Protein AF-A0A6C0DI01-F1 (afdb_monomer)

Radius of gyration: 43.82 Å; Cα contacts (8 Å, |Δi|>4): 2057; chains: 1; bounding box: 132×76×92 Å

Structure (mmCIF, N/CA/C/O backbone):
data_AF-A0A6C0DI01-F1
#
_entry.id   AF-A0A6C0DI01-F1
#
loop_
_atom_site.group_PDB
_atom_site.id
_atom_site.type_symbol
_atom_site.label_atom_id
_atom_site.label_alt_id
_atom_site.label_comp_id
_atom_site.label_asym_id
_atom_site.label_entity_id
_atom_site.label_seq_id
_atom_site.pdbx_PDB_ins_code
_atom_site.Cartn_x
_atom_site.Cartn_y
_atom_site.Cartn_z
_atom_site.occupancy
_atom_site.B_iso_or_equiv
_atom_site.auth_seq_id
_atom_site.auth_comp_id
_atom_site.auth_asym_id
_atom_site.auth_atom_id
_atom_site.pdbx_PDB_model_num
ATOM 1 N N . MET A 1 1 ? -44.958 -33.782 6.506 1.00 50.75 1 MET A N 1
ATOM 2 C CA . MET A 1 1 ? -45.217 -33.184 7.833 1.00 50.75 1 MET A CA 1
ATOM 3 C C . MET A 1 1 ? -46.017 -31.919 7.593 1.00 50.75 1 MET A C 1
ATOM 5 O O . MET A 1 1 ? -45.576 -31.114 6.779 1.00 50.75 1 MET A O 1
ATOM 9 N N . ASN A 1 2 ? -47.200 -31.789 8.193 1.00 65.06 2 ASN A N 1
ATOM 10 C CA . ASN A 1 2 ? -47.987 -30.558 8.078 1.00 65.06 2 ASN A CA 1
ATOM 11 C C . ASN A 1 2 ? -47.283 -29.458 8.879 1.00 65.06 2 ASN A C 1
ATOM 13 O O . ASN A 1 2 ? -46.803 -29.718 9.981 1.00 65.06 2 ASN A O 1
ATOM 17 N N . THR A 1 3 ? -47.166 -28.271 8.292 1.00 88.12 3 THR A N 1
ATOM 18 C CA . THR A 1 3 ? -46.540 -27.106 8.935 1.00 88.12 3 THR A CA 1
ATOM 19 C C . THR A 1 3 ? -47.612 -26.243 9.615 1.00 88.12 3 THR A C 1
ATOM 21 O O . THR A 1 3 ? -48.812 -26.469 9.436 1.00 88.12 3 THR A O 1
ATOM 24 N N . ASN A 1 4 ? -47.208 -25.270 10.425 1.00 94.94 4 ASN A N 1
ATOM 25 C CA . ASN A 1 4 ? -48.117 -24.331 11.081 1.00 94.94 4 ASN A CA 1
ATOM 26 C C . ASN A 1 4 ? -48.231 -23.031 10.272 1.00 94.94 4 ASN A C 1
ATOM 28 O O . ASN A 1 4 ? -47.304 -22.673 9.544 1.00 94.94 4 ASN A O 1
ATOM 32 N N . LEU A 1 5 ? -49.361 -22.331 10.387 1.00 96.69 5 LEU A N 1
ATOM 33 C CA . LEU A 1 5 ? -49.601 -21.067 9.685 1.00 96.69 5 LEU A CA 1
ATOM 34 C C . LEU A 1 5 ? -49.936 -19.949 10.664 1.00 96.69 5 LEU A C 1
ATOM 36 O O . LEU A 1 5 ? -50.875 -20.079 11.447 1.00 96.69 5 LEU A O 1
ATOM 40 N N . ILE A 1 6 ? -49.235 -18.826 10.548 1.00 97.50 6 ILE A N 1
ATOM 41 C CA . ILE A 1 6 ? -49.708 -17.533 11.038 1.00 97.50 6 ILE A CA 1
ATOM 42 C C . ILE A 1 6 ? -50.258 -16.764 9.843 1.00 97.50 6 ILE A C 1
ATOM 44 O O . ILE A 1 6 ? -49.614 -16.708 8.796 1.00 97.50 6 ILE A O 1
ATOM 48 N N . TYR A 1 7 ? -51.428 -16.151 9.979 1.00 97.69 7 TYR A N 1
ATOM 49 C CA . TYR A 1 7 ? -51.929 -15.257 8.943 1.00 97.69 7 TYR A CA 1
ATOM 50 C C . TYR A 1 7 ? -52.550 -13.986 9.510 1.00 97.69 7 TYR A C 1
ATOM 52 O O . TYR A 1 7 ? -53.067 -13.964 10.625 1.00 97.69 7 TYR A O 1
ATOM 60 N N . CYS A 1 8 ? -52.481 -12.917 8.726 1.00 96.12 8 CYS A N 1
ATOM 61 C CA . CYS A 1 8 ? -53.034 -11.615 9.071 1.00 96.12 8 CYS A CA 1
ATOM 62 C C . CYS A 1 8 ? -53.632 -10.941 7.832 1.00 96.12 8 CYS A C 1
ATOM 64 O O . CYS A 1 8 ? -53.434 -11.384 6.699 1.00 96.12 8 CYS A O 1
ATOM 66 N N . SER A 1 9 ? -54.401 -9.877 8.048 1.00 92.44 9 SER A N 1
ATOM 67 C CA . SER A 1 9 ? -55.052 -9.101 6.989 1.00 92.44 9 SER A CA 1
ATOM 68 C C . SER A 1 9 ? -54.533 -7.666 6.995 1.00 92.44 9 SER A C 1
ATOM 70 O O . SER A 1 9 ? -54.616 -6.989 8.015 1.00 92.44 9 SER A O 1
ATOM 72 N N . ALA A 1 10 ? -54.011 -7.193 5.862 1.00 89.94 10 ALA A N 1
ATOM 73 C CA . ALA A 1 10 ? -53.468 -5.841 5.720 1.00 89.94 10 ALA A CA 1
ATOM 74 C C . ALA A 1 10 ? -54.016 -5.173 4.450 1.00 89.94 10 ALA A C 1
ATOM 76 O O . ALA A 1 10 ? -53.634 -5.515 3.328 1.00 89.94 10 ALA A O 1
ATOM 77 N N . PHE A 1 11 ? -54.921 -4.210 4.640 1.00 78.69 11 PHE A N 1
ATOM 78 C CA . PHE A 1 11 ? -55.674 -3.540 3.577 1.00 78.69 11 PHE A CA 1
ATOM 79 C C . PHE A 1 11 ? -55.778 -2.019 3.832 1.00 78.69 11 PHE A C 1
ATOM 81 O O . PHE A 1 11 ? -55.543 -1.543 4.942 1.00 78.69 11 PHE A O 1
ATOM 88 N N . ILE A 1 12 ? -56.240 -1.270 2.823 1.00 66.69 12 ILE A N 1
ATOM 89 C CA . ILE A 1 12 ? -56.775 0.106 2.908 1.00 66.69 12 ILE A CA 1
ATOM 90 C C . ILE A 1 12 ? -55.742 1.243 2.993 1.00 66.69 12 ILE A C 1
ATOM 92 O O . ILE A 1 12 ? -55.749 2.105 2.117 1.00 66.69 12 ILE A O 1
ATOM 96 N N . ASN A 1 13 ? -54.908 1.332 4.037 1.00 69.69 13 ASN A N 1
ATOM 97 C CA . ASN A 1 13 ? -54.120 2.550 4.300 1.00 69.69 13 ASN A CA 1
ATOM 98 C C . ASN A 1 13 ? -52.675 2.287 4.762 1.00 69.69 13 ASN A C 1
ATOM 100 O O . ASN A 1 13 ? -52.287 1.166 5.084 1.00 69.69 13 ASN A O 1
ATOM 104 N N . ASN A 1 14 ? -51.858 3.346 4.772 1.00 70.44 14 ASN A N 1
ATOM 105 C CA . ASN A 1 14 ? -50.452 3.253 5.177 1.00 70.44 14 ASN A CA 1
ATOM 106 C C . ASN A 1 14 ? -50.282 2.930 6.676 1.00 70.44 14 ASN A C 1
ATOM 108 O O . ASN A 1 14 ? -49.277 2.329 7.037 1.00 70.44 14 ASN A O 1
ATOM 112 N N . ASP A 1 15 ? -51.259 3.244 7.535 1.00 76.81 15 ASP A N 1
ATOM 113 C CA . ASP A 1 15 ? -51.191 2.887 8.960 1.00 76.81 15 ASP A CA 1
ATOM 114 C C . ASP A 1 15 ? -51.272 1.367 9.173 1.00 76.81 15 ASP A C 1
ATOM 116 O O . ASP A 1 15 ? -50.547 0.827 10.006 1.00 76.81 15 ASP A O 1
ATOM 120 N N . ALA A 1 16 ? -52.081 0.655 8.381 1.00 78.56 16 ALA A N 1
ATOM 121 C CA . ALA A 1 16 ? -52.132 -0.808 8.408 1.00 78.56 16 ALA A CA 1
ATOM 122 C C . ALA A 1 16 ? -50.781 -1.443 8.031 1.00 78.56 16 ALA A C 1
ATOM 124 O O . ALA A 1 16 ? -50.403 -2.475 8.584 1.00 78.56 16 ALA A O 1
ATOM 125 N N . LEU A 1 17 ? -50.022 -0.809 7.130 1.00 84.81 17 LEU A N 1
ATOM 126 C CA . LEU A 1 17 ? -48.669 -1.249 6.780 1.00 84.81 17 LEU A CA 1
ATOM 127 C C . LEU A 1 17 ? -47.665 -0.983 7.900 1.00 84.81 17 LEU A C 1
ATOM 129 O O . LEU A 1 17 ? -46.795 -1.818 8.134 1.00 84.81 17 LEU A O 1
ATOM 133 N N . ASP A 1 18 ? -47.784 0.143 8.604 1.00 84.50 18 ASP A N 1
ATOM 134 C CA . ASP A 1 18 ? -46.939 0.433 9.766 1.00 84.50 18 ASP A CA 1
ATOM 135 C C . ASP A 1 18 ? -47.191 -0.580 10.893 1.00 84.50 18 ASP A C 1
ATOM 137 O O . ASP A 1 18 ? -46.244 -1.097 11.485 1.00 84.50 18 ASP A O 1
ATOM 141 N N . PHE A 1 19 ? -48.456 -0.937 11.139 1.00 88.31 19 PHE A N 1
ATOM 142 C CA . PHE A 1 19 ? -48.819 -1.968 12.116 1.00 88.31 19 PHE A CA 1
ATOM 143 C C . PHE A 1 19 ? -48.284 -3.336 11.705 1.00 88.31 19 PHE A C 1
ATOM 145 O O . PHE A 1 19 ? -47.629 -4.000 12.506 1.00 88.31 19 PHE A O 1
ATOM 152 N N . LEU A 1 20 ? -48.459 -3.713 10.434 1.00 90.94 20 LEU A N 1
ATOM 153 C CA . LEU A 1 20 ? -47.905 -4.949 9.894 1.00 90.94 20 LEU A CA 1
ATOM 154 C C . LEU A 1 20 ? -46.385 -5.013 10.092 1.00 90.94 20 LEU A C 1
ATOM 156 O O . LEU A 1 20 ? -45.880 -6.027 10.561 1.00 90.94 20 LEU A O 1
ATOM 160 N N . LYS A 1 21 ? -45.652 -3.937 9.787 1.00 90.00 21 LYS A N 1
ATOM 161 C CA . LYS A 1 21 ? -44.198 -3.878 9.993 1.00 90.00 21 LYS A CA 1
ATOM 162 C C . LYS A 1 21 ? -43.816 -4.103 11.454 1.00 90.00 21 LYS A C 1
ATOM 164 O O . LYS A 1 21 ? -42.922 -4.902 11.722 1.00 90.00 21 LYS A O 1
ATOM 169 N N . SER A 1 22 ? -44.489 -3.437 12.392 1.00 89.00 22 SER A N 1
ATOM 170 C CA . SER A 1 22 ? -44.243 -3.611 13.828 1.00 89.00 22 SER A CA 1
ATOM 171 C C . SER A 1 22 ? -44.544 -5.033 14.304 1.00 89.00 22 SER A C 1
ATOM 173 O O . SER A 1 22 ? -43.710 -5.642 14.972 1.00 89.00 22 SER A O 1
ATOM 175 N N . PHE A 1 23 ? -45.692 -5.586 13.912 1.00 92.44 23 PHE A N 1
ATOM 176 C CA . PHE A 1 23 ? -46.088 -6.963 14.204 1.00 92.44 23 PHE A CA 1
ATOM 177 C C . PHE A 1 23 ? -45.040 -7.967 13.707 1.00 92.44 23 PHE A C 1
ATOM 179 O O . PHE A 1 23 ? -44.483 -8.739 14.490 1.00 92.44 23 PHE A O 1
ATOM 186 N N . LEU A 1 24 ? -44.695 -7.894 12.422 1.00 93.62 24 LEU A N 1
ATOM 187 C CA . LEU A 1 24 ? -43.724 -8.772 11.776 1.00 93.62 24 LEU A CA 1
ATOM 188 C C . LEU A 1 24 ? -42.316 -8.639 12.377 1.00 93.62 24 LEU A C 1
ATOM 190 O O . LEU A 1 24 ? -41.651 -9.650 12.608 1.00 93.62 24 LEU A O 1
ATOM 194 N N . PHE A 1 25 ? -41.876 -7.416 12.691 1.00 92.00 25 PHE A N 1
ATOM 195 C CA . PHE A 1 25 ? -40.603 -7.186 13.371 1.00 92.00 25 PHE A CA 1
ATOM 196 C C . PHE A 1 25 ? -40.575 -7.864 14.747 1.00 92.00 25 PHE A C 1
ATOM 198 O O . PHE A 1 25 ? -39.604 -8.540 15.081 1.00 92.00 25 PHE A O 1
ATOM 205 N N . THR A 1 26 ? -41.651 -7.746 15.534 1.00 91.81 26 THR A N 1
ATOM 206 C CA . THR A 1 26 ? -41.719 -8.411 16.843 1.00 91.81 26 THR A CA 1
ATOM 207 C C . THR A 1 26 ? -41.767 -9.937 16.752 1.00 91.81 26 THR A C 1
ATOM 209 O O . THR A 1 26 ? -41.157 -10.603 17.586 1.00 91.81 26 THR A O 1
ATOM 212 N N . ILE A 1 27 ? -42.397 -10.512 15.718 1.00 92.62 27 ILE A N 1
ATOM 213 C CA . ILE A 1 27 ? -42.302 -11.958 15.455 1.00 92.62 27 ILE A CA 1
ATOM 214 C C . ILE A 1 27 ? -40.843 -12.348 15.213 1.00 92.62 27 ILE A C 1
ATOM 216 O O . ILE A 1 27 ? -40.342 -13.242 15.895 1.00 92.62 27 ILE A O 1
ATOM 220 N N . LYS A 1 28 ? -40.154 -11.653 14.296 1.00 91.00 28 LYS A N 1
ATOM 221 C CA . LYS A 1 28 ? -38.746 -11.919 13.962 1.00 91.00 28 LYS A CA 1
ATOM 222 C C . LYS A 1 28 ? -37.821 -11.775 15.175 1.00 91.00 28 LYS A C 1
ATOM 224 O O . LYS A 1 28 ? -36.856 -12.520 15.300 1.00 91.00 28 LYS A O 1
ATOM 229 N N . LEU A 1 29 ? -38.113 -10.832 16.070 1.00 88.50 29 LEU A N 1
ATOM 230 C CA . LEU A 1 29 ? -37.312 -10.582 17.268 1.00 88.50 29 LEU A CA 1
ATOM 231 C C . LEU A 1 29 ? -37.424 -11.703 18.318 1.00 88.50 29 LEU A C 1
ATOM 233 O O . LEU A 1 29 ? -36.444 -11.986 19.006 1.00 88.50 29 LEU A O 1
ATOM 237 N N . TYR A 1 30 ? -38.599 -12.325 18.468 1.00 88.19 30 TYR A N 1
ATOM 238 C CA . TYR A 1 30 ? -38.877 -13.247 19.579 1.00 88.19 30 TYR A CA 1
ATOM 239 C C . TYR A 1 30 ? -39.077 -14.716 19.185 1.00 88.19 30 TYR A C 1
ATOM 241 O O . TYR A 1 30 ? -39.048 -15.575 20.068 1.00 88.19 30 TYR A O 1
ATOM 249 N N . SER A 1 31 ? -39.303 -15.028 17.907 1.00 88.38 31 SER A N 1
ATOM 250 C CA . SER A 1 31 ? -39.657 -16.378 17.446 1.00 88.38 31 SER A CA 1
ATOM 251 C C . SER A 1 31 ? -38.721 -16.879 16.347 1.00 88.38 31 SER A C 1
ATOM 253 O O . SER A 1 31 ? -38.217 -16.101 15.542 1.00 88.38 31 SER A O 1
ATOM 255 N N . SER A 1 32 ? -38.523 -18.199 16.292 1.00 86.00 32 SER A N 1
ATOM 256 C CA . SER A 1 32 ? -37.851 -18.839 15.157 1.00 86.00 32 SER A CA 1
ATOM 257 C C . SER A 1 32 ? -38.807 -18.914 13.970 1.00 86.00 32 SER A C 1
ATOM 259 O O . SER A 1 32 ? -39.926 -19.399 14.118 1.00 86.00 32 SER A O 1
ATOM 261 N N . LEU A 1 33 ? -38.368 -18.445 12.803 1.00 86.00 33 LEU A N 1
ATOM 262 C CA . LEU A 1 33 ? -39.191 -18.403 11.590 1.00 86.00 33 LEU A CA 1
ATOM 263 C C . LEU A 1 33 ? -39.252 -19.751 10.854 1.00 86.00 33 LEU A C 1
ATOM 265 O O . LEU A 1 33 ? -40.058 -19.911 9.947 1.00 86.00 33 LEU A O 1
ATOM 269 N N . ASP A 1 34 ? -38.444 -20.734 11.259 1.00 85.31 34 ASP A N 1
ATOM 270 C CA . ASP A 1 34 ? -38.384 -22.046 10.600 1.00 85.31 34 ASP A CA 1
ATOM 271 C C . ASP A 1 34 ? -39.531 -22.989 11.020 1.00 85.31 34 ASP A C 1
ATOM 273 O O . ASP A 1 34 ? -39.661 -24.093 10.491 1.00 85.31 34 ASP A O 1
ATOM 277 N N . THR A 1 35 ? -40.360 -22.593 11.994 1.00 84.75 35 THR A N 1
ATOM 278 C CA . THR A 1 35 ? -41.376 -23.471 12.604 1.00 84.75 35 THR A CA 1
ATOM 279 C C . THR A 1 35 ? -42.810 -23.223 12.121 1.00 84.75 35 THR A C 1
ATOM 281 O O . THR A 1 35 ? -43.711 -24.008 12.442 1.00 84.75 35 THR A O 1
ATOM 284 N N . PHE A 1 36 ? -43.041 -22.161 11.346 1.00 92.75 36 PHE A N 1
ATOM 285 C CA . PHE A 1 36 ? -44.338 -21.806 10.763 1.00 92.75 36 PHE A CA 1
ATOM 286 C C . PHE A 1 36 ? -44.158 -20.939 9.513 1.00 92.75 36 PHE A C 1
ATOM 288 O O . PHE A 1 36 ? -43.163 -20.240 9.362 1.00 92.75 36 PHE A O 1
ATOM 295 N N . ASP A 1 37 ? -45.155 -20.936 8.631 1.00 95.50 37 ASP A N 1
ATOM 296 C CA . ASP A 1 37 ? -45.237 -19.946 7.555 1.00 95.50 37 ASP A CA 1
ATOM 297 C C . ASP A 1 37 ? -46.042 -18.717 7.994 1.00 95.50 37 ASP A C 1
ATOM 299 O O . ASP A 1 37 ? -46.915 -18.811 8.861 1.00 95.50 37 ASP A O 1
ATOM 303 N N . ILE A 1 38 ? -45.807 -17.581 7.331 1.00 97.06 38 ILE A N 1
ATOM 304 C CA . ILE A 1 38 ? -46.599 -16.358 7.498 1.00 97.06 38 ILE A CA 1
ATOM 305 C C . ILE A 1 38 ? -47.309 -16.023 6.184 1.00 97.06 38 ILE A C 1
ATOM 307 O O . ILE A 1 38 ? -46.664 -15.900 5.141 1.00 97.06 38 ILE A O 1
ATOM 311 N N . LEU A 1 39 ? -48.629 -15.848 6.238 1.00 97.50 39 LEU A N 1
ATOM 312 C CA . LEU A 1 39 ? -49.468 -15.426 5.116 1.00 97.50 39 LEU A CA 1
ATOM 313 C C . LEU A 1 39 ? -50.082 -14.047 5.376 1.00 97.50 39 LEU A C 1
ATOM 315 O O . LEU A 1 39 ? -50.755 -13.835 6.382 1.00 97.50 39 LEU A O 1
ATOM 319 N N . VAL A 1 40 ? -49.918 -13.128 4.429 1.00 97.00 40 VAL A N 1
ATOM 320 C CA . VAL A 1 40 ? -50.587 -11.825 4.445 1.00 97.00 40 VAL A CA 1
ATOM 321 C C . VAL A 1 40 ? -51.713 -11.828 3.419 1.00 97.00 40 VAL A C 1
ATOM 323 O O . VAL A 1 40 ? -51.475 -11.921 2.212 1.00 97.00 40 VAL A O 1
ATOM 326 N N . ILE A 1 41 ? -52.947 -11.705 3.898 1.00 95.38 41 ILE A N 1
ATOM 327 C CA . ILE A 1 41 ? -54.108 -11.468 3.044 1.00 95.38 41 ILE A CA 1
ATOM 328 C C . ILE A 1 41 ? -54.166 -9.967 2.739 1.00 95.38 41 ILE A C 1
ATOM 330 O O . ILE A 1 41 ? -54.146 -9.136 3.651 1.00 95.38 41 ILE A O 1
ATOM 334 N N . THR A 1 42 ? -54.189 -9.609 1.458 1.00 93.94 42 THR A N 1
ATOM 335 C CA . THR A 1 42 ? -54.125 -8.212 1.010 1.00 93.94 42 THR A CA 1
ATOM 336 C C . THR A 1 42 ? -54.864 -8.000 -0.317 1.00 93.94 42 THR A C 1
ATOM 338 O O . THR A 1 42 ? -55.515 -8.907 -0.824 1.00 93.94 42 THR A O 1
ATOM 341 N N . SER A 1 43 ? -54.790 -6.793 -0.878 1.00 90.38 43 SER A N 1
ATOM 342 C CA . SER A 1 43 ? -55.325 -6.449 -2.206 1.00 90.38 43 SER A CA 1
ATOM 343 C C . SER A 1 43 ? -54.195 -6.289 -3.226 1.00 90.38 43 SER A C 1
ATOM 345 O O . SER A 1 43 ? -53.032 -6.110 -2.850 1.00 90.38 43 SER A O 1
ATOM 347 N N . SER A 1 44 ? -54.525 -6.318 -4.520 1.00 89.62 44 SER A N 1
ATOM 348 C CA . SER A 1 44 ? -53.556 -6.142 -5.615 1.00 89.62 44 SER A CA 1
ATOM 349 C C . SER A 1 44 ? -52.712 -4.876 -5.450 1.00 89.62 44 SER A C 1
ATOM 351 O O . SER A 1 44 ? -51.498 -4.905 -5.642 1.00 89.62 44 SER A O 1
ATOM 353 N N . ASP A 1 45 ? -53.334 -3.787 -5.000 1.00 87.50 45 ASP A N 1
ATOM 354 C CA . ASP A 1 45 ? -52.705 -2.468 -4.871 1.00 87.50 45 ASP A CA 1
ATOM 355 C C . ASP A 1 45 ? -51.632 -2.424 -3.778 1.00 87.50 45 ASP A C 1
ATOM 357 O O . ASP A 1 45 ? -50.740 -1.575 -3.792 1.00 87.50 45 ASP A O 1
ATOM 361 N N . PHE A 1 46 ? -51.699 -3.347 -2.821 1.00 88.69 46 PHE A N 1
ATOM 362 C CA . PHE A 1 46 ? -50.778 -3.424 -1.692 1.00 88.69 46 PHE A CA 1
ATOM 363 C C . PHE A 1 46 ? -49.751 -4.545 -1.839 1.00 88.69 46 PHE A C 1
ATOM 365 O O . PHE A 1 46 ? -48.762 -4.530 -1.109 1.00 88.69 46 PHE A O 1
ATOM 372 N N . LEU A 1 47 ? -49.916 -5.454 -2.807 1.00 90.94 47 LEU A N 1
ATOM 373 C CA . LEU A 1 47 ? -49.031 -6.603 -3.014 1.00 90.94 47 LEU A CA 1
ATOM 374 C C . LEU A 1 47 ? -47.549 -6.194 -3.080 1.00 90.94 47 LEU A C 1
ATOM 376 O O . LEU A 1 47 ? -46.742 -6.685 -2.294 1.00 90.94 47 LEU A O 1
ATOM 380 N N . HIS A 1 48 ? -47.209 -5.209 -3.917 1.00 91.88 48 HIS A N 1
ATOM 381 C CA . HIS A 1 48 ? -45.835 -4.703 -4.045 1.00 91.88 48 HIS A CA 1
ATOM 382 C C . HIS A 1 48 ? -45.281 -4.110 -2.734 1.00 91.88 48 HIS A C 1
ATOM 384 O O . HIS A 1 48 ? -44.079 -4.169 -2.468 1.00 91.88 48 HIS A O 1
ATOM 390 N N . LYS A 1 49 ? -46.146 -3.538 -1.883 1.00 91.19 49 LYS A N 1
ATOM 391 C CA . LYS A 1 49 ? -45.752 -3.004 -0.571 1.00 91.19 49 LYS A CA 1
ATOM 392 C C . LYS A 1 49 ? -45.478 -4.133 0.417 1.00 91.19 49 LY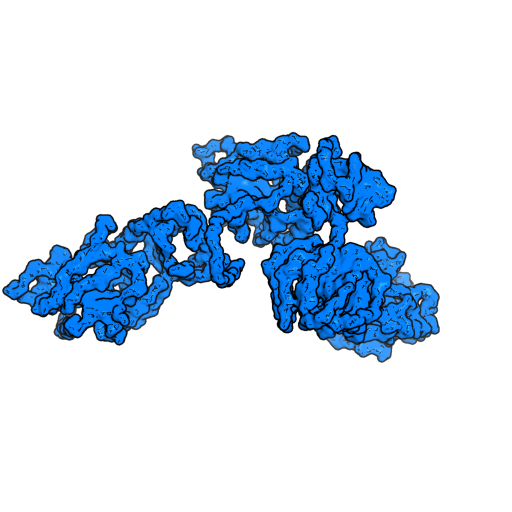S A C 1
ATOM 394 O O . LYS A 1 49 ? -44.526 -4.031 1.184 1.00 91.19 49 LYS A O 1
ATOM 399 N N . ILE A 1 50 ? -46.263 -5.212 0.375 1.00 92.19 50 ILE A N 1
ATOM 400 C CA . ILE A 1 50 ? -46.017 -6.415 1.181 1.00 92.19 50 ILE A CA 1
ATOM 401 C C . ILE A 1 50 ? -44.705 -7.086 0.761 1.00 92.19 50 ILE A C 1
ATOM 403 O O . ILE A 1 50 ? -43.894 -7.426 1.618 1.00 92.19 50 ILE A O 1
ATOM 407 N N . GLU A 1 51 ? -44.443 -7.201 -0.542 1.00 91.94 51 GLU A N 1
ATOM 408 C CA . GLU A 1 51 ? -43.166 -7.710 -1.063 1.00 91.94 51 GLU A CA 1
ATOM 409 C C . GLU A 1 51 ? -41.979 -6.838 -0.634 1.00 91.94 51 GLU A C 1
ATOM 411 O O . GLU A 1 51 ? -40.919 -7.351 -0.276 1.00 91.94 51 GLU A O 1
ATOM 416 N N . SER A 1 52 ? -42.159 -5.514 -0.622 1.00 89.62 52 SER A N 1
ATOM 417 C CA . SER A 1 52 ? -41.157 -4.578 -0.107 1.00 89.62 52 SER A CA 1
ATOM 418 C C . SER A 1 52 ? -40.884 -4.803 1.385 1.00 89.62 52 SER A C 1
ATOM 420 O O . SER A 1 52 ? -39.727 -4.910 1.785 1.00 89.62 52 SER A O 1
ATOM 422 N N . ILE A 1 53 ? -41.930 -4.977 2.202 1.00 89.75 53 ILE A N 1
ATOM 423 C CA . ILE A 1 53 ? -41.796 -5.293 3.635 1.00 89.75 53 ILE A CA 1
ATOM 424 C C . ILE A 1 53 ? -41.086 -6.637 3.841 1.00 89.75 53 ILE A C 1
ATOM 426 O O . ILE A 1 53 ? -40.200 -6.728 4.688 1.00 89.75 53 ILE A O 1
ATOM 430 N N . SER A 1 54 ? -41.423 -7.661 3.051 1.00 90.81 54 SER A N 1
ATOM 431 C CA . SER A 1 54 ? -40.763 -8.973 3.087 1.00 90.81 54 SER A CA 1
ATOM 432 C C . SER A 1 54 ? -39.256 -8.856 2.838 1.00 90.81 54 SER A C 1
ATOM 434 O O . SER A 1 54 ? -38.465 -9.431 3.586 1.00 90.81 54 SER A O 1
ATOM 436 N N . LYS A 1 55 ? -38.852 -8.051 1.845 1.00 88.00 55 LYS A N 1
ATOM 437 C CA . LYS A 1 55 ? -37.439 -7.777 1.538 1.00 88.00 55 LYS A CA 1
ATOM 438 C C . LYS A 1 55 ? -36.746 -6.991 2.653 1.00 88.00 55 LYS A C 1
ATOM 440 O O . LYS A 1 55 ? -35.663 -7.383 3.071 1.00 88.00 55 LYS A O 1
ATOM 445 N N . GLN A 1 56 ? -37.369 -5.923 3.158 1.00 85.81 56 GLN A N 1
ATOM 446 C CA . GLN A 1 56 ? -36.820 -5.092 4.244 1.00 85.81 56 GLN A CA 1
ATOM 447 C C . GLN A 1 56 ? -36.593 -5.893 5.531 1.00 85.81 56 GLN A C 1
ATOM 449 O O . GLN A 1 56 ? -35.585 -5.729 6.212 1.00 85.81 56 GLN A O 1
ATOM 454 N N . LEU A 1 57 ? -37.529 -6.778 5.868 1.00 87.94 57 LEU A N 1
ATOM 455 C CA . LEU A 1 57 ? -37.441 -7.611 7.061 1.00 87.94 57 LEU A CA 1
ATOM 456 C C . LEU A 1 57 ? -36.651 -8.901 6.840 1.00 87.94 57 LEU A C 1
ATOM 458 O O . LEU A 1 57 ? -36.554 -9.669 7.790 1.00 87.94 57 LEU A O 1
ATOM 462 N N . ASP A 1 58 ? -36.120 -9.166 5.640 1.00 87.62 58 ASP A N 1
ATOM 463 C CA . ASP A 1 58 ? -35.528 -10.459 5.253 1.00 87.62 58 ASP A CA 1
ATOM 464 C C . ASP A 1 58 ? -36.349 -11.635 5.807 1.00 87.62 58 ASP A C 1
ATOM 466 O O . ASP A 1 58 ? -35.857 -12.475 6.560 1.00 87.62 58 ASP A O 1
ATOM 470 N N . MET A 1 59 ? -37.655 -11.602 5.540 1.00 89.44 59 MET A N 1
ATOM 471 C CA . MET A 1 59 ? -38.613 -12.558 6.080 1.00 89.44 59 MET A CA 1
ATOM 472 C C . MET A 1 59 ? -39.519 -13.062 4.959 1.00 89.44 59 MET A C 1
ATOM 474 O O . MET A 1 59 ? -40.186 -12.244 4.316 1.00 89.44 59 MET A O 1
ATOM 478 N N . PRO A 1 60 ? -39.572 -14.382 4.710 1.00 89.81 60 PRO A N 1
ATOM 479 C CA . PRO A 1 60 ? -40.405 -14.933 3.654 1.00 89.81 60 PRO A CA 1
ATOM 480 C C . PRO A 1 60 ? -41.884 -14.764 4.015 1.00 89.81 60 PRO A C 1
ATOM 482 O O . PRO A 1 60 ? -42.367 -15.332 4.993 1.00 89.81 60 PRO A O 1
ATOM 485 N N . LEU A 1 61 ? -42.605 -13.977 3.215 1.00 94.81 61 LEU A N 1
ATOM 486 C CA . LEU A 1 61 ? -44.047 -13.787 3.353 1.00 94.81 61 LEU A CA 1
ATOM 487 C C . LEU A 1 61 ? -44.769 -14.452 2.187 1.00 94.81 61 LEU A C 1
ATOM 489 O O . LEU A 1 61 ? -44.430 -14.231 1.025 1.00 94.81 61 LEU A O 1
ATOM 493 N N . LYS A 1 62 ? -45.800 -15.232 2.499 1.00 96.12 62 LYS A N 1
ATOM 494 C CA . LYS A 1 62 ? -46.787 -15.685 1.518 1.00 96.12 62 LYS A CA 1
ATOM 495 C C . LYS A 1 62 ? -47.862 -14.616 1.393 1.00 96.12 62 LYS A C 1
ATOM 497 O O . LYS A 1 62 ? -48.148 -13.907 2.359 1.00 96.12 62 LYS A O 1
ATOM 502 N N . THR A 1 63 ? -48.478 -14.501 0.224 1.00 96.12 63 THR A N 1
ATOM 503 C CA . THR A 1 63 ? -49.546 -13.528 -0.016 1.00 96.12 63 THR A CA 1
ATOM 504 C C . THR A 1 63 ? -50.778 -14.204 -0.595 1.00 96.12 63 THR A C 1
ATOM 506 O O . THR A 1 63 ? -50.690 -15.157 -1.367 1.00 96.12 63 THR A O 1
ATOM 509 N N . MET A 1 64 ? -51.944 -13.709 -0.193 1.00 96.06 64 MET A N 1
ATOM 510 C CA . MET A 1 64 ? -53.233 -14.076 -0.764 1.00 96.06 64 MET A CA 1
ATOM 511 C C . MET A 1 64 ? -53.958 -12.787 -1.126 1.00 96.06 64 MET A C 1
ATOM 513 O O . MET A 1 64 ? -54.170 -11.930 -0.269 1.00 96.06 64 MET A O 1
ATOM 517 N N . VAL A 1 65 ? -54.305 -12.637 -2.401 1.00 94.00 65 VAL A N 1
ATOM 518 C CA . VAL A 1 65 ? -54.933 -11.417 -2.910 1.00 94.00 65 VAL A CA 1
ATOM 519 C C . VAL A 1 65 ? -56.446 -11.597 -2.951 1.00 94.00 65 VAL A C 1
ATOM 521 O O . VAL A 1 65 ? -56.943 -12.532 -3.574 1.00 94.00 65 VAL A O 1
ATOM 524 N N . LEU A 1 66 ? -57.171 -10.691 -2.297 1.00 91.62 66 LEU A N 1
ATOM 525 C CA . LEU A 1 66 ? -58.629 -10.625 -2.291 1.00 91.62 66 LEU A CA 1
ATOM 526 C C . LEU A 1 66 ? -59.110 -9.256 -2.779 1.00 91.62 66 LEU A C 1
ATOM 528 O O . LEU A 1 66 ? -58.541 -8.218 -2.427 1.00 91.62 66 LEU A O 1
ATOM 532 N N . ASP A 1 67 ? -60.200 -9.255 -3.545 1.00 85.06 67 ASP A N 1
ATOM 533 C CA . ASP A 1 67 ? -60.878 -8.032 -3.979 1.00 85.06 67 ASP A CA 1
ATOM 534 C C . ASP A 1 67 ? -61.824 -7.510 -2.881 1.00 85.06 67 ASP A C 1
ATOM 536 O O . ASP A 1 67 ? -63.016 -7.839 -2.800 1.00 85.06 67 ASP A O 1
ATOM 540 N N . CYS A 1 68 ? -61.254 -6.709 -1.981 1.00 82.31 68 CYS A N 1
ATOM 541 C CA . CYS A 1 68 ? -61.949 -6.107 -0.850 1.00 82.31 68 CYS A CA 1
ATOM 542 C C . CYS A 1 68 ? -62.174 -4.606 -1.084 1.00 82.31 68 CYS A C 1
ATOM 544 O O . CYS A 1 68 ? -61.405 -3.769 -0.619 1.00 82.31 68 CYS A O 1
ATOM 546 N N . ASN A 1 69 ? -63.263 -4.261 -1.769 1.00 77.06 69 ASN A N 1
ATOM 547 C CA . ASN A 1 69 ? -63.624 -2.876 -2.099 1.00 77.06 69 ASN A CA 1
ATOM 548 C C . ASN A 1 69 ? -64.471 -2.139 -1.037 1.00 77.06 69 ASN A C 1
ATOM 550 O O . ASN A 1 69 ? -64.922 -1.020 -1.273 1.00 77.06 69 ASN A O 1
ATOM 554 N N . SER A 1 70 ? -64.701 -2.742 0.133 1.00 81.19 70 SER A N 1
ATOM 555 C CA . SER A 1 70 ? -65.414 -2.117 1.255 1.00 81.19 70 SER A CA 1
ATOM 556 C C . SER A 1 70 ? -64.802 -2.508 2.600 1.00 81.19 70 SER A C 1
ATOM 558 O O . SER A 1 70 ? -64.160 -3.554 2.719 1.00 81.19 70 SER A O 1
ATOM 560 N N . LEU A 1 71 ? -65.026 -1.685 3.632 1.00 78.56 71 LEU A N 1
ATOM 561 C CA . LEU A 1 71 ? -64.535 -1.955 4.987 1.00 78.56 71 LEU A CA 1
ATOM 562 C C . LEU A 1 71 ? -65.070 -3.288 5.534 1.00 78.56 71 LEU A C 1
ATOM 564 O O . LEU A 1 71 ? -64.309 -4.058 6.111 1.00 78.56 71 LEU A O 1
ATOM 568 N N . ASP A 1 72 ? -66.340 -3.603 5.275 1.00 79.69 72 ASP A N 1
ATOM 569 C CA . ASP A 1 72 ? -66.962 -4.859 5.708 1.00 79.69 72 ASP A CA 1
ATOM 570 C C . ASP A 1 72 ? -66.282 -6.080 5.067 1.00 79.69 72 ASP A C 1
ATOM 572 O O . ASP A 1 72 ? -65.988 -7.063 5.749 1.00 79.69 72 ASP A O 1
ATOM 576 N N . LYS A 1 73 ? -65.938 -6.006 3.772 1.00 84.75 73 LYS A N 1
ATOM 577 C CA . LYS A 1 73 ? -65.175 -7.067 3.093 1.00 84.75 73 LYS A CA 1
ATOM 578 C C . LYS A 1 73 ? -63.758 -7.208 3.645 1.00 84.75 73 LYS A C 1
ATOM 580 O O . LYS A 1 73 ? -63.276 -8.329 3.787 1.00 84.75 73 LYS A O 1
ATOM 585 N N . VAL A 1 74 ? -63.104 -6.094 3.980 1.00 85.19 74 VAL A N 1
ATOM 586 C CA . VAL A 1 74 ? -61.777 -6.106 4.615 1.00 85.19 74 VAL A CA 1
ATOM 587 C C . VAL A 1 74 ? -61.835 -6.792 5.975 1.00 85.19 74 VAL A C 1
ATOM 589 O O . VAL A 1 74 ? -61.018 -7.665 6.251 1.00 85.19 74 VAL A O 1
ATOM 592 N N . VAL A 1 75 ? -62.819 -6.460 6.805 1.00 85.00 75 VAL A N 1
ATOM 593 C CA . VAL A 1 75 ? -62.998 -7.060 8.132 1.00 85.00 75 VAL A CA 1
ATOM 594 C C . VAL A 1 75 ? -63.263 -8.571 8.032 1.00 85.00 75 VAL A C 1
ATOM 596 O O . VAL A 1 75 ? -62.644 -9.355 8.752 1.00 85.00 75 VAL A O 1
ATOM 599 N N . LEU A 1 76 ? -64.095 -8.993 7.074 1.00 90.19 76 LEU A N 1
ATOM 600 C CA . LEU A 1 76 ? -64.437 -10.401 6.830 1.00 90.19 76 LEU A CA 1
ATOM 601 C C . LEU A 1 76 ? -63.338 -11.212 6.123 1.00 90.19 76 LEU A C 1
ATOM 603 O O . LEU A 1 76 ? -63.407 -12.442 6.110 1.00 90.19 76 LEU A O 1
ATOM 607 N N . SER A 1 77 ? -62.322 -10.565 5.546 1.00 91.69 77 SER A N 1
ATOM 608 C CA . SER A 1 77 ? -61.239 -11.243 4.815 1.00 91.69 77 SER A CA 1
ATOM 609 C C . SER A 1 77 ? -60.499 -12.285 5.664 1.00 91.69 77 SER A C 1
ATOM 611 O O . SER A 1 77 ? -60.127 -13.340 5.150 1.00 91.69 77 SER A O 1
ATOM 613 N N . ARG A 1 78 ? -60.398 -12.069 6.985 1.00 92.19 78 ARG A N 1
ATOM 614 C CA . ARG A 1 78 ? -59.802 -13.019 7.941 1.00 92.19 78 ARG A CA 1
ATOM 615 C C . ARG A 1 78 ? -60.479 -14.392 7.950 1.00 92.19 78 ARG A C 1
ATOM 617 O O . ARG A 1 78 ? -59.844 -15.387 8.284 1.00 92.19 78 ARG A O 1
ATOM 624 N N . LEU A 1 79 ? -61.754 -14.470 7.573 1.00 94.81 79 LEU A N 1
ATOM 625 C CA . LEU A 1 79 ? -62.520 -15.720 7.545 1.00 94.81 79 LEU A CA 1
ATOM 626 C C . LEU A 1 79 ? -62.405 -16.449 6.195 1.00 94.81 79 LEU A C 1
ATOM 628 O O . LEU A 1 79 ? -62.865 -17.580 6.061 1.00 94.81 79 LEU A O 1
ATOM 632 N N . GLN A 1 80 ? -61.767 -15.836 5.193 1.00 94.94 80 GLN A N 1
ATOM 633 C CA . GLN A 1 80 ? -61.606 -16.412 3.853 1.00 94.94 80 GLN A CA 1
ATOM 634 C C . GLN A 1 80 ? -60.371 -17.313 3.719 1.00 94.94 80 GLN A C 1
ATOM 636 O O . GLN A 1 80 ? -60.073 -17.788 2.634 1.00 94.94 80 GLN A O 1
ATOM 641 N N . ILE A 1 81 ? -59.664 -17.612 4.809 1.00 96.19 81 ILE A N 1
ATOM 642 C CA . ILE A 1 81 ? -58.418 -18.395 4.789 1.00 96.19 81 ILE A CA 1
ATOM 643 C C . ILE A 1 81 ? -58.528 -19.752 4.066 1.00 96.19 81 ILE A C 1
ATOM 645 O O . ILE A 1 81 ? -57.561 -20.225 3.475 1.00 96.19 81 ILE A O 1
ATOM 649 N N . PHE A 1 82 ? -59.711 -20.371 4.047 1.00 96.25 82 PHE A N 1
ATOM 650 C CA . PHE A 1 82 ? -59.942 -21.652 3.371 1.00 96.25 82 PHE A CA 1
ATOM 651 C C . PHE A 1 82 ? -60.024 -21.571 1.839 1.00 96.25 82 PHE A C 1
ATOM 653 O O . PHE A 1 82 ? -60.088 -22.623 1.203 1.00 96.25 82 PHE A O 1
ATOM 660 N N . SER A 1 83 ? -60.022 -20.375 1.240 1.00 93.69 83 SER A N 1
ATOM 661 C CA . SER A 1 83 ? -59.828 -20.207 -0.207 1.00 93.69 83 SER A CA 1
ATOM 662 C C . SER A 1 83 ? -58.360 -20.021 -0.598 1.00 93.69 83 SER A C 1
ATOM 664 O O . SER A 1 83 ? -58.066 -19.853 -1.775 1.00 93.69 83 SER A O 1
ATOM 666 N N . TYR A 1 84 ? -57.426 -20.078 0.355 1.00 96.44 84 TYR A N 1
ATOM 667 C CA . TYR A 1 84 ? -56.004 -20.099 0.045 1.00 96.44 84 TYR A CA 1
ATOM 668 C C . TYR A 1 84 ? -55.605 -21.449 -0.568 1.00 96.44 84 TYR A C 1
ATOM 670 O O . TYR A 1 84 ? -55.737 -22.489 0.078 1.00 96.44 84 TYR A O 1
ATOM 678 N N . ASP A 1 85 ? -55.057 -21.439 -1.785 1.00 93.19 85 ASP A N 1
ATOM 679 C CA . ASP A 1 85 ? -54.757 -22.654 -2.564 1.00 93.19 85 ASP A CA 1
ATOM 680 C C . ASP A 1 85 ? -53.884 -23.675 -1.818 1.00 93.19 85 ASP A C 1
ATOM 682 O O . ASP A 1 85 ? -54.007 -24.884 -2.001 1.00 93.19 85 ASP A O 1
ATOM 686 N N . SER A 1 86 ? -52.998 -23.193 -0.943 1.00 94.50 86 SER A N 1
ATOM 687 C CA . SER A 1 86 ? -52.076 -24.031 -0.170 1.00 94.50 86 SER A CA 1
ATOM 688 C C . SER A 1 86 ? -52.577 -24.388 1.234 1.00 94.50 86 SER A C 1
ATOM 690 O O . SER A 1 86 ? -51.798 -24.921 2.026 1.00 94.50 86 SER A O 1
ATOM 692 N N . ILE A 1 87 ? -53.845 -24.120 1.574 1.00 95.06 87 ILE A N 1
ATOM 693 C CA . ILE A 1 87 ? -54.365 -24.303 2.939 1.00 95.06 87 ILE A CA 1
ATOM 694 C C . ILE A 1 87 ? -54.222 -25.743 3.451 1.00 95.06 87 ILE A C 1
ATOM 696 O O . ILE A 1 87 ? -53.946 -25.958 4.627 1.00 95.06 87 ILE A O 1
ATOM 700 N N . SER A 1 88 ? -54.314 -26.738 2.564 1.00 92.81 88 SER A N 1
ATOM 701 C CA . SER A 1 88 ? -54.186 -28.166 2.892 1.00 92.81 88 SER A CA 1
ATOM 702 C C . SER A 1 88 ? -52.816 -28.568 3.458 1.00 92.81 88 SER A C 1
ATOM 704 O O . SER A 1 88 ? -52.694 -29.634 4.056 1.00 92.81 88 SER A O 1
ATOM 706 N N . ARG A 1 89 ? -51.783 -27.723 3.313 1.00 94.44 89 ARG A N 1
ATOM 707 C CA . ARG A 1 89 ? -50.429 -27.964 3.848 1.00 94.44 89 ARG A CA 1
ATOM 708 C C . ARG A 1 89 ? -50.313 -27.716 5.354 1.00 94.44 89 ARG A C 1
ATOM 710 O O . ARG A 1 89 ? -49.296 -28.082 5.952 1.00 94.44 89 ARG A O 1
ATOM 717 N N . TYR A 1 90 ? -51.315 -27.072 5.947 1.00 95.50 90 TYR A N 1
ATOM 718 C CA . TYR A 1 90 ? -51.257 -26.552 7.307 1.00 95.50 90 TYR A CA 1
ATOM 719 C C . TYR A 1 90 ? -52.148 -27.342 8.256 1.00 95.50 90 TYR A C 1
ATOM 721 O O . TYR A 1 90 ? -53.285 -27.648 7.914 1.00 95.50 90 TYR A O 1
ATOM 729 N N . SER A 1 91 ? -51.650 -27.660 9.453 1.00 91.69 91 SER A N 1
ATOM 730 C CA . SER A 1 91 ? -52.421 -28.389 10.476 1.00 91.69 91 SER A CA 1
ATOM 731 C C . SER A 1 91 ? -53.029 -27.486 11.541 1.00 91.69 91 SER A C 1
ATOM 733 O O . SER A 1 91 ? -54.192 -27.666 11.889 1.00 91.69 91 SER A O 1
ATOM 735 N N . LYS A 1 92 ? -52.265 -26.518 12.057 1.00 95.62 92 LYS A N 1
ATOM 736 C CA . LYS A 1 92 ? -52.749 -25.506 13.005 1.00 95.62 92 LYS A CA 1
ATOM 737 C C . LYS A 1 92 ? -52.572 -24.128 12.400 1.00 95.62 92 LYS A C 1
ATOM 739 O O . LYS A 1 92 ? -51.529 -23.831 11.813 1.00 95.62 92 LYS A O 1
ATOM 744 N N . ILE A 1 93 ? -53.602 -23.307 12.544 1.00 97.62 93 ILE A N 1
ATOM 745 C CA . ILE A 1 93 ? -53.686 -21.990 11.929 1.00 97.62 93 ILE A CA 1
ATOM 746 C C . ILE A 1 93 ? -53.982 -20.969 13.026 1.00 97.62 93 ILE A C 1
ATOM 748 O O . ILE A 1 93 ? -54.883 -21.163 13.844 1.00 97.62 93 ILE A O 1
ATOM 752 N N . LEU A 1 94 ? -53.203 -19.890 13.035 1.00 97.62 94 LEU A N 1
ATOM 753 C CA . LEU A 1 94 ? -53.309 -18.780 13.969 1.00 97.62 94 LEU A CA 1
ATOM 754 C C . LEU A 1 94 ? -53.528 -17.477 13.191 1.00 97.62 94 LEU A C 1
ATOM 756 O O . LEU A 1 94 ? -52.628 -16.991 12.508 1.00 97.62 94 LEU A O 1
ATOM 760 N N . TYR A 1 95 ? -54.722 -16.906 13.305 1.00 97.44 95 TYR A N 1
ATOM 761 C CA . TYR A 1 95 ? -54.993 -15.540 12.870 1.00 97.44 95 TYR A CA 1
ATOM 762 C C . TYR A 1 95 ? -54.510 -14.545 13.919 1.00 97.44 95 TYR A C 1
ATOM 764 O O . TYR A 1 95 ? -54.792 -14.746 15.104 1.00 97.44 95 TYR A O 1
ATOM 772 N N . LEU A 1 96 ? -53.870 -13.459 13.486 1.00 95.94 96 LEU A N 1
ATOM 773 C CA . LEU A 1 96 ? -53.517 -12.315 14.328 1.00 95.94 96 LEU A CA 1
ATOM 774 C C . LEU A 1 96 ? -53.789 -11.001 13.583 1.00 95.94 96 LEU A C 1
ATOM 776 O O . LEU A 1 96 ? -53.378 -10.837 12.434 1.00 95.94 96 LEU A O 1
ATOM 780 N N . ASP A 1 97 ? -54.452 -10.050 14.242 1.00 92.38 97 ASP A N 1
ATOM 781 C CA . ASP A 1 97 ? -54.559 -8.675 13.751 1.00 92.38 97 ASP A CA 1
ATOM 782 C C . ASP A 1 97 ? -53.179 -7.989 13.742 1.00 92.38 97 ASP A C 1
ATOM 784 O O . ASP A 1 97 ? -52.291 -8.284 14.545 1.00 92.38 97 ASP A O 1
ATOM 788 N N . THR A 1 98 ? -52.981 -7.043 12.820 1.00 91.12 98 THR A N 1
ATOM 789 C CA . THR A 1 98 ? -51.687 -6.358 12.648 1.00 91.12 98 THR A CA 1
ATOM 790 C C . THR A 1 98 ? -51.336 -5.413 13.799 1.00 91.12 98 THR A C 1
ATOM 792 O O . THR A 1 98 ? -50.199 -4.971 13.895 1.00 91.12 98 THR A O 1
ATOM 795 N N . ASP A 1 99 ? -52.291 -5.064 14.663 1.00 89.38 99 ASP A N 1
ATOM 796 C CA . ASP A 1 99 ? -52.081 -4.254 15.872 1.00 89.38 99 ASP A CA 1
ATOM 797 C C . ASP A 1 99 ? -51.733 -5.093 17.119 1.00 89.38 99 ASP A C 1
ATOM 799 O O . ASP A 1 99 ? -51.766 -4.597 18.254 1.00 89.38 99 ASP A O 1
ATOM 803 N N . ILE A 1 100 ? -51.359 -6.356 16.906 1.00 91.25 100 ILE A N 1
ATOM 804 C CA . ILE A 1 100 ? -50.760 -7.233 17.906 1.00 91.25 100 ILE A CA 1
ATOM 805 C C . ILE A 1 100 ? -49.237 -7.068 17.887 1.00 91.25 100 ILE A C 1
ATOM 807 O O . ILE A 1 100 ? -48.614 -7.019 16.831 1.00 91.25 100 ILE A O 1
ATOM 811 N N . LEU A 1 101 ? -48.619 -7.014 19.068 1.00 90.94 101 LEU A N 1
ATOM 812 C CA . LEU A 1 101 ? -47.166 -7.080 19.232 1.00 90.94 101 LEU A CA 1
ATOM 813 C C . LEU A 1 101 ? -46.778 -8.347 19.994 1.00 90.94 101 LEU A C 1
ATOM 815 O O . LEU A 1 101 ? -47.398 -8.700 21.001 1.00 90.94 101 LEU A O 1
ATOM 819 N N . VAL A 1 102 ? -45.742 -9.025 19.508 1.00 90.88 102 VAL A N 1
ATOM 820 C CA . VAL A 1 102 ? -45.190 -10.239 20.116 1.00 90.88 102 VAL A CA 1
ATOM 821 C C . VAL A 1 102 ? -44.075 -9.853 21.084 1.00 90.88 102 VAL A C 1
ATOM 823 O O . VAL A 1 102 ? -43.220 -9.036 20.763 1.00 90.88 102 VAL A O 1
ATOM 826 N N . HIS A 1 103 ? -44.063 -10.428 22.285 1.00 86.75 103 HIS A N 1
ATOM 827 C CA . HIS A 1 103 ? -43.009 -10.151 23.277 1.00 86.75 103 HIS A CA 1
ATOM 828 C C . HIS A 1 103 ? -42.359 -11.405 23.868 1.00 86.75 103 HIS A C 1
ATOM 830 O O . HIS A 1 103 ? -41.591 -11.319 24.825 1.00 86.75 103 HIS A O 1
ATOM 836 N N . ASN A 1 104 ? -42.684 -12.581 23.323 1.00 86.56 104 ASN A N 1
ATOM 837 C CA . ASN A 1 104 ? -42.066 -13.858 23.670 1.00 86.56 104 ASN A CA 1
ATOM 838 C C . ASN A 1 104 ? -42.206 -14.867 22.513 1.00 86.56 104 ASN A C 1
ATOM 840 O O . ASN A 1 104 ? -42.950 -14.617 21.567 1.00 86.56 104 ASN A O 1
ATOM 844 N N . ASN A 1 105 ? -41.511 -16.004 22.592 1.00 88.31 105 ASN A N 1
ATOM 845 C CA . ASN A 1 105 ? -41.569 -17.056 21.576 1.00 88.31 105 ASN A CA 1
ATOM 846 C C . ASN A 1 105 ? -43.012 -17.548 21.372 1.00 88.31 105 ASN A C 1
ATOM 848 O O . ASN A 1 105 ? -43.670 -17.944 22.335 1.00 88.31 105 ASN A O 1
ATOM 852 N N . ILE A 1 106 ? -43.487 -17.532 20.122 1.00 91.81 106 ILE A N 1
ATOM 853 C CA . ILE A 1 106 ? -44.851 -17.926 19.755 1.00 91.81 106 ILE A CA 1
ATOM 854 C C . ILE A 1 106 ? -45.040 -19.443 19.643 1.00 91.81 106 ILE A C 1
ATOM 856 O O . ILE A 1 106 ? -46.168 -19.929 19.723 1.00 91.81 106 ILE A O 1
ATOM 860 N N . GLN A 1 107 ? -43.947 -20.201 19.514 1.00 90.31 107 GLN A N 1
ATOM 861 C CA . GLN A 1 107 ? -43.967 -21.653 19.328 1.00 90.31 107 GLN A CA 1
ATOM 862 C C . GLN A 1 107 ? -44.866 -22.417 20.324 1.00 90.31 107 GLN A C 1
ATOM 864 O O . GLN A 1 107 ? -45.621 -23.280 19.869 1.00 90.31 107 GLN A O 1
ATOM 869 N N . PRO A 1 108 ? -44.899 -22.085 21.634 1.00 91.44 108 PRO A N 1
ATOM 870 C CA . PRO A 1 108 ? -45.760 -22.774 22.596 1.00 91.44 108 PRO A CA 1
ATOM 871 C C . PRO A 1 108 ? -47.258 -22.729 22.254 1.00 91.44 108 PRO A C 1
ATOM 873 O O . PRO A 1 108 ? -48.010 -23.601 22.677 1.00 91.44 108 PRO A O 1
ATOM 876 N N . ILE A 1 109 ? -47.719 -21.746 21.470 1.00 93.00 109 ILE A N 1
ATOM 877 C CA . ILE A 1 109 ? -49.123 -21.663 21.031 1.00 93.00 109 ILE A CA 1
ATOM 878 C C . ILE A 1 109 ? -49.465 -22.817 20.082 1.00 93.00 109 ILE A C 1
ATOM 880 O O . ILE A 1 109 ? -50.549 -23.394 20.168 1.00 93.00 109 ILE A O 1
ATOM 884 N N . PHE A 1 110 ? -48.531 -23.204 19.212 1.00 92.88 110 PHE A N 1
ATOM 885 C CA . PHE A 1 110 ? -48.715 -24.328 18.293 1.00 92.88 110 PHE A CA 1
ATOM 886 C C . PHE A 1 110 ? -48.565 -25.693 18.975 1.00 92.88 110 PHE A C 1
ATOM 888 O O . PHE A 1 110 ? -48.961 -26.711 18.405 1.00 92.88 110 PHE A O 1
ATOM 895 N N . GLU A 1 111 ? -48.071 -25.736 20.210 1.00 91.50 111 GLU A N 1
ATOM 896 C CA . GLU A 1 111 ? -47.958 -26.955 21.020 1.00 91.50 111 GLU A CA 1
ATOM 897 C C . GLU A 1 111 ? -49.238 -27.253 21.818 1.00 91.50 111 GLU A C 1
ATOM 899 O O . GLU A 1 111 ? -49.426 -28.376 22.286 1.00 91.50 111 GLU A O 1
ATOM 904 N N . LEU A 1 112 ? -50.168 -26.294 21.914 1.00 92.00 112 LEU A N 1
ATOM 905 C CA . LEU A 1 112 ? -51.442 -26.470 22.614 1.00 92.00 112 LEU A CA 1
ATOM 906 C C . LEU A 1 112 ? -52.263 -27.620 22.018 1.00 92.00 112 LEU A C 1
ATOM 908 O O . LEU A 1 112 ? -52.413 -27.731 20.799 1.00 92.00 112 LEU A O 1
ATOM 912 N N . HIS A 1 113 ? -52.837 -28.462 22.877 1.00 91.50 113 HIS A N 1
ATOM 913 C CA . HIS A 1 113 ? -53.775 -29.496 22.452 1.00 91.50 113 HIS A CA 1
ATOM 914 C C . HIS A 1 113 ? -55.133 -28.860 22.132 1.00 91.50 113 HIS A C 1
ATOM 916 O O . HIS A 1 113 ? -55.767 -28.274 23.011 1.00 91.50 113 HIS A O 1
ATOM 922 N N . LEU A 1 114 ? -55.576 -28.980 20.879 1.00 93.25 114 LEU A N 1
ATOM 923 C CA . LEU A 1 114 ? -56.808 -28.366 20.388 1.00 93.25 114 LEU A CA 1
ATOM 924 C C . LEU A 1 114 ? -57.821 -29.445 20.013 1.00 93.25 114 LEU A C 1
ATOM 926 O O . LEU A 1 114 ? -57.500 -30.367 19.263 1.00 93.25 114 LEU A O 1
ATOM 930 N N . GLU A 1 115 ? -59.048 -29.293 20.500 1.00 93.94 115 GLU A N 1
ATOM 931 C CA . GLU A 1 115 ? -60.220 -29.957 19.930 1.00 93.94 115 GLU A CA 1
ATOM 932 C C . GLU A 1 115 ? -60.577 -29.312 18.582 1.00 93.94 115 GLU A C 1
ATOM 934 O O . GLU A 1 115 ? -60.013 -28.285 18.194 1.00 93.94 115 GLU A O 1
ATOM 939 N N . ASP A 1 116 ? -61.538 -29.892 17.866 1.00 94.62 116 ASP A N 1
ATOM 940 C CA . ASP A 1 116 ? -62.056 -29.330 16.617 1.00 94.62 116 ASP A CA 1
ATOM 941 C C . ASP A 1 116 ? -62.999 -28.134 16.866 1.00 94.62 116 ASP A C 1
ATOM 943 O O . ASP A 1 116 ? -64.206 -28.176 16.626 1.00 94.62 116 ASP A O 1
ATOM 947 N N . LYS A 1 117 ? -62.434 -27.085 17.467 1.00 96.06 117 LYS A N 1
ATOM 948 C CA . LYS A 1 117 ? -63.105 -25.879 17.952 1.00 96.06 117 LYS A CA 1
ATOM 949 C C . LYS A 1 117 ? -62.271 -24.642 17.648 1.00 96.06 117 LYS A C 1
ATOM 951 O O . LYS A 1 117 ? -61.062 -24.715 17.426 1.00 96.06 117 LYS A O 1
ATOM 956 N N . LEU A 1 118 ? -62.934 -23.492 17.673 1.00 96.25 118 LEU A N 1
ATOM 957 C CA . LEU A 1 118 ? -62.302 -22.192 17.536 1.00 96.25 118 LEU A CA 1
ATOM 958 C C . LEU A 1 118 ? -61.869 -21.674 18.908 1.00 96.25 118 LEU A C 1
ATOM 960 O O . LEU A 1 118 ? -62.666 -21.634 19.846 1.00 96.25 118 LEU A O 1
ATOM 964 N N . TYR A 1 119 ? -60.622 -21.234 19.024 1.00 96.31 119 TYR A N 1
ATOM 965 C CA . TYR A 1 119 ? -60.079 -20.657 20.247 1.00 96.31 119 TYR A CA 1
ATOM 966 C C . TYR A 1 119 ? -59.812 -19.169 20.034 1.00 96.31 119 TYR A C 1
ATOM 968 O O . TYR A 1 119 ? -59.081 -18.787 19.124 1.00 96.31 119 TYR A O 1
ATOM 976 N N . ALA A 1 120 ? -60.405 -18.335 20.883 1.00 93.81 120 ALA A N 1
ATOM 977 C CA . ALA A 1 120 ? -60.289 -16.880 20.841 1.00 93.81 120 ALA A CA 1
ATOM 978 C C . ALA A 1 120 ? -60.090 -16.328 22.261 1.00 93.81 120 ALA A C 1
ATOM 980 O O . ALA A 1 120 ? -60.125 -17.081 23.238 1.00 93.81 120 ALA A O 1
ATOM 981 N N . VAL A 1 121 ? -59.852 -15.022 22.376 1.00 92.38 121 VAL A N 1
ATOM 982 C CA . VAL A 1 121 ? -59.591 -14.364 23.664 1.00 92.38 121 VAL A CA 1
ATOM 983 C C . VAL A 1 121 ? -60.864 -13.706 24.183 1.00 92.38 121 VAL A C 1
ATOM 985 O O . VAL A 1 121 ? -61.464 -12.899 23.477 1.00 92.38 121 VAL A O 1
ATOM 988 N N . ASN A 1 122 ? -61.255 -14.001 25.424 1.00 90.88 122 ASN A N 1
ATOM 989 C CA . ASN A 1 122 ? -62.368 -13.295 26.070 1.00 90.88 122 ASN A CA 1
ATOM 990 C C . ASN A 1 122 ? -62.016 -11.816 26.287 1.00 90.88 122 ASN A C 1
ATOM 992 O O . ASN A 1 122 ? -60.977 -11.505 26.874 1.00 90.88 122 ASN A O 1
ATOM 996 N N . GLU A 1 123 ? -62.900 -10.914 25.868 1.00 86.94 123 GLU A N 1
ATOM 997 C CA . GLU A 1 123 ? -62.728 -9.478 26.061 1.00 86.94 123 GLU A CA 1
ATOM 998 C C . GLU A 1 123 ? -63.052 -9.096 27.520 1.00 86.94 123 GLU A C 1
ATOM 1000 O O . GLU A 1 123 ? -64.102 -9.469 28.054 1.00 86.94 123 GLU A O 1
ATOM 1005 N N . PRO A 1 124 ? -62.132 -8.423 28.237 1.00 77.38 124 PRO A N 1
ATOM 1006 C CA . PRO A 1 124 ? -62.333 -8.117 29.643 1.00 77.38 124 PRO A CA 1
ATOM 1007 C C . PRO A 1 124 ? -63.371 -7.004 29.819 1.00 77.38 124 PRO A C 1
ATOM 1009 O O . PRO A 1 124 ? -63.338 -5.989 29.130 1.00 77.38 124 PRO A O 1
ATOM 1012 N N . HIS A 1 125 ? -64.233 -7.157 30.827 1.00 75.94 125 HIS A N 1
ATOM 1013 C CA . HIS A 1 125 ? -65.255 -6.173 31.219 1.00 75.94 125 HIS A CA 1
ATOM 1014 C C . HIS A 1 125 ? -66.393 -5.949 30.206 1.00 75.94 125 HIS A C 1
ATOM 1016 O O . HIS A 1 125 ? -67.156 -4.996 30.357 1.00 75.94 125 HIS A O 1
ATOM 1022 N N . THR A 1 126 ? -66.557 -6.839 29.226 1.00 80.81 126 THR A N 1
ATOM 1023 C CA . THR A 1 126 ? -67.698 -6.862 28.303 1.00 80.81 126 THR A CA 1
ATOM 1024 C C . THR A 1 126 ? -68.353 -8.246 28.293 1.00 80.81 126 THR A C 1
ATOM 1026 O O . THR A 1 126 ? -67.760 -9.254 28.680 1.00 80.81 126 THR A O 1
ATOM 1029 N N . THR A 1 127 ? -69.620 -8.304 27.888 1.00 89.69 127 THR A N 1
ATOM 1030 C CA . THR A 1 127 ? -70.392 -9.549 27.780 1.00 89.69 127 THR A CA 1
ATOM 1031 C C . THR A 1 127 ? -71.144 -9.578 26.454 1.00 89.69 127 THR A C 1
ATOM 1033 O O . THR A 1 127 ? -71.131 -8.596 25.704 1.00 89.69 127 THR A O 1
ATOM 1036 N N . LEU A 1 128 ? -71.835 -10.683 26.167 1.00 89.94 128 LEU A N 1
ATOM 1037 C CA . LEU A 1 128 ? -72.681 -10.808 24.974 1.00 89.94 128 LEU A CA 1
ATOM 1038 C C . LEU A 1 128 ? -73.771 -9.736 24.865 1.00 89.94 128 LEU A C 1
ATOM 1040 O O . LEU A 1 128 ? -74.238 -9.488 23.764 1.00 89.94 128 LEU A O 1
ATOM 1044 N N . GLU A 1 129 ? -74.162 -9.081 25.963 1.00 89.75 129 GLU A N 1
ATOM 1045 C CA . GLU A 1 129 ? -75.131 -7.970 25.948 1.00 89.75 129 GLU A CA 1
ATOM 1046 C C . GLU A 1 129 ? -74.617 -6.749 25.157 1.00 89.75 129 GLU A C 1
ATOM 1048 O O . GLU A 1 129 ? -75.404 -5.935 24.678 1.00 89.75 129 GLU A O 1
ATOM 1053 N N . SER A 1 130 ? -73.300 -6.637 24.956 1.00 88.25 130 SER A N 1
ATOM 1054 C CA . SER A 1 130 ? -72.692 -5.578 24.150 1.00 88.25 130 SER A CA 1
ATOM 1055 C C . SER A 1 130 ? -73.060 -5.689 22.668 1.00 88.25 130 SER A C 1
ATOM 1057 O O . SER A 1 130 ? -72.982 -6.760 22.058 1.00 88.25 130 SER A O 1
ATOM 1059 N N . ILE A 1 131 ? -73.332 -4.543 22.035 1.00 85.56 131 ILE A N 1
ATOM 1060 C CA . ILE A 1 131 ? -73.518 -4.454 20.578 1.00 85.56 131 ILE A CA 1
ATOM 1061 C C . ILE A 1 131 ? -72.287 -4.948 19.796 1.00 85.56 131 ILE A C 1
ATOM 1063 O O . ILE A 1 131 ? -72.441 -5.472 18.698 1.00 85.56 131 ILE A O 1
ATOM 1067 N N . HIS A 1 132 ? -71.084 -4.859 20.377 1.00 84.94 132 HIS A N 1
ATOM 1068 C CA . HIS A 1 132 ? -69.825 -5.310 19.765 1.00 84.94 132 HIS A CA 1
ATOM 1069 C C . HIS A 1 132 ? -69.596 -6.830 19.865 1.00 84.94 132 HIS A C 1
ATOM 1071 O O . HIS A 1 132 ? -68.650 -7.353 19.275 1.00 84.94 132 HIS A O 1
ATOM 1077 N N . HIS A 1 133 ? -70.450 -7.542 20.608 1.00 89.12 133 HIS A N 1
ATOM 1078 C CA . HIS A 1 133 ? -70.413 -9.001 20.762 1.00 89.12 133 HIS A CA 1
ATOM 1079 C C . HIS A 1 133 ? -71.714 -9.677 20.313 1.00 89.12 133 HIS A C 1
ATOM 1081 O O . HIS A 1 133 ? -71.887 -10.874 20.525 1.00 89.12 133 HIS A O 1
ATOM 1087 N N . GLY A 1 134 ? -72.609 -8.932 19.658 1.00 86.81 134 GLY A N 1
ATOM 1088 C CA . GLY A 1 134 ? -73.811 -9.482 19.039 1.00 86.81 134 GLY A CA 1
ATOM 1089 C C . GLY A 1 134 ? -75.043 -9.514 19.926 1.00 86.81 134 GLY A C 1
ATOM 1090 O O . GLY A 1 134 ? -75.922 -10.332 19.677 1.00 86.81 134 GLY A O 1
ATOM 1091 N N . GLY A 1 135 ? -75.157 -8.628 20.919 1.00 88.50 135 GLY A N 1
ATOM 1092 C CA . GLY A 1 135 ? -76.296 -8.630 21.843 1.00 88.50 135 GLY A CA 1
ATOM 1093 C C . GLY A 1 135 ? -77.677 -8.539 21.190 1.00 88.50 135 GLY A C 1
ATOM 1094 O O . GLY A 1 135 ? -78.639 -9.065 21.735 1.00 88.50 135 GLY A O 1
ATOM 1095 N N . SER A 1 136 ? -77.781 -7.961 19.991 1.00 87.19 136 SER A N 1
ATOM 1096 C CA . SER A 1 136 ? -79.024 -7.933 19.209 1.00 87.19 136 SER A CA 1
ATOM 1097 C C . SER A 1 136 ? -79.366 -9.250 18.495 1.00 87.19 136 SER A C 1
ATOM 1099 O O . SER A 1 136 ? -80.476 -9.380 17.987 1.00 87.19 136 SER A O 1
ATOM 1101 N N . LEU A 1 137 ? -78.437 -10.209 18.423 1.00 89.25 137 LEU A N 1
ATOM 1102 C CA . LEU A 1 137 ? -78.627 -11.510 17.770 1.00 89.25 137 LEU A CA 1
ATOM 1103 C C . LEU A 1 137 ? -79.032 -12.614 18.754 1.00 89.25 137 LEU A C 1
ATOM 1105 O O . LEU A 1 137 ? -79.580 -13.635 18.339 1.00 89.25 137 LEU A O 1
ATOM 1109 N N . PHE A 1 138 ? -78.752 -12.438 20.047 1.00 89.75 138 PHE A N 1
ATOM 1110 C CA . PHE A 1 138 ? -79.002 -13.460 21.057 1.00 89.75 138 PHE A CA 1
ATOM 1111 C C . PHE A 1 138 ? -80.395 -13.350 21.674 1.00 89.75 138 PHE A C 1
ATOM 1113 O O . PHE A 1 138 ? -80.845 -12.289 22.095 1.00 89.75 138 PHE A O 1
ATOM 1120 N N . ASP A 1 139 ? -81.040 -14.504 21.821 1.00 90.00 139 ASP A N 1
ATOM 1121 C CA . ASP A 1 139 ? -82.187 -14.670 22.705 1.00 90.00 139 ASP A CA 1
ATOM 1122 C C . ASP A 1 139 ? -81.680 -14.943 24.131 1.00 90.00 139 ASP A C 1
ATOM 1124 O O . ASP A 1 139 ? -81.331 -16.075 24.485 1.00 90.00 139 ASP A O 1
ATOM 1128 N N . PHE A 1 140 ? -81.612 -13.897 24.959 1.00 92.19 140 PHE A N 1
ATOM 1129 C CA . PHE A 1 140 ? -81.097 -13.995 26.330 1.00 92.19 140 PHE A CA 1
ATOM 1130 C C . PHE A 1 140 ? -81.999 -14.778 27.296 1.00 92.19 140 PHE A C 1
ATOM 1132 O O . PHE A 1 140 ? -81.598 -15.028 28.431 1.00 92.19 140 PHE A O 1
ATOM 1139 N N . SER A 1 141 ? -83.184 -15.225 26.859 1.00 87.44 141 SER A N 1
ATOM 1140 C CA . SER A 1 141 ? -83.946 -16.237 27.604 1.00 87.44 141 SER A CA 1
ATOM 1141 C C . SER A 1 141 ? -83.307 -17.632 27.512 1.00 87.44 141 SER A C 1
ATOM 1143 O O . SER A 1 141 ? -83.547 -18.480 28.370 1.00 87.44 141 SER A O 1
ATOM 1145 N N . LYS A 1 142 ? -82.462 -17.866 26.495 1.00 86.81 142 LYS A N 1
ATOM 1146 C CA . LYS A 1 142 ? -81.790 -19.147 26.212 1.00 86.81 142 LYS A CA 1
ATOM 1147 C C . LYS A 1 142 ? -80.279 -19.101 26.420 1.00 86.81 142 LYS A C 1
ATOM 1149 O O . LYS A 1 142 ? -79.659 -20.142 26.621 1.00 86.81 142 LYS A O 1
ATOM 1154 N N . VAL A 1 143 ? -79.680 -17.914 26.349 1.00 87.69 143 VAL A N 1
ATOM 1155 C CA . VAL A 1 143 ? -78.233 -17.701 26.481 1.00 87.69 143 VAL A CA 1
ATOM 1156 C C . VAL A 1 143 ? -77.967 -16.748 27.637 1.00 87.69 143 VAL A C 1
ATOM 1158 O O . VAL A 1 143 ? -78.579 -15.689 27.730 1.00 87.69 143 VAL A O 1
ATOM 1161 N N . ASN A 1 144 ? -77.024 -17.092 28.514 1.00 89.56 144 ASN A N 1
ATOM 1162 C CA . ASN A 1 144 ? -76.661 -16.207 29.613 1.00 89.56 144 ASN A CA 1
ATOM 1163 C C . ASN A 1 144 ? -76.020 -14.913 29.078 1.00 89.56 144 ASN A C 1
ATOM 1165 O O . ASN A 1 144 ? -74.923 -14.944 28.514 1.00 89.56 144 ASN A O 1
ATOM 1169 N N . LYS A 1 145 ? -76.669 -13.770 29.320 1.00 90.31 145 LYS A N 1
ATOM 1170 C CA . LYS A 1 145 ? -76.197 -12.446 28.889 1.00 90.31 145 LYS A CA 1
ATOM 1171 C C . LYS A 1 145 ? -74.879 -12.000 29.527 1.00 90.31 145 LYS A C 1
ATOM 1173 O O . LYS A 1 145 ? -74.221 -11.109 28.996 1.00 90.31 145 LYS A O 1
ATOM 1178 N N . THR A 1 146 ? -74.481 -12.611 30.649 1.00 89.25 146 THR A N 1
ATOM 1179 C CA . THR A 1 146 ? -73.197 -12.342 31.317 1.00 89.25 146 THR A CA 1
ATOM 1180 C C . THR A 1 146 ? -72.047 -13.196 30.789 1.00 89.25 146 THR A C 1
ATOM 1182 O O . THR A 1 146 ? -70.912 -13.024 31.231 1.00 89.25 146 THR A O 1
ATOM 1185 N N . THR A 1 147 ? -72.310 -14.088 29.826 1.00 89.88 147 THR A N 1
ATOM 1186 C CA . THR A 1 147 ? -71.257 -14.819 29.110 1.00 89.88 147 THR A CA 1
ATOM 1187 C C . THR A 1 147 ? -70.255 -13.815 28.520 1.00 89.88 147 THR A C 1
ATOM 1189 O O . THR A 1 147 ? -70.686 -12.846 27.885 1.00 89.88 147 THR A O 1
ATOM 1192 N N . PRO A 1 148 ? -68.939 -14.003 28.724 1.00 88.38 148 PRO A N 1
ATOM 1193 C CA . PRO A 1 148 ? -67.932 -13.137 28.122 1.00 88.38 148 PRO A CA 1
ATOM 1194 C C . PRO A 1 148 ? -68.011 -13.180 26.594 1.00 88.38 148 PRO A C 1
ATOM 1196 O O . PRO A 1 148 ? -68.120 -14.260 26.014 1.00 88.38 148 PRO A O 1
ATOM 1199 N N . GLY A 1 149 ? -67.940 -12.018 25.947 1.00 86.62 149 GLY A N 1
ATOM 1200 C CA . GLY A 1 149 ? -67.745 -11.956 24.499 1.00 86.62 149 GLY A CA 1
ATOM 1201 C C . GLY A 1 149 ? -66.289 -12.249 24.146 1.00 86.62 149 GLY A C 1
ATOM 1202 O O . GLY A 1 149 ? -65.388 -11.909 24.915 1.00 86.62 149 GLY A O 1
ATOM 1203 N N . VAL A 1 150 ? -66.037 -12.871 22.994 1.00 89.56 150 VAL A N 1
ATOM 1204 C CA . VAL A 1 150 ? -64.671 -13.028 22.481 1.00 89.56 150 VAL A CA 1
ATOM 1205 C C . VAL A 1 150 ? -64.307 -11.906 21.518 1.00 89.56 150 VAL A C 1
ATOM 1207 O O . VAL A 1 150 ? -65.156 -11.386 20.784 1.00 89.56 150 VAL A O 1
ATOM 1210 N N . ASN A 1 151 ? -63.022 -11.579 21.505 1.00 90.94 151 ASN A N 1
ATOM 1211 C CA . ASN A 1 151 ? -62.398 -10.674 20.563 1.00 90.94 151 ASN A CA 1
ATOM 1212 C C . ASN A 1 151 ? -61.917 -11.440 19.314 1.00 90.94 151 ASN A C 1
ATOM 1214 O O . ASN A 1 151 ? -61.293 -12.496 19.435 1.00 90.94 151 ASN A O 1
ATOM 1218 N N . ALA A 1 152 ? -62.190 -10.912 18.117 1.00 91.00 152 ALA A N 1
ATOM 1219 C CA . ALA A 1 152 ? -61.878 -11.581 16.846 1.00 91.00 152 ALA A CA 1
ATOM 1220 C C . ALA A 1 152 ? -60.456 -11.320 16.313 1.00 91.00 152 ALA A C 1
ATOM 1222 O O . ALA A 1 152 ? -60.120 -11.778 15.219 1.00 91.00 152 ALA A O 1
ATOM 1223 N N . GLY A 1 153 ? -59.621 -10.583 17.051 1.00 90.94 153 GLY A N 1
ATOM 1224 C CA . GLY A 1 153 ? -58.274 -10.220 16.609 1.00 90.94 153 GLY A CA 1
ATOM 1225 C C . GLY A 1 153 ? -57.226 -11.314 16.772 1.00 90.94 153 GLY A C 1
ATOM 1226 O O . GLY A 1 153 ? -56.144 -11.202 16.207 1.00 90.94 153 GLY A O 1
ATOM 1227 N N . ALA A 1 154 ? -57.538 -12.392 17.492 1.00 94.69 154 ALA A N 1
ATOM 1228 C CA . ALA A 1 154 ? -56.686 -13.572 17.562 1.00 94.69 154 ALA A CA 1
ATOM 1229 C C . ALA A 1 154 ? -57.529 -14.848 17.564 1.00 94.69 154 ALA A C 1
ATOM 1231 O O . ALA A 1 154 ? -58.337 -15.049 18.472 1.00 94.69 154 ALA A O 1
ATOM 1232 N N . LEU A 1 155 ? -57.327 -15.706 16.560 1.00 96.44 155 LEU A N 1
ATOM 1233 C CA . LEU A 1 155 ? -58.088 -16.944 16.378 1.00 96.44 155 LEU A CA 1
ATOM 1234 C C . LEU A 1 155 ? -57.132 -18.117 16.166 1.00 96.44 155 LEU A C 1
ATOM 1236 O O . LEU A 1 155 ? -56.359 -18.109 15.216 1.00 96.44 155 LEU A O 1
ATOM 1240 N N . LEU A 1 156 ? -57.206 -19.136 17.016 1.00 97.50 156 LEU A N 1
ATOM 1241 C CA . LEU A 1 156 ? -56.424 -20.367 16.906 1.00 97.50 156 LEU A CA 1
ATOM 1242 C C . LEU A 1 156 ? -57.355 -21.551 16.633 1.00 97.50 156 LEU A C 1
ATOM 1244 O O . LEU A 1 156 ? -58.362 -21.720 17.321 1.00 97.50 156 LEU A O 1
ATOM 1248 N N . PHE A 1 157 ? -57.021 -22.378 15.646 1.00 97.31 157 PHE A N 1
ATOM 1249 C CA . PHE A 1 157 ? -57.817 -23.553 15.296 1.00 97.31 157 PHE A CA 1
ATOM 1250 C C . PHE A 1 157 ? -57.002 -24.612 14.545 1.00 97.31 157 PHE A C 1
ATOM 1252 O O . PHE A 1 157 ? -55.969 -24.324 13.933 1.00 97.31 157 PHE A O 1
ATOM 1259 N N . ASN A 1 158 ? -57.490 -25.855 14.580 1.00 96.25 158 ASN A N 1
ATOM 1260 C CA . ASN A 1 158 ? -57.030 -26.903 13.672 1.00 96.25 158 ASN A CA 1
ATOM 1261 C C . ASN A 1 158 ? -57.640 -26.679 12.282 1.00 96.25 158 ASN A C 1
ATOM 1263 O O . ASN A 1 158 ? -58.798 -26.281 12.162 1.00 96.25 158 ASN A O 1
ATOM 1267 N N . ASN A 1 159 ? -56.880 -26.966 11.230 1.00 96.06 159 ASN A N 1
ATOM 1268 C CA . ASN A 1 159 ? -57.395 -26.971 9.867 1.00 96.06 159 ASN A CA 1
ATOM 1269 C C . ASN A 1 159 ? -58.386 -28.132 9.687 1.00 96.06 159 ASN A C 1
ATOM 1271 O O . ASN A 1 159 ? -57.974 -29.284 9.549 1.00 96.06 159 ASN A O 1
ATOM 1275 N N . SER A 1 160 ? -59.683 -27.831 9.733 1.00 95.88 160 SER A N 1
ATOM 1276 C CA . SER A 1 160 ? -60.751 -28.828 9.721 1.00 95.88 160 SER A CA 1
ATOM 1277 C C . SER A 1 160 ? -61.979 -28.368 8.939 1.00 95.88 160 SER A C 1
ATOM 1279 O O . SER A 1 160 ? -62.233 -27.170 8.764 1.00 95.88 160 SER A O 1
ATOM 1281 N N . ASP A 1 161 ? -62.793 -29.338 8.520 1.00 95.44 161 ASP A N 1
ATOM 1282 C CA . ASP A 1 161 ? -64.069 -29.061 7.863 1.00 95.44 161 ASP A CA 1
ATOM 1283 C C . ASP A 1 161 ? -65.066 -28.364 8.797 1.00 95.44 161 ASP A C 1
ATOM 1285 O O . ASP A 1 161 ? -65.859 -27.544 8.336 1.00 95.44 161 ASP A O 1
ATOM 1289 N N . THR A 1 162 ? -65.014 -28.621 10.107 1.00 96.50 162 THR A N 1
ATOM 1290 C CA . THR A 1 162 ? -65.872 -27.948 11.096 1.00 96.50 162 THR A CA 1
ATOM 1291 C C . THR A 1 162 ? -65.637 -26.441 11.086 1.00 96.50 162 THR A C 1
ATOM 1293 O O . THR A 1 162 ? -66.587 -25.666 10.941 1.00 96.50 162 THR A O 1
ATOM 1296 N N . ILE A 1 163 ? -64.374 -26.010 11.159 1.00 97.44 163 ILE A N 1
ATOM 1297 C CA . ILE A 1 163 ? -64.024 -24.585 11.164 1.00 97.44 163 ILE A CA 1
ATOM 1298 C C . ILE A 1 163 ? -64.247 -23.957 9.786 1.00 97.44 163 ILE A C 1
ATOM 1300 O O . ILE A 1 163 ? -64.764 -22.841 9.693 1.00 97.44 163 ILE A O 1
ATOM 1304 N N . LYS A 1 164 ? -63.968 -24.694 8.705 1.00 96.88 164 LYS A N 1
ATOM 1305 C CA . LYS A 1 164 ? -64.289 -24.270 7.334 1.00 96.88 164 LYS A CA 1
ATOM 1306 C C . LYS A 1 164 ? -65.781 -23.997 7.149 1.00 96.88 164 LYS A C 1
ATOM 1308 O O . LYS A 1 164 ? -66.160 -22.964 6.596 1.00 96.88 164 LYS A O 1
ATOM 1313 N N . ASN A 1 165 ? -66.634 -24.897 7.632 1.00 96.75 165 ASN A N 1
ATOM 1314 C CA . ASN A 1 165 ? -68.086 -24.758 7.552 1.00 96.75 165 ASN A CA 1
ATOM 1315 C C . ASN A 1 165 ? -68.599 -23.613 8.432 1.00 96.75 165 ASN A C 1
ATOM 1317 O O . ASN A 1 165 ? -69.483 -22.874 8.000 1.00 96.75 165 ASN A O 1
ATOM 1321 N N . LEU A 1 166 ? -68.027 -23.425 9.624 1.00 97.00 166 LEU A N 1
ATOM 1322 C CA . LEU A 1 166 ? -68.322 -22.282 10.489 1.00 97.00 166 LEU A CA 1
ATOM 1323 C C . LEU A 1 166 ? -68.020 -20.951 9.783 1.00 97.00 166 LEU A C 1
ATOM 1325 O O . LEU A 1 166 ? -68.891 -20.085 9.708 1.00 97.00 166 LEU A O 1
ATOM 1329 N N . PHE A 1 167 ? -66.818 -20.791 9.222 1.00 97.12 167 PHE A N 1
ATOM 1330 C CA . PHE A 1 167 ? -66.438 -19.559 8.523 1.00 97.12 167 PHE A CA 1
ATOM 1331 C C . PHE A 1 167 ? -67.315 -19.321 7.292 1.00 97.12 167 PHE A C 1
ATOM 1333 O O . PHE A 1 167 ? -67.776 -18.200 7.082 1.00 97.12 167 PHE A O 1
ATOM 1340 N N . LYS A 1 168 ? -67.642 -20.377 6.534 1.00 95.94 168 LYS A N 1
ATOM 1341 C CA . LYS A 1 168 ? -68.588 -20.294 5.414 1.00 95.94 168 LYS A CA 1
ATOM 1342 C C . LYS A 1 168 ? -69.969 -19.803 5.861 1.00 95.94 168 LYS A C 1
ATOM 1344 O O . LYS A 1 168 ? -70.494 -18.876 5.256 1.00 95.94 168 LYS A O 1
ATOM 1349 N N . LYS A 1 169 ? -70.535 -20.359 6.939 1.00 95.31 169 LYS A N 1
ATOM 1350 C CA . LYS A 1 169 ? -71.829 -19.913 7.491 1.00 95.31 169 LYS A CA 1
ATOM 1351 C C . LYS A 1 169 ? -71.806 -18.437 7.887 1.00 95.31 169 LYS A C 1
ATOM 1353 O O . LYS A 1 169 ? -72.759 -17.718 7.598 1.00 95.31 169 LYS A O 1
ATOM 1358 N N . ILE A 1 170 ? -70.728 -17.989 8.533 1.00 94.75 170 ILE A N 1
ATOM 1359 C CA . ILE A 1 170 ? -70.566 -16.586 8.933 1.00 94.75 170 ILE A CA 1
ATOM 1360 C C . ILE A 1 170 ? -70.519 -15.678 7.699 1.00 94.75 170 ILE A C 1
ATOM 1362 O O . ILE A 1 170 ? -71.246 -14.687 7.652 1.00 94.75 170 ILE A O 1
ATOM 1366 N N . LEU A 1 171 ? -69.716 -16.029 6.691 1.00 93.38 171 LEU A N 1
ATOM 1367 C CA . LEU A 1 171 ? -69.619 -15.281 5.433 1.00 93.38 171 LEU A CA 1
ATOM 1368 C C . LEU A 1 171 ? -70.968 -15.235 4.693 1.00 93.38 171 LEU A C 1
ATOM 1370 O O . LEU A 1 171 ? -71.391 -14.167 4.247 1.00 93.38 171 LEU A O 1
ATOM 1374 N N . ASP A 1 172 ? -71.682 -16.362 4.631 1.00 92.88 172 ASP A N 1
ATOM 1375 C CA . ASP A 1 172 ? -73.009 -16.458 4.016 1.00 92.88 172 ASP A CA 1
ATOM 1376 C C . ASP A 1 172 ? -74.038 -15.587 4.755 1.00 92.88 172 ASP A C 1
ATOM 1378 O O . ASP A 1 172 ? -74.845 -14.915 4.110 1.00 92.88 172 ASP A O 1
ATOM 1382 N N . HIS A 1 173 ? -74.017 -15.558 6.094 1.00 92.38 173 HIS A N 1
ATOM 1383 C CA . HIS A 1 173 ? -74.878 -14.674 6.886 1.00 92.38 173 HIS A CA 1
ATOM 1384 C C . HIS A 1 173 ? -74.523 -13.209 6.623 1.00 92.38 173 HIS A C 1
ATOM 1386 O O . HIS A 1 173 ? -75.406 -12.424 6.279 1.00 92.38 173 HIS A O 1
ATOM 1392 N N . ALA A 1 174 ? -73.241 -12.849 6.695 1.00 89.75 174 ALA A N 1
ATOM 1393 C CA . ALA A 1 174 ? -72.789 -11.483 6.469 1.00 89.75 174 ALA A CA 1
ATOM 1394 C C . ALA A 1 174 ? -73.221 -10.944 5.093 1.00 89.75 174 ALA A C 1
ATOM 1396 O O . ALA A 1 174 ? -73.684 -9.811 5.000 1.00 89.75 174 ALA A O 1
ATOM 1397 N N . SER A 1 175 ? -73.165 -11.774 4.042 1.00 86.88 175 SER A N 1
ATOM 1398 C CA . SER A 1 175 ? -73.593 -11.397 2.684 1.00 86.88 175 SER A CA 1
ATOM 1399 C C . SER A 1 175 ? -75.086 -11.056 2.554 1.00 86.88 175 SER A C 1
ATOM 1401 O O . SER A 1 175 ? -75.482 -10.360 1.621 1.00 86.88 175 SER A O 1
ATOM 1403 N N . LYS A 1 176 ? -75.920 -11.534 3.489 1.00 87.88 176 LYS A N 1
ATOM 1404 C CA . LYS A 1 176 ? -77.380 -11.344 3.501 1.00 87.88 176 LYS A CA 1
ATOM 1405 C C . LYS A 1 176 ? -77.824 -10.188 4.400 1.00 87.88 176 LYS A C 1
ATOM 1407 O O . LYS A 1 176 ? -79.012 -9.866 4.430 1.00 87.88 176 LYS A O 1
ATOM 1412 N N . LEU A 1 177 ? -76.904 -9.563 5.139 1.00 83.44 177 LEU A N 1
ATOM 1413 C CA . LEU A 1 177 ? -77.213 -8.407 5.976 1.00 83.44 177 LEU A CA 1
ATOM 1414 C C . LEU A 1 177 ? -77.447 -7.174 5.091 1.00 83.44 177 LEU A C 1
ATOM 1416 O O . LEU A 1 177 ? -76.539 -6.675 4.437 1.00 83.44 177 LEU A O 1
ATOM 1420 N N . GLY A 1 178 ? -78.676 -6.650 5.089 1.00 65.75 178 GLY A N 1
ATOM 1421 C CA . GLY A 1 178 ? -79.035 -5.447 4.323 1.00 65.75 178 GLY A CA 1
ATOM 1422 C C . GLY A 1 178 ? -78.531 -4.120 4.918 1.00 65.75 178 GLY A C 1
ATOM 1423 O O . GLY A 1 178 ? -78.695 -3.075 4.293 1.00 65.75 178 GLY A O 1
ATOM 1424 N N . LYS A 1 179 ? -77.947 -4.132 6.127 1.00 69.00 179 LYS A N 1
ATOM 1425 C CA . LYS A 1 179 ? -77.332 -2.972 6.800 1.00 69.00 179 LYS A CA 1
ATOM 1426 C C . LYS A 1 179 ? -75.988 -3.372 7.411 1.00 69.00 179 LYS A C 1
ATOM 1428 O O . LYS A 1 179 ? -75.890 -4.441 8.010 1.00 69.00 179 LYS A O 1
ATOM 1433 N N . SER A 1 180 ? -74.992 -2.492 7.294 1.00 68.69 180 SER A N 1
ATOM 1434 C CA . SER A 1 180 ? -73.659 -2.680 7.884 1.00 68.69 180 SER A CA 1
ATOM 1435 C C . SER A 1 180 ? -73.748 -2.734 9.416 1.00 68.69 180 SER A C 1
ATOM 1437 O O . SER A 1 180 ? -74.431 -1.915 10.039 1.00 68.69 180 SER A O 1
ATOM 1439 N N . MET A 1 181 ? -73.090 -3.728 10.015 1.00 77.62 181 MET A N 1
ATOM 1440 C CA . MET A 1 181 ? -72.986 -3.919 11.463 1.00 77.62 181 MET A CA 1
ATOM 1441 C C . MET A 1 181 ? -71.570 -3.576 11.923 1.00 77.62 181 MET A C 1
ATOM 1443 O O . MET A 1 181 ? -70.593 -3.932 11.267 1.00 77.62 181 MET A O 1
ATOM 1447 N N . VAL A 1 182 ? -71.445 -2.930 13.084 1.00 75.12 182 VAL A N 1
ATOM 1448 C CA . VAL A 1 182 ? -70.133 -2.644 13.682 1.00 75.12 182 VAL A CA 1
ATOM 1449 C C . VAL A 1 182 ? -69.443 -3.963 14.032 1.00 75.12 182 VAL A C 1
ATOM 1451 O O . VAL A 1 182 ? -70.012 -4.766 14.769 1.00 75.12 182 VAL A O 1
ATOM 1454 N N . SER A 1 183 ? -68.223 -4.168 13.526 1.00 79.00 183 SER A N 1
ATOM 1455 C CA . SER A 1 183 ? -67.434 -5.391 13.749 1.00 79.00 183 SER A CA 1
ATOM 1456 C C . SER A 1 183 ? -68.214 -6.668 13.399 1.00 79.00 183 SER A C 1
ATOM 1458 O O . SER A 1 183 ? -68.349 -7.583 14.215 1.00 79.00 183 SER A O 1
ATOM 1460 N N . VAL A 1 184 ? -68.789 -6.693 12.189 1.00 87.38 184 VAL A N 1
ATOM 1461 C CA . VAL A 1 184 ? -69.658 -7.775 11.691 1.00 87.38 184 VAL A CA 1
ATOM 1462 C C . VAL A 1 184 ? -69.032 -9.169 11.817 1.00 87.38 184 VAL A C 1
ATOM 1464 O O . VAL A 1 184 ? -69.735 -10.128 12.130 1.00 87.38 184 VAL A O 1
ATOM 1467 N N . ASP A 1 185 ? -67.716 -9.282 11.642 1.00 88.81 185 ASP A N 1
ATOM 1468 C CA . ASP A 1 185 ? -66.960 -10.513 11.856 1.00 88.81 185 ASP A CA 1
ATOM 1469 C C . ASP A 1 185 ? -67.073 -10.993 13.307 1.00 88.81 185 ASP A C 1
ATOM 1471 O O . ASP A 1 185 ? -67.517 -12.111 13.547 1.00 88.81 185 ASP A O 1
ATOM 1475 N N . GLN A 1 186 ? -66.746 -10.142 14.280 1.00 91.50 186 GLN A N 1
ATOM 1476 C CA . GLN A 1 186 ? -66.737 -10.474 15.700 1.00 91.50 186 GLN A CA 1
ATOM 1477 C C . GLN A 1 186 ? -68.137 -10.799 16.219 1.00 91.50 186 GLN A C 1
ATOM 1479 O O . GLN A 1 186 ? -68.309 -11.739 16.998 1.00 91.50 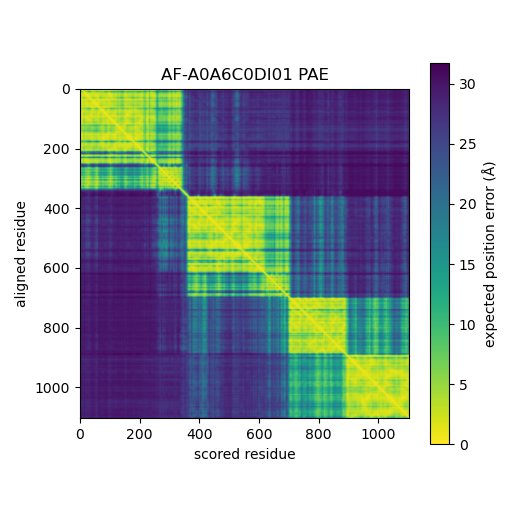186 GLN A O 1
ATOM 1484 N N . VAL A 1 187 ? -69.141 -10.038 15.786 1.00 91.88 187 VAL A N 1
ATOM 1485 C CA . VAL A 1 187 ? -70.537 -10.236 16.187 1.00 91.88 187 VAL A CA 1
ATOM 1486 C C . VAL A 1 187 ? -71.056 -11.595 15.713 1.00 91.88 187 VAL A C 1
ATOM 1488 O O . VAL A 1 187 ? -71.579 -12.371 16.516 1.00 91.88 187 VAL A O 1
ATOM 1491 N N . LEU A 1 188 ? -70.873 -11.919 14.430 1.00 93.19 188 LEU A N 1
ATOM 1492 C CA . LEU A 1 188 ? -71.337 -13.189 13.872 1.00 93.19 188 LEU A CA 1
ATOM 1493 C C . LEU A 1 188 ? -70.509 -14.379 14.371 1.00 93.19 188 LEU A C 1
ATOM 1495 O O . LEU A 1 188 ? -71.073 -15.445 14.618 1.00 93.19 188 LEU A O 1
ATOM 1499 N N . LEU A 1 189 ? -69.201 -14.196 14.578 1.00 94.31 189 LEU A N 1
ATOM 1500 C CA . LEU A 1 189 ? -68.329 -15.203 15.183 1.00 94.31 189 LEU A CA 1
ATOM 1501 C C . LEU A 1 189 ? -68.824 -15.585 16.583 1.00 94.31 189 LEU A C 1
ATOM 1503 O O . LEU A 1 189 ? -68.995 -16.768 16.866 1.00 94.31 189 LEU A O 1
ATOM 1507 N N . ASN A 1 190 ? -69.109 -14.594 17.438 1.00 93.94 190 ASN A N 1
ATOM 1508 C CA . ASN A 1 190 ? -69.677 -14.832 18.767 1.00 93.94 190 ASN A CA 1
ATOM 1509 C C . ASN A 1 190 ? -71.017 -15.575 18.672 1.00 93.94 190 ASN A C 1
ATOM 1511 O O . ASN A 1 190 ? -71.213 -16.576 19.360 1.00 93.94 190 ASN A O 1
ATOM 1515 N N . TYR A 1 191 ? -71.919 -15.127 17.795 1.00 94.06 191 TYR A N 1
ATOM 1516 C CA . TYR A 1 191 ? -73.238 -15.734 17.621 1.00 94.06 191 TYR A CA 1
ATOM 1517 C C . TYR A 1 191 ? -73.178 -17.221 17.250 1.00 94.06 191 TYR A C 1
ATOM 1519 O O . TYR A 1 191 ? -73.721 -18.062 17.974 1.00 94.06 191 TYR A O 1
ATOM 1527 N N . TYR A 1 192 ? -72.494 -17.568 16.157 1.00 94.88 192 TYR A N 1
ATOM 1528 C CA . TYR A 1 192 ? -72.454 -18.949 15.672 1.00 94.88 192 TYR A CA 1
ATOM 1529 C C . TYR A 1 192 ? -71.650 -19.870 16.588 1.00 94.88 192 TYR A C 1
ATOM 1531 O O . TYR A 1 192 ? -72.093 -20.977 16.885 1.00 94.88 192 TYR A O 1
ATOM 1539 N N . CYS A 1 193 ? -70.507 -19.421 17.107 1.00 94.00 193 CYS A N 1
ATOM 1540 C CA . CYS A 1 193 ? -69.701 -20.272 17.977 1.00 94.00 193 CYS A CA 1
ATOM 1541 C C . CYS A 1 193 ? -70.381 -20.574 19.319 1.00 94.00 193 CYS A C 1
ATOM 1543 O O . CYS A 1 193 ? -70.162 -21.647 19.878 1.00 94.00 193 CYS A O 1
ATOM 1545 N N . ILE A 1 194 ? -71.210 -19.666 19.842 1.00 91.06 194 ILE A N 1
ATOM 1546 C CA . ILE A 1 194 ? -71.928 -19.880 21.108 1.00 91.06 194 ILE A CA 1
ATOM 1547 C C . ILE A 1 194 ? -73.170 -20.737 20.895 1.00 91.06 194 ILE A C 1
ATOM 1549 O O . ILE A 1 194 ? -73.393 -21.684 21.650 1.00 91.06 194 ILE A O 1
ATOM 1553 N N . THR A 1 195 ? -73.953 -20.452 19.854 1.00 90.81 195 THR A N 1
ATOM 1554 C CA . THR A 1 195 ? -75.162 -21.230 19.538 1.00 90.81 195 THR A CA 1
ATOM 1555 C C . THR A 1 195 ? -74.834 -22.667 19.127 1.00 90.81 195 THR A C 1
ATOM 1557 O O . THR A 1 195 ? -75.549 -23.587 19.521 1.00 90.81 195 THR A O 1
ATOM 1560 N N . GLU A 1 196 ? -73.719 -22.884 18.423 1.00 93.44 196 GLU A N 1
ATOM 1561 C CA . GLU A 1 196 ? -73.270 -24.210 17.972 1.00 93.44 196 GLU A CA 1
ATOM 1562 C C . GLU A 1 196 ? -72.228 -24.861 18.907 1.00 93.44 196 GLU A C 1
ATOM 1564 O O . GLU A 1 196 ? -71.768 -25.968 18.637 1.00 93.44 196 GLU A O 1
ATOM 1569 N N . LYS A 1 197 ? -71.871 -24.219 20.032 1.00 93.00 197 LYS A N 1
ATOM 1570 C CA . LYS A 1 197 ? -70.870 -24.701 21.014 1.00 93.00 197 LYS A CA 1
ATOM 1571 C C . LYS A 1 197 ? -69.486 -25.003 20.407 1.00 93.00 197 LYS A C 1
ATOM 1573 O O . LYS A 1 197 ? -68.799 -25.938 20.825 1.00 93.00 197 LYS A O 1
ATOM 1578 N N . LEU A 1 198 ? -69.068 -24.186 19.445 1.00 95.12 198 LEU A N 1
ATOM 1579 C CA . LEU A 1 198 ? -67.802 -24.317 18.718 1.00 95.12 198 LEU A CA 1
ATOM 1580 C C . LEU A 1 198 ? -66.647 -23.513 19.330 1.00 95.12 198 LEU A C 1
ATOM 1582 O O . LEU A 1 198 ? -65.531 -23.604 18.826 1.00 95.12 198 LEU A O 1
ATOM 1586 N N . PHE A 1 199 ? -66.865 -22.762 20.415 1.00 94.44 199 PHE A N 1
ATOM 1587 C CA . PHE A 1 199 ? -65.752 -22.180 21.171 1.00 94.44 199 PHE A CA 1
ATOM 1588 C C . PHE A 1 199 ? -65.067 -23.213 22.066 1.00 94.44 199 PHE A C 1
ATOM 1590 O O . PHE A 1 199 ? -65.707 -23.917 22.850 1.00 94.44 199 PHE A O 1
ATOM 1597 N N . GLY A 1 200 ? -63.740 -23.264 21.975 1.00 91.31 200 GLY A N 1
ATOM 1598 C CA . GLY A 1 200 ? -62.899 -23.912 22.971 1.00 91.31 200 GLY A CA 1
ATOM 1599 C C . GLY A 1 200 ? -62.801 -23.086 24.263 1.00 91.31 200 GLY A C 1
ATOM 1600 O O . GLY A 1 200 ? -63.218 -21.926 24.300 1.00 91.31 200 GLY A O 1
ATOM 1601 N N . PRO A 1 201 ? -62.240 -23.655 25.346 1.00 90.38 201 PRO A N 1
ATOM 1602 C CA . PRO A 1 201 ? -61.912 -22.882 26.544 1.00 90.38 201 PRO A CA 1
ATOM 1603 C C . PRO A 1 201 ? -60.979 -21.703 26.214 1.00 90.38 201 PRO A C 1
ATOM 1605 O O . PRO A 1 201 ? -60.189 -21.781 25.274 1.00 90.38 201 PRO A O 1
ATOM 1608 N N . ASN A 1 202 ? -61.015 -20.635 27.022 1.00 90.12 202 ASN A N 1
ATOM 1609 C CA . ASN A 1 202 ? -60.205 -19.413 26.856 1.00 90.12 202 ASN A CA 1
ATOM 1610 C C . ASN A 1 202 ? -58.703 -19.630 27.173 1.00 90.12 202 ASN A C 1
ATOM 1612 O O . ASN A 1 202 ? -58.103 -18.917 27.976 1.00 90.12 202 ASN A O 1
ATOM 1616 N N . ILE A 1 203 ? -58.080 -20.643 26.566 1.00 90.94 203 ILE A N 1
ATOM 1617 C CA . ILE A 1 203 ? -56.655 -20.960 26.727 1.00 90.94 203 ILE A CA 1
ATOM 1618 C C . ILE A 1 203 ? -55.781 -19.889 26.077 1.00 90.94 203 ILE A C 1
ATOM 1620 O O . ILE A 1 203 ? -54.735 -19.547 26.619 1.00 90.94 203 ILE A O 1
ATOM 1624 N N . LEU A 1 204 ? -56.235 -19.298 24.965 1.00 90.19 204 LEU A N 1
ATOM 1625 C CA . LEU A 1 204 ? -55.500 -18.249 24.258 1.00 90.19 204 LEU A CA 1
ATOM 1626 C C . LEU A 1 204 ? -55.395 -16.974 25.109 1.00 90.19 204 LEU A C 1
ATOM 1628 O O . LEU A 1 204 ? -54.368 -16.299 25.083 1.00 90.19 204 LEU A O 1
ATOM 1632 N N . GLY A 1 205 ? -56.390 -16.711 25.962 1.00 88.06 205 GLY A N 1
ATOM 1633 C CA . GLY A 1 205 ? -56.352 -15.640 26.958 1.00 88.06 205 GLY A CA 1
ATOM 1634 C C . GLY A 1 205 ? -55.292 -15.807 28.051 1.00 88.06 205 GLY A C 1
ATOM 1635 O O . GLY A 1 205 ? -55.032 -14.850 28.770 1.00 88.06 205 GLY A O 1
ATOM 1636 N N . ASN A 1 206 ? -54.632 -16.967 28.172 1.00 88.19 206 ASN A N 1
ATOM 1637 C CA . ASN A 1 206 ? -53.433 -17.108 29.011 1.00 88.19 206 ASN A CA 1
ATOM 1638 C C . ASN A 1 206 ? -52.158 -16.625 28.308 1.00 88.19 206 ASN A C 1
ATOM 1640 O O . ASN A 1 206 ? -51.164 -16.363 28.980 1.00 88.19 206 ASN A O 1
ATOM 1644 N N . HIS A 1 207 ? -52.192 -16.492 26.981 1.00 89.75 207 HIS A N 1
ATOM 1645 C CA . HIS A 1 207 ? -51.051 -16.124 26.145 1.00 89.75 207 HIS A CA 1
ATOM 1646 C C . HIS A 1 207 ? -51.189 -14.730 25.529 1.00 89.75 207 HIS A C 1
ATOM 1648 O O . HIS A 1 207 ? -50.178 -14.132 25.176 1.00 89.75 207 HIS A O 1
ATOM 1654 N N . ILE A 1 208 ? -52.398 -14.183 25.422 1.00 89.12 208 ILE A N 1
ATOM 1655 C CA . ILE A 1 208 ? -52.637 -12.874 24.810 1.00 89.12 208 ILE A CA 1
ATOM 1656 C C . ILE A 1 208 ? -53.232 -11.931 25.843 1.00 89.12 208 ILE A C 1
ATOM 1658 O O . ILE A 1 208 ? -54.292 -12.195 26.409 1.00 89.12 208 ILE A O 1
ATOM 1662 N N . PHE A 1 209 ? -52.553 -10.812 26.063 1.00 87.06 209 PHE A N 1
ATOM 1663 C CA . PHE A 1 209 ? -53.074 -9.720 26.865 1.00 87.06 209 PHE A CA 1
ATOM 1664 C C . PHE A 1 209 ? -53.844 -8.739 25.976 1.00 87.06 209 PHE A C 1
ATOM 1666 O O . PHE A 1 209 ? -53.322 -8.277 24.965 1.00 87.06 209 PHE A O 1
ATOM 1673 N N . LEU A 1 210 ? -55.077 -8.406 26.356 1.00 85.25 210 LEU A N 1
ATOM 1674 C CA . LEU A 1 210 ? -55.887 -7.405 25.665 1.00 85.25 210 LEU A CA 1
ATOM 1675 C C . LEU A 1 210 ? -55.710 -6.042 26.351 1.00 85.25 210 LEU A C 1
ATOM 1677 O O . LEU A 1 210 ? -56.111 -5.872 27.505 1.00 85.25 210 LEU A O 1
ATOM 1681 N N . SER A 1 211 ? -55.156 -5.055 25.641 1.00 76.69 211 SER A N 1
ATOM 1682 C CA . SER A 1 211 ? -54.894 -3.710 26.169 1.00 76.69 211 SER A CA 1
ATOM 1683 C C . SER A 1 211 ? -55.743 -2.629 25.494 1.00 76.69 211 SER A C 1
ATOM 1685 O O . SER A 1 211 ? -55.630 -2.405 24.291 1.00 76.69 211 SER A O 1
ATOM 1687 N N . ASN A 1 212 ? -56.537 -1.902 26.293 1.00 71.00 212 ASN A N 1
ATOM 1688 C CA . ASN A 1 212 ? -57.337 -0.745 25.861 1.00 71.00 212 ASN A CA 1
ATOM 1689 C C . ASN A 1 212 ? -56.977 0.582 26.579 1.00 71.00 212 ASN A C 1
ATOM 1691 O O . ASN A 1 212 ? -57.651 1.592 26.366 1.00 71.00 212 ASN A O 1
ATOM 1695 N N . LYS A 1 213 ? -55.936 0.599 27.433 1.00 57.44 213 LYS A N 1
ATOM 1696 C CA . LYS A 1 213 ? -55.521 1.757 28.264 1.00 57.44 213 LYS A CA 1
ATOM 1697 C C . LYS A 1 213 ? -54.256 2.461 27.736 1.00 57.44 213 LYS A C 1
ATOM 1699 O O . LYS A 1 213 ? -53.538 1.923 26.902 1.00 57.44 213 LYS A O 1
ATOM 1704 N N . GLU A 1 214 ? -54.008 3.682 28.231 1.00 50.31 214 GLU A N 1
ATOM 1705 C CA . GLU A 1 214 ? -52.925 4.600 27.807 1.00 50.31 214 GLU A CA 1
ATOM 1706 C C . GLU A 1 214 ? -51.504 4.175 28.220 1.00 50.31 214 GLU A C 1
ATOM 1708 O O . GLU A 1 214 ? -50.552 4.508 27.520 1.00 50.31 214 GLU A O 1
ATOM 1713 N N . LEU A 1 215 ? -51.339 3.474 29.346 1.00 51.25 215 LEU A N 1
ATOM 1714 C CA . LEU A 1 215 ? -50.021 3.156 29.909 1.00 51.25 215 LEU A CA 1
ATOM 1715 C C . LEU A 1 215 ? -49.515 1.792 29.422 1.00 51.25 215 LEU A C 1
ATOM 1717 O O . LEU A 1 215 ? -50.311 0.857 29.289 1.00 51.25 215 LEU A O 1
ATOM 1721 N N . PRO A 1 216 ? -48.200 1.650 29.180 1.00 50.25 216 PRO A N 1
ATOM 1722 C CA . PRO A 1 216 ? -47.643 0.415 28.666 1.00 50.25 216 PRO A CA 1
ATOM 1723 C C . PRO A 1 216 ? -47.749 -0.619 29.784 1.00 50.25 216 PRO A C 1
ATOM 1725 O O . PRO A 1 216 ? -47.381 -0.362 30.934 1.00 50.25 216 PRO A O 1
ATOM 1728 N N . VAL A 1 217 ? -48.247 -1.809 29.474 1.00 53.00 217 VAL A N 1
ATOM 1729 C CA . VAL A 1 217 ? -48.117 -2.898 30.438 1.00 53.00 217 VAL A CA 1
ATOM 1730 C C . VAL A 1 217 ? -46.630 -3.221 30.522 1.00 53.00 217 VAL A C 1
ATOM 1732 O O . VAL A 1 217 ? -46.005 -3.567 29.519 1.00 53.00 217 VAL A O 1
ATOM 1735 N N . SER A 1 218 ? -46.047 -3.009 31.704 1.00 46.97 218 SER A N 1
ATOM 1736 C CA . SER A 1 218 ? -44.660 -3.368 32.000 1.00 46.97 218 SER A CA 1
ATOM 1737 C C . SER A 1 218 ? -44.404 -4.820 31.562 1.00 46.97 218 SER A C 1
ATOM 1739 O O . SER A 1 218 ? -45.262 -5.668 31.808 1.00 46.97 218 SER A O 1
ATOM 1741 N N . PRO A 1 219 ? -43.245 -5.166 30.973 1.00 48.09 219 PRO A N 1
ATOM 1742 C CA . PRO A 1 219 ? -42.950 -6.510 30.479 1.00 48.09 219 PRO A CA 1
ATOM 1743 C C . PRO A 1 219 ? -42.619 -7.468 31.644 1.00 48.09 219 PRO A C 1
ATOM 1745 O O . PRO A 1 219 ? -42.151 -8.587 31.445 1.00 48.09 219 PRO A O 1
ATOM 1748 N N . ILE A 1 220 ? -42.828 -7.042 32.895 1.00 42.38 220 ILE A N 1
ATOM 1749 C CA . ILE A 1 220 ? -42.437 -7.779 34.092 1.00 42.38 220 ILE A CA 1
ATOM 1750 C C . ILE A 1 220 ? -43.621 -8.613 34.581 1.00 42.38 220 ILE A C 1
ATOM 1752 O O . ILE A 1 220 ? -44.425 -8.207 35.415 1.00 42.38 220 ILE A O 1
ATOM 1756 N N . GLY A 1 221 ? -43.678 -9.819 34.025 1.00 47.47 221 GLY A N 1
ATOM 1757 C CA . GLY A 1 221 ? -44.535 -10.924 34.428 1.00 47.47 221 GLY A CA 1
ATOM 1758 C C . GLY A 1 221 ? -44.634 -11.891 33.258 1.00 47.47 221 GLY A C 1
ATOM 1759 O O . GLY A 1 221 ? -45.453 -11.673 32.377 1.00 47.47 221 GLY A O 1
ATOM 1760 N N . LYS A 1 222 ? -43.786 -12.930 33.234 1.00 51.75 222 LYS A N 1
ATOM 1761 C CA . LYS A 1 222 ? -43.556 -13.924 32.154 1.00 51.75 222 LYS A CA 1
ATOM 1762 C C . LYS A 1 222 ? -44.797 -14.702 31.637 1.00 51.75 222 LYS A C 1
ATOM 1764 O O . LYS A 1 222 ? -44.642 -15.783 31.081 1.00 51.75 222 LYS A O 1
ATOM 1769 N N . LYS A 1 223 ? -46.022 -14.229 31.866 1.00 69.12 223 LYS A N 1
ATOM 1770 C CA . LYS A 1 223 ? -47.262 -14.971 31.630 1.00 69.12 223 LYS A CA 1
ATOM 1771 C C . LYS A 1 223 ? -47.737 -14.922 30.173 1.00 69.12 223 LYS A C 1
ATOM 1773 O O . LYS A 1 223 ? -48.074 -15.965 29.633 1.00 69.12 223 LYS A O 1
ATOM 1778 N N . TYR A 1 224 ? -47.767 -13.748 29.540 1.00 82.69 224 TYR A N 1
ATOM 1779 C CA . TYR A 1 224 ? -48.327 -13.583 28.189 1.00 82.69 224 TYR A CA 1
ATOM 1780 C C . TYR A 1 224 ? -47.229 -13.634 27.109 1.00 82.69 224 TYR A C 1
ATOM 1782 O O . TYR A 1 224 ? -46.093 -13.257 27.376 1.00 82.69 224 TYR A O 1
ATOM 1790 N N . ILE A 1 225 ? -47.569 -14.050 25.887 1.00 88.62 225 ILE A N 1
ATOM 1791 C CA . ILE A 1 225 ? -46.721 -14.108 24.676 1.00 88.62 225 ILE A CA 1
ATOM 1792 C C . ILE A 1 225 ? -46.979 -12.915 23.738 1.00 88.62 225 ILE A C 1
ATOM 1794 O O . ILE A 1 225 ? -46.079 -12.494 23.011 1.00 88.62 225 ILE A O 1
ATOM 1798 N N . MET A 1 226 ? -48.191 -12.356 23.751 1.00 90.44 226 MET A N 1
ATOM 1799 C CA . MET A 1 226 ? -48.588 -11.272 22.847 1.00 90.44 226 MET A CA 1
ATOM 1800 C C . MET A 1 226 ? -49.446 -10.228 23.558 1.00 90.44 226 MET A C 1
ATOM 1802 O O . MET A 1 226 ? -50.124 -10.530 24.544 1.00 90.44 226 MET A O 1
ATOM 1806 N N . ASN A 1 227 ? -49.442 -9.011 23.022 1.00 88.50 227 ASN A N 1
ATOM 1807 C CA . ASN A 1 227 ? -50.295 -7.914 23.459 1.00 88.50 227 ASN A CA 1
ATOM 1808 C C . ASN A 1 227 ? -51.102 -7.377 22.274 1.00 88.50 227 ASN A C 1
ATOM 1810 O O . ASN A 1 227 ? -50.524 -6.968 21.269 1.00 88.50 227 ASN A O 1
ATOM 1814 N N . HIS A 1 228 ? -52.426 -7.383 22.397 1.00 88.75 228 HIS A N 1
ATOM 1815 C CA . HIS A 1 228 ? -53.349 -6.897 21.378 1.00 88.75 228 HIS A CA 1
ATOM 1816 C C . HIS A 1 228 ? -53.912 -5.527 21.777 1.00 88.75 228 HIS A C 1
ATOM 1818 O O . HIS A 1 228 ? -54.591 -5.386 22.801 1.00 88.75 228 HIS A O 1
ATOM 1824 N N . MET A 1 229 ? -53.645 -4.514 20.947 1.00 85.00 229 MET A N 1
ATOM 1825 C CA . MET A 1 229 ? -54.048 -3.123 21.170 1.00 85.00 229 MET A CA 1
ATOM 1826 C C . MET A 1 229 ? -55.450 -2.819 20.614 1.00 85.00 229 MET A C 1
ATOM 1828 O O . MET A 1 229 ? -55.613 -2.046 19.664 1.00 85.00 229 MET A O 1
ATOM 1832 N N . TYR A 1 230 ? -56.477 -3.384 21.245 1.00 77.75 230 TYR A N 1
ATOM 1833 C CA . TYR A 1 230 ? -57.876 -3.223 20.837 1.00 77.75 230 TYR A CA 1
ATOM 1834 C C . TYR A 1 230 ? -58.520 -1.916 21.371 1.00 77.75 230 TYR A C 1
ATOM 1836 O O . TYR A 1 230 ? -58.192 -1.428 22.452 1.00 77.75 230 TYR A O 1
ATOM 1844 N N . GLY A 1 231 ? -59.456 -1.325 20.613 1.00 69.75 231 GLY A N 1
ATOM 1845 C CA . GLY A 1 231 ? -60.262 -0.158 21.045 1.00 69.75 231 GLY A CA 1
ATOM 1846 C C . GLY A 1 231 ? -59.488 1.145 21.356 1.00 69.75 231 GLY A C 1
ATOM 1847 O O . GLY A 1 231 ? -58.344 1.298 20.941 1.00 69.75 231 GLY A O 1
ATOM 1848 N N . GLY A 1 232 ? -60.106 2.114 22.059 1.00 57.31 232 GLY A N 1
ATOM 1849 C CA . GLY A 1 232 ? -59.442 3.264 22.724 1.00 57.31 232 GLY A CA 1
ATOM 1850 C C . GLY A 1 232 ? -59.875 4.684 22.287 1.00 57.31 232 GLY A C 1
ATOM 1851 O O . GLY A 1 232 ? -59.863 4.989 21.100 1.00 57.31 232 GLY A O 1
ATOM 1852 N N . ASN A 1 233 ? -60.171 5.571 23.259 1.00 51.00 233 ASN A N 1
ATOM 1853 C CA . ASN A 1 233 ? -60.805 6.895 23.044 1.00 51.00 233 ASN A CA 1
ATOM 1854 C C . ASN A 1 233 ? -59.926 8.140 23.333 1.00 51.00 233 ASN A C 1
ATOM 1856 O O . ASN A 1 233 ? -60.413 9.254 23.162 1.00 51.00 233 ASN A O 1
ATOM 1860 N N . ARG A 1 234 ? -58.675 8.000 23.808 1.00 49.88 234 ARG A N 1
ATOM 1861 C CA . ARG A 1 234 ? -57.845 9.152 24.251 1.00 49.88 234 ARG A CA 1
ATOM 1862 C C . ARG A 1 234 ? -56.556 9.397 23.456 1.00 49.88 234 ARG A C 1
ATOM 1864 O O . ARG A 1 234 ? -56.322 10.525 23.043 1.00 49.88 234 ARG A O 1
ATOM 1871 N N . LEU A 1 235 ? -55.744 8.363 23.212 1.00 57.81 235 LEU A N 1
ATOM 1872 C CA . LEU A 1 235 ? -54.552 8.437 22.351 1.00 57.81 235 LEU A CA 1
ATOM 1873 C C . LEU A 1 235 ? -54.782 7.645 21.056 1.00 57.81 235 LEU A C 1
ATOM 1875 O O . LEU A 1 235 ? -55.289 6.519 21.143 1.00 57.81 235 LEU A O 1
ATOM 1879 N N . PRO A 1 236 ? -54.384 8.161 19.876 1.00 75.44 236 PRO A N 1
ATOM 1880 C CA . PRO A 1 236 ? -54.440 7.425 18.615 1.00 75.44 236 PRO A CA 1
ATOM 1881 C C . PRO A 1 236 ? -53.815 6.026 18.730 1.00 75.44 236 PRO A C 1
ATOM 1883 O O . PRO A 1 236 ? -52.721 5.875 19.277 1.00 75.44 236 PRO A O 1
ATOM 1886 N N . LYS A 1 237 ? -54.483 4.996 18.186 1.00 79.06 237 LYS A N 1
ATOM 1887 C CA . LYS A 1 237 ? -54.038 3.584 18.243 1.00 79.06 237 LYS A CA 1
ATOM 1888 C C . LYS A 1 237 ? -52.570 3.416 17.829 1.00 79.06 237 LYS A C 1
ATOM 1890 O O . LYS A 1 237 ? -51.812 2.745 18.525 1.00 79.06 237 LYS A O 1
ATOM 1895 N N . LYS A 1 238 ? -52.156 4.117 16.768 1.00 79.69 238 LYS A N 1
ATOM 1896 C CA . LYS A 1 238 ? -50.771 4.156 16.283 1.00 79.69 238 LYS A CA 1
ATOM 1897 C C . LYS A 1 238 ? -49.769 4.534 17.372 1.00 79.69 238 LYS A C 1
ATOM 1899 O O . LYS A 1 238 ? -48.782 3.833 17.548 1.00 79.69 238 LYS A O 1
ATOM 1904 N N . GLN A 1 239 ? -50.042 5.578 18.153 1.00 77.38 239 GLN A N 1
ATOM 1905 C CA . GLN A 1 239 ? -49.134 6.022 19.215 1.00 77.38 239 GLN A CA 1
ATOM 1906 C C . GLN A 1 239 ? -48.963 4.963 20.307 1.00 77.38 239 GLN A C 1
ATOM 1908 O O . GLN A 1 239 ? -47.850 4.752 20.779 1.00 77.38 239 GLN A O 1
ATOM 1913 N N . ARG A 1 240 ? -50.035 4.246 20.667 1.00 79.44 240 ARG A N 1
ATOM 1914 C CA . ARG A 1 240 ? -49.967 3.180 21.680 1.00 79.44 240 ARG A CA 1
ATOM 1915 C C . ARG A 1 240 ? -49.138 1.986 21.213 1.00 79.44 240 ARG A C 1
ATOM 1917 O O . ARG A 1 240 ? -48.349 1.463 21.993 1.00 79.44 240 ARG A O 1
ATOM 1924 N N . ILE A 1 241 ? -49.285 1.587 19.947 1.00 82.31 241 ILE A N 1
ATOM 1925 C CA . ILE A 1 241 ? -48.482 0.511 19.345 1.00 82.31 241 ILE A CA 1
ATOM 1926 C C . ILE A 1 241 ? -47.007 0.914 19.323 1.00 82.31 241 ILE A C 1
ATOM 1928 O O . ILE A 1 241 ? -46.173 0.160 19.812 1.00 82.31 241 ILE A O 1
ATOM 1932 N N . MET A 1 242 ? -46.685 2.116 18.831 1.00 81.25 242 MET A N 1
ATOM 1933 C CA . MET A 1 242 ? -45.297 2.598 18.782 1.00 81.25 242 MET A CA 1
ATOM 1934 C C . MET A 1 242 ? -44.673 2.672 20.176 1.00 81.25 242 MET A C 1
ATOM 1936 O O . MET A 1 242 ? -43.542 2.242 20.375 1.00 81.25 242 MET A O 1
ATOM 1940 N N . TYR A 1 243 ? -45.423 3.168 21.159 1.00 78.50 243 TYR A N 1
ATOM 1941 C CA . TYR A 1 243 ? -44.951 3.272 22.532 1.00 78.50 243 TYR A CA 1
ATOM 1942 C C . TYR A 1 243 ? -44.731 1.901 23.185 1.00 78.50 243 TYR A C 1
ATOM 1944 O O . TYR A 1 243 ? -43.727 1.696 23.867 1.00 78.50 243 TYR A O 1
ATOM 1952 N N . HIS A 1 244 ? -45.618 0.930 22.940 1.00 81.06 244 HIS A N 1
ATOM 1953 C CA . HIS A 1 244 ? -45.412 -0.428 23.436 1.00 81.06 244 HIS A CA 1
ATOM 1954 C C . HIS A 1 244 ? -44.251 -1.131 22.731 1.00 81.06 244 HIS A C 1
ATOM 1956 O O . HIS A 1 244 ? -43.449 -1.769 23.403 1.00 81.06 244 HIS A O 1
ATOM 1962 N N . LEU A 1 245 ? -44.106 -0.972 21.413 1.00 84.38 245 LEU A N 1
ATOM 1963 C CA . LEU A 1 245 ? -42.958 -1.495 20.675 1.00 84.38 245 LEU A CA 1
ATOM 1964 C C . LEU A 1 245 ? -41.650 -0.924 21.224 1.00 84.38 245 LEU A C 1
ATOM 1966 O O . LEU A 1 245 ? -40.740 -1.687 21.526 1.00 84.38 245 LEU A O 1
ATOM 1970 N N . GLN A 1 246 ? -41.583 0.390 21.441 1.00 79.31 246 GLN A N 1
ATOM 1971 C CA . GLN A 1 246 ? -40.407 1.022 22.030 1.00 79.31 246 GLN A CA 1
ATOM 1972 C C . GLN A 1 246 ? -40.064 0.430 23.402 1.00 79.31 246 GLN A C 1
ATOM 1974 O O . GLN A 1 246 ? -38.916 0.094 23.683 1.00 79.31 246 GLN A O 1
ATOM 1979 N N . HIS A 1 247 ? -41.083 0.218 24.229 1.00 79.12 247 HIS A N 1
ATOM 1980 C CA . HIS A 1 247 ? -40.933 -0.410 25.533 1.00 79.12 247 HIS A CA 1
ATOM 1981 C C . HIS A 1 247 ? -40.436 -1.866 25.455 1.00 79.12 247 HIS A C 1
ATOM 1983 O O . HIS A 1 247 ? -39.614 -2.274 26.276 1.00 79.12 247 HIS A O 1
ATOM 1989 N N . LEU A 1 248 ? -40.869 -2.643 24.453 1.00 81.56 248 LEU A N 1
ATOM 1990 C CA . LEU A 1 248 ? -40.341 -3.989 24.186 1.00 81.56 248 LEU A CA 1
ATOM 1991 C C . LEU A 1 248 ? -38.869 -3.952 23.761 1.00 81.56 248 LEU A C 1
ATOM 1993 O O . LEU A 1 248 ? -38.065 -4.733 24.273 1.00 81.56 248 LEU A O 1
ATOM 1997 N N . LEU A 1 249 ? -38.508 -3.024 22.869 1.00 82.25 249 LEU A N 1
ATOM 1998 C CA . LEU A 1 249 ? -37.127 -2.838 22.423 1.00 82.25 249 LEU A CA 1
ATOM 1999 C C . LEU A 1 249 ? -36.211 -2.475 23.590 1.00 82.25 249 LEU A C 1
ATOM 2001 O O . LEU A 1 249 ? -35.114 -3.021 23.679 1.00 82.25 249 LEU A O 1
ATOM 2005 N N . ASP A 1 250 ? -36.657 -1.601 24.494 1.00 76.81 250 ASP A N 1
ATOM 2006 C CA . ASP A 1 250 ? -35.882 -1.166 25.658 1.00 76.81 250 ASP A CA 1
ATOM 2007 C C . ASP A 1 250 ? -35.717 -2.286 26.692 1.00 76.81 250 ASP A C 1
ATOM 2009 O O . ASP A 1 250 ? -34.617 -2.491 27.220 1.00 76.81 250 ASP A O 1
ATOM 2013 N N . ALA A 1 251 ? -36.783 -3.054 26.928 1.00 76.38 251 ALA A N 1
ATOM 2014 C CA . ALA A 1 251 ? -36.815 -4.130 27.910 1.00 76.38 251 ALA A CA 1
ATOM 2015 C C . ALA A 1 251 ? -36.222 -5.465 27.439 1.00 76.38 251 ALA A C 1
ATOM 2017 O O . ALA A 1 251 ? -36.121 -6.393 28.248 1.00 76.38 251 ALA A O 1
ATOM 2018 N N . PHE A 1 252 ? -35.842 -5.587 26.163 1.00 77.94 252 PHE A N 1
ATOM 2019 C CA . PHE A 1 252 ? -35.245 -6.815 25.645 1.00 77.94 252 PHE A CA 1
ATOM 2020 C C . PHE A 1 252 ? -34.000 -7.192 26.476 1.00 77.94 252 PHE A C 1
ATOM 2022 O O . PHE A 1 252 ? -33.114 -6.349 26.668 1.00 77.94 252 PHE A O 1
ATOM 2029 N N . PRO A 1 253 ? -33.939 -8.420 27.028 1.00 67.50 253 PRO A N 1
ATOM 2030 C CA . PRO A 1 253 ? -32.932 -8.786 28.012 1.00 67.50 253 PRO A CA 1
ATOM 2031 C C . PRO A 1 253 ? -31.523 -8.748 27.417 1.00 67.50 253 PRO A C 1
ATOM 2033 O O . PRO A 1 253 ? -31.279 -9.234 26.318 1.00 67.50 253 PRO A O 1
ATOM 2036 N N . ILE A 1 254 ? -30.580 -8.210 28.189 1.00 58.34 254 ILE A N 1
ATOM 2037 C CA . ILE A 1 254 ? -29.151 -8.289 27.884 1.00 58.34 254 ILE A CA 1
ATOM 2038 C C . ILE A 1 254 ? -28.669 -9.670 28.338 1.00 58.34 254 ILE A C 1
ATOM 2040 O O . ILE A 1 254 ? -28.643 -9.944 29.545 1.00 58.34 254 ILE A O 1
ATOM 2044 N N . CYS A 1 255 ? -28.262 -10.545 27.415 1.00 52.38 255 CYS A N 1
ATOM 2045 C CA . CYS A 1 255 ? -27.464 -11.708 27.793 1.00 52.38 255 CYS A CA 1
ATOM 2046 C C . CYS A 1 255 ? -26.173 -11.210 28.455 1.00 52.38 255 CYS A C 1
ATOM 2048 O O . CYS A 1 255 ? -25.372 -10.512 27.839 1.00 52.38 255 CYS A O 1
ATOM 2050 N N . ARG A 1 256 ? -25.949 -11.558 29.731 1.00 43.66 256 ARG A N 1
ATOM 2051 C CA . ARG A 1 256 ? -24.625 -11.368 30.334 1.00 43.66 256 ARG A CA 1
ATOM 2052 C C . ARG A 1 256 ? -23.647 -12.216 29.516 1.00 43.66 256 ARG A C 1
ATOM 2054 O O . ARG A 1 256 ? -23.860 -13.431 29.469 1.00 43.66 256 ARG A O 1
ATOM 2061 N N . PRO A 1 257 ? -22.611 -11.630 28.890 1.00 42.78 257 PRO A N 1
ATOM 2062 C CA . PRO A 1 257 ? -21.637 -12.419 28.156 1.00 42.78 257 PRO A CA 1
ATOM 2063 C C . PRO A 1 257 ? -21.056 -13.466 29.108 1.00 42.78 257 PRO A C 1
ATOM 2065 O O . PRO A 1 257 ? -20.664 -13.149 30.240 1.00 42.78 257 PRO A O 1
ATOM 2068 N N . LYS A 1 258 ? -21.051 -14.736 28.686 1.00 41.88 258 LYS A N 1
ATOM 2069 C CA . LYS A 1 258 ? -20.298 -15.769 29.401 1.00 41.88 258 LYS A CA 1
ATOM 2070 C C . LYS A 1 258 ? -18.856 -15.280 29.455 1.00 41.88 258 LYS A C 1
ATOM 2072 O O . LYS A 1 258 ? -18.296 -14.892 28.438 1.00 41.88 258 LYS A O 1
ATOM 2077 N N . LYS A 1 259 ? -18.267 -15.284 30.650 1.00 35.91 259 LYS A N 1
ATOM 2078 C CA . LYS A 1 259 ? -17.004 -14.608 30.998 1.00 35.91 259 LYS A CA 1
ATOM 2079 C C . LYS A 1 259 ? -15.757 -15.044 30.195 1.00 35.91 259 LYS A C 1
ATOM 2081 O O . LYS A 1 259 ? -14.684 -14.554 30.506 1.00 35.91 259 LYS A O 1
ATOM 2086 N N . ASN A 1 260 ? -15.897 -15.917 29.193 1.00 33.94 260 ASN A N 1
ATOM 2087 C CA . ASN A 1 260 ? -14.833 -16.472 28.353 1.00 33.94 260 ASN A CA 1
ATOM 2088 C C . ASN A 1 260 ? -15.176 -16.517 26.845 1.00 33.94 260 ASN A C 1
ATOM 2090 O O . ASN A 1 260 ? -14.465 -17.185 26.102 1.00 33.94 260 ASN A O 1
ATOM 2094 N N . ASP A 1 261 ? -16.240 -15.857 26.372 1.00 40.97 261 ASP A N 1
ATOM 2095 C CA . ASP A 1 261 ? -16.558 -15.830 24.934 1.00 40.97 261 ASP A CA 1
ATOM 2096 C C . ASP A 1 261 ? -15.906 -14.600 24.277 1.00 40.97 261 ASP A C 1
ATOM 2098 O O . ASP A 1 261 ? -16.511 -13.543 24.118 1.00 40.97 261 ASP A O 1
ATOM 2102 N N . THR A 1 262 ? -14.600 -14.693 24.021 1.00 37.25 262 THR A N 1
ATOM 2103 C CA . THR A 1 262 ? -13.751 -13.603 23.505 1.00 37.25 262 THR A CA 1
ATOM 2104 C C . THR A 1 262 ? -13.841 -13.395 21.990 1.00 37.25 262 THR A C 1
ATOM 2106 O O . THR A 1 262 ? -13.056 -12.628 21.438 1.00 37.25 262 THR A O 1
ATOM 2109 N N . SER A 1 263 ? -14.797 -14.016 21.299 1.00 48.00 263 SER A N 1
ATOM 2110 C CA . SER A 1 263 ? -15.035 -13.779 19.873 1.00 48.00 263 SER A CA 1
ATOM 2111 C C . SER A 1 263 ? -16.481 -13.368 19.644 1.00 48.00 263 SER A C 1
ATOM 2113 O O . SER A 1 263 ? -17.293 -14.153 19.153 1.00 48.00 263 SER A O 1
ATOM 2115 N N . ASP A 1 264 ? -16.821 -12.129 19.996 1.00 62.03 264 ASP A N 1
ATOM 2116 C CA . ASP A 1 264 ? -18.035 -11.534 19.452 1.00 62.03 264 ASP A CA 1
ATOM 2117 C C . ASP A 1 264 ? -17.885 -11.552 17.928 1.00 62.03 264 ASP A C 1
ATOM 2119 O O . ASP A 1 264 ? -17.002 -10.899 17.366 1.00 62.03 264 ASP A O 1
ATOM 2123 N N . LYS A 1 265 ? -18.706 -12.386 17.276 1.00 69.12 265 LYS A N 1
ATOM 2124 C CA . LYS A 1 265 ? -18.645 -12.672 15.839 1.00 69.12 265 LYS A CA 1
ATOM 2125 C C . LYS A 1 265 ? -18.733 -11.405 15.000 1.00 69.12 265 LYS A C 1
ATOM 2127 O O . LYS A 1 265 ? -18.458 -11.486 13.815 1.00 69.12 265 LYS A O 1
ATOM 2132 N N . MET A 1 266 ? -19.134 -10.280 15.591 1.00 73.44 266 MET A N 1
ATOM 2133 C CA . MET A 1 266 ? -19.264 -8.973 14.964 1.00 73.44 266 MET A CA 1
ATOM 2134 C C . MET A 1 266 ? -17.985 -8.137 14.980 1.00 73.44 266 MET A C 1
ATOM 2136 O O . MET A 1 266 ? -17.866 -7.221 14.177 1.00 73.44 266 MET A O 1
ATOM 2140 N N . VAL A 1 267 ? -17.013 -8.420 15.844 1.00 70.00 267 VAL A N 1
ATOM 2141 C CA . VAL A 1 267 ? -15.849 -7.540 16.020 1.00 70.00 267 VAL A CA 1
ATOM 2142 C C . VAL A 1 267 ? -14.991 -7.488 14.749 1.00 70.00 267 VAL A C 1
ATOM 2144 O O . VAL A 1 267 ? -14.714 -8.499 14.110 1.00 70.00 267 VAL A O 1
ATOM 2147 N N . PHE A 1 268 ? -14.586 -6.273 14.383 1.00 64.44 268 PHE A N 1
ATOM 2148 C CA . PHE A 1 268 ? -13.888 -5.873 13.156 1.00 64.44 268 PHE A CA 1
ATOM 2149 C C . PHE A 1 268 ? -14.663 -6.066 11.850 1.00 64.44 268 PHE A C 1
ATOM 2151 O O . PHE A 1 268 ? -14.108 -5.885 10.765 1.00 64.44 268 PHE A O 1
ATOM 2158 N N . LYS A 1 269 ? -15.960 -6.355 11.931 1.00 70.94 269 LYS A N 1
ATOM 2159 C CA . LYS A 1 269 ? -16.822 -6.469 10.760 1.00 70.94 269 LYS A CA 1
ATOM 2160 C C . LYS A 1 269 ? -17.359 -5.103 10.349 1.00 70.94 269 LYS A C 1
ATOM 2162 O O . LYS A 1 269 ? -17.932 -4.386 11.172 1.00 70.94 269 LYS A O 1
ATOM 2167 N N . ARG A 1 270 ? -17.175 -4.746 9.071 1.00 77.44 270 ARG A N 1
ATOM 2168 C CA . ARG A 1 270 ? -17.751 -3.548 8.441 1.00 77.44 270 ARG A CA 1
ATOM 2169 C C . ARG A 1 270 ? -19.014 -3.918 7.667 1.00 77.44 270 ARG A C 1
ATOM 2171 O O . ARG A 1 270 ? -18.994 -4.849 6.872 1.00 77.44 270 ARG A O 1
ATOM 2178 N N . TYR A 1 271 ? -20.058 -3.120 7.849 1.00 76.88 271 TYR A N 1
ATOM 2179 C CA . TYR A 1 271 ? -21.358 -3.272 7.210 1.00 76.88 271 TYR A CA 1
ATOM 2180 C C . TYR A 1 271 ? -21.776 -1.969 6.534 1.00 76.88 271 TYR A C 1
ATOM 2182 O O . TYR A 1 271 ? -21.696 -0.902 7.148 1.00 76.88 271 TYR A O 1
ATOM 2190 N N . THR A 1 272 ? -22.234 -2.046 5.286 1.00 76.38 272 THR A N 1
ATOM 2191 C CA . THR A 1 272 ? -22.801 -0.897 4.566 1.00 76.38 272 THR A CA 1
ATOM 2192 C C . THR A 1 272 ? -24.165 -0.528 5.144 1.00 76.38 272 THR A C 1
ATOM 2194 O O . THR A 1 272 ? -24.985 -1.393 5.458 1.00 76.38 272 THR A O 1
ATOM 2197 N N . TRP A 1 273 ? -24.416 0.770 5.287 1.00 76.12 273 TRP A N 1
ATOM 2198 C CA . TRP A 1 273 ? -25.630 1.306 5.888 1.00 76.12 273 TRP A CA 1
ATOM 2199 C C . TRP A 1 273 ? -26.058 2.579 5.160 1.00 76.12 273 TRP A C 1
ATOM 2201 O O . TRP A 1 273 ? -25.437 3.628 5.318 1.00 76.12 273 TRP A O 1
ATOM 2211 N N . GLY A 1 274 ? -27.093 2.509 4.321 1.00 72.94 274 GLY A N 1
ATOM 2212 C CA . GLY A 1 274 ? -27.449 3.619 3.429 1.00 72.94 274 GLY A CA 1
ATOM 2213 C C . GLY A 1 274 ? -26.245 4.094 2.598 1.00 72.94 274 GLY A C 1
ATOM 2214 O O . GLY A 1 274 ? -25.616 3.301 1.905 1.00 72.94 274 GLY A O 1
ATOM 2215 N N . SER A 1 275 ? -25.893 5.382 2.699 1.00 72.06 275 SER A N 1
ATOM 2216 C CA . SER A 1 275 ? -24.701 5.978 2.061 1.00 72.06 275 SER A CA 1
ATOM 2217 C C . SER A 1 275 ? -23.400 5.843 2.870 1.00 72.06 275 SER A C 1
ATOM 2219 O O . SER A 1 275 ? -22.378 6.417 2.496 1.00 72.06 275 SER A O 1
ATOM 2221 N N . GLY A 1 276 ? -23.435 5.142 4.003 1.00 75.50 276 GLY A N 1
ATOM 2222 C CA . GLY A 1 276 ? -22.341 5.048 4.959 1.00 75.50 276 GLY A CA 1
ATOM 2223 C C . GLY A 1 276 ? -22.019 3.620 5.390 1.00 75.50 276 GLY A C 1
ATOM 2224 O O . GLY A 1 276 ? -22.366 2.652 4.716 1.00 75.50 276 GLY A O 1
ATOM 2225 N N . SER A 1 277 ? -21.332 3.477 6.524 1.00 78.69 277 SER A N 1
ATOM 2226 C CA . SER A 1 277 ? -20.968 2.167 7.072 1.00 78.69 277 SER A CA 1
ATOM 2227 C C . SER A 1 277 ? -20.923 2.166 8.592 1.00 78.69 277 SER A C 1
ATOM 2229 O O . SER A 1 277 ? -20.556 3.176 9.196 1.00 78.69 277 SER A O 1
ATOM 2231 N N . ILE A 1 278 ? -21.196 1.011 9.192 1.00 82.88 278 ILE A N 1
ATOM 2232 C CA . ILE A 1 278 ? -20.973 0.727 10.609 1.00 82.88 278 ILE A CA 1
ATOM 2233 C C . ILE A 1 278 ? -19.903 -0.361 10.755 1.00 82.88 278 ILE A C 1
ATOM 2235 O O . ILE A 1 278 ? -19.856 -1.310 9.978 1.00 82.88 278 ILE A O 1
ATOM 2239 N N . VAL A 1 279 ? -19.023 -0.216 11.737 1.00 78.56 279 VAL A N 1
ATOM 2240 C CA . VAL A 1 279 ? -17.965 -1.166 12.079 1.00 78.56 279 VAL A CA 1
ATOM 2241 C C . VAL A 1 279 ? -18.090 -1.476 13.559 1.00 78.56 279 VAL A C 1
ATOM 2243 O O . VAL A 1 279 ? -18.023 -0.571 14.391 1.00 78.56 279 VAL A O 1
ATOM 2246 N N . PHE A 1 280 ? -18.286 -2.745 13.886 1.00 78.00 280 PHE A N 1
ATOM 2247 C CA . PHE A 1 280 ? -18.312 -3.213 15.268 1.00 78.00 280 PHE A CA 1
ATOM 2248 C C . PHE A 1 280 ? -16.862 -3.408 15.718 1.00 78.00 280 PHE A C 1
ATOM 2250 O O . PHE A 1 280 ? -16.124 -4.177 15.115 1.00 78.00 280 PHE A O 1
ATOM 2257 N N . ASP A 1 281 ? -16.420 -2.662 16.720 1.00 66.94 281 ASP A N 1
ATOM 2258 C CA . ASP A 1 281 ? -15.070 -2.712 17.289 1.00 66.94 281 ASP A CA 1
ATOM 2259 C C . ASP A 1 281 ? -15.112 -3.412 18.662 1.00 66.94 281 ASP A C 1
ATOM 2261 O O . ASP A 1 281 ? -16.175 -3.660 19.227 1.00 66.94 281 ASP A O 1
ATOM 2265 N N . LYS A 1 282 ? -13.960 -3.764 19.226 1.00 65.62 282 LYS A N 1
ATOM 2266 C CA . LYS A 1 282 ? -13.894 -4.405 20.545 1.00 65.62 282 LYS A CA 1
ATOM 2267 C C . LYS A 1 282 ? -14.516 -3.535 21.649 1.00 65.62 282 LYS A C 1
ATOM 2269 O O . LYS A 1 282 ? -14.643 -2.316 21.532 1.00 65.62 282 LYS A O 1
ATOM 2274 N N . ASP A 1 283 ? -14.874 -4.191 22.752 1.00 64.69 283 ASP A N 1
ATOM 2275 C CA . ASP A 1 283 ? -15.378 -3.563 23.982 1.00 64.69 283 ASP A CA 1
ATOM 2276 C C . ASP A 1 283 ? -16.698 -2.783 23.808 1.00 64.69 283 ASP A C 1
ATOM 2278 O O . ASP A 1 283 ? -16.963 -1.808 24.514 1.00 64.69 283 ASP A O 1
ATOM 2282 N N . GLY A 1 284 ? -17.550 -3.221 22.871 1.00 66.62 284 GLY A N 1
ATOM 2283 C CA . GLY A 1 284 ? -18.864 -2.618 22.632 1.00 66.62 284 GLY A CA 1
ATOM 2284 C C . GLY A 1 284 ? -18.785 -1.240 21.977 1.00 66.62 284 GLY A C 1
ATOM 2285 O O . GLY A 1 284 ? -19.690 -0.419 22.145 1.00 66.62 284 GLY A O 1
ATOM 2286 N N . VAL A 1 285 ? -17.697 -0.951 21.261 1.00 68.75 285 VAL A N 1
ATOM 2287 C CA . VAL A 1 285 ? -17.511 0.297 20.518 1.00 68.75 285 VAL A CA 1
ATOM 2288 C C . VAL A 1 285 ? -18.015 0.113 19.093 1.00 68.75 285 VAL A C 1
ATOM 2290 O O . VAL A 1 285 ? -17.676 -0.849 18.420 1.00 68.75 285 VAL A O 1
ATOM 2293 N N . LEU A 1 286 ? -18.819 1.052 18.604 1.00 75.88 286 LEU A N 1
ATOM 2294 C CA . LEU A 1 286 ? -19.241 1.093 17.206 1.00 75.88 286 LEU A CA 1
ATOM 2295 C C . LEU A 1 286 ? -18.569 2.289 16.527 1.00 75.88 286 LEU A C 1
ATOM 2297 O O . LEU A 1 286 ? -18.604 3.407 17.043 1.00 75.88 286 LEU A O 1
ATOM 2301 N N . VAL A 1 287 ? -17.977 2.078 15.358 1.00 71.12 287 VAL A N 1
ATOM 2302 C CA . VAL A 1 287 ? -17.449 3.151 14.511 1.00 71.12 287 VAL A CA 1
ATOM 2303 C C . VAL A 1 287 ? -18.351 3.273 13.301 1.00 71.12 287 VAL A C 1
ATOM 2305 O O . VAL A 1 287 ? -18.502 2.325 12.541 1.00 71.12 287 VAL A O 1
ATOM 2308 N N . THR A 1 288 ? -18.964 4.434 13.109 1.00 75.19 288 THR A N 1
ATOM 2309 C CA . THR A 1 288 ? -19.839 4.678 11.960 1.00 75.19 288 THR A CA 1
ATOM 2310 C C . THR A 1 288 ? -19.312 5.836 11.127 1.00 75.19 288 THR A C 1
ATOM 2312 O O . THR A 1 288 ? -18.556 6.674 11.617 1.00 75.19 288 THR A O 1
ATOM 2315 N N . THR A 1 289 ? -19.757 5.947 9.878 1.00 67.38 289 THR A N 1
ATOM 2316 C CA . THR A 1 289 ? -19.479 7.113 9.017 1.00 67.38 289 THR A CA 1
ATOM 2317 C C . THR A 1 289 ? -20.012 8.438 9.569 1.00 67.38 289 THR A C 1
ATOM 2319 O O . THR A 1 289 ? -19.605 9.501 9.100 1.00 67.38 289 THR A O 1
ATOM 2322 N N . TRP A 1 290 ? -20.912 8.395 10.555 1.00 69.50 290 TRP A N 1
ATOM 2323 C CA . TRP A 1 290 ? -21.579 9.574 11.119 1.00 69.50 290 TRP A CA 1
ATOM 2324 C C . TRP A 1 290 ? -21.165 9.893 12.552 1.00 69.50 290 TRP A C 1
ATOM 2326 O O . TRP A 1 290 ? -21.623 10.883 13.115 1.00 69.50 290 TRP A O 1
ATOM 2336 N N . GLY A 1 291 ? -20.341 9.065 13.182 1.00 51.81 291 GLY A N 1
ATOM 2337 C CA . GLY A 1 291 ? -20.147 9.178 14.616 1.00 51.81 291 GLY A CA 1
ATOM 2338 C C . GLY A 1 291 ? -19.545 7.942 15.242 1.00 51.81 291 GLY A C 1
ATOM 2339 O O . GLY A 1 291 ? -19.591 6.835 14.696 1.00 51.81 291 GLY A O 1
ATOM 2340 N N . ARG A 1 292 ? -19.087 8.132 16.472 1.00 52.38 292 ARG A N 1
ATOM 2341 C CA . ARG A 1 292 ? -18.986 7.023 17.397 1.00 52.38 292 ARG A CA 1
ATOM 2342 C C . ARG A 1 292 ? -20.341 6.548 17.847 1.00 52.38 292 ARG A C 1
ATOM 2344 O O . ARG A 1 292 ? -21.285 7.321 18.014 1.00 52.38 292 ARG A O 1
ATOM 2351 N N . GLY A 1 293 ? -20.352 5.265 18.130 1.00 74.06 293 GLY A N 1
ATOM 2352 C CA . GLY A 1 293 ? -21.438 4.607 18.777 1.00 74.06 293 GLY A CA 1
ATOM 2353 C C . GLY A 1 293 ? -20.985 3.596 19.808 1.00 74.06 293 GLY A C 1
ATOM 2354 O O . GLY A 1 293 ? -19.795 3.373 20.042 1.00 74.06 293 GLY A O 1
ATOM 2355 N N . ARG A 1 294 ? -21.972 2.973 20.429 1.00 79.06 294 ARG A N 1
ATOM 2356 C CA . ARG A 1 294 ? -21.793 1.805 21.276 1.00 79.06 294 ARG A CA 1
ATOM 2357 C C . ARG A 1 294 ? -22.672 0.697 20.767 1.00 79.06 294 ARG A C 1
ATOM 2359 O O . ARG A 1 294 ? -23.714 0.966 20.176 1.00 79.06 294 ARG A O 1
ATOM 2366 N N . TYR A 1 295 ? -22.284 -0.529 21.042 1.00 87.38 295 TYR A N 1
ATOM 2367 C CA . TYR A 1 295 ? -23.168 -1.649 20.842 1.00 87.38 295 TYR A CA 1
ATOM 2368 C C . TYR A 1 295 ? -23.064 -2.651 21.988 1.00 87.38 295 TYR A C 1
ATOM 2370 O O . TYR A 1 295 ? -22.073 -2.706 22.714 1.00 87.38 295 TYR A O 1
ATOM 2378 N N . VAL A 1 296 ? -24.125 -3.429 22.158 1.00 83.44 296 VAL A N 1
ATOM 2379 C CA . VAL A 1 296 ? -24.217 -4.524 23.116 1.00 83.44 296 VAL A CA 1
ATOM 2380 C C . VAL A 1 296 ? -24.897 -5.695 22.419 1.00 83.44 296 VAL A C 1
ATOM 2382 O O . VAL A 1 296 ? -25.966 -5.534 21.830 1.00 83.44 296 VAL A O 1
ATOM 2385 N N . CYS A 1 297 ? -24.280 -6.869 22.493 1.00 82.56 297 CYS A N 1
ATOM 2386 C CA . CYS A 1 297 ? -24.895 -8.129 22.090 1.00 82.56 297 CYS A CA 1
ATOM 2387 C C . CYS A 1 297 ? -26.034 -8.461 23.072 1.00 82.56 297 CYS A C 1
ATOM 2389 O O . CYS A 1 297 ? -25.808 -8.563 24.280 1.00 82.56 297 CYS A O 1
ATOM 2391 N N . LEU A 1 298 ? -27.266 -8.566 22.573 1.00 79.50 298 LEU A N 1
ATOM 2392 C CA . LEU A 1 298 ? -28.431 -8.956 23.369 1.00 79.50 298 LEU A CA 1
ATOM 2393 C C . LEU A 1 298 ? -28.632 -10.478 23.343 1.00 79.50 298 LEU A C 1
ATOM 2395 O O . LEU A 1 298 ? -29.003 -11.048 24.366 1.00 79.50 298 LEU A O 1
ATOM 2399 N N . ASN A 1 299 ? -28.358 -11.120 22.203 1.00 78.25 299 ASN A N 1
ATOM 2400 C CA . ASN A 1 299 ? -28.257 -12.572 21.996 1.00 78.25 299 ASN A CA 1
ATOM 2401 C C . ASN A 1 299 ? -27.401 -12.861 20.734 1.00 78.25 299 ASN A C 1
ATOM 2403 O O . ASN A 1 299 ? -26.928 -11.916 20.107 1.00 78.25 299 ASN A O 1
ATOM 2407 N N . ASP A 1 300 ? -27.247 -14.131 20.333 1.00 78.00 300 ASP A N 1
ATOM 2408 C CA . ASP A 1 300 ? -26.348 -14.576 19.247 1.00 78.00 300 ASP A CA 1
ATOM 2409 C C . ASP A 1 300 ? -26.418 -13.767 17.937 1.00 78.00 300 ASP A C 1
ATOM 2411 O O . ASP A 1 300 ? -25.393 -13.613 17.277 1.00 78.00 300 ASP A O 1
ATOM 2415 N N . ASN A 1 301 ? -27.593 -13.238 17.571 1.00 85.56 301 ASN A N 1
ATOM 2416 C CA . ASN A 1 301 ? -27.802 -12.498 16.320 1.00 85.56 301 ASN A CA 1
ATOM 2417 C C . ASN A 1 301 ? -28.454 -11.115 16.520 1.00 85.56 301 ASN A C 1
ATOM 2419 O O . ASN A 1 301 ? -28.701 -10.409 15.542 1.00 85.56 301 ASN A O 1
ATOM 2423 N N . VAL A 1 302 ? -28.764 -10.711 17.755 1.00 87.50 302 VAL A N 1
ATOM 2424 C CA . VAL A 1 302 ? -29.461 -9.451 18.054 1.00 87.50 302 VAL A CA 1
ATOM 2425 C C . VAL A 1 302 ? -28.543 -8.522 18.830 1.00 87.50 302 VAL A C 1
ATOM 2427 O O . VAL A 1 302 ? -28.058 -8.846 19.913 1.00 87.50 302 VAL A O 1
ATOM 2430 N N . TYR A 1 303 ? -28.357 -7.322 18.295 1.00 88.75 303 TYR A N 1
ATOM 2431 C CA . TYR A 1 303 ? -27.458 -6.306 18.816 1.00 88.75 303 TYR A CA 1
ATOM 2432 C C . TYR A 1 303 ? -28.220 -5.009 19.060 1.00 88.75 303 TYR A C 1
ATOM 2434 O O . TYR A 1 303 ? -28.964 -4.534 18.204 1.00 88.75 303 TYR A O 1
ATOM 2442 N N . ARG A 1 304 ? -28.001 -4.386 20.217 1.00 87.56 304 ARG A N 1
ATOM 2443 C CA . ARG A 1 304 ? -28.390 -2.994 20.443 1.00 87.56 304 ARG A CA 1
ATOM 2444 C C . ARG A 1 304 ? -27.217 -2.122 20.058 1.00 87.56 304 ARG A C 1
ATOM 2446 O O . ARG A 1 304 ? -26.156 -2.274 20.644 1.00 87.56 304 ARG A O 1
ATOM 2453 N N . ALA A 1 305 ? -27.401 -1.216 19.116 1.00 88.12 305 ALA A N 1
ATOM 2454 C CA . ALA A 1 305 ? -26.384 -0.277 18.675 1.00 88.12 305 ALA A CA 1
ATOM 2455 C C . ALA A 1 305 ? -26.882 1.154 18.884 1.00 88.12 305 ALA A C 1
ATOM 2457 O O . ALA A 1 305 ? -28.075 1.415 18.858 1.00 88.12 305 ALA A O 1
ATOM 2458 N N . SER A 1 306 ? -25.987 2.094 19.129 1.00 81.12 306 SER A N 1
ATOM 2459 C CA . SER A 1 306 ? -26.331 3.495 19.340 1.00 81.12 306 SER A CA 1
ATOM 2460 C C . SER A 1 306 ? -25.270 4.345 18.693 1.00 81.12 306 SER A C 1
ATOM 2462 O O . SER A 1 306 ? -24.111 4.153 19.027 1.00 81.12 306 SER A O 1
ATOM 2464 N N . TRP A 1 307 ? -25.620 5.261 17.799 1.00 81.56 307 TRP A N 1
ATOM 2465 C CA . TRP A 1 307 ? -24.695 6.262 17.259 1.00 81.56 307 TRP A CA 1
ATOM 2466 C C . TRP A 1 307 ? -25.450 7.560 16.998 1.00 81.56 307 TRP A C 1
ATOM 2468 O O . TRP A 1 307 ? -26.652 7.547 16.751 1.00 81.56 307 TRP A O 1
ATOM 2478 N N . ALA A 1 308 ? -24.760 8.699 17.101 1.00 62.41 308 ALA A N 1
ATOM 2479 C CA . ALA A 1 308 ? -25.378 10.025 16.958 1.00 62.41 308 ALA A CA 1
ATOM 2480 C C . ALA A 1 308 ? -26.637 10.230 17.842 1.00 62.41 308 ALA A C 1
ATOM 2482 O O . ALA A 1 308 ? -27.582 10.904 17.442 1.00 62.41 308 ALA A O 1
ATOM 2483 N N . SER A 1 309 ? -26.651 9.634 19.044 1.00 65.75 309 SER A N 1
ATOM 2484 C CA . SER A 1 309 ? -27.789 9.620 19.987 1.00 65.75 309 SER A CA 1
ATOM 2485 C C . SER A 1 309 ? -29.045 8.890 19.492 1.00 65.75 309 SER A C 1
ATOM 2487 O O . SER A 1 309 ? -30.098 8.980 20.124 1.00 65.75 309 SER A O 1
ATOM 2489 N N . ILE A 1 310 ? -28.945 8.145 18.392 1.00 75.12 310 ILE A N 1
ATOM 2490 C CA . ILE A 1 310 ? -30.015 7.308 17.857 1.00 75.12 310 ILE A CA 1
ATOM 2491 C C . ILE A 1 310 ? -29.723 5.862 18.249 1.00 75.12 310 ILE A C 1
ATOM 2493 O O . ILE A 1 310 ? -28.664 5.322 17.936 1.00 75.12 310 ILE A O 1
ATOM 2497 N N . ASN A 1 311 ? -30.665 5.243 18.959 1.00 82.94 311 ASN A N 1
ATOM 2498 C CA . ASN A 1 311 ? -30.584 3.838 19.339 1.00 82.94 311 ASN A CA 1
ATOM 2499 C C . ASN A 1 311 ? -31.241 2.976 18.266 1.00 82.94 311 ASN A C 1
ATOM 2501 O O . ASN A 1 311 ? -32.333 3.285 17.798 1.00 82.94 311 ASN A O 1
ATOM 2505 N N . HIS A 1 312 ? -30.587 1.877 17.935 1.00 89.00 312 HIS A N 1
ATOM 2506 C CA . HIS A 1 312 ? -31.026 0.881 16.985 1.00 89.00 312 HIS A CA 1
ATOM 2507 C C . HIS A 1 312 ? -31.032 -0.500 17.635 1.00 89.00 312 HIS A C 1
ATOM 2509 O O . HIS A 1 312 ? -30.125 -0.851 18.395 1.00 89.00 312 HIS A O 1
ATOM 2515 N N . THR A 1 313 ? -32.026 -1.306 17.285 1.00 90.38 313 THR A N 1
ATOM 2516 C CA . THR A 1 313 ? -32.015 -2.748 17.538 1.00 90.38 313 THR A CA 1
ATOM 2517 C C . THR A 1 313 ? -31.823 -3.453 16.204 1.00 90.38 313 THR A C 1
ATOM 2519 O O . THR A 1 313 ? -32.612 -3.259 15.282 1.00 90.38 313 THR A O 1
ATOM 2522 N N . ILE A 1 314 ? -30.745 -4.222 16.085 1.00 89.38 314 ILE A N 1
ATOM 2523 C CA . ILE A 1 314 ? -30.290 -4.839 14.839 1.00 89.38 314 ILE A CA 1
ATOM 2524 C C . ILE A 1 314 ? -30.368 -6.356 14.986 1.00 89.38 314 ILE A C 1
ATOM 2526 O O . ILE A 1 314 ? -29.836 -6.909 15.943 1.00 89.38 314 ILE A O 1
ATOM 2530 N N . ILE A 1 315 ? -31.017 -7.017 14.034 1.00 90.06 315 ILE A N 1
ATOM 2531 C CA . ILE A 1 315 ? -31.160 -8.469 13.941 1.00 90.06 315 ILE A CA 1
ATOM 2532 C C . ILE A 1 315 ? -30.403 -8.926 12.696 1.00 90.06 315 ILE A C 1
ATOM 2534 O O . ILE A 1 315 ? -30.774 -8.554 11.583 1.00 90.06 315 ILE A O 1
ATOM 2538 N N . PHE A 1 316 ? -29.362 -9.730 12.876 1.00 86.94 316 PHE A N 1
ATOM 2539 C CA . PHE A 1 316 ? -28.619 -10.355 11.786 1.00 86.94 316 PHE A CA 1
ATOM 2540 C C . PHE A 1 316 ? -29.214 -11.718 11.428 1.00 86.94 316 PHE A C 1
ATOM 2542 O O . PHE A 1 316 ? -29.842 -12.379 12.258 1.00 86.94 316 PHE A O 1
ATOM 2549 N N . ASN A 1 317 ? -29.026 -12.148 10.183 1.00 83.69 317 ASN A N 1
ATOM 2550 C CA . ASN A 1 317 ? -29.264 -13.539 9.810 1.00 83.69 317 ASN A CA 1
ATOM 2551 C C . ASN A 1 317 ? -28.115 -14.442 10.312 1.00 83.69 317 ASN A C 1
ATOM 2553 O O . ASN A 1 317 ? -27.067 -13.963 10.739 1.00 83.69 317 ASN A O 1
ATOM 2557 N N . ASN A 1 318 ? -28.304 -15.763 10.265 1.00 81.06 318 ASN A N 1
ATOM 2558 C CA . ASN A 1 318 ? -27.376 -16.723 10.883 1.00 81.06 318 ASN A CA 1
ATOM 2559 C C . ASN A 1 318 ? -25.938 -16.681 10.328 1.00 81.06 318 ASN A C 1
ATOM 2561 O O . ASN A 1 318 ? -25.003 -17.019 11.053 1.00 81.06 318 ASN A O 1
ATOM 2565 N N . ASP A 1 319 ? -25.753 -16.289 9.064 1.00 79.44 319 ASP A N 1
ATOM 2566 C CA . ASP A 1 319 ? -24.436 -16.149 8.424 1.00 79.44 319 ASP A CA 1
ATOM 2567 C C . ASP A 1 319 ? -23.869 -14.714 8.489 1.00 79.44 319 ASP A C 1
ATOM 2569 O O . ASP A 1 319 ? -22.749 -14.476 8.037 1.00 79.44 319 ASP A O 1
ATOM 2573 N N . LEU A 1 320 ? -24.602 -13.779 9.108 1.00 80.50 320 LEU A N 1
ATOM 2574 C CA . LEU A 1 320 ? -24.240 -12.370 9.299 1.00 80.50 320 LEU A CA 1
ATOM 2575 C C . LEU A 1 320 ? -24.070 -11.566 7.992 1.00 80.50 320 LEU A C 1
ATOM 2577 O O . LEU A 1 320 ? -23.427 -10.517 7.998 1.00 80.50 320 LEU A O 1
ATOM 2581 N N . THR A 1 321 ? -24.649 -12.023 6.878 1.00 78.50 321 THR A N 1
ATOM 2582 C CA . THR A 1 321 ? -24.593 -11.342 5.565 1.00 78.50 321 THR A CA 1
ATOM 2583 C C . THR A 1 321 ? -25.765 -10.392 5.310 1.00 78.50 321 THR A C 1
ATOM 2585 O O . THR A 1 321 ? -25.749 -9.605 4.360 1.00 78.50 321 THR A O 1
ATOM 2588 N N . LYS A 1 322 ? -26.796 -10.434 6.156 1.00 83.94 322 LYS A N 1
ATOM 2589 C CA . LYS A 1 322 ? -27.954 -9.540 6.095 1.00 83.94 322 LYS A CA 1
ATOM 2590 C C . LYS A 1 322 ? -28.319 -9.038 7.479 1.00 83.94 322 LYS A C 1
ATOM 2592 O O . LYS A 1 322 ? -28.109 -9.721 8.482 1.00 83.94 322 LYS A O 1
ATOM 2597 N N . TYR A 1 323 ? -28.924 -7.858 7.523 1.00 87.81 323 TYR A N 1
ATOM 2598 C CA . TYR A 1 323 ? -29.443 -7.294 8.762 1.00 87.81 323 TYR A CA 1
ATOM 2599 C C . TYR A 1 323 ? -30.811 -6.651 8.572 1.00 87.81 323 TYR A C 1
ATOM 2601 O O . TYR A 1 323 ? -31.145 -6.142 7.503 1.00 87.81 323 TYR A O 1
ATOM 2609 N N . THR A 1 324 ? -31.573 -6.638 9.659 1.00 88.94 324 THR A N 1
ATOM 2610 C CA . THR A 1 324 ? -32.773 -5.828 9.843 1.00 88.94 324 THR A CA 1
ATOM 2611 C C . THR A 1 324 ? -32.537 -4.922 11.041 1.00 88.94 324 THR A C 1
ATOM 2613 O O . THR A 1 324 ? -32.227 -5.397 12.128 1.00 88.94 324 THR A O 1
ATOM 2616 N N . SER A 1 325 ? -32.681 -3.620 10.859 1.00 88.94 325 SER A N 1
ATOM 2617 C CA . SER A 1 325 ? -32.534 -2.612 11.900 1.00 88.94 325 SER A CA 1
ATOM 2618 C C . SER A 1 325 ? -33.859 -1.927 12.161 1.00 88.94 325 SER A C 1
ATOM 2620 O O . SER A 1 325 ? -34.579 -1.601 11.223 1.00 88.94 325 SER A O 1
ATOM 2622 N N . ILE A 1 326 ? -34.152 -1.649 13.425 1.00 87.56 326 ILE A N 1
ATOM 2623 C CA . ILE A 1 326 ? -35.197 -0.709 13.812 1.00 87.56 326 ILE A CA 1
ATOM 2624 C C . ILE A 1 326 ? -34.578 0.434 14.600 1.00 87.56 326 ILE A C 1
ATOM 2626 O O . ILE A 1 326 ? -33.799 0.212 15.526 1.00 87.56 326 ILE A O 1
ATOM 2630 N N . CYS A 1 327 ? -34.905 1.663 14.221 1.00 83.25 327 CYS A N 1
ATOM 2631 C CA . CYS A 1 327 ? -34.598 2.840 15.014 1.00 83.25 327 CYS A CA 1
ATOM 2632 C C . CYS A 1 327 ? -35.576 2.920 16.188 1.00 83.25 327 CYS A C 1
ATOM 2634 O O . CYS A 1 327 ? -36.783 3.034 15.991 1.00 83.25 327 CYS A O 1
ATOM 2636 N N . ASN A 1 328 ? -35.070 2.900 17.414 1.00 73.31 328 ASN A N 1
ATOM 2637 C CA . ASN A 1 328 ? -35.895 2.923 18.616 1.00 73.31 328 ASN A CA 1
ATOM 2638 C C . ASN A 1 328 ? -36.689 4.252 18.723 1.00 73.31 328 ASN A C 1
ATOM 2640 O O . ASN A 1 328 ? -37.850 4.277 19.106 1.00 73.31 328 ASN A O 1
ATOM 2644 N N . SER A 1 329 ? -36.134 5.393 18.304 1.00 65.81 329 SER A N 1
ATOM 2645 C CA . SER A 1 329 ? -36.813 6.688 18.511 1.00 65.81 329 SER A CA 1
ATOM 2646 C C . SER A 1 329 ? -38.012 6.946 17.591 1.00 65.81 329 SER A C 1
ATOM 2648 O O . SER A 1 329 ? -38.923 7.679 17.974 1.00 65.81 329 SER A O 1
ATOM 2650 N N . ASN A 1 330 ? -38.021 6.386 16.381 1.00 69.12 330 ASN A N 1
ATOM 2651 C CA . ASN A 1 330 ? -39.066 6.646 15.383 1.00 69.12 330 ASN A CA 1
ATOM 2652 C C . ASN A 1 330 ? -39.602 5.384 14.697 1.00 69.12 330 ASN A C 1
ATOM 2654 O O . ASN A 1 330 ? -40.427 5.494 13.792 1.00 69.12 330 ASN A O 1
ATOM 2658 N N . VAL A 1 331 ? -39.157 4.203 15.135 1.00 67.75 331 VAL A N 1
ATOM 2659 C CA . VAL A 1 331 ? -39.631 2.892 14.672 1.00 67.75 331 VAL A CA 1
ATOM 2660 C C . VAL A 1 331 ? -39.418 2.694 13.163 1.00 67.75 331 VAL A C 1
ATOM 2662 O O . VAL A 1 331 ? -40.050 1.855 12.522 1.00 67.75 331 VAL A O 1
ATOM 2665 N N . LEU A 1 332 ? -38.497 3.455 12.561 1.00 78.00 332 LEU A N 1
ATOM 2666 C CA . LEU A 1 332 ? -38.112 3.242 11.174 1.00 78.00 332 LEU A CA 1
ATOM 2667 C C . LEU A 1 332 ? -37.341 1.931 11.072 1.00 78.00 332 LEU A C 1
ATOM 2669 O O . LEU A 1 332 ? -36.291 1.767 11.696 1.00 78.00 332 LEU A O 1
ATOM 2673 N N . ILE A 1 333 ? -37.898 1.015 10.286 1.00 79.44 333 ILE A N 1
ATOM 2674 C CA . ILE A 1 333 ? -37.295 -0.272 9.971 1.00 79.44 333 ILE A CA 1
ATOM 2675 C C . ILE A 1 333 ? -36.554 -0.142 8.648 1.00 79.44 333 ILE A C 1
ATOM 2677 O O . ILE A 1 333 ? -37.120 0.329 7.660 1.00 79.44 333 ILE A O 1
ATOM 2681 N N . ASP A 1 334 ? -35.310 -0.594 8.649 1.00 80.00 334 ASP A N 1
ATOM 2682 C CA . ASP A 1 334 ? -34.466 -0.700 7.471 1.00 80.00 334 ASP A CA 1
ATOM 2683 C C . ASP A 1 334 ? -33.835 -2.093 7.418 1.00 80.00 334 ASP A C 1
ATOM 2685 O O . ASP A 1 334 ? -33.712 -2.780 8.435 1.00 80.00 334 ASP A O 1
ATOM 2689 N N . GLY A 1 335 ? -33.436 -2.527 6.234 1.00 75.88 335 GLY A N 1
ATOM 2690 C CA . GLY A 1 335 ? -32.764 -3.803 6.059 1.00 75.88 335 GLY A CA 1
ATOM 2691 C C . GLY A 1 335 ? -31.968 -3.834 4.772 1.00 75.88 335 GLY A C 1
ATOM 2692 O O . GLY A 1 335 ? -32.296 -3.155 3.801 1.00 75.88 335 GLY A O 1
ATOM 2693 N N . GLY A 1 336 ? -30.898 -4.618 4.772 1.00 72.81 336 GLY A N 1
ATOM 2694 C CA . GLY A 1 336 ? -29.948 -4.625 3.672 1.00 72.81 336 GLY A CA 1
ATOM 2695 C C . GLY A 1 336 ? -29.228 -5.952 3.509 1.00 72.81 336 GLY A C 1
ATOM 2696 O O . GLY A 1 336 ? -29.107 -6.745 4.445 1.00 72.81 336 GLY A O 1
ATOM 2697 N N . VAL A 1 337 ? -28.740 -6.160 2.288 1.00 64.88 337 VAL A N 1
ATOM 2698 C CA . VAL A 1 337 ? -27.751 -7.187 1.953 1.00 64.88 337 VAL A CA 1
ATOM 2699 C C . VAL A 1 337 ? -26.375 -6.544 2.046 1.00 64.88 337 VAL A C 1
ATOM 2701 O O . VAL A 1 337 ? -26.196 -5.400 1.626 1.00 64.88 337 VAL A O 1
ATOM 2704 N N . ILE A 1 338 ? -25.421 -7.251 2.636 1.00 58.16 338 ILE A N 1
ATOM 2705 C CA . ILE A 1 338 ? -24.091 -6.720 2.913 1.00 58.16 338 ILE A CA 1
ATOM 2706 C C . ILE A 1 338 ? -23.104 -7.230 1.857 1.00 58.16 338 ILE A C 1
ATOM 2708 O O . ILE A 1 338 ? -22.969 -8.436 1.658 1.00 58.16 338 ILE A O 1
ATOM 2712 N N . ASP A 1 339 ? -22.345 -6.308 1.257 1.00 52.53 339 ASP A N 1
ATOM 2713 C CA . ASP A 1 339 ? -21.027 -6.613 0.694 1.00 52.53 339 ASP A CA 1
ATOM 2714 C C . ASP A 1 339 ? -20.067 -6.812 1.862 1.00 52.53 339 ASP A C 1
ATOM 2716 O O . ASP A 1 339 ? -19.601 -5.864 2.504 1.00 52.53 339 ASP A O 1
ATOM 2720 N N . THR A 1 340 ? -19.865 -8.070 2.225 1.00 49.12 340 THR A N 1
ATOM 2721 C CA . THR A 1 340 ? -19.074 -8.422 3.394 1.00 49.12 340 THR A CA 1
ATOM 2722 C C . THR A 1 340 ? -17.617 -8.063 3.125 1.00 49.12 340 THR A C 1
ATOM 2724 O O . THR A 1 340 ? -16.916 -8.795 2.435 1.00 49.12 340 THR A O 1
ATOM 2727 N N . VAL A 1 341 ? -17.110 -6.969 3.702 1.00 44.78 341 VAL A N 1
ATOM 2728 C CA . VAL A 1 341 ? -15.657 -6.791 3.853 1.00 44.78 341 VAL A CA 1
ATOM 2729 C C . VAL A 1 341 ? -15.240 -7.639 5.054 1.00 44.78 341 VAL A C 1
ATOM 2731 O O . VAL A 1 341 ? -14.917 -7.134 6.130 1.00 44.78 341 VAL A O 1
ATOM 2734 N N . HIS A 1 342 ? -15.364 -8.960 4.921 1.00 37.03 342 HIS A N 1
ATOM 2735 C CA . HIS A 1 342 ? -14.614 -9.877 5.762 1.00 37.03 342 HIS A CA 1
ATOM 2736 C C . HIS A 1 342 ? -13.330 -10.225 5.063 1.00 37.03 342 HIS A C 1
ATOM 2738 O O . HIS A 1 342 ? -13.266 -10.428 3.856 1.00 37.03 342 HIS A O 1
ATOM 2744 N N . THR A 1 343 ? -12.300 -10.240 5.888 1.00 39.44 343 THR A N 1
ATOM 2745 C CA . THR A 1 343 ? -11.034 -10.897 5.658 1.00 39.44 343 THR A CA 1
ATOM 2746 C C . THR A 1 343 ? -11.254 -12.294 5.076 1.00 39.44 343 THR A C 1
ATOM 2748 O O . THR A 1 343 ? -11.381 -13.243 5.836 1.00 39.44 343 THR A O 1
ATOM 2751 N N . ASP A 1 344 ? -11.256 -12.407 3.751 1.00 29.14 344 ASP A N 1
ATOM 2752 C CA . ASP A 1 344 ? -11.082 -13.658 3.014 1.00 29.14 344 ASP A CA 1
ATOM 2753 C C . ASP A 1 344 ? -10.014 -13.459 1.926 1.00 29.14 344 ASP A C 1
ATOM 2755 O O . ASP A 1 344 ? -10.258 -13.476 0.725 1.00 29.14 344 ASP A O 1
ATOM 2759 N N . THR A 1 345 ? -8.772 -13.306 2.383 1.00 25.72 345 THR A N 1
ATOM 2760 C CA . THR A 1 345 ? -7.653 -14.060 1.799 1.00 25.72 345 THR A CA 1
ATOM 2761 C C . THR A 1 345 ? -6.985 -14.857 2.914 1.00 25.72 345 THR A C 1
ATOM 2763 O O . THR A 1 345 ? -5.825 -14.644 3.254 1.00 25.72 345 THR A O 1
ATOM 2766 N N . ILE A 1 346 ? -7.743 -15.771 3.519 1.00 27.34 346 ILE A N 1
ATOM 2767 C CA . ILE A 1 346 ? -7.189 -16.999 4.087 1.00 27.34 346 ILE A CA 1
ATOM 2768 C C . ILE A 1 346 ? -7.893 -18.136 3.342 1.00 27.34 346 ILE A C 1
ATOM 2770 O O . ILE A 1 346 ? -9.111 -18.261 3.453 1.00 27.34 346 ILE A O 1
ATOM 2774 N N . PRO A 1 347 ? -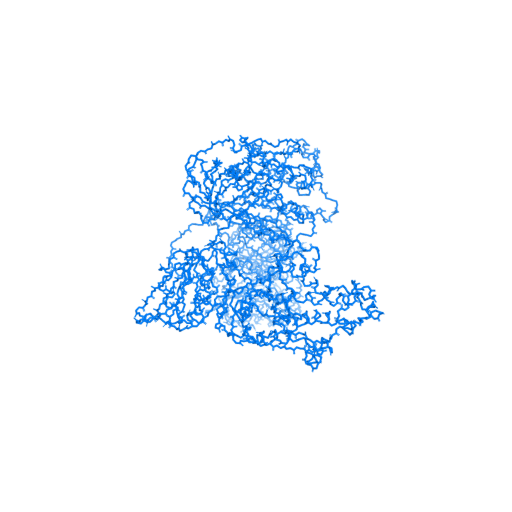7.182 -18.952 2.549 1.00 25.19 347 PRO A N 1
ATOM 2775 C CA . PRO A 1 347 ? -7.800 -20.099 1.913 1.00 25.19 347 PRO A CA 1
ATOM 2776 C C . PRO A 1 347 ? -8.159 -21.133 2.984 1.00 25.19 347 PRO A C 1
ATOM 2778 O O . PRO A 1 347 ? -7.299 -21.609 3.729 1.00 25.19 347 PRO A O 1
ATOM 2781 N N . VAL A 1 348 ? -9.438 -21.505 3.034 1.00 25.09 348 VAL A N 1
ATOM 2782 C CA . VAL A 1 348 ? -9.896 -22.711 3.723 1.00 25.09 348 VAL A CA 1
ATOM 2783 C C . VAL A 1 348 ? -9.260 -23.904 3.012 1.00 25.09 348 VAL A C 1
ATOM 2785 O O . VAL A 1 348 ? -9.647 -24.253 1.899 1.00 25.09 348 VAL A O 1
ATOM 2788 N N . SER A 1 349 ? -8.277 -24.535 3.653 1.00 25.47 349 SER A N 1
ATOM 2789 C CA . SER A 1 349 ? -7.927 -25.918 3.338 1.00 25.47 349 SER A CA 1
ATOM 2790 C C . SER A 1 349 ? -8.722 -26.841 4.260 1.00 25.47 349 SER A C 1
ATOM 2792 O O . SER A 1 349 ? -8.858 -26.618 5.462 1.00 25.47 349 SER A O 1
ATOM 2794 N N . SER A 1 350 ? -9.332 -27.838 3.636 1.00 27.44 350 SER A N 1
ATOM 2795 C CA . SER A 1 350 ? -10.199 -28.860 4.209 1.00 27.44 350 SER A CA 1
ATOM 2796 C C . SER A 1 350 ? -9.558 -29.643 5.366 1.00 27.44 350 SER A C 1
ATOM 2798 O O . SER A 1 350 ? -8.438 -30.123 5.221 1.00 27.44 350 SER A O 1
ATOM 2800 N N . LEU A 1 351 ? -10.333 -29.792 6.455 1.00 26.62 351 LEU A N 1
ATOM 2801 C CA . LEU A 1 351 ? -10.397 -30.864 7.476 1.00 26.62 351 LEU A CA 1
ATOM 2802 C C . LEU A 1 351 ? -9.243 -31.897 7.499 1.00 26.62 351 LEU A C 1
ATOM 2804 O O . LEU A 1 351 ? -8.977 -32.557 6.507 1.00 26.62 351 LEU A O 1
ATOM 2808 N N . SER A 1 352 ? -8.626 -32.274 8.622 1.00 27.55 352 SER A N 1
ATOM 2809 C CA . SER A 1 352 ? -9.151 -32.460 9.981 1.00 27.55 352 SER A CA 1
ATOM 2810 C C . SER A 1 352 ? -8.002 -32.821 10.945 1.00 27.55 352 SER A C 1
ATOM 2812 O O . SER A 1 352 ? -6.980 -33.358 10.529 1.00 27.55 352 SER A O 1
ATOM 2814 N N . SER A 1 353 ? -8.234 -32.611 12.248 1.00 29.22 353 SER A N 1
ATOM 2815 C CA . SER A 1 353 ? -7.510 -33.181 13.406 1.00 29.22 353 SER A CA 1
ATOM 2816 C C . SER A 1 353 ? -6.180 -32.553 13.861 1.00 29.22 353 SER A C 1
ATOM 2818 O O . SER A 1 353 ? -5.145 -33.201 13.839 1.00 29.22 353 SER A O 1
ATOM 2820 N N . VAL A 1 354 ? -6.216 -31.354 14.462 1.00 25.73 354 VAL A N 1
ATOM 2821 C CA . VAL A 1 354 ? -5.257 -30.995 15.532 1.00 25.73 354 VAL A CA 1
ATOM 2822 C C . VAL A 1 354 ? -5.957 -30.159 16.616 1.00 25.73 354 VAL A C 1
ATOM 2824 O O . VAL A 1 354 ? -6.791 -29.308 16.322 1.00 25.73 354 VAL A O 1
ATOM 2827 N N . LYS A 1 355 ? -5.640 -30.472 17.880 1.00 26.12 355 LYS A N 1
ATOM 2828 C CA . LYS A 1 355 ? -6.150 -29.895 19.140 1.00 26.12 355 LYS A CA 1
ATOM 2829 C C . LYS A 1 355 ? -6.033 -28.357 19.222 1.00 26.12 355 LYS A C 1
ATOM 2831 O O . LYS A 1 355 ? -5.145 -27.788 18.594 1.00 26.12 355 LYS A O 1
ATOM 2836 N N . PRO A 1 356 ? -6.886 -27.694 20.032 1.00 23.81 356 PRO A N 1
ATOM 2837 C CA . PRO A 1 356 ? -7.010 -26.238 20.051 1.00 23.81 356 PRO A CA 1
ATOM 2838 C C . PRO A 1 356 ? -5.729 -25.565 20.553 1.00 23.81 356 PRO A C 1
ATOM 2840 O O . PRO A 1 356 ? -5.263 -25.847 21.656 1.00 23.81 356 PRO A O 1
ATOM 2843 N N . ILE A 1 357 ? -5.193 -24.645 19.750 1.00 26.05 357 ILE A N 1
ATOM 2844 C CA . ILE A 1 357 ? -4.166 -23.684 20.161 1.00 26.05 357 ILE A CA 1
ATOM 2845 C C . ILE A 1 357 ? -4.874 -22.360 20.470 1.00 26.05 357 ILE A C 1
ATOM 2847 O O . ILE A 1 357 ? -5.706 -21.891 19.697 1.00 26.05 357 ILE A O 1
ATOM 2851 N N . SER A 1 358 ? -4.563 -21.784 21.629 1.00 24.39 358 SER A N 1
ATOM 2852 C CA . SER A 1 358 ? -5.092 -20.518 22.140 1.00 24.39 358 SER A CA 1
ATOM 2853 C C . SER A 1 358 ? -4.710 -19.314 21.266 1.00 24.39 358 SER A C 1
ATOM 2855 O O . SER A 1 358 ? -3.545 -19.164 20.898 1.00 24.39 358 SER A O 1
ATOM 2857 N N . TYR A 1 359 ? -5.664 -18.415 21.016 1.00 27.05 359 TYR A N 1
ATOM 2858 C CA . TYR A 1 359 ? -5.455 -17.136 20.330 1.00 27.05 359 TYR A CA 1
ATOM 2859 C C . TYR A 1 359 ? -4.641 -16.157 21.199 1.00 27.05 359 TYR A C 1
ATOM 2861 O O . TYR A 1 359 ? -5.113 -15.723 22.247 1.00 27.05 359 TYR A O 1
ATOM 2869 N N . ASN A 1 360 ? -3.439 -15.779 20.748 1.00 29.08 360 ASN A N 1
ATOM 2870 C CA . ASN A 1 360 ? -2.649 -14.681 21.316 1.00 29.08 360 ASN A CA 1
ATOM 2871 C C . ASN A 1 360 ? -2.828 -13.420 20.455 1.00 29.08 360 ASN A C 1
ATOM 2873 O O . ASN A 1 360 ? -2.509 -13.428 19.267 1.00 29.08 360 ASN A O 1
ATOM 2877 N N . VAL A 1 361 ? -3.295 -12.326 21.059 1.00 40.09 361 VAL A N 1
ATOM 2878 C CA . VAL A 1 361 ? -3.178 -10.970 20.494 1.00 40.09 361 VAL A CA 1
ATOM 2879 C C . VAL A 1 361 ? -1.681 -10.662 20.323 1.00 40.09 361 VAL A C 1
ATOM 2881 O O . VAL A 1 361 ? -0.899 -10.915 21.237 1.00 40.09 361 VAL A O 1
ATOM 2884 N N . GLY A 1 362 ? -1.258 -10.185 19.149 1.00 43.38 362 GLY A N 1
ATOM 2885 C CA . GLY A 1 362 ? 0.161 -10.062 18.792 1.00 43.38 362 GLY A CA 1
ATOM 2886 C C . GLY A 1 362 ? 0.978 -9.163 19.736 1.00 43.38 362 GLY A C 1
ATOM 2887 O O . GLY A 1 362 ? 0.600 -8.031 20.027 1.00 43.38 362 GLY A O 1
ATOM 2888 N N . ASN A 1 363 ? 2.153 -9.641 20.162 1.00 66.75 363 ASN A N 1
ATOM 2889 C CA . ASN A 1 363 ? 3.145 -8.894 20.956 1.00 66.75 363 ASN A CA 1
ATOM 2890 C C . ASN A 1 363 ? 3.953 -7.855 20.139 1.00 66.75 363 ASN A C 1
ATOM 2892 O O . ASN A 1 363 ? 4.930 -7.305 20.646 1.00 66.75 363 ASN A O 1
ATOM 2896 N N . LYS A 1 364 ? 3.587 -7.589 18.878 1.00 87.12 364 LYS A N 1
ATOM 2897 C CA . LYS A 1 364 ? 4.341 -6.686 17.996 1.00 87.12 364 LYS A CA 1
ATOM 2898 C C . LYS A 1 364 ? 4.073 -5.210 18.311 1.00 87.12 364 LYS A C 1
ATOM 2900 O O . LYS A 1 364 ? 2.987 -4.832 18.752 1.00 87.12 364 LYS A O 1
ATOM 2905 N N . MET A 1 365 ? 5.072 -4.377 18.052 1.00 95.38 365 MET A N 1
ATOM 2906 C CA . MET A 1 365 ? 5.097 -2.934 18.279 1.00 95.38 365 MET A CA 1
ATOM 2907 C C . MET A 1 365 ? 5.284 -2.210 16.943 1.00 95.38 365 MET A C 1
ATOM 2909 O O . MET A 1 365 ? 6.002 -2.698 16.073 1.00 95.38 365 MET A O 1
ATOM 2913 N N . LEU A 1 366 ? 4.651 -1.050 16.782 1.00 96.88 366 LEU A N 1
ATOM 2914 C CA . LEU A 1 366 ? 4.727 -0.247 15.560 1.00 96.88 366 LEU A CA 1
ATOM 2915 C C . LEU A 1 366 ? 5.353 1.114 15.844 1.00 96.88 366 LEU A C 1
ATOM 2917 O O . LEU A 1 366 ? 4.945 1.801 16.778 1.00 96.88 366 LEU A O 1
ATOM 2921 N N . VAL A 1 367 ? 6.288 1.530 14.999 1.00 98.06 367 VAL A N 1
ATOM 2922 C CA . VAL A 1 367 ? 6.790 2.905 14.934 1.00 98.06 367 VAL A CA 1
ATOM 2923 C C . VAL A 1 367 ? 6.379 3.501 13.593 1.00 98.06 367 VAL A C 1
ATOM 2925 O O . VAL A 1 367 ? 6.598 2.866 12.563 1.00 98.06 367 VAL A O 1
ATOM 2928 N N . TYR A 1 368 ? 5.798 4.702 13.568 1.00 98.25 368 TYR A N 1
ATOM 2929 C CA . TYR A 1 368 ? 5.392 5.315 12.302 1.00 98.25 368 TYR A CA 1
ATOM 2930 C C . TYR A 1 368 ? 5.703 6.808 12.175 1.00 98.25 368 TYR A C 1
ATOM 2932 O O . TYR A 1 368 ? 5.791 7.535 13.166 1.00 98.25 368 TYR A O 1
ATOM 2940 N N . PHE A 1 369 ? 5.858 7.236 10.919 1.00 97.38 369 PHE A N 1
ATOM 2941 C CA . PHE A 1 369 ? 6.276 8.577 10.502 1.00 97.38 369 PHE A CA 1
ATOM 2942 C C . PHE A 1 369 ? 5.369 9.104 9.382 1.00 97.38 369 PHE A C 1
ATOM 2944 O O . PHE A 1 369 ? 4.723 8.324 8.681 1.00 97.38 369 PHE A O 1
ATOM 2951 N N . CYS A 1 370 ? 5.354 10.419 9.163 1.00 95.69 370 CYS A N 1
ATOM 2952 C CA . CYS A 1 370 ? 4.567 11.071 8.109 1.00 95.69 370 CYS A CA 1
ATOM 2953 C C . CYS A 1 370 ? 5.441 12.025 7.281 1.00 95.69 370 CYS A C 1
ATOM 2955 O O . CYS A 1 370 ? 6.072 12.914 7.846 1.00 95.69 370 CYS A O 1
ATOM 2957 N N . VAL A 1 371 ? 5.464 11.879 5.950 1.00 93.56 371 VAL A N 1
ATOM 2958 C CA . VAL A 1 371 ? 6.207 12.771 5.039 1.00 93.56 371 VAL A CA 1
ATOM 2959 C C . VAL A 1 371 ? 5.392 13.074 3.785 1.00 93.56 371 VAL A C 1
ATOM 2961 O O . VAL A 1 371 ? 5.101 12.190 2.986 1.00 93.56 371 VAL A O 1
ATOM 2964 N N . PHE A 1 372 ? 5.080 14.351 3.566 1.00 90.88 372 PHE A N 1
ATOM 2965 C CA . PHE A 1 372 ? 4.231 14.796 2.459 1.00 90.88 372 PHE A CA 1
ATOM 2966 C C . PHE A 1 372 ? 4.742 16.095 1.835 1.00 90.88 372 PHE A C 1
ATOM 2968 O O . PHE A 1 372 ? 5.275 16.958 2.532 1.00 90.88 372 PHE A O 1
ATOM 2975 N N . HIS A 1 373 ? 4.504 16.253 0.528 1.00 81.81 373 HIS A N 1
ATOM 2976 C CA . HIS A 1 373 ? 4.777 17.440 -0.299 1.00 81.81 373 HIS A CA 1
ATOM 2977 C C . HIS A 1 373 ? 6.247 17.893 -0.374 1.00 81.81 373 HIS A C 1
ATOM 2979 O O . HIS A 1 373 ? 6.839 17.877 -1.450 1.00 81.81 373 HIS A O 1
ATOM 2985 N N . ASN A 1 374 ? 6.836 18.332 0.739 1.00 82.50 374 ASN A N 1
ATOM 2986 C CA . ASN A 1 374 ? 8.161 18.937 0.780 1.00 82.50 374 ASN A CA 1
ATOM 2987 C C . ASN A 1 374 ? 9.245 17.868 0.965 1.00 82.50 374 ASN A C 1
ATOM 2989 O O . ASN A 1 374 ? 9.363 17.234 2.014 1.00 82.50 374 ASN A O 1
ATOM 2993 N N . THR A 1 375 ? 10.085 17.724 -0.055 1.00 84.75 375 THR A N 1
ATOM 2994 C CA . THR A 1 375 ? 11.172 16.747 -0.101 1.00 84.75 375 THR A CA 1
ATOM 2995 C C . THR A 1 375 ? 12.206 16.899 1.013 1.00 84.75 375 THR A C 1
ATOM 2997 O O . THR A 1 375 ? 12.840 15.911 1.360 1.00 84.75 375 THR A O 1
ATOM 3000 N N . THR A 1 376 ? 12.357 18.082 1.612 1.00 89.06 376 THR A N 1
ATOM 3001 C CA . THR A 1 376 ? 13.289 18.300 2.729 1.00 89.06 376 THR A CA 1
ATOM 3002 C C . THR A 1 376 ? 12.854 17.548 3.989 1.00 89.06 376 THR A C 1
ATOM 3004 O O . THR A 1 376 ? 13.701 17.114 4.759 1.00 89.06 376 THR A O 1
ATOM 3007 N N . TYR A 1 377 ? 11.550 17.316 4.199 1.00 90.44 377 TYR A N 1
ATOM 3008 C CA . TYR A 1 377 ? 11.086 16.441 5.289 1.00 90.44 377 TYR A CA 1
ATOM 3009 C C . TYR A 1 377 ? 11.493 14.981 5.071 1.00 90.44 377 TYR A C 1
ATOM 3011 O O . TYR A 1 377 ? 11.691 14.238 6.028 1.00 90.44 377 TYR A O 1
ATOM 3019 N N . PHE A 1 378 ? 11.692 14.586 3.813 1.00 90.62 378 PHE A N 1
ATOM 3020 C CA . PHE A 1 378 ? 12.264 13.289 3.483 1.00 90.62 378 PHE A CA 1
ATOM 3021 C C . PHE A 1 378 ? 13.742 13.204 3.891 1.00 90.62 378 PHE A C 1
ATOM 3023 O O . PHE A 1 378 ? 14.179 12.178 4.402 1.00 90.62 378 PHE A O 1
ATOM 3030 N N . ASP A 1 379 ? 14.496 14.294 3.730 1.00 91.38 379 ASP A N 1
ATOM 3031 C CA . ASP A 1 379 ? 15.889 14.377 4.192 1.00 91.38 379 ASP A CA 1
ATOM 3032 C C . ASP A 1 379 ? 15.983 14.361 5.727 1.00 91.38 379 ASP A C 1
ATOM 3034 O O . ASP A 1 379 ? 16.923 13.797 6.283 1.00 91.38 379 ASP A O 1
ATOM 3038 N N . LEU A 1 380 ? 14.996 14.933 6.430 1.00 95.00 380 LEU A N 1
ATOM 3039 C CA . LEU A 1 380 ? 14.874 14.804 7.887 1.00 95.00 380 LEU A CA 1
ATOM 3040 C C . LEU A 1 380 ? 14.611 13.343 8.297 1.00 95.00 380 LEU A C 1
ATOM 3042 O O . LEU A 1 380 ? 15.314 12.822 9.163 1.00 95.00 380 LEU A O 1
ATOM 3046 N N . LEU A 1 381 ? 13.669 12.661 7.624 1.00 95.44 381 LEU A N 1
ATOM 3047 C CA . LEU A 1 381 ? 13.384 11.236 7.844 1.00 95.44 381 LEU A CA 1
ATOM 3048 C C . LEU A 1 381 ? 14.636 10.371 7.653 1.00 95.44 381 LEU A C 1
ATOM 3050 O O . LEU A 1 381 ? 14.876 9.459 8.439 1.00 95.44 381 LEU A O 1
ATOM 3054 N N . GLU A 1 382 ? 15.450 10.663 6.641 1.00 92.56 382 GLU A N 1
ATOM 3055 C CA . GLU A 1 382 ? 16.721 9.973 6.420 1.00 92.56 382 GLU A CA 1
ATOM 3056 C C . GLU A 1 382 ? 17.649 10.085 7.639 1.00 92.56 382 GLU A C 1
ATOM 3058 O O . GLU A 1 382 ? 18.162 9.068 8.102 1.00 92.56 382 GLU A O 1
ATOM 3063 N N . GLN A 1 383 ? 17.821 11.285 8.209 1.00 93.62 383 GLN A N 1
ATOM 3064 C CA . GLN A 1 383 ? 18.655 11.473 9.405 1.00 93.62 383 GLN A CA 1
ATOM 3065 C C . GLN A 1 383 ? 18.063 10.779 10.646 1.00 93.62 383 GLN A C 1
ATOM 3067 O O . GLN A 1 383 ? 18.805 10.183 11.432 1.00 93.62 383 GLN A O 1
ATOM 3072 N N . LEU A 1 384 ? 16.735 10.807 10.805 1.00 95.62 384 LEU A N 1
ATOM 3073 C CA . LEU A 1 384 ? 16.027 10.093 11.870 1.00 95.62 384 LEU A CA 1
ATOM 3074 C C . LEU A 1 384 ? 16.288 8.584 11.785 1.00 95.62 384 LEU A C 1
ATOM 3076 O O . LEU A 1 384 ? 16.778 7.998 12.749 1.00 95.62 384 LEU A O 1
ATOM 3080 N N . LEU A 1 385 ? 16.015 7.962 10.633 1.00 92.50 385 LEU A N 1
ATOM 3081 C CA . LEU A 1 385 ? 16.203 6.522 10.427 1.00 92.50 385 LEU A CA 1
ATOM 3082 C C . LEU A 1 385 ? 17.674 6.112 10.545 1.00 92.50 385 LEU A C 1
ATOM 3084 O O . LEU A 1 385 ? 17.971 5.046 11.084 1.00 92.50 385 LEU A O 1
ATOM 3088 N N . LEU A 1 386 ? 18.597 6.970 10.103 1.00 88.31 386 LEU A N 1
ATOM 3089 C CA . LEU A 1 386 ? 20.031 6.768 10.275 1.00 88.31 386 LEU A CA 1
ATOM 3090 C C . LEU A 1 386 ? 20.412 6.698 11.757 1.00 88.31 386 LEU A C 1
ATOM 3092 O O . LEU A 1 386 ? 21.041 5.735 12.194 1.00 88.31 386 LEU A O 1
ATOM 3096 N N . SER A 1 387 ? 19.996 7.692 12.544 1.00 90.38 387 SER A N 1
ATOM 3097 C CA . SER A 1 387 ? 20.268 7.730 13.984 1.00 90.38 387 SER A CA 1
ATOM 3098 C C . SER A 1 387 ? 19.615 6.555 14.721 1.00 90.38 387 SER A C 1
ATOM 3100 O O . SER A 1 387 ? 20.248 5.899 15.546 1.00 90.38 387 SER A O 1
ATOM 3102 N N . LEU A 1 388 ? 18.384 6.205 14.347 1.00 90.06 388 LEU A N 1
ATOM 3103 C CA . LEU A 1 388 ? 17.649 5.063 14.875 1.00 90.06 388 LEU A CA 1
ATOM 3104 C C . LEU A 1 388 ? 18.392 3.745 14.615 1.00 90.06 388 LEU A C 1
ATOM 3106 O O . LEU A 1 388 ? 18.558 2.951 15.538 1.00 90.06 388 LEU A O 1
ATOM 3110 N N . LYS A 1 389 ? 18.890 3.537 13.388 1.00 83.88 389 LYS A N 1
ATOM 3111 C CA . LYS A 1 389 ? 19.657 2.343 13.010 1.00 83.88 389 LYS A CA 1
ATOM 3112 C C . LYS A 1 389 ? 20.979 2.224 13.771 1.00 83.88 389 LYS A C 1
ATOM 3114 O O . LYS A 1 389 ? 21.388 1.111 14.090 1.00 83.88 389 LYS A O 1
ATOM 3119 N N . VAL A 1 390 ? 21.656 3.341 14.045 1.00 81.12 390 VAL A N 1
ATOM 3120 C CA . VAL A 1 390 ? 22.967 3.319 14.712 1.00 81.12 390 VAL A CA 1
ATOM 3121 C C . VAL A 1 390 ? 22.845 3.176 16.232 1.00 81.12 390 VAL A C 1
ATOM 3123 O O . VAL A 1 390 ? 23.607 2.414 16.835 1.00 81.12 390 VAL A O 1
ATOM 3126 N N . PHE A 1 391 ? 21.915 3.900 16.859 1.00 83.19 391 PHE A N 1
ATOM 3127 C CA . PHE A 1 391 ? 21.866 4.031 18.320 1.00 83.19 391 PHE A CA 1
ATOM 3128 C C . PHE A 1 391 ? 20.826 3.142 19.006 1.00 83.19 391 PHE A C 1
ATOM 3130 O O . PHE A 1 391 ? 20.953 2.900 20.208 1.00 83.19 391 PHE A O 1
ATOM 3137 N N . SER A 1 392 ? 19.833 2.623 18.278 1.00 84.44 392 SER A N 1
ATOM 3138 C CA . SER A 1 392 ? 18.842 1.700 18.835 1.00 84.44 392 SER A CA 1
ATOM 3139 C C . SER A 1 392 ? 19.185 0.246 18.532 1.00 84.44 392 SER A C 1
ATOM 3141 O O . SER A 1 392 ? 19.606 -0.101 17.428 1.00 84.44 392 SER A O 1
ATOM 3143 N N . VAL A 1 393 ? 18.970 -0.640 19.506 1.00 76.38 393 VAL A N 1
ATOM 3144 C CA . VAL A 1 393 ? 19.167 -2.080 19.309 1.00 76.38 393 VAL A CA 1
ATOM 3145 C C . VAL A 1 393 ? 18.068 -2.617 18.389 1.00 76.38 393 VAL A C 1
ATOM 3147 O O . VAL A 1 393 ? 16.890 -2.320 18.582 1.00 76.38 393 VAL A O 1
ATOM 3150 N N . TYR A 1 394 ? 18.447 -3.419 17.388 1.00 75.56 394 TYR A N 1
ATOM 3151 C CA . TYR A 1 394 ? 17.479 -4.093 16.520 1.00 75.56 394 TYR A CA 1
ATOM 3152 C C . TYR A 1 394 ? 16.583 -5.026 17.340 1.00 75.56 394 TYR A C 1
ATOM 3154 O O . TYR A 1 394 ? 17.085 -5.913 18.035 1.00 75.56 394 TYR A O 1
ATOM 3162 N N . ASN A 1 395 ? 15.270 -4.865 17.196 1.00 78.62 395 ASN A N 1
ATOM 3163 C CA . ASN A 1 395 ? 14.268 -5.708 17.829 1.00 78.62 395 ASN A CA 1
ATOM 3164 C C . ASN A 1 395 ? 13.268 -6.185 16.772 1.00 78.62 395 ASN A C 1
ATOM 3166 O O . ASN A 1 395 ? 12.568 -5.379 16.169 1.00 78.62 395 ASN A O 1
ATOM 3170 N N . GLU A 1 396 ? 13.193 -7.499 16.571 1.00 79.12 396 GLU A N 1
ATOM 3171 C CA . GLU A 1 396 ? 12.309 -8.137 15.584 1.00 79.12 396 GLU A CA 1
ATOM 3172 C C . GLU A 1 396 ? 10.811 -7.947 15.869 1.00 79.12 396 GLU A C 1
ATOM 3174 O O . GLU A 1 396 ? 9.982 -8.151 14.985 1.00 79.12 396 GLU A O 1
ATOM 3179 N N . ASN A 1 397 ? 10.456 -7.540 17.091 1.00 85.81 397 ASN A N 1
ATOM 3180 C CA . ASN A 1 397 ? 9.080 -7.233 17.465 1.00 85.81 397 ASN A CA 1
ATOM 3181 C C . ASN A 1 397 ? 8.674 -5.798 17.114 1.00 85.81 397 ASN A C 1
ATOM 3183 O O . ASN A 1 397 ? 7.503 -5.472 17.288 1.00 85.81 397 ASN A O 1
ATOM 3187 N N . ILE A 1 398 ? 9.601 -4.942 16.667 1.00 90.12 398 ILE A N 1
ATOM 3188 C CA . ILE A 1 398 ? 9.297 -3.578 16.223 1.00 90.12 398 ILE A CA 1
ATOM 3189 C C . ILE A 1 398 ? 9.266 -3.546 14.698 1.00 90.12 398 ILE A C 1
ATOM 3191 O O . ILE A 1 398 ? 10.253 -3.872 14.040 1.00 90.12 398 ILE A O 1
ATOM 3195 N N . GLU A 1 399 ? 8.150 -3.094 14.141 1.00 91.56 399 GLU A N 1
ATOM 3196 C CA . GLU A 1 399 ? 8.023 -2.796 12.715 1.00 91.56 399 GLU A CA 1
ATOM 3197 C C . GLU A 1 399 ? 7.898 -1.284 12.503 1.00 91.56 399 GLU A C 1
ATOM 3199 O O . GLU A 1 399 ? 7.438 -0.549 13.382 1.00 91.56 399 GLU A O 1
ATOM 3204 N N . TYR A 1 400 ? 8.330 -0.812 11.333 1.00 94.94 400 TYR A N 1
ATOM 3205 C CA . TYR A 1 400 ? 8.391 0.610 11.005 1.00 94.94 400 TYR A CA 1
ATOM 3206 C C . TYR A 1 400 ? 7.502 0.922 9.806 1.00 94.94 400 TYR A C 1
ATOM 3208 O O . TYR A 1 400 ? 7.459 0.148 8.854 1.00 94.94 400 TYR A O 1
ATOM 3216 N N . LEU A 1 401 ? 6.825 2.067 9.821 1.00 97.06 401 LEU A N 1
ATOM 3217 C CA . LEU A 1 401 ? 5.872 2.476 8.789 1.00 97.06 401 LEU A CA 1
ATOM 3218 C C . LEU A 1 401 ? 6.046 3.953 8.428 1.00 97.06 401 LEU A C 1
ATOM 3220 O O . LEU A 1 401 ? 6.170 4.800 9.304 1.00 97.06 401 LEU A O 1
ATOM 3224 N N . VAL A 1 402 ? 6.008 4.290 7.141 1.00 97.00 402 VAL A N 1
ATOM 3225 C CA . VAL A 1 402 ? 5.969 5.683 6.682 1.00 97.00 402 VAL A CA 1
ATOM 3226 C C . VAL A 1 402 ? 4.702 5.960 5.881 1.00 97.00 402 VAL A C 1
ATOM 3228 O O . VAL A 1 402 ? 4.340 5.215 4.968 1.00 97.00 402 VAL A O 1
ATOM 3231 N N . PHE A 1 403 ? 4.028 7.053 6.231 1.00 97.38 403 PHE A N 1
ATOM 3232 C CA . PHE A 1 403 ? 2.927 7.626 5.468 1.00 97.38 403 PHE A CA 1
ATOM 3233 C C . PHE A 1 403 ? 3.480 8.627 4.460 1.00 97.38 403 PHE A C 1
ATOM 3235 O O . PHE A 1 403 ? 4.161 9.575 4.853 1.00 97.38 403 PHE A O 1
ATOM 3242 N N . VAL A 1 404 ? 3.205 8.407 3.173 1.00 93.25 404 VAL A N 1
ATOM 3243 C CA . VAL A 1 404 ? 3.722 9.241 2.076 1.00 93.25 404 VAL A CA 1
ATOM 3244 C C . VAL A 1 404 ? 2.668 9.524 1.010 1.00 93.25 404 VAL A C 1
ATOM 3246 O O . VAL A 1 404 ? 1.668 8.816 0.904 1.00 93.25 404 VAL A O 1
ATOM 3249 N N . SER A 1 405 ? 2.907 10.545 0.185 1.00 88.75 405 SER A N 1
ATOM 3250 C CA . SER A 1 405 ? 2.200 10.715 -1.088 1.00 88.75 405 SER A CA 1
ATOM 3251 C C . SER A 1 405 ? 2.751 9.766 -2.154 1.00 88.75 405 SER A C 1
ATOM 3253 O O . SER A 1 405 ? 3.923 9.389 -2.110 1.00 88.75 405 SER A O 1
ATOM 3255 N N . ASP A 1 406 ? 1.931 9.440 -3.153 1.00 81.69 406 ASP A N 1
ATOM 3256 C CA . ASP A 1 406 ? 2.302 8.554 -4.270 1.00 81.69 406 ASP A CA 1
ATOM 3257 C C . ASP A 1 406 ? 3.621 8.978 -4.951 1.00 81.69 406 ASP A C 1
ATOM 3259 O O . ASP A 1 406 ? 4.536 8.179 -5.145 1.00 81.69 406 ASP A O 1
ATOM 3263 N N . SER A 1 407 ? 3.799 10.287 -5.153 1.00 82.94 407 SER A N 1
ATOM 3264 C CA . SER A 1 407 ? 5.011 10.888 -5.728 1.00 82.94 407 SER A CA 1
ATOM 3265 C C . SER A 1 407 ? 6.311 10.634 -4.946 1.00 82.94 407 SER A C 1
ATOM 3267 O O . SER A 1 407 ? 7.397 10.803 -5.500 1.00 82.94 407 SER A O 1
ATOM 3269 N N . LEU A 1 408 ? 6.233 10.246 -3.669 1.00 84.38 408 LEU A N 1
ATOM 3270 C CA . LEU A 1 408 ? 7.389 10.007 -2.798 1.00 84.38 408 LEU A CA 1
ATOM 3271 C C . LEU A 1 408 ? 7.691 8.515 -2.588 1.00 84.38 408 LEU A C 1
ATOM 3273 O O . LEU A 1 408 ? 8.729 8.192 -2.009 1.00 84.38 408 LEU A O 1
ATOM 3277 N N . VAL A 1 409 ? 6.856 7.602 -3.099 1.00 78.62 409 VAL A N 1
ATOM 3278 C CA . VAL A 1 409 ? 7.029 6.144 -2.944 1.00 78.62 409 VAL A CA 1
ATOM 3279 C C . VAL A 1 409 ? 8.376 5.673 -3.499 1.00 78.62 409 VAL A C 1
ATOM 3281 O O . VAL A 1 409 ? 9.116 4.961 -2.821 1.00 78.62 409 VAL A O 1
ATOM 3284 N N . ALA A 1 410 ? 8.756 6.134 -4.695 1.00 72.25 410 ALA A N 1
ATOM 3285 C CA . ALA A 1 410 ? 10.043 5.785 -5.298 1.00 72.25 410 ALA A CA 1
ATOM 3286 C C . ALA A 1 410 ? 11.233 6.224 -4.425 1.00 72.25 410 ALA A C 1
ATOM 3288 O O . ALA A 1 410 ? 12.199 5.479 -4.261 1.00 72.25 410 ALA A O 1
ATOM 3289 N N . ARG A 1 411 ? 11.151 7.411 -3.810 1.00 79.94 411 ARG A N 1
ATOM 3290 C CA . ARG A 1 411 ? 12.193 7.919 -2.907 1.00 79.94 411 ARG A CA 1
ATOM 3291 C C . ARG A 1 411 ? 12.249 7.127 -1.600 1.00 79.94 411 ARG A C 1
ATOM 3293 O O . ARG A 1 411 ? 13.342 6.873 -1.106 1.00 79.94 411 ARG A O 1
ATOM 3300 N N . ALA A 1 412 ? 11.106 6.679 -1.083 1.00 77.31 412 ALA A N 1
ATOM 3301 C CA . ALA A 1 412 ? 11.055 5.782 0.067 1.00 77.31 412 ALA A CA 1
ATOM 3302 C C . ALA A 1 412 ? 11.705 4.431 -0.210 1.00 77.31 412 ALA A C 1
ATOM 3304 O O . ALA A 1 412 ? 12.517 3.991 0.597 1.00 77.31 412 ALA A O 1
ATOM 3305 N N . HIS A 1 413 ? 11.464 3.823 -1.372 1.00 76.69 413 HIS A N 1
ATOM 3306 C CA . HIS A 1 413 ? 12.178 2.604 -1.758 1.00 76.69 413 HIS A CA 1
ATOM 3307 C C . HIS A 1 413 ? 13.686 2.821 -1.901 1.00 76.69 413 HIS A C 1
ATOM 3309 O O . HIS A 1 413 ? 14.466 1.987 -1.441 1.00 76.69 413 HIS A O 1
ATOM 3315 N N . LEU A 1 414 ? 14.113 3.951 -2.478 1.00 75.00 414 LEU A N 1
ATOM 3316 C CA . LEU A 1 414 ? 15.534 4.298 -2.528 1.00 75.00 414 LEU A CA 1
ATOM 3317 C C . LEU A 1 414 ? 16.131 4.396 -1.122 1.00 75.00 414 LEU A C 1
ATOM 3319 O O . LEU A 1 414 ? 17.183 3.809 -0.900 1.00 75.00 414 LEU A O 1
ATOM 3323 N N . LEU A 1 415 ? 15.445 5.058 -0.183 1.00 78.19 415 LEU A N 1
ATOM 3324 C CA . LEU A 1 415 ? 15.887 5.198 1.207 1.00 78.19 415 LEU A CA 1
ATOM 3325 C C . LEU A 1 415 ? 15.919 3.857 1.961 1.00 78.19 415 LEU A C 1
ATOM 3327 O O . LEU A 1 415 ? 16.861 3.592 2.704 1.00 78.19 415 LEU A O 1
ATOM 3331 N N . ILE A 1 416 ? 14.926 2.992 1.743 1.00 74.31 416 ILE A N 1
ATOM 3332 C CA . ILE A 1 416 ? 14.877 1.631 2.300 1.00 74.31 416 ILE A CA 1
ATOM 3333 C C . ILE A 1 416 ? 16.092 0.829 1.855 1.00 74.31 416 ILE A C 1
ATOM 3335 O O . ILE A 1 416 ? 16.760 0.214 2.684 1.00 74.31 416 ILE A O 1
ATOM 3339 N N . ASN A 1 417 ? 16.393 0.864 0.558 1.00 69.12 417 ASN A N 1
ATOM 3340 C CA . ASN A 1 417 ? 17.521 0.139 -0.012 1.00 69.12 417 ASN A CA 1
ATOM 3341 C C . ASN A 1 417 ? 18.843 0.707 0.505 1.00 69.12 417 ASN A C 1
ATOM 3343 O O . ASN A 1 417 ? 19.693 -0.040 0.978 1.00 69.12 417 ASN A O 1
ATOM 3347 N N . ALA A 1 418 ? 18.971 2.031 0.463 1.00 70.50 418 ALA A N 1
ATOM 3348 C CA . ALA A 1 418 ? 20.086 2.828 0.955 1.00 70.50 418 ALA A CA 1
ATOM 3349 C C . ALA A 1 418 ? 20.470 2.556 2.410 1.00 70.50 418 ALA A C 1
ATOM 3351 O O . ALA A 1 418 ? 21.637 2.350 2.725 1.00 70.50 418 ALA A O 1
ATOM 3352 N N . LEU A 1 419 ? 19.486 2.590 3.306 1.00 75.38 419 LEU A N 1
ATOM 3353 C CA . LEU A 1 419 ? 19.719 2.378 4.724 1.00 75.38 419 LEU A CA 1
ATOM 3354 C C . LEU A 1 419 ? 19.633 0.910 5.100 1.00 75.38 419 LEU A C 1
ATOM 3356 O O . LEU A 1 419 ? 20.024 0.589 6.214 1.00 75.38 419 LEU A O 1
ATOM 3360 N N . GLN A 1 420 ? 19.133 0.031 4.225 1.00 71.31 420 GLN A N 1
ATOM 3361 C CA . GLN A 1 420 ? 18.765 -1.353 4.542 1.00 71.31 420 GLN A CA 1
ATOM 3362 C C . GLN A 1 420 ? 17.976 -1.396 5.842 1.00 71.31 420 GLN A C 1
ATOM 3364 O O . GLN A 1 420 ? 18.442 -1.915 6.860 1.00 71.31 420 GLN A O 1
ATOM 3369 N N . PHE A 1 421 ? 16.839 -0.708 5.823 1.00 75.88 421 PHE A N 1
ATOM 3370 C CA . PHE A 1 421 ? 15.994 -0.503 6.985 1.00 75.88 421 PHE A CA 1
ATOM 3371 C C . PHE A 1 421 ? 14.584 -1.023 6.671 1.00 75.88 421 PHE A C 1
ATOM 3373 O O . PHE A 1 421 ? 14.009 -0.602 5.664 1.00 75.88 421 PHE A O 1
ATOM 3380 N N . PRO A 1 422 ? 14.024 -1.944 7.478 1.00 73.81 422 PRO A N 1
ATOM 3381 C CA . PRO A 1 422 ? 12.727 -2.558 7.199 1.00 73.81 422 PRO A CA 1
ATOM 3382 C C . PRO A 1 422 ? 11.588 -1.561 7.467 1.00 73.81 422 PRO A C 1
ATOM 3384 O O . PRO A 1 422 ? 11.054 -1.498 8.572 1.00 73.81 422 PRO A O 1
ATOM 3387 N N . LEU A 1 423 ? 11.240 -0.764 6.452 1.00 85.06 423 LEU A N 1
ATOM 3388 C CA . LEU A 1 423 ? 10.205 0.272 6.503 1.00 85.06 423 LEU A CA 1
ATOM 3389 C C . LEU A 1 423 ? 9.044 -0.082 5.565 1.00 85.06 423 LEU A C 1
ATOM 3391 O O . LEU A 1 423 ? 9.220 -0.184 4.352 1.00 85.06 423 LEU A O 1
ATOM 3395 N N . HIS A 1 424 ? 7.848 -0.234 6.122 1.00 87.00 424 HIS A N 1
ATOM 3396 C CA . HIS A 1 424 ? 6.604 -0.359 5.370 1.00 87.00 424 HIS A CA 1
ATOM 3397 C C . HIS A 1 424 ? 6.149 1.005 4.842 1.00 87.00 424 HIS A C 1
ATOM 3399 O O . HIS A 1 424 ? 6.427 2.041 5.447 1.00 87.00 424 HIS A O 1
ATOM 3405 N N . ILE A 1 425 ? 5.422 1.012 3.724 1.00 86.88 425 ILE A N 1
ATOM 3406 C CA . ILE A 1 425 ? 4.928 2.231 3.075 1.00 86.88 425 ILE A CA 1
ATOM 3407 C C . ILE A 1 425 ? 3.404 2.171 3.009 1.00 86.88 425 ILE A C 1
ATOM 3409 O O . ILE A 1 425 ? 2.844 1.194 2.514 1.00 86.88 425 ILE A O 1
ATOM 3413 N N . LYS A 1 426 ? 2.738 3.237 3.457 1.00 88.88 426 LYS A N 1
ATOM 3414 C CA . LYS A 1 426 ? 1.301 3.455 3.264 1.00 88.88 426 LYS A CA 1
ATOM 3415 C C . LYS A 1 426 ? 1.091 4.781 2.543 1.00 88.88 426 LYS A C 1
ATOM 3417 O O . LYS A 1 426 ? 1.587 5.824 2.969 1.00 88.88 426 LYS A O 1
ATOM 3422 N N . VAL A 1 427 ? 0.361 4.726 1.434 1.00 87.12 427 VAL A N 1
ATOM 3423 C CA . VAL A 1 427 ? 0.122 5.891 0.579 1.00 87.12 427 VAL A CA 1
ATOM 3424 C C . VAL A 1 427 ? -1.173 6.588 0.985 1.00 87.12 427 VAL A C 1
ATOM 3426 O O . VAL A 1 427 ? -2.215 5.943 1.105 1.00 87.12 427 VAL A O 1
ATOM 3429 N N . PHE A 1 428 ? -1.106 7.909 1.154 1.00 87.75 428 PHE A N 1
ATOM 3430 C CA . PHE A 1 428 ? -2.263 8.788 1.314 1.00 87.75 428 PHE A CA 1
ATOM 3431 C C . PHE A 1 428 ? -2.245 9.887 0.251 1.00 87.75 428 PHE A C 1
ATOM 3433 O O . PHE A 1 428 ? -1.199 10.459 -0.056 1.00 87.75 428 PHE A O 1
ATOM 3440 N N . ASN A 1 429 ? -3.418 10.210 -0.294 1.00 86.06 429 ASN A N 1
ATOM 3441 C CA . ASN A 1 429 ? -3.574 11.235 -1.327 1.00 86.06 429 ASN A CA 1
ATOM 3442 C C . ASN A 1 429 ? -4.135 12.543 -0.744 1.00 86.06 429 ASN A C 1
ATOM 3444 O O . ASN A 1 429 ? -5.244 12.965 -1.078 1.00 86.06 429 ASN A O 1
ATOM 3448 N N . PHE A 1 430 ? -3.381 13.155 0.170 1.00 86.44 430 PHE A N 1
ATOM 3449 C CA . PHE A 1 430 ? -3.746 14.434 0.778 1.00 86.44 430 PHE A CA 1
ATOM 3450 C C . PHE A 1 430 ? -3.567 15.587 -0.213 1.00 86.44 430 PHE A C 1
ATOM 3452 O O . PHE A 1 430 ? -2.518 15.734 -0.839 1.00 86.44 430 PHE A O 1
ATOM 3459 N N . GLN A 1 431 ? -4.602 16.416 -0.343 1.00 79.94 431 GLN A N 1
ATOM 3460 C CA . GLN A 1 431 ? -4.669 17.497 -1.330 1.00 79.94 431 GLN A CA 1
ATOM 3461 C C . GLN A 1 431 ? -4.186 18.839 -0.771 1.00 79.94 431 GLN A C 1
ATOM 3463 O O . GLN A 1 431 ? -4.010 19.800 -1.518 1.00 79.94 431 GLN A O 1
ATOM 3468 N N . SER A 1 432 ? -3.978 18.937 0.544 1.00 82.38 432 SER A N 1
ATOM 3469 C CA . SER A 1 432 ? -3.579 20.181 1.201 1.00 82.38 432 SER A CA 1
ATOM 3470 C C . SER A 1 432 ? -2.503 19.969 2.260 1.00 82.38 432 SER A C 1
ATOM 3472 O O . SER A 1 432 ? -2.457 18.938 2.931 1.00 82.38 432 SER A O 1
ATOM 3474 N N . GLN A 1 433 ? -1.700 21.013 2.489 1.00 80.75 433 GLN A N 1
ATOM 3475 C CA . GLN A 1 433 ? -0.685 21.027 3.546 1.00 80.75 433 GLN A CA 1
ATOM 3476 C C . GLN A 1 433 ? -1.285 20.745 4.931 1.00 80.75 433 GLN A C 1
ATOM 3478 O O . GLN A 1 433 ? -0.634 20.137 5.773 1.00 80.75 433 GLN A O 1
ATOM 3483 N N . HIS A 1 434 ? -2.535 21.146 5.164 1.00 81.06 434 HIS A N 1
ATOM 3484 C CA . HIS A 1 434 ? -3.230 20.843 6.408 1.00 81.06 434 HIS A CA 1
ATOM 3485 C C . HIS A 1 434 ? -3.550 19.352 6.546 1.00 81.06 434 HIS A C 1
ATOM 3487 O O . HIS A 1 434 ? -3.393 18.792 7.625 1.00 81.06 434 HIS A O 1
ATOM 3493 N N . GLU A 1 435 ? -4.091 18.716 5.504 1.00 84.19 435 GLU A N 1
ATOM 3494 C CA . GLU A 1 435 ? -4.370 17.273 5.540 1.00 84.19 435 GLU A CA 1
ATOM 3495 C C . GLU A 1 435 ? -3.087 16.486 5.792 1.00 84.19 435 GLU A C 1
ATOM 3497 O O . GLU A 1 435 ? -3.048 15.663 6.700 1.00 84.19 435 GLU A O 1
ATOM 3502 N N . ALA A 1 436 ? -2.013 16.851 5.092 1.00 86.12 436 ALA A N 1
ATOM 3503 C CA . ALA A 1 436 ? -0.677 16.332 5.347 1.00 86.12 436 ALA A CA 1
ATOM 3504 C C . ALA A 1 436 ? -0.201 16.574 6.790 1.00 86.12 436 ALA A C 1
ATOM 3506 O O . ALA A 1 436 ? 0.361 15.676 7.410 1.00 86.12 436 ALA A O 1
ATOM 3507 N N . GLY A 1 437 ? -0.449 17.759 7.353 1.00 86.25 437 GLY A N 1
ATOM 3508 C CA . GLY A 1 437 ? -0.097 18.076 8.737 1.00 86.25 437 GLY A CA 1
ATOM 3509 C C . GLY A 1 437 ? -0.878 17.287 9.785 1.00 86.25 437 GLY A C 1
ATOM 3510 O O . GLY A 1 437 ? -0.380 17.110 10.886 1.00 86.25 437 GLY A O 1
ATOM 3511 N N . CYS A 1 438 ? -2.061 16.772 9.438 1.00 90.38 438 CYS A N 1
ATOM 3512 C CA . CYS A 1 438 ? -2.878 15.915 10.302 1.00 90.38 438 CYS A CA 1
ATOM 3513 C C . CYS A 1 438 ? -2.640 14.418 10.063 1.00 90.38 438 CYS A C 1
ATOM 3515 O O . CYS A 1 438 ? -3.310 13.589 10.679 1.00 90.38 438 CYS A O 1
ATOM 3517 N N . ALA A 1 439 ? -1.716 14.049 9.171 1.00 92.81 439 ALA A N 1
ATOM 3518 C CA . ALA A 1 439 ? -1.542 12.676 8.707 1.00 92.81 439 ALA A CA 1
ATOM 3519 C C . ALA A 1 439 ? -1.331 11.662 9.842 1.00 92.81 439 ALA A C 1
ATOM 3521 O O . ALA A 1 439 ? -1.799 10.526 9.739 1.00 92.81 439 ALA A O 1
ATOM 3522 N N . ARG A 1 440 ? -0.701 12.073 10.956 1.00 94.56 440 ARG A N 1
ATOM 3523 C CA . ARG A 1 440 ? -0.473 11.198 12.117 1.00 94.56 440 ARG A CA 1
ATOM 3524 C C . ARG A 1 440 ? -1.776 10.634 12.698 1.00 94.56 440 ARG A C 1
ATOM 3526 O O . ARG A 1 440 ? -1.821 9.513 13.191 1.00 94.56 440 ARG A O 1
ATOM 3533 N N . LEU A 1 441 ? -2.881 11.367 12.570 1.00 95.31 441 LEU A N 1
ATOM 3534 C CA . LEU A 1 441 ? -4.188 10.959 13.084 1.00 95.31 441 LEU A CA 1
ATOM 3535 C C . LEU A 1 441 ? -4.851 9.832 12.273 1.00 95.31 441 LEU A C 1
ATOM 3537 O O . LEU A 1 441 ? -5.844 9.262 12.727 1.00 95.31 441 LEU A O 1
ATOM 3541 N N . HIS A 1 442 ? -4.306 9.483 11.104 1.00 93.25 442 HIS A N 1
ATOM 3542 C CA . HIS A 1 442 ? -4.841 8.454 10.206 1.00 93.25 442 HIS A CA 1
ATOM 3543 C C . HIS A 1 442 ? -4.235 7.059 10.438 1.00 93.25 442 HIS A C 1
ATOM 3545 O O . HIS A 1 442 ? -4.474 6.138 9.660 1.00 93.25 442 HIS A O 1
ATOM 3551 N N . ILE A 1 443 ? -3.475 6.854 11.523 1.00 94.06 443 ILE A N 1
ATOM 3552 C CA . ILE A 1 443 ? -2.813 5.569 11.811 1.00 94.06 443 ILE A CA 1
ATOM 3553 C C . ILE A 1 443 ? -3.767 4.366 11.842 1.00 94.06 443 ILE A C 1
ATOM 3555 O O . ILE A 1 443 ? -3.415 3.270 11.414 1.00 94.06 443 ILE A O 1
ATOM 3559 N N . PHE A 1 444 ? -5.008 4.569 12.286 1.00 90.38 444 PHE A N 1
ATOM 3560 C CA . PHE A 1 444 ? -6.014 3.507 12.356 1.00 90.38 444 PHE A CA 1
ATOM 3561 C C . PHE A 1 444 ? -6.640 3.138 11.001 1.00 90.38 444 PHE A C 1
ATOM 3563 O O . PHE A 1 444 ? -7.443 2.210 10.947 1.00 90.38 444 PHE A O 1
ATOM 3570 N N . GLU A 1 445 ? -6.255 3.818 9.919 1.00 84.62 445 GLU A N 1
ATOM 3571 C CA . GLU A 1 445 ? -6.594 3.459 8.535 1.00 84.62 445 GLU A CA 1
ATOM 3572 C C . GLU A 1 445 ? -5.538 2.547 7.883 1.00 84.62 445 GLU A C 1
ATOM 3574 O O . GLU A 1 445 ? -5.696 2.135 6.732 1.00 84.62 445 GLU A O 1
ATOM 3579 N N . TYR A 1 446 ? -4.455 2.221 8.597 1.00 82.94 446 TYR A N 1
ATOM 3580 C CA . TYR A 1 446 ? -3.477 1.231 8.157 1.00 82.94 446 TYR A CA 1
ATOM 3581 C C . TYR A 1 446 ? -4.053 -0.188 8.260 1.00 82.94 446 TYR A C 1
ATOM 3583 O O . TYR A 1 446 ? -4.556 -0.592 9.307 1.00 82.94 446 TYR A O 1
ATOM 3591 N N . GLU A 1 447 ? -3.959 -0.968 7.185 1.00 77.56 447 GLU A N 1
ATOM 3592 C CA . GLU A 1 447 ? -4.640 -2.260 7.026 1.00 77.56 447 GLU A CA 1
ATOM 3593 C C . GLU A 1 447 ? -4.184 -3.294 8.061 1.00 77.56 447 GLU A C 1
ATOM 3595 O O . GLU A 1 447 ? -4.969 -4.122 8.520 1.00 77.56 447 GLU A O 1
ATOM 3600 N N . PHE A 1 448 ? -2.918 -3.213 8.473 1.00 77.44 448 PHE A N 1
ATOM 3601 C CA . PHE A 1 448 ? -2.303 -4.148 9.412 1.00 77.44 448 PHE A CA 1
ATOM 3602 C C . PHE A 1 448 ? -2.298 -3.638 10.855 1.00 77.44 448 PHE A C 1
ATOM 3604 O O . PHE A 1 448 ? -1.687 -4.262 11.720 1.00 77.44 448 PHE A O 1
ATOM 3611 N N . ILE A 1 449 ? -2.983 -2.525 11.158 1.00 84.19 449 ILE A N 1
ATOM 3612 C CA . ILE A 1 449 ? -2.901 -1.874 12.474 1.00 84.19 449 ILE A CA 1
ATOM 3613 C C . ILE A 1 449 ? -3.284 -2.800 13.638 1.00 84.19 449 ILE A C 1
ATOM 3615 O O . ILE A 1 449 ? -2.774 -2.644 14.743 1.00 84.19 449 ILE A O 1
ATOM 3619 N N . ASN A 1 450 ? -4.145 -3.793 13.406 1.00 78.50 450 ASN A N 1
ATOM 3620 C CA . ASN A 1 450 ? -4.582 -4.747 14.431 1.00 78.50 450 ASN A CA 1
ATOM 3621 C C . ASN A 1 450 ? -3.504 -5.771 14.835 1.00 78.50 450 ASN A C 1
ATOM 3623 O O . ASN A 1 450 ? -3.678 -6.456 15.840 1.00 78.50 450 ASN A O 1
ATOM 3627 N N . ASN A 1 451 ? -2.381 -5.845 14.114 1.00 81.94 451 ASN A N 1
ATOM 3628 C CA . ASN A 1 451 ? -1.263 -6.734 14.445 1.00 81.94 451 ASN A CA 1
ATOM 3629 C C . ASN A 1 451 ? -0.372 -6.192 15.573 1.00 81.94 451 ASN A C 1
ATOM 3631 O O . ASN A 1 451 ? 0.465 -6.932 16.092 1.00 81.94 451 ASN A O 1
ATOM 3635 N N . TYR A 1 452 ? -0.539 -4.919 15.942 1.00 87.12 452 TYR A N 1
ATOM 3636 C CA . TYR A 1 452 ? 0.343 -4.217 16.872 1.00 87.12 452 TYR A CA 1
ATOM 3637 C C . TYR A 1 452 ? -0.395 -3.817 18.141 1.00 87.12 452 TYR A C 1
ATOM 3639 O O . TYR A 1 452 ? -1.467 -3.210 18.088 1.00 87.12 452 TYR A O 1
ATOM 3647 N N . SER A 1 453 ? 0.199 -4.122 19.291 1.00 90.44 453 SER A N 1
ATOM 3648 C CA . SER A 1 453 ? -0.365 -3.814 20.608 1.00 90.44 453 SER A CA 1
ATOM 3649 C C . SER A 1 453 ? 0.062 -2.440 21.127 1.00 90.44 453 SER A C 1
ATOM 3651 O O . SER A 1 453 ? -0.744 -1.750 21.754 1.00 90.44 453 SER A O 1
ATOM 3653 N N . LYS A 1 454 ? 1.289 -2.007 20.813 1.00 95.75 454 LYS A N 1
ATOM 3654 C CA . LYS A 1 454 ? 1.839 -0.685 21.159 1.00 95.75 454 LYS A CA 1
ATOM 3655 C C . LYS A 1 454 ? 2.255 0.072 19.905 1.00 95.75 454 LYS A C 1
ATOM 3657 O O . LYS A 1 454 ? 2.815 -0.521 18.984 1.00 95.75 454 LYS A O 1
ATOM 3662 N N . ILE A 1 455 ? 2.008 1.378 19.888 1.00 98.06 455 ILE A N 1
ATOM 3663 C CA . ILE A 1 455 ? 2.271 2.251 18.743 1.00 98.06 455 ILE A CA 1
ATOM 3664 C C . ILE A 1 455 ? 3.034 3.493 19.220 1.00 98.06 455 ILE A C 1
ATOM 3666 O O . ILE A 1 455 ? 2.663 4.110 20.219 1.00 98.06 455 ILE A O 1
ATOM 3670 N N . LEU A 1 456 ? 4.091 3.854 18.493 1.00 98.31 456 LEU A N 1
ATOM 3671 C CA . LEU A 1 456 ? 4.906 5.049 18.695 1.00 98.31 456 LEU A CA 1
ATOM 3672 C C . LEU A 1 456 ? 4.899 5.901 17.419 1.00 98.31 456 LEU A C 1
ATOM 3674 O O . LEU A 1 456 ? 5.360 5.468 16.366 1.00 98.31 456 LEU A O 1
ATOM 3678 N N . TYR A 1 457 ? 4.396 7.124 17.518 1.00 98.44 457 TYR A N 1
ATOM 3679 C CA . TYR A 1 457 ? 4.551 8.149 16.490 1.00 98.44 457 TYR A CA 1
ATOM 3680 C C . TYR A 1 457 ? 5.808 8.983 16.742 1.00 98.44 457 TYR A C 1
ATOM 3682 O O . TYR A 1 457 ? 6.080 9.326 17.897 1.00 98.44 457 TYR A O 1
ATOM 3690 N N . MET A 1 458 ? 6.508 9.373 15.674 1.00 97.81 458 MET A N 1
ATOM 3691 C CA . MET A 1 458 ? 7.590 10.360 15.725 1.00 97.81 458 MET A CA 1
ATOM 3692 C C . MET A 1 458 ? 7.537 11.327 14.532 1.00 97.81 458 MET A C 1
ATOM 3694 O O . MET A 1 458 ? 7.423 10.896 13.382 1.00 97.81 458 MET A O 1
ATOM 3698 N N . ASP A 1 459 ? 7.679 12.627 14.805 1.00 95.44 459 ASP A N 1
ATOM 3699 C CA . ASP A 1 459 ? 7.963 13.638 13.785 1.00 95.44 459 ASP A CA 1
ATOM 3700 C C . ASP A 1 459 ? 9.351 13.402 13.158 1.00 95.44 459 ASP A C 1
ATOM 3702 O O . ASP A 1 459 ? 10.243 12.782 13.741 1.00 95.44 459 ASP A O 1
ATOM 3706 N N . THR A 1 460 ? 9.544 13.868 11.923 1.00 95.31 460 THR A N 1
ATOM 3707 C CA . THR A 1 460 ? 10.769 13.573 11.160 1.00 95.31 460 THR A CA 1
ATOM 3708 C C . THR A 1 460 ? 11.978 14.393 11.602 1.00 95.31 460 THR A C 1
ATOM 3710 O O . THR A 1 460 ? 13.107 14.030 11.301 1.00 95.31 460 THR A O 1
ATOM 3713 N N . ASP A 1 461 ? 11.766 15.508 12.297 1.00 94.81 461 ASP A N 1
ATOM 3714 C CA . ASP A 1 461 ? 12.797 16.393 12.853 1.00 94.81 461 ASP A CA 1
ATOM 3715 C C . ASP A 1 461 ? 13.294 15.924 14.232 1.00 94.81 461 ASP A C 1
ATOM 3717 O O . ASP A 1 461 ? 13.525 16.712 15.154 1.00 94.81 461 ASP A O 1
ATOM 3721 N N . ILE A 1 462 ? 13.486 14.613 14.359 1.00 96.00 462 ILE A N 1
ATOM 3722 C CA . ILE A 1 462 ? 13.945 13.935 15.565 1.00 96.00 462 ILE A CA 1
ATOM 3723 C C . ILE A 1 462 ? 15.258 13.198 15.279 1.00 96.00 462 ILE A C 1
ATOM 3725 O O . ILE A 1 462 ? 15.453 12.633 14.205 1.00 96.00 462 ILE A O 1
ATOM 3729 N N . LEU A 1 463 ? 16.160 13.173 16.261 1.00 95.19 463 LEU A N 1
ATOM 3730 C CA . LEU A 1 463 ? 17.288 12.244 16.298 1.00 95.19 463 LEU A CA 1
ATOM 3731 C C . LEU A 1 463 ? 17.179 11.309 17.498 1.00 95.19 463 LEU A C 1
ATOM 3733 O O . LEU A 1 463 ? 16.814 11.718 18.601 1.00 95.19 463 LEU A O 1
ATOM 3737 N N . ILE A 1 464 ? 17.542 10.054 17.264 1.00 93.25 464 ILE A N 1
ATOM 3738 C CA . ILE A 1 464 ? 17.675 9.021 18.283 1.00 93.25 464 ILE A CA 1
ATOM 3739 C C . ILE A 1 464 ? 19.127 8.991 18.747 1.00 93.25 464 ILE A C 1
ATOM 3741 O O . ILE A 1 464 ? 20.039 9.155 17.948 1.00 93.25 464 ILE A O 1
ATOM 3745 N N . GLN A 1 465 ? 19.353 8.789 20.038 1.00 89.31 465 GLN A N 1
ATOM 3746 C CA . GLN A 1 465 ? 20.684 8.720 20.653 1.00 89.31 465 GLN A CA 1
ATOM 3747 C C . GLN A 1 465 ? 20.767 7.623 21.732 1.00 89.31 465 GLN A C 1
ATOM 3749 O O . GLN A 1 465 ? 21.713 7.576 22.515 1.00 89.31 465 GLN A O 1
ATOM 3754 N N . GLY A 1 466 ? 19.780 6.721 21.767 1.00 87.00 466 GLY A N 1
ATOM 3755 C CA . GLY A 1 466 ? 19.738 5.559 22.649 1.00 87.00 466 GLY A CA 1
ATOM 3756 C C . GLY A 1 466 ? 18.694 4.528 22.209 1.00 87.00 466 GLY A C 1
ATOM 3757 O O . GLY A 1 466 ? 18.013 4.708 21.203 1.00 87.00 466 GLY A O 1
ATOM 3758 N N . ASP A 1 467 ? 18.556 3.450 22.982 1.00 87.56 467 ASP A N 1
ATOM 3759 C CA . ASP A 1 467 ? 17.630 2.355 22.674 1.00 87.56 467 ASP A CA 1
ATOM 3760 C C . ASP A 1 467 ? 16.160 2.749 22.880 1.00 87.56 467 ASP A C 1
ATOM 3762 O O . ASP A 1 467 ? 15.731 3.022 24.006 1.00 87.56 467 ASP A O 1
ATOM 3766 N N . ILE A 1 468 ? 15.377 2.730 21.796 1.00 93.06 468 ILE A N 1
ATOM 3767 C CA . ILE A 1 468 ? 13.958 3.108 21.809 1.00 93.06 468 ILE A CA 1
ATOM 3768 C C . ILE A 1 468 ? 13.087 2.125 22.596 1.00 93.06 468 ILE A C 1
ATOM 3770 O O . ILE A 1 468 ? 11.971 2.481 22.965 1.00 93.06 468 ILE A O 1
ATOM 3774 N N . MET A 1 469 ? 13.557 0.907 22.891 1.00 92.00 469 MET A N 1
ATOM 3775 C CA . MET A 1 469 ? 12.786 -0.032 23.716 1.00 92.00 469 MET A CA 1
ATOM 3776 C C . MET A 1 469 ? 12.449 0.546 25.089 1.00 92.00 469 MET A C 1
ATOM 3778 O O . MET A 1 469 ? 11.335 0.365 25.580 1.00 92.00 469 MET A O 1
ATOM 3782 N N . LYS A 1 470 ? 13.352 1.358 25.648 1.00 92.38 470 LYS A N 1
ATOM 3783 C CA . LYS A 1 470 ? 13.117 2.068 26.910 1.00 92.38 470 LYS A CA 1
ATOM 3784 C C . LYS A 1 470 ? 11.935 3.042 26.832 1.00 92.38 470 LYS A C 1
ATOM 3786 O O . LYS A 1 470 ? 11.316 3.304 27.854 1.00 92.38 470 LYS A O 1
ATOM 3791 N N . ILE A 1 471 ? 11.600 3.555 25.641 1.00 95.50 471 ILE A N 1
ATOM 3792 C CA . ILE A 1 471 ? 10.392 4.363 25.413 1.00 95.50 471 ILE A CA 1
ATOM 3793 C C . ILE A 1 471 ? 9.150 3.469 25.525 1.00 95.50 471 ILE A C 1
ATOM 3795 O O . ILE A 1 471 ? 8.234 3.790 26.276 1.00 95.50 471 ILE A O 1
ATOM 3799 N N . PHE A 1 472 ? 9.127 2.311 24.856 1.00 94.69 472 PHE A N 1
ATOM 3800 C CA . PHE A 1 472 ? 8.003 1.361 24.923 1.00 94.69 472 PHE A CA 1
ATOM 3801 C C . PHE A 1 472 ? 7.767 0.769 26.324 1.00 94.69 472 PHE A C 1
ATOM 3803 O O . PHE A 1 472 ? 6.629 0.405 26.653 1.00 94.69 472 PHE A O 1
ATOM 3810 N N . ASP A 1 473 ? 8.812 0.676 27.149 1.00 93.12 473 ASP A N 1
ATOM 3811 C CA . ASP A 1 473 ? 8.738 0.183 28.529 1.00 93.12 473 ASP A CA 1
ATOM 3812 C C . ASP A 1 473 ? 7.990 1.141 29.471 1.00 93.12 473 ASP A C 1
ATOM 3814 O O . ASP A 1 473 ? 7.408 0.693 30.469 1.00 93.12 473 ASP A O 1
ATOM 3818 N N . CYS A 1 474 ? 7.940 2.436 29.136 1.00 93.81 474 CYS A N 1
ATOM 3819 C CA . CYS A 1 474 ? 7.200 3.457 29.884 1.00 93.81 474 CYS A CA 1
ATOM 3820 C C . CYS A 1 474 ? 5.675 3.306 29.780 1.00 93.81 474 CYS A C 1
ATOM 3822 O O . CYS A 1 474 ? 4.959 3.784 30.656 1.00 93.81 474 CYS A O 1
ATOM 3824 N N . LEU A 1 475 ? 5.162 2.651 28.735 1.00 93.81 475 LEU A N 1
ATOM 3825 C CA . LEU A 1 475 ? 3.725 2.547 28.484 1.00 93.81 475 LEU A CA 1
ATOM 3826 C C . LEU A 1 475 ? 3.059 1.574 29.470 1.00 93.81 475 LEU A C 1
ATOM 3828 O O . LEU A 1 475 ? 3.293 0.363 29.398 1.00 93.81 475 LEU A O 1
ATOM 3832 N N . LYS A 1 476 ? 2.232 2.103 30.383 1.00 90.69 476 LYS A N 1
ATOM 3833 C CA . LYS A 1 476 ? 1.520 1.331 31.425 1.00 90.69 476 LYS A CA 1
ATOM 3834 C C . LYS A 1 476 ? -0.004 1.436 31.344 1.00 90.69 476 LYS A C 1
ATOM 3836 O O . LYS A 1 476 ? -0.690 0.494 31.724 1.00 90.69 476 LYS A O 1
ATOM 3841 N N . GLU A 1 477 ? -0.527 2.554 30.852 1.00 92.38 477 GLU A N 1
ATOM 3842 C CA . GLU A 1 477 ? -1.961 2.850 30.806 1.00 92.38 477 GLU A CA 1
ATOM 3843 C C . GLU A 1 477 ? -2.448 3.107 29.373 1.00 92.38 477 GLU A C 1
ATOM 3845 O O . GLU A 1 477 ? -1.672 3.457 28.485 1.00 92.38 477 GLU A O 1
ATOM 3850 N N . ASP A 1 478 ? -3.762 3.007 29.159 1.00 92.94 478 ASP A N 1
ATOM 3851 C CA . ASP A 1 478 ? -4.426 3.416 27.914 1.00 92.94 478 ASP A CA 1
ATOM 3852 C C . ASP A 1 478 ? -4.573 4.945 27.832 1.00 92.94 478 ASP A C 1
ATOM 3854 O O . ASP A 1 478 ? -5.682 5.481 27.814 1.00 92.94 478 ASP A O 1
ATOM 3858 N N . LYS A 1 479 ? -3.433 5.640 27.805 1.00 96.44 479 LYS A N 1
ATOM 3859 C CA . LYS A 1 479 ? -3.298 7.093 27.647 1.00 96.44 479 LYS A CA 1
ATOM 3860 C C . LYS A 1 479 ? -2.304 7.422 26.535 1.00 96.44 479 LYS A C 1
ATOM 3862 O O . LYS A 1 479 ? -1.560 6.562 26.067 1.00 96.44 479 LYS A O 1
ATOM 3867 N N . LEU A 1 480 ? -2.311 8.679 26.117 1.00 97.00 480 LEU A N 1
ATOM 3868 C CA . LEU A 1 480 ? -1.345 9.268 25.210 1.00 97.00 480 LEU A CA 1
ATOM 3869 C C . LEU A 1 480 ? -0.122 9.731 26.012 1.00 97.00 480 LEU A C 1
ATOM 3871 O O . LEU A 1 480 ? -0.198 10.707 26.760 1.00 97.00 480 LEU A O 1
ATOM 3875 N N . TYR A 1 481 ? 0.990 9.018 25.875 1.00 97.81 481 TYR A N 1
ATOM 3876 C CA . TYR A 1 481 ? 2.253 9.364 26.519 1.00 97.81 481 TYR A CA 1
ATOM 3877 C C . TYR A 1 481 ? 3.020 10.332 25.624 1.00 97.81 481 TYR A C 1
ATOM 3879 O O . TYR A 1 481 ? 3.268 10.029 24.455 1.00 97.81 481 TYR A O 1
ATOM 3887 N N . ALA A 1 482 ? 3.398 11.485 26.172 1.00 96.56 482 ALA A N 1
ATOM 3888 C CA . ALA A 1 482 ? 4.071 12.547 25.429 1.00 96.56 482 ALA A CA 1
ATOM 3889 C C . ALA A 1 482 ? 5.008 13.366 26.331 1.00 96.56 482 ALA A C 1
ATOM 3891 O O . ALA A 1 482 ? 4.938 13.299 27.559 1.00 96.56 482 ALA A O 1
ATOM 3892 N N . LYS A 1 483 ? 5.900 14.155 25.723 1.00 95.25 483 LYS A N 1
ATOM 3893 C CA . LYS A 1 483 ? 6.751 15.108 26.449 1.00 95.25 483 LYS A CA 1
ATOM 3894 C C . LYS A 1 483 ? 5.935 16.347 26.810 1.00 95.25 483 LYS A C 1
ATOM 3896 O O . LYS A 1 483 ? 5.208 16.862 25.966 1.00 95.25 483 LYS A O 1
ATOM 3901 N N . ASN A 1 484 ? 6.073 16.846 28.036 1.00 93.44 484 ASN A N 1
ATOM 3902 C CA . ASN A 1 484 ? 5.462 18.112 28.415 1.00 93.44 484 ASN A CA 1
ATOM 3903 C C . ASN A 1 484 ? 6.097 19.315 27.689 1.00 93.44 484 ASN A C 1
ATOM 3905 O O . ASN A 1 484 ? 7.313 19.375 27.518 1.00 93.44 484 ASN A O 1
ATOM 3909 N N . GLU A 1 485 ? 5.275 20.283 27.298 1.00 89.88 485 GLU A N 1
ATOM 3910 C CA . GLU A 1 485 ? 5.678 21.500 26.591 1.00 89.88 485 GLU A CA 1
ATOM 3911 C C . GLU A 1 485 ? 4.682 22.628 26.882 1.00 89.88 485 GLU A C 1
ATOM 3913 O O . GLU A 1 485 ? 3.482 22.440 26.708 1.00 89.88 485 GLU A O 1
ATOM 3918 N N . TYR A 1 486 ? 5.185 23.796 27.299 1.00 91.44 486 TYR A N 1
ATOM 3919 C CA . TYR A 1 486 ? 4.407 25.014 27.582 1.00 91.44 486 TYR A CA 1
ATOM 3920 C C . TYR A 1 486 ? 3.107 24.772 28.391 1.00 91.44 486 TYR A C 1
ATOM 3922 O O . TYR A 1 486 ? 3.015 23.836 29.191 1.00 91.44 486 TYR A O 1
ATOM 3930 N N . THR A 1 487 ? 2.115 25.659 28.249 1.00 94.00 487 THR A N 1
ATOM 3931 C CA . THR A 1 487 ? 0.798 25.550 28.895 1.00 94.00 487 THR A CA 1
ATOM 3932 C C . THR A 1 487 ? -0.329 25.626 27.867 1.00 94.00 487 THR A C 1
ATOM 3934 O O . THR A 1 487 ? -0.142 26.109 26.747 1.00 94.00 487 THR A O 1
ATOM 3937 N N . VAL A 1 488 ? -1.531 25.195 28.261 1.00 92.44 488 VAL A N 1
ATOM 3938 C CA . VAL A 1 488 ? -2.756 25.241 27.434 1.00 92.44 488 VAL A CA 1
ATOM 3939 C C . VAL A 1 488 ? -3.148 26.646 26.950 1.00 92.44 488 VAL A C 1
ATOM 3941 O O . VAL A 1 488 ? -4.011 26.775 26.088 1.00 92.44 488 VAL A O 1
ATOM 3944 N N . TYR A 1 489 ? -2.533 27.708 27.482 1.00 91.31 489 TYR A N 1
ATOM 3945 C CA . TYR A 1 489 ? -2.793 29.089 27.068 1.00 91.31 489 TYR A CA 1
ATOM 3946 C C . TYR A 1 489 ? -2.264 29.415 25.660 1.00 91.31 489 TYR A C 1
ATOM 3948 O O . TYR A 1 489 ? -2.783 30.311 24.994 1.00 91.31 489 TYR A O 1
ATOM 3956 N N . GLY A 1 490 ? -1.238 28.699 25.188 1.00 86.19 490 GLY A N 1
ATOM 3957 C CA . GLY A 1 490 ? -0.628 28.937 23.881 1.00 86.19 490 GLY A CA 1
ATOM 3958 C C . GLY A 1 490 ? -1.579 28.659 22.711 1.00 86.19 490 GLY A C 1
ATOM 3959 O O . GLY A 1 490 ? -2.334 27.684 22.714 1.00 86.19 490 GLY A O 1
ATOM 3960 N N . SER A 1 491 ? -1.512 29.477 21.655 1.00 79.12 491 SER A N 1
ATOM 3961 C CA . SER A 1 491 ? -2.316 29.271 20.438 1.00 79.12 491 SER A CA 1
ATOM 3962 C C . SER A 1 491 ? -1.985 27.952 19.725 1.00 79.12 491 SER A C 1
ATOM 3964 O O . SER A 1 491 ? -2.891 27.295 19.218 1.00 79.12 491 SER A O 1
ATOM 3966 N N . GLY A 1 492 ? -0.715 27.525 19.760 1.00 84.19 492 GLY A N 1
ATOM 3967 C CA . GLY A 1 492 ? -0.251 26.216 19.279 1.00 84.19 492 GLY A CA 1
ATOM 3968 C C . GLY A 1 492 ? -0.605 25.030 20.186 1.00 84.19 492 GLY A C 1
ATOM 3969 O O . GLY A 1 492 ? -0.334 23.883 19.835 1.00 84.19 492 GLY A O 1
ATOM 3970 N N . HIS A 1 493 ? -1.240 25.291 21.331 1.00 89.88 493 HIS A N 1
ATOM 3971 C CA . HIS A 1 493 ? -1.555 24.305 22.367 1.00 89.88 493 HIS A CA 1
ATOM 3972 C C . HIS A 1 493 ? -3.034 24.319 22.754 1.00 89.88 493 HIS A C 1
ATOM 3974 O O . HIS A 1 493 ? -3.407 23.959 23.866 1.00 89.88 493 HIS A O 1
ATOM 3980 N N . GLY A 1 494 ? -3.898 24.728 21.825 1.00 84.00 494 GLY A N 1
ATOM 3981 C CA . GLY A 1 494 ? -5.345 24.634 22.006 1.00 84.00 494 GLY A CA 1
ATOM 3982 C C . GLY A 1 494 ? -5.966 25.785 22.789 1.00 84.00 494 GLY A C 1
ATOM 3983 O O . GLY A 1 494 ? -7.145 25.692 23.114 1.00 84.00 494 GLY A O 1
ATOM 3984 N N . GLY A 1 495 ? -5.247 26.886 23.043 1.00 87.62 495 GLY A N 1
ATOM 3985 C CA . GLY A 1 495 ? -5.779 28.010 23.822 1.00 87.62 495 GLY A CA 1
ATOM 3986 C C . GLY A 1 495 ? -7.054 28.648 23.259 1.00 87.62 495 GLY A C 1
ATOM 3987 O O . GLY A 1 495 ? -7.823 29.244 24.002 1.00 87.62 495 GLY A O 1
ATOM 3988 N N . LEU A 1 496 ? -7.336 28.459 21.966 1.00 86.19 496 LEU A N 1
ATOM 3989 C CA . LEU A 1 496 ? -8.591 28.880 21.327 1.00 86.19 496 LEU A CA 1
ATOM 3990 C C . LEU A 1 496 ? -9.792 27.971 21.646 1.00 86.19 496 LEU A C 1
ATOM 3992 O O . LEU A 1 496 ? -10.928 28.348 21.374 1.00 86.19 496 LEU A O 1
ATOM 3996 N N . PHE A 1 497 ? -9.557 26.769 22.171 1.00 89.62 497 PHE A N 1
ATOM 3997 C CA . PHE A 1 497 ? -10.587 25.760 22.432 1.00 89.62 497 PHE A CA 1
ATOM 3998 C C . PHE A 1 497 ? -10.983 25.676 23.910 1.00 89.62 497 PHE A C 1
ATOM 4000 O O . PHE A 1 497 ? -12.044 25.138 24.231 1.00 89.62 497 PHE A O 1
ATOM 4007 N N . PHE A 1 498 ? -10.151 26.198 24.814 1.00 90.00 498 PHE A N 1
ATOM 4008 C CA . PHE A 1 498 ? -10.399 26.148 26.250 1.00 90.00 498 PHE A CA 1
ATOM 4009 C C . PHE A 1 498 ? -11.186 27.362 26.751 1.00 90.00 498 PHE A C 1
ATOM 4011 O O . PHE A 1 498 ? -10.920 28.505 26.389 1.00 90.00 498 PHE A O 1
ATOM 4018 N N . ASP A 1 499 ? -12.131 27.103 27.654 1.00 90.50 499 ASP A N 1
ATOM 4019 C CA . ASP A 1 499 ? -12.794 28.135 28.448 1.00 90.50 499 ASP A CA 1
ATOM 4020 C C . ASP A 1 499 ? -11.984 28.378 29.729 1.00 90.50 499 ASP A C 1
ATOM 4022 O O . ASP A 1 499 ? -12.117 27.650 30.717 1.00 90.50 499 ASP A O 1
ATOM 4026 N N . PHE A 1 500 ? -11.128 29.401 29.713 1.00 91.94 500 PHE A N 1
ATOM 4027 C CA . PHE A 1 500 ? -10.248 29.725 30.843 1.00 91.94 500 PHE A CA 1
ATOM 4028 C C . PHE A 1 500 ? -10.974 30.280 32.075 1.00 91.94 500 PHE A C 1
ATOM 4030 O O . PHE A 1 500 ? -10.344 30.500 33.106 1.00 91.94 500 PHE A O 1
ATOM 4037 N N . THR A 1 501 ? -12.294 30.481 32.009 1.00 89.81 501 THR A N 1
ATOM 4038 C CA . THR A 1 501 ? -13.091 30.717 33.222 1.00 89.81 501 THR A CA 1
ATOM 4039 C C . THR A 1 501 ? -13.322 29.426 34.014 1.00 89.81 501 THR A C 1
ATOM 4041 O O . THR A 1 501 ? -13.628 29.479 35.203 1.00 89.81 501 THR A O 1
ATOM 4044 N N . LYS A 1 502 ? -13.150 28.263 33.368 1.00 88.94 502 LYS A N 1
ATOM 4045 C CA . LYS A 1 502 ? -13.365 26.925 33.942 1.00 88.94 502 LYS A CA 1
ATOM 4046 C C . LYS A 1 502 ? -12.085 26.105 34.072 1.00 88.94 502 LYS A C 1
ATOM 4048 O O . LYS A 1 502 ? -12.042 25.182 34.879 1.00 88.94 502 LYS A O 1
ATOM 4053 N N . ILE A 1 503 ? -11.074 26.401 33.260 1.00 89.25 503 ILE A N 1
ATOM 4054 C CA . ILE A 1 503 ? -9.814 25.657 33.191 1.00 89.25 503 ILE A CA 1
ATOM 4055 C C . ILE A 1 503 ? -8.653 26.597 33.512 1.00 89.25 503 ILE A C 1
ATOM 4057 O O . ILE A 1 503 ? -8.567 27.693 32.962 1.00 89.25 503 ILE A O 1
ATOM 4061 N N . ASP A 1 504 ? -7.738 26.160 34.381 1.00 91.38 504 ASP A N 1
ATOM 4062 C CA . ASP A 1 504 ? -6.531 26.927 34.694 1.00 91.38 504 ASP A CA 1
ATOM 4063 C C . ASP A 1 504 ? -5.617 27.029 33.460 1.00 91.38 504 ASP A C 1
ATOM 4065 O O . ASP A 1 504 ? -5.168 26.030 32.895 1.00 91.38 504 ASP A O 1
ATOM 4069 N N . LYS A 1 505 ? -5.312 28.266 33.056 1.00 92.94 505 LYS A N 1
ATOM 4070 C CA . LYS A 1 505 ? -4.426 28.588 31.927 1.00 92.94 505 LYS A CA 1
ATOM 4071 C C . LYS A 1 505 ? -2.983 28.093 32.108 1.00 92.94 505 LYS A C 1
ATOM 4073 O O . LYS A 1 505 ? -2.230 28.038 31.135 1.00 92.94 505 LYS A O 1
ATOM 4078 N N . ASN A 1 506 ? -2.587 27.760 33.338 1.00 93.81 506 ASN A N 1
ATOM 4079 C CA . ASN A 1 506 ? -1.244 27.286 33.672 1.00 93.81 506 ASN A CA 1
ATOM 4080 C C . ASN A 1 506 ? -1.098 25.760 33.597 1.00 93.81 506 ASN A C 1
ATOM 4082 O O . ASN A 1 506 ? -0.013 25.249 33.872 1.00 93.81 506 ASN A O 1
ATOM 4086 N N . ILE A 1 507 ? -2.153 25.025 33.221 1.00 93.12 507 ILE A N 1
ATOM 4087 C CA . ILE A 1 507 ? -2.053 23.578 33.015 1.00 93.12 507 ILE A CA 1
ATOM 4088 C C . ILE A 1 507 ? -0.986 23.298 31.957 1.00 93.12 507 ILE A C 1
ATOM 4090 O O . ILE A 1 507 ? -1.067 23.768 30.818 1.00 93.12 507 ILE A O 1
ATOM 4094 N N . VAL A 1 508 ? 0.019 22.528 32.368 1.00 92.69 508 VAL A N 1
ATOM 4095 C CA . VAL A 1 508 ? 1.094 22.051 31.503 1.00 92.69 508 VAL A CA 1
ATOM 4096 C C . VAL A 1 508 ? 0.509 21.090 30.475 1.00 92.69 508 VAL A C 1
ATOM 4098 O O . VAL A 1 508 ? -0.332 20.253 30.801 1.00 92.69 508 VAL A O 1
ATOM 4101 N N . THR A 1 509 ? 0.954 21.215 29.232 1.00 92.62 509 THR A N 1
ATOM 4102 C CA . THR A 1 509 ? 0.429 20.444 28.102 1.00 92.62 509 THR A CA 1
ATOM 4103 C C . THR A 1 509 ? 1.539 19.655 27.406 1.00 92.62 509 THR A C 1
ATOM 4105 O O . THR A 1 509 ? 2.635 19.533 27.952 1.00 92.62 509 THR A O 1
ATOM 4108 N N . LEU A 1 510 ? 1.245 19.036 26.262 1.00 93.62 510 LEU A N 1
ATOM 4109 C CA . LEU A 1 510 ? 2.136 18.131 25.542 1.00 93.62 510 LEU A CA 1
ATOM 4110 C C . LEU A 1 510 ? 2.699 18.729 24.251 1.00 93.62 510 LEU A C 1
ATOM 4112 O O . LEU A 1 510 ? 2.016 19.473 23.548 1.00 93.62 510 LEU A O 1
ATOM 4116 N N . ASN A 1 511 ? 3.915 18.300 23.914 1.00 93.69 511 ASN A N 1
ATOM 4117 C CA . ASN A 1 511 ? 4.459 18.327 22.564 1.00 93.69 511 ASN A CA 1
ATOM 4118 C C . ASN A 1 511 ? 4.015 17.049 21.841 1.00 93.69 511 ASN A C 1
ATOM 4120 O O . ASN A 1 511 ? 4.243 15.941 22.330 1.00 93.69 511 ASN A O 1
ATOM 4124 N N . SER A 1 512 ? 3.381 17.192 20.679 1.00 93.69 512 SER A N 1
ATOM 4125 C CA . SER A 1 512 ? 2.789 16.057 19.960 1.00 93.69 512 SER A CA 1
ATOM 4126 C C . SER A 1 512 ? 3.744 15.353 18.994 1.00 93.69 512 SER A C 1
ATOM 4128 O O . SER A 1 512 ? 3.339 14.389 18.344 1.00 93.69 512 SER A O 1
ATOM 4130 N N . GLY A 1 513 ? 5.004 15.792 18.895 1.00 93.81 513 GLY A N 1
ATOM 4131 C CA . GLY A 1 513 ? 5.972 15.211 17.962 1.00 93.81 513 GLY A CA 1
ATOM 4132 C C . GLY A 1 513 ? 6.480 13.830 18.347 1.00 93.81 513 GLY A C 1
ATOM 4133 O O . GLY A 1 513 ? 7.045 13.138 17.509 1.00 93.81 513 GLY A O 1
ATOM 4134 N N . VAL A 1 514 ? 6.221 13.385 19.578 1.00 96.75 514 VAL A N 1
ATOM 4135 C CA . VAL A 1 514 ? 6.394 11.989 19.994 1.00 96.75 514 VAL A CA 1
ATOM 4136 C C . VAL A 1 514 ? 5.166 11.559 20.778 1.00 96.75 514 VAL A C 1
ATOM 4138 O O . VAL A 1 514 ? 4.896 12.116 21.841 1.00 96.75 514 VAL A O 1
ATOM 4141 N N . LEU A 1 515 ? 4.441 10.559 20.272 1.00 97.81 515 LEU A N 1
ATOM 4142 C CA . LEU A 1 515 ? 3.244 10.022 20.927 1.00 97.81 515 LEU A CA 1
ATOM 4143 C C . LEU A 1 515 ? 3.360 8.509 21.069 1.00 97.81 515 LEU A C 1
ATOM 4145 O O . LEU A 1 515 ? 3.412 7.796 20.070 1.00 97.81 515 LEU A O 1
ATOM 4149 N N . LEU A 1 516 ? 3.347 8.017 22.303 1.00 98.31 516 LEU A N 1
ATOM 4150 C CA . LEU A 1 516 ? 3.344 6.590 22.617 1.00 98.31 516 LEU A CA 1
ATOM 4151 C C . LEU A 1 516 ? 1.984 6.189 23.194 1.00 98.31 516 LEU A C 1
ATOM 4153 O O . LEU A 1 516 ? 1.471 6.848 24.096 1.00 98.31 516 LEU A O 1
ATOM 4157 N N . PHE A 1 517 ? 1.390 5.112 22.685 1.00 98.00 517 PHE A N 1
ATOM 4158 C CA . PHE A 1 517 ? 0.072 4.667 23.134 1.00 98.00 517 PHE A CA 1
ATOM 4159 C C . PHE A 1 517 ? -0.192 3.187 22.845 1.00 98.00 517 PHE A C 1
ATOM 4161 O O . PHE A 1 517 ? 0.395 2.578 21.949 1.00 98.00 517 PHE A O 1
ATOM 4168 N N . ASN A 1 518 ? -1.119 2.602 23.606 1.00 95.19 518 ASN A N 1
ATOM 4169 C CA . ASN A 1 518 ? -1.648 1.273 23.311 1.00 95.19 518 ASN A CA 1
ATOM 4170 C C . ASN A 1 518 ? -2.638 1.348 22.149 1.00 95.19 518 ASN A C 1
ATOM 4172 O O . ASN A 1 518 ? -3.419 2.295 22.028 1.00 95.19 518 ASN A O 1
ATOM 4176 N N . ASN A 1 519 ? -2.693 0.284 21.354 1.00 89.50 519 ASN A N 1
ATOM 4177 C CA . ASN A 1 519 ? -3.749 0.062 20.378 1.00 89.50 519 ASN A CA 1
ATOM 4178 C C . ASN A 1 519 ? -5.058 -0.371 21.070 1.00 89.50 519 ASN A C 1
ATOM 4180 O O . ASN A 1 519 ? -5.536 -1.509 20.960 1.00 89.50 519 ASN A O 1
ATOM 4184 N N . SER A 1 520 ? -5.628 0.543 21.848 1.00 84.94 520 SER A N 1
ATOM 4185 C CA . SER A 1 520 ? -6.816 0.320 22.664 1.00 84.94 520 SER A CA 1
ATOM 4186 C C . SER A 1 520 ? -8.039 1.026 22.069 1.00 84.94 520 SER A C 1
ATOM 4188 O O . SER A 1 520 ? -7.898 2.006 21.326 1.00 84.94 520 SER A O 1
ATOM 4190 N N . PRO A 1 521 ? -9.261 0.578 22.408 1.00 77.62 521 PRO A N 1
ATOM 4191 C CA . PRO A 1 521 ? -10.468 1.269 21.972 1.00 77.62 521 PRO A CA 1
ATOM 4192 C C . PRO A 1 521 ? -10.513 2.706 22.504 1.00 77.62 521 PRO A C 1
ATOM 4194 O O . PRO A 1 521 ? -11.010 3.584 21.809 1.00 77.62 521 PRO A O 1
ATOM 4197 N N . LYS A 1 522 ? -9.945 2.972 23.693 1.00 80.94 522 LYS A N 1
ATOM 4198 C CA . LYS A 1 522 ? -9.872 4.313 24.301 1.00 80.94 522 LYS A CA 1
ATOM 4199 C C . LYS A 1 522 ? -8.978 5.290 23.541 1.00 80.94 522 LYS A C 1
ATOM 4201 O O . LYS A 1 522 ? -9.259 6.485 23.555 1.00 80.94 522 LYS A O 1
ATOM 4206 N N . ILE A 1 523 ? -7.924 4.807 22.882 1.00 89.12 523 ILE A N 1
ATOM 4207 C CA . ILE A 1 523 ? -7.050 5.654 22.060 1.00 89.12 523 ILE A CA 1
ATOM 4208 C C . ILE A 1 523 ? -7.622 5.825 20.653 1.00 89.12 523 ILE A C 1
ATOM 4210 O O . ILE A 1 523 ? -7.698 6.952 20.165 1.00 89.12 523 ILE A O 1
ATOM 4214 N N . ARG A 1 524 ? -8.119 4.740 20.036 1.00 86.81 524 ARG A N 1
ATOM 4215 C CA . ARG A 1 524 ? -8.878 4.802 18.769 1.00 86.81 524 ARG A CA 1
ATOM 4216 C C . ARG A 1 524 ? -10.003 5.811 18.875 1.00 86.81 524 ARG A C 1
ATOM 4218 O O . ARG A 1 524 ? -10.118 6.714 18.049 1.00 86.81 524 ARG A O 1
ATOM 4225 N N . ALA A 1 525 ? -10.786 5.648 19.941 1.00 75.38 525 ALA A N 1
ATOM 4226 C CA . ALA A 1 525 ? -11.087 6.693 20.905 1.00 75.38 525 ALA A CA 1
ATOM 4227 C C . ALA A 1 525 ? -10.859 8.169 20.530 1.00 75.38 525 ALA A C 1
ATOM 4229 O O . ALA A 1 525 ? -11.303 8.739 19.530 1.00 75.38 525 ALA A O 1
ATOM 4230 N N . LEU A 1 526 ? -10.068 8.762 21.395 1.00 87.06 526 LEU A N 1
ATOM 4231 C CA . LEU A 1 526 ? -9.434 10.049 21.250 1.00 87.06 526 LEU A CA 1
ATOM 4232 C C . LEU A 1 526 ? -9.157 10.487 19.791 1.00 87.06 526 LEU A C 1
ATOM 4234 O O . LEU A 1 526 ? -9.581 11.570 19.402 1.00 87.06 526 LEU A O 1
ATOM 4238 N N . PHE A 1 527 ? -8.527 9.650 18.955 1.00 90.81 527 PHE A N 1
ATOM 4239 C CA . PHE A 1 527 ? -8.152 10.013 17.574 1.00 90.81 527 PHE A CA 1
ATOM 4240 C C . PHE A 1 527 ? -9.350 10.311 16.661 1.00 90.81 527 PHE A C 1
ATOM 4242 O O . PHE A 1 527 ? -9.314 11.252 15.869 1.00 90.81 527 PHE A O 1
ATOM 4249 N N . TYR A 1 528 ? -10.438 9.550 16.784 1.00 82.56 528 TYR A N 1
ATOM 4250 C CA . TYR A 1 528 ? -11.674 9.831 16.045 1.00 82.56 528 TYR A CA 1
ATOM 4251 C C . TYR A 1 528 ? -12.297 11.168 16.459 1.00 82.56 528 TYR A C 1
ATOM 4253 O O . TYR A 1 528 ? -12.740 11.920 15.597 1.00 82.56 528 TYR A O 1
ATOM 4261 N N . ASP A 1 529 ? -12.333 11.471 17.762 1.00 83.19 529 ASP A N 1
ATOM 4262 C CA . ASP A 1 529 ? -12.954 12.703 18.270 1.00 83.19 529 ASP A CA 1
ATOM 4263 C C . ASP A 1 529 ? -12.143 13.934 17.839 1.00 83.19 529 ASP A C 1
ATOM 4265 O O . ASP A 1 529 ? -12.709 14.965 17.463 1.00 83.19 529 ASP A O 1
ATOM 4269 N N . ILE A 1 530 ? -10.816 13.789 17.788 1.00 88.81 530 ILE A N 1
ATOM 4270 C CA . ILE A 1 530 ? -9.900 14.768 17.198 1.00 88.81 530 ILE A CA 1
ATOM 4271 C C . ILE A 1 530 ? -10.226 14.975 15.709 1.00 88.81 530 ILE A C 1
ATOM 4273 O O . ILE A 1 530 ? -10.502 16.105 15.300 1.00 88.81 530 ILE A O 1
ATOM 4277 N N . ASN A 1 531 ? -10.266 13.905 14.905 1.00 85.75 531 ASN A N 1
ATOM 4278 C CA . ASN A 1 531 ? -10.570 13.985 13.470 1.00 85.75 531 ASN A CA 1
ATOM 4279 C C . ASN A 1 531 ? -11.962 14.581 13.192 1.00 85.75 531 ASN A C 1
ATOM 4281 O O . ASN A 1 531 ? -12.133 15.382 12.267 1.00 85.75 531 ASN A O 1
ATOM 4285 N N . LEU A 1 532 ? -12.960 14.242 14.012 1.00 84.56 532 LEU A N 1
ATOM 4286 C CA . LEU A 1 532 ? -14.309 14.791 13.913 1.00 84.56 532 LEU A CA 1
ATOM 4287 C C . LEU A 1 532 ? -14.324 16.295 14.210 1.00 84.56 532 LEU A C 1
ATOM 4289 O O . LEU A 1 532 ? -14.942 17.053 13.461 1.00 84.56 532 LEU A O 1
ATOM 4293 N N . HIS A 1 533 ? -13.624 16.734 15.259 1.00 88.25 533 HIS A N 1
ATOM 4294 C CA . HIS A 1 533 ? -13.515 18.150 15.607 1.00 88.25 533 HIS A CA 1
ATOM 4295 C C . HIS A 1 533 ? -12.833 18.945 14.480 1.00 88.25 533 HIS A C 1
ATOM 4297 O O . HIS A 1 533 ? -13.354 19.978 14.058 1.00 88.25 533 HIS A O 1
ATOM 4303 N N . ILE A 1 534 ? -11.745 18.422 13.904 1.00 87.06 534 ILE A N 1
ATOM 4304 C CA . ILE A 1 534 ? -11.076 19.025 12.738 1.00 87.06 534 ILE A CA 1
ATOM 4305 C C . ILE A 1 534 ? -12.052 19.165 11.561 1.00 87.06 534 ILE A C 1
ATOM 4307 O O . ILE A 1 534 ? -12.178 20.247 10.980 1.00 87.06 534 ILE A O 1
ATOM 4311 N N . LYS A 1 535 ? -12.789 18.096 11.222 1.00 85.19 535 LYS A N 1
ATOM 4312 C CA . LYS A 1 535 ? -13.772 18.099 10.125 1.00 85.19 535 LYS A CA 1
ATOM 4313 C C . LYS A 1 535 ? -14.870 19.146 10.340 1.00 85.19 535 LYS A C 1
ATOM 4315 O O . LYS A 1 535 ? -15.229 19.860 9.406 1.00 85.19 535 LYS A O 1
ATOM 4320 N N . GLN A 1 536 ? -15.389 19.256 11.562 1.00 85.50 536 GLN A N 1
ATOM 4321 C CA . GLN A 1 536 ? -16.424 20.230 11.914 1.00 85.50 536 GLN A CA 1
ATOM 4322 C C . GLN A 1 536 ? -15.918 21.673 11.858 1.00 85.50 536 GLN A C 1
ATOM 4324 O O . GLN A 1 536 ? -16.659 22.551 11.415 1.00 85.50 536 GLN A O 1
ATOM 4329 N N . LEU A 1 537 ? -14.678 21.932 12.286 1.00 84.38 537 LEU A N 1
ATOM 4330 C CA . LEU A 1 537 ? -14.104 23.274 12.226 1.00 84.38 537 LEU A CA 1
ATOM 4331 C C . LEU A 1 537 ? -13.860 23.707 10.776 1.00 84.38 537 LEU A C 1
ATOM 4333 O O . LEU A 1 537 ? -14.258 24.809 10.405 1.00 84.38 537 LEU A O 1
ATOM 4337 N N . LYS A 1 538 ? -13.310 22.822 9.932 1.00 80.88 538 LYS A N 1
ATOM 4338 C CA . LYS A 1 538 ? -13.120 23.088 8.493 1.00 80.88 538 LYS A CA 1
ATOM 4339 C C . LYS A 1 538 ? -14.419 23.437 7.768 1.00 80.88 538 LYS A C 1
ATOM 4341 O O . LYS A 1 538 ? -14.413 24.265 6.867 1.00 80.88 538 LYS A O 1
ATOM 4346 N N . ALA A 1 539 ? -15.536 22.825 8.162 1.00 81.06 539 ALA A N 1
ATOM 4347 C CA . ALA A 1 539 ? -16.843 23.142 7.589 1.00 81.06 539 ALA A CA 1
ATOM 4348 C C . ALA A 1 539 ? -17.336 24.559 7.948 1.00 81.06 539 ALA A C 1
ATOM 4350 O O . ALA A 1 539 ? -18.240 25.071 7.294 1.00 81.06 539 ALA A O 1
ATOM 4351 N N . LYS A 1 540 ? -16.771 25.184 8.990 1.00 81.19 540 LYS A N 1
ATOM 4352 C CA . LYS A 1 540 ? -17.190 26.494 9.511 1.00 81.19 540 LYS A CA 1
ATOM 4353 C C . LYS A 1 540 ? -16.227 27.632 9.175 1.00 81.19 540 LYS A C 1
ATOM 4355 O O . LYS A 1 540 ? -16.656 28.780 9.159 1.00 81.19 540 LYS A O 1
ATOM 4360 N N . THR A 1 541 ? -14.942 27.354 8.959 1.00 73.62 541 THR A N 1
ATOM 4361 C CA . THR A 1 541 ? -13.914 28.386 8.752 1.00 73.62 541 THR A CA 1
ATOM 4362 C C . THR A 1 541 ? -12.753 27.883 7.894 1.00 73.62 541 THR A C 1
ATOM 4364 O O . THR A 1 541 ? -12.396 26.706 7.935 1.00 73.62 541 THR A O 1
ATOM 4367 N N . SER A 1 542 ? -12.138 28.802 7.142 1.00 62.56 542 SER A N 1
ATOM 4368 C CA . SER A 1 542 ? -10.874 28.592 6.425 1.00 62.56 542 SER A CA 1
ATOM 4369 C C . SER A 1 542 ? -9.632 28.923 7.266 1.00 62.56 542 SER A C 1
ATOM 4371 O O . SER A 1 542 ? -8.534 28.497 6.911 1.00 62.56 542 SER A O 1
ATOM 4373 N N . LEU A 1 543 ? -9.782 29.655 8.381 1.00 61.22 543 LEU A N 1
ATOM 4374 C CA . LEU A 1 543 ? -8.693 29.934 9.323 1.00 61.22 543 LEU A CA 1
ATOM 4375 C C . LEU A 1 543 ? -8.509 28.764 10.291 1.00 61.22 543 LEU A C 1
ATOM 4377 O O . LEU A 1 543 ? -9.440 28.388 11.006 1.00 61.22 543 LEU A O 1
ATOM 4381 N N . LEU A 1 544 ? -7.288 28.235 10.337 1.00 64.44 544 LEU A N 1
ATOM 4382 C CA . LEU A 1 544 ? -6.909 27.079 11.145 1.00 64.44 544 LEU A CA 1
ATOM 4383 C C . LEU A 1 544 ? -5.854 27.457 12.200 1.00 64.44 544 LEU A C 1
ATOM 4385 O O . LEU A 1 544 ? -5.120 28.429 12.001 1.00 64.44 544 LEU A O 1
ATOM 4389 N N . PRO A 1 545 ? -5.771 26.712 13.319 1.00 74.12 545 PRO A N 1
ATOM 4390 C CA . PRO A 1 545 ? -4.805 26.976 14.381 1.00 74.12 545 PRO A CA 1
ATOM 4391 C C . PRO A 1 545 ? -3.344 26.906 13.916 1.00 74.12 545 PRO A C 1
ATOM 4393 O O . PRO A 1 545 ? -2.978 26.112 13.045 1.00 74.12 545 PRO A O 1
ATOM 4396 N N . LEU A 1 546 ? -2.487 27.690 14.576 1.00 67.50 546 LEU A N 1
ATOM 4397 C CA . LEU A 1 546 ? -1.035 27.542 14.484 1.00 67.50 546 LEU A CA 1
ATOM 4398 C C . LEU A 1 546 ? -0.667 26.121 14.961 1.00 67.50 546 LEU A C 1
ATOM 4400 O O . LEU A 1 546 ? -1.160 25.694 15.999 1.00 67.50 546 LEU A O 1
ATOM 4404 N N . CYS A 1 547 ? 0.159 25.392 14.204 1.00 70.81 547 CYS A N 1
ATOM 4405 C CA . CYS A 1 547 ? 0.532 23.984 14.458 1.00 70.81 547 CYS A CA 1
ATOM 4406 C C . CYS A 1 547 ? -0.516 22.904 14.105 1.00 70.81 547 CYS A C 1
ATOM 4408 O O . CYS A 1 547 ? -0.368 21.768 14.540 1.00 70.81 547 CYS A O 1
ATOM 4410 N N . MET A 1 548 ? -1.515 23.218 13.269 1.00 83.56 548 MET A N 1
ATOM 4411 C CA . MET A 1 548 ? -2.403 22.245 12.602 1.00 83.56 548 MET A CA 1
ATOM 4412 C C . MET A 1 548 ? -3.141 21.287 13.560 1.00 83.56 548 MET A C 1
ATOM 4414 O O . MET A 1 548 ? -4.191 21.660 14.075 1.00 83.56 548 MET A O 1
ATOM 4418 N N . ASP A 1 549 ? -2.640 20.071 13.790 1.00 90.44 549 ASP A N 1
ATOM 4419 C CA . ASP A 1 549 ? -3.295 19.013 14.570 1.00 90.44 549 ASP A CA 1
ATOM 4420 C C . ASP A 1 549 ? -3.020 19.083 16.083 1.00 90.44 549 ASP A C 1
ATOM 4422 O O . ASP A 1 549 ? -3.904 18.745 16.877 1.00 90.44 549 ASP A O 1
ATOM 4426 N N . GLN A 1 550 ? -1.845 19.573 16.501 1.00 93.00 550 GLN A N 1
ATOM 4427 C CA . GLN A 1 550 ? -1.438 19.628 17.912 1.00 93.00 550 GLN A CA 1
ATOM 4428 C C . GLN A 1 550 ? -2.477 20.303 18.828 1.00 93.00 550 GLN A C 1
ATOM 4430 O O . GLN A 1 550 ? -2.813 19.710 19.857 1.00 93.00 550 GLN A O 1
ATOM 4435 N N . PRO A 1 551 ? -3.063 21.469 18.487 1.00 93.12 551 PRO A N 1
ATOM 4436 C CA . PRO A 1 551 ? -4.098 22.099 19.311 1.00 93.12 551 PRO A CA 1
ATOM 4437 C C . PRO A 1 551 ? -5.303 21.194 19.599 1.00 93.12 551 PRO A C 1
ATOM 4439 O O . PRO A 1 551 ? -5.859 21.233 20.697 1.00 93.12 551 PRO A O 1
ATOM 4442 N N . PHE A 1 552 ? -5.697 20.356 18.636 1.00 93.69 552 PHE A N 1
ATOM 4443 C CA . PHE A 1 552 ? -6.814 19.426 18.795 1.00 93.69 552 PHE A CA 1
ATOM 4444 C C . PHE A 1 552 ? -6.422 18.217 19.643 1.00 93.69 552 PHE A C 1
ATOM 4446 O O . PHE A 1 552 ? -7.204 17.803 20.501 1.00 93.69 552 PHE A O 1
ATOM 4453 N N . ILE A 1 553 ? -5.211 17.681 19.436 1.00 95.69 553 ILE A N 1
ATOM 4454 C CA . ILE A 1 553 ? -4.653 16.598 20.257 1.00 95.69 553 ILE A CA 1
ATOM 4455 C C . ILE A 1 553 ? -4.599 17.042 21.718 1.00 95.69 553 ILE A C 1
ATOM 4457 O O . ILE A 1 553 ? -5.094 16.327 22.588 1.00 95.69 553 ILE A O 1
ATOM 4461 N N . VAL A 1 554 ? -4.065 18.237 21.987 1.00 95.38 554 VAL A N 1
ATOM 4462 C CA . VAL A 1 554 ? -4.002 18.822 23.332 1.00 95.38 554 VAL A CA 1
ATOM 4463 C C . VAL A 1 554 ? -5.395 18.944 23.938 1.00 95.38 554 VAL A C 1
ATOM 4465 O O . VAL A 1 554 ? -5.637 18.410 25.019 1.00 95.38 554 VAL A O 1
ATOM 4468 N N . TYR A 1 555 ? -6.318 19.611 23.239 1.00 94.44 555 TYR A N 1
ATOM 4469 C CA . TYR A 1 555 ? -7.661 19.863 23.752 1.00 94.44 555 TYR A CA 1
ATOM 4470 C C . TYR A 1 555 ? -8.363 18.573 24.170 1.00 94.44 555 TYR A C 1
ATOM 4472 O O . TYR A 1 555 ? -8.762 18.427 25.326 1.00 94.44 555 TYR A O 1
ATOM 4480 N N . HIS A 1 556 ? -8.439 17.603 23.258 1.00 94.94 556 HIS A N 1
ATOM 4481 C CA . HIS A 1 556 ? -9.117 16.338 23.522 1.00 94.94 556 HIS A CA 1
ATOM 4482 C C . HIS A 1 556 ? -8.386 15.473 24.547 1.00 94.94 556 HIS A C 1
ATOM 4484 O O . HIS A 1 556 ? -9.039 14.758 25.304 1.00 94.94 556 HIS A O 1
ATOM 4490 N N . SER A 1 557 ? -7.056 15.538 24.621 1.00 93.94 557 SER A N 1
ATOM 4491 C CA . SER A 1 557 ? -6.308 14.760 25.614 1.00 93.94 557 SER A CA 1
ATOM 4492 C C . SER A 1 557 ? -6.505 15.304 27.029 1.00 93.94 557 SER A C 1
ATOM 4494 O O . SER A 1 557 ? -6.667 14.518 27.960 1.00 93.94 557 SER A O 1
ATOM 4496 N N . ILE A 1 558 ? -6.552 16.629 27.196 1.00 91.56 558 ILE A N 1
ATOM 4497 C CA . ILE A 1 558 ? -6.726 17.276 28.504 1.00 91.56 558 ILE A CA 1
ATOM 4498 C C . ILE A 1 558 ? -8.158 17.106 29.018 1.00 91.56 558 ILE A C 1
ATOM 4500 O O . ILE A 1 558 ? -8.347 16.605 30.126 1.00 91.56 558 ILE A O 1
ATOM 4504 N N . ILE A 1 559 ? -9.178 17.454 28.222 1.00 91.56 559 ILE A N 1
ATOM 4505 C CA . ILE A 1 559 ? -10.581 17.407 28.683 1.00 91.56 559 ILE A CA 1
ATOM 4506 C C . ILE A 1 559 ? -11.047 15.987 29.029 1.00 91.56 559 ILE A C 1
ATOM 4508 O O . ILE A 1 559 ? -11.918 15.818 29.878 1.00 91.56 559 ILE A O 1
ATOM 4512 N N . ASN A 1 560 ? -10.463 14.968 28.390 1.00 89.94 560 ASN A N 1
ATOM 4513 C CA . ASN A 1 560 ? -10.803 13.566 28.624 1.00 89.94 560 ASN A CA 1
ATOM 4514 C C . ASN A 1 560 ? -9.857 12.870 29.620 1.00 89.94 560 ASN A C 1
ATOM 4516 O O . ASN A 1 560 ? -10.019 11.675 29.858 1.00 89.94 560 ASN A O 1
ATOM 4520 N N . ASN A 1 561 ? -8.875 13.578 30.199 1.00 92.94 561 ASN A N 1
ATOM 4521 C CA . ASN A 1 561 ? -7.843 13.004 31.074 1.00 92.94 561 ASN A CA 1
ATOM 4522 C C . ASN A 1 561 ? -7.096 11.812 30.429 1.00 92.94 561 ASN A C 1
ATOM 4524 O O . ASN A 1 561 ? -6.868 10.765 31.040 1.00 92.94 561 ASN A O 1
ATOM 4528 N N . MET A 1 562 ? -6.749 11.973 29.152 1.00 95.06 562 MET A N 1
ATOM 4529 C CA . MET A 1 562 ? -6.173 10.942 28.288 1.00 95.06 562 MET A CA 1
ATOM 4530 C C . MET A 1 562 ? -4.677 11.147 28.012 1.00 95.06 562 MET A C 1
ATOM 4532 O O . MET A 1 562 ? -4.144 10.468 27.143 1.00 95.06 562 MET A O 1
ATOM 4536 N N . CYS A 1 563 ? -3.982 12.039 28.725 1.00 94.31 563 CYS A N 1
ATOM 4537 C CA . CYS A 1 563 ? -2.537 12.252 28.574 1.00 94.31 563 CYS A CA 1
ATOM 4538 C C . CYS A 1 563 ? -1.728 11.815 29.806 1.00 94.31 563 CYS A C 1
ATOM 4540 O O . CYS A 1 563 ? -2.168 11.977 30.943 1.00 94.31 563 CYS A O 1
ATOM 4542 N N . GLU A 1 564 ? -0.516 11.315 29.571 1.00 95.75 564 GLU A N 1
ATOM 4543 C CA . GLU A 1 564 ? 0.511 11.045 30.583 1.00 95.75 564 GLU A CA 1
ATOM 4544 C C . GLU A 1 564 ? 1.797 11.776 30.162 1.00 95.75 564 GLU A C 1
ATOM 4546 O O . GLU A 1 564 ? 2.305 11.562 29.061 1.00 95.75 564 GLU A O 1
ATOM 4551 N N . LEU A 1 565 ? 2.290 12.691 31.000 1.00 94.62 565 LEU A N 1
ATOM 4552 C CA . LEU A 1 565 ? 3.349 13.641 30.626 1.00 94.62 565 LEU A CA 1
ATOM 4553 C C . LEU A 1 565 ? 4.672 13.420 31.369 1.00 94.62 565 LEU A C 1
ATOM 4555 O O . LEU A 1 565 ? 5.661 14.104 31.101 1.00 94.62 565 LEU A O 1
ATOM 4559 N N . THR A 1 566 ? 4.714 12.501 32.333 1.00 92.44 566 THR A N 1
ATOM 4560 C CA . THR A 1 566 ? 5.851 12.348 33.248 1.00 92.44 566 THR A CA 1
ATOM 4561 C C . THR A 1 566 ? 6.821 11.263 32.798 1.00 92.44 566 THR A C 1
ATOM 4563 O O . THR A 1 566 ? 8.031 11.491 32.818 1.00 92.44 566 THR A O 1
ATOM 4566 N N . SER A 1 567 ? 6.333 10.122 32.305 1.00 93.06 567 SER A N 1
ATOM 4567 C CA . SER A 1 567 ? 7.176 8.942 32.056 1.00 93.06 567 SER A CA 1
ATOM 4568 C C . SER A 1 567 ? 8.198 9.160 30.941 1.00 93.06 567 SER A C 1
ATOM 4570 O O . SER A 1 567 ? 9.313 8.651 31.018 1.00 93.06 567 SER A O 1
ATOM 4572 N N . LEU A 1 568 ? 7.845 9.942 29.915 1.00 93.38 568 LEU A N 1
ATOM 4573 C CA . LEU A 1 568 ? 8.743 10.256 28.798 1.00 93.38 568 LEU A CA 1
ATOM 4574 C C . LEU A 1 568 ? 9.590 11.514 29.033 1.00 93.38 568 LEU A C 1
ATOM 4576 O O . LEU A 1 568 ? 10.520 11.785 28.273 1.00 93.38 568 LEU A O 1
ATOM 4580 N N . SER A 1 569 ? 9.307 12.289 30.086 1.00 85.44 569 SER A N 1
ATOM 4581 C CA . SER A 1 569 ? 9.866 13.635 30.243 1.00 85.44 569 SER A CA 1
ATOM 4582 C C . SER A 1 569 ? 11.384 13.682 30.399 1.00 85.44 569 SER A C 1
ATOM 4584 O O . SER A 1 569 ? 11.987 14.671 29.984 1.00 85.44 569 SER A O 1
ATOM 4586 N N . ASN A 1 570 ? 11.989 12.627 30.949 1.00 88.56 570 ASN A N 1
ATOM 4587 C CA . ASN A 1 570 ? 13.441 12.515 31.131 1.00 88.56 570 ASN A CA 1
ATOM 4588 C C . ASN A 1 570 ? 14.140 11.772 29.981 1.00 88.56 570 ASN A C 1
ATOM 4590 O O . ASN A 1 570 ? 15.361 11.649 29.991 1.00 88.56 570 ASN A O 1
ATOM 4594 N N . LEU A 1 571 ? 13.378 11.271 29.003 1.00 94.56 571 LEU A N 1
ATOM 4595 C CA . LEU A 1 571 ? 13.893 10.523 27.852 1.00 94.56 571 LEU A CA 1
ATOM 4596 C C . LEU A 1 571 ? 13.862 11.351 26.560 1.00 94.56 571 LEU A C 1
ATOM 4598 O O . LEU A 1 571 ? 14.525 10.984 25.591 1.00 94.56 571 LEU A O 1
ATOM 4602 N N . ILE A 1 572 ? 13.121 12.463 26.544 1.00 94.88 572 ILE A N 1
ATOM 4603 C CA . ILE A 1 572 ? 12.930 13.322 25.371 1.00 94.88 572 ILE A CA 1
ATOM 4604 C C . ILE A 1 572 ? 13.421 14.741 25.674 1.00 94.88 572 ILE A C 1
ATOM 4606 O O . ILE A 1 572 ? 12.918 15.403 26.585 1.00 94.88 572 ILE A O 1
ATOM 4610 N N . PHE A 1 573 ? 14.372 15.217 24.874 1.00 93.69 573 PHE A N 1
ATOM 4611 C CA . PHE A 1 573 ? 14.878 16.585 24.887 1.00 93.69 573 PHE A CA 1
ATOM 4612 C C . PHE A 1 573 ? 14.243 17.409 23.759 1.00 93.69 573 PHE A C 1
ATOM 4614 O O . PHE A 1 573 ? 14.233 16.978 22.606 1.00 93.69 573 PHE A O 1
ATOM 4621 N N . LEU A 1 574 ? 13.745 18.608 24.073 1.00 93.06 574 LEU A N 1
ATOM 4622 C CA . LEU A 1 574 ? 13.211 19.555 23.088 1.00 93.06 574 LEU A CA 1
ATOM 4623 C C . LEU A 1 574 ? 14.280 20.615 22.766 1.00 93.06 574 LEU A C 1
ATOM 4625 O O . LEU A 1 574 ? 14.659 21.411 23.624 1.00 93.06 574 LEU A O 1
ATOM 4629 N N . SER A 1 575 ? 14.785 20.620 21.531 1.00 89.38 575 SER A N 1
ATOM 4630 C CA . SER A 1 575 ? 15.804 21.559 21.051 1.00 89.38 575 SER A CA 1
ATOM 4631 C C . SER A 1 575 ? 15.154 22.759 20.357 1.00 89.38 575 SER A C 1
ATOM 4633 O O . SER A 1 575 ? 14.771 22.704 19.184 1.00 89.38 575 SER A O 1
ATOM 4635 N N . GLU A 1 576 ? 15.039 23.862 21.101 1.00 82.31 576 GLU A N 1
ATOM 4636 C CA . GLU A 1 576 ? 14.621 25.163 20.570 1.00 82.31 576 GLU A CA 1
ATOM 4637 C C . GLU A 1 576 ? 15.813 25.911 19.956 1.00 82.31 576 GLU A C 1
ATOM 4639 O O . GLU A 1 576 ? 15.959 25.956 18.744 1.00 82.31 576 GLU A O 1
ATOM 4644 N N . ASN A 1 577 ? 16.720 26.448 20.776 1.00 72.12 577 ASN A N 1
ATOM 4645 C CA . ASN A 1 577 ? 17.971 27.089 20.330 1.00 72.12 577 ASN A CA 1
ATOM 4646 C C . ASN A 1 577 ? 19.210 26.547 21.055 1.00 72.12 577 ASN A C 1
ATOM 4648 O O . ASN A 1 577 ? 20.336 26.942 20.763 1.00 72.12 577 ASN A O 1
ATOM 4652 N N . ASN A 1 578 ? 18.999 25.642 22.009 1.00 66.44 578 ASN A N 1
ATOM 4653 C CA . ASN A 1 578 ? 20.066 25.063 22.804 1.00 66.44 578 ASN A CA 1
ATOM 4654 C C . ASN A 1 578 ? 20.750 23.946 22.025 1.00 66.44 578 ASN A C 1
ATOM 4656 O O . ASN A 1 578 ? 20.090 23.179 21.313 1.00 66.44 578 ASN A O 1
ATOM 4660 N N . ALA A 1 579 ? 22.066 23.836 22.216 1.00 75.44 579 ALA A N 1
ATOM 4661 C CA . ALA A 1 579 ? 22.810 22.685 21.745 1.00 75.44 579 ALA A CA 1
ATOM 4662 C C . ALA A 1 579 ? 22.165 21.415 22.336 1.00 75.44 579 ALA A C 1
ATOM 4664 O O . ALA A 1 579 ? 22.008 21.335 23.559 1.00 75.44 579 ALA A O 1
ATOM 4665 N N . PRO A 1 580 ? 21.731 20.462 21.496 1.00 79.19 580 PRO A N 1
ATOM 4666 C CA . PRO A 1 580 ? 21.200 19.194 21.974 1.00 79.19 580 PRO A CA 1
ATOM 4667 C C . PRO A 1 580 ? 22.229 18.458 22.848 1.00 79.19 580 PRO A C 1
ATOM 4669 O O . PRO A 1 580 ? 23.438 18.678 22.708 1.00 79.19 580 PRO A O 1
ATOM 4672 N N . PRO A 1 581 ? 21.756 17.632 23.795 1.00 82.00 581 PRO A N 1
ATOM 4673 C CA . PRO A 1 581 ? 22.590 17.080 24.849 1.00 82.00 581 PRO A CA 1
ATOM 4674 C C . PRO A 1 581 ? 23.685 16.176 24.270 1.00 82.00 581 PRO A C 1
ATOM 4676 O O . PRO A 1 581 ? 23.451 15.482 23.281 1.00 82.00 581 PRO A O 1
ATOM 4679 N N . PRO A 1 582 ? 24.883 16.144 24.879 1.00 78.94 582 PRO A N 1
ATOM 4680 C CA . PRO A 1 582 ? 25.953 15.284 24.407 1.00 78.94 582 PRO A CA 1
ATOM 4681 C C . PRO A 1 582 ? 25.586 13.808 24.577 1.00 78.94 582 PRO A C 1
ATOM 4683 O O . PRO A 1 582 ? 24.632 13.424 25.273 1.00 78.94 582 PRO A O 1
ATOM 4686 N N . LEU A 1 583 ? 26.403 12.971 23.951 1.00 67.88 583 LEU A N 1
ATOM 4687 C CA . LEU A 1 583 ? 26.309 11.533 24.088 1.00 67.88 583 LEU A CA 1
ATOM 4688 C C . LEU A 1 583 ? 26.434 11.092 25.560 1.00 67.88 583 LEU A C 1
ATOM 4690 O O . LEU A 1 583 ? 27.146 11.729 26.332 1.00 67.88 583 LEU A O 1
ATOM 4694 N N . PHE A 1 584 ? 25.749 10.004 25.935 1.00 70.56 584 PHE A N 1
ATOM 4695 C CA . PHE A 1 584 ? 25.646 9.470 27.310 1.00 70.56 584 PHE A CA 1
ATOM 4696 C C . PHE A 1 584 ? 24.797 10.297 28.288 1.00 70.56 584 PHE A C 1
ATOM 4698 O O . PHE A 1 584 ? 24.743 9.989 29.478 1.00 70.56 584 PHE A O 1
ATOM 4705 N N . SER A 1 585 ? 24.084 11.311 27.797 1.00 79.75 585 SER A N 1
ATOM 4706 C CA . SER A 1 585 ? 22.979 11.913 28.545 1.00 79.75 585 SER A CA 1
ATOM 4707 C C . SER A 1 585 ? 21.814 10.915 28.720 1.00 79.75 585 SER A C 1
ATOM 4709 O O . SER A 1 585 ? 21.708 9.951 27.959 1.00 79.75 585 SER A O 1
ATOM 4711 N N . PRO A 1 586 ? 20.915 11.113 29.706 1.00 84.06 586 PRO A N 1
ATOM 4712 C CA . PRO A 1 586 ? 19.762 10.227 29.908 1.00 84.06 586 PRO A CA 1
ATOM 4713 C C . PRO A 1 586 ? 18.723 10.295 28.773 1.00 84.06 586 PRO A C 1
ATOM 4715 O O . PRO A 1 586 ? 17.818 9.461 28.721 1.00 84.06 586 PRO A O 1
ATOM 4718 N N . TYR A 1 587 ? 18.845 11.268 27.867 1.00 91.56 587 TYR A N 1
ATOM 4719 C CA . TYR A 1 587 ? 17.929 11.460 26.752 1.00 91.56 587 TYR A CA 1
ATOM 4720 C C . TYR A 1 587 ? 18.155 10.412 25.659 1.00 91.56 587 TYR A C 1
ATOM 4722 O O . TYR A 1 587 ? 19.286 10.135 25.266 1.00 91.56 587 TYR A O 1
ATOM 4730 N N . ILE A 1 588 ? 17.056 9.862 25.149 1.00 93.38 588 ILE A N 1
ATOM 4731 C CA . ILE A 1 588 ? 17.006 8.899 24.041 1.00 93.38 588 ILE A CA 1
ATOM 4732 C C . ILE A 1 588 ? 16.619 9.601 22.742 1.00 93.38 588 ILE A C 1
ATOM 4734 O O . ILE A 1 588 ? 17.082 9.212 21.673 1.00 93.38 588 ILE A O 1
ATOM 4738 N N . ILE A 1 589 ? 15.776 10.629 22.840 1.00 95.31 589 ILE A N 1
ATOM 4739 C CA . ILE A 1 589 ? 15.208 11.367 21.715 1.00 95.31 589 ILE A CA 1
ATOM 4740 C C . ILE A 1 589 ? 15.573 12.844 21.855 1.00 95.31 589 ILE A C 1
ATOM 4742 O O . ILE A 1 589 ? 15.336 13.441 22.904 1.00 95.31 589 ILE A O 1
ATOM 4746 N N . SER A 1 590 ? 16.072 13.440 20.775 1.00 95.25 590 SER A N 1
ATOM 4747 C CA . SER A 1 590 ? 16.267 14.884 20.622 1.00 95.25 590 SER A CA 1
ATOM 4748 C C . SER A 1 590 ? 15.350 15.407 19.512 1.00 95.25 590 SER A C 1
ATOM 4750 O O . SER A 1 590 ? 15.551 15.084 18.343 1.00 95.25 590 SER A O 1
ATOM 4752 N N . HIS A 1 591 ? 14.338 16.201 19.870 1.00 94.94 591 HIS A N 1
ATOM 4753 C CA . HIS A 1 591 ? 13.323 16.743 18.957 1.00 94.94 591 HIS A CA 1
ATOM 4754 C C . HIS A 1 591 ? 13.598 18.223 18.640 1.00 94.94 591 HIS A C 1
ATOM 4756 O O . HIS A 1 591 ? 13.620 19.070 19.533 1.00 94.94 591 HIS A O 1
ATOM 4762 N N . PHE A 1 592 ? 13.817 18.550 17.366 1.00 94.50 592 PHE A N 1
ATOM 4763 C CA . PHE A 1 592 ? 14.230 19.871 16.881 1.00 94.50 592 PHE A CA 1
ATOM 4764 C C . PHE A 1 592 ? 13.018 20.763 16.556 1.00 94.50 592 PHE A C 1
ATOM 4766 O O . PHE A 1 592 ? 12.697 21.006 15.394 1.00 94.50 592 PHE A O 1
ATOM 4773 N N . ILE A 1 593 ? 12.347 21.282 17.587 1.00 90.06 593 ILE A N 1
ATOM 4774 C CA . ILE A 1 593 ? 11.003 21.880 17.474 1.00 90.06 593 ILE A CA 1
ATOM 4775 C C . ILE A 1 593 ? 10.933 23.241 16.752 1.00 90.06 593 ILE A C 1
ATOM 4777 O O . ILE A 1 593 ? 9.953 23.505 16.051 1.00 90.06 593 ILE A O 1
ATOM 4781 N N . THR A 1 594 ? 11.972 24.080 16.809 1.00 85.69 594 THR A N 1
ATOM 4782 C CA . THR A 1 594 ? 11.996 25.416 16.164 1.00 85.69 594 THR A CA 1
ATOM 4783 C C . THR A 1 594 ? 13.065 25.522 15.059 1.00 85.69 594 THR A C 1
ATOM 4785 O O . THR A 1 594 ? 13.973 24.704 15.028 1.00 85.69 594 THR A O 1
ATOM 4788 N N . PRO A 1 595 ? 12.998 26.480 14.115 1.00 86.62 595 PRO A N 1
ATOM 4789 C CA . PRO A 1 595 ? 11.837 27.304 13.803 1.00 86.62 595 PRO A CA 1
ATOM 4790 C C . PRO A 1 595 ? 10.720 26.447 13.196 1.00 86.62 595 PRO A C 1
ATOM 4792 O O . PRO A 1 595 ? 10.972 25.560 12.378 1.00 86.62 595 PRO A O 1
ATOM 4795 N N . ILE A 1 596 ? 9.478 26.718 13.594 1.00 83.12 596 ILE A N 1
ATOM 4796 C CA . ILE A 1 596 ? 8.295 25.987 13.120 1.00 83.12 596 ILE A CA 1
ATOM 4797 C C . ILE A 1 596 ? 8.205 26.098 11.590 1.00 83.12 596 ILE A C 1
ATOM 4799 O O . ILE A 1 596 ? 8.372 27.178 11.027 1.00 83.12 596 ILE A O 1
ATOM 4803 N N . GLY A 1 597 ? 7.969 24.971 10.911 1.00 81.06 597 GLY A N 1
ATOM 4804 C CA . GLY A 1 597 ? 7.803 24.928 9.453 1.00 81.06 597 GLY A CA 1
ATOM 4805 C C . GLY A 1 597 ? 9.071 25.188 8.627 1.00 81.06 597 GLY A C 1
ATOM 4806 O O . GLY A 1 597 ? 8.967 25.325 7.411 1.00 81.06 597 GLY A O 1
ATOM 4807 N N . ASN A 1 598 ? 10.262 25.245 9.242 1.00 88.50 598 ASN A N 1
ATOM 4808 C CA . ASN A 1 598 ? 11.533 25.435 8.534 1.00 88.50 598 ASN A CA 1
ATOM 4809 C C . ASN A 1 598 ? 12.390 24.151 8.550 1.00 88.50 598 ASN A C 1
ATOM 4811 O O . ASN A 1 598 ? 13.308 24.027 9.368 1.00 88.50 598 ASN A O 1
ATOM 4815 N N . PRO A 1 599 ? 12.123 23.183 7.651 1.00 90.56 599 PRO A N 1
ATOM 4816 C CA . PRO A 1 599 ? 12.838 21.908 7.643 1.00 90.56 599 PRO A CA 1
ATOM 4817 C C . PRO A 1 599 ? 14.322 22.056 7.278 1.00 90.56 599 PRO A C 1
ATOM 4819 O O . PRO A 1 599 ? 15.135 21.249 7.712 1.00 90.56 599 PRO A O 1
ATOM 4822 N N . TRP A 1 600 ? 14.709 23.096 6.532 1.00 91.31 600 TRP A N 1
ATOM 4823 C CA . TRP A 1 600 ? 16.100 23.290 6.107 1.00 91.31 600 TRP A CA 1
ATOM 4824 C C . TRP A 1 600 ? 17.014 23.672 7.278 1.00 91.31 600 TRP A C 1
ATOM 4826 O O . TRP A 1 600 ? 18.081 23.085 7.456 1.00 91.31 600 TRP A O 1
ATOM 4836 N N . ASN A 1 601 ? 16.571 24.604 8.130 1.00 90.75 601 ASN A N 1
ATOM 4837 C CA . ASN A 1 601 ? 17.310 24.971 9.340 1.00 90.75 601 ASN A CA 1
ATOM 4838 C C . ASN A 1 601 ? 17.408 23.781 10.310 1.00 90.75 601 ASN A C 1
ATOM 4840 O O . ASN A 1 601 ? 18.490 23.468 10.811 1.00 90.75 601 ASN A O 1
ATOM 4844 N N . LYS A 1 602 ? 16.293 23.061 10.506 1.00 93.06 602 LYS A N 1
ATOM 4845 C CA . LYS A 1 602 ? 16.253 21.847 11.332 1.00 93.06 602 LYS A CA 1
ATOM 4846 C C . LYS A 1 602 ? 17.229 20.785 10.824 1.00 93.06 602 LYS A C 1
ATOM 4848 O O . LYS A 1 602 ? 18.013 20.277 11.621 1.00 93.06 602 LYS A O 1
ATOM 4853 N N . LEU A 1 603 ? 17.267 20.541 9.513 1.00 92.56 603 LEU A N 1
ATOM 4854 C CA . LEU A 1 603 ? 18.185 19.586 8.887 1.00 92.56 603 LEU A CA 1
ATOM 4855 C C . LEU A 1 603 ? 19.652 19.935 9.163 1.00 92.56 603 LEU A C 1
ATOM 4857 O O . LEU A 1 603 ? 20.431 19.054 9.523 1.00 92.56 603 LEU A O 1
ATOM 4861 N N . GLY A 1 604 ? 20.031 21.212 9.043 1.00 91.12 604 GLY A N 1
ATOM 4862 C CA . GLY A 1 604 ? 21.393 21.666 9.345 1.00 91.12 604 GLY A CA 1
ATOM 4863 C C . GLY A 1 604 ? 21.804 21.376 10.792 1.00 91.12 604 GLY A C 1
ATOM 4864 O O . GLY A 1 604 ? 22.894 20.857 11.037 1.00 91.12 604 GLY A O 1
ATOM 4865 N N . ARG A 1 605 ? 20.910 21.636 11.753 1.00 92.00 605 ARG A N 1
ATOM 4866 C CA . ARG A 1 605 ? 21.161 21.367 13.180 1.00 92.00 605 ARG A CA 1
ATOM 4867 C C . ARG A 1 605 ? 21.186 19.876 13.501 1.00 92.00 605 ARG A C 1
ATOM 4869 O O . ARG A 1 605 ? 22.050 19.446 14.260 1.00 92.00 605 ARG A O 1
ATOM 4876 N N . MET A 1 606 ? 20.297 19.088 12.893 1.00 93.44 606 MET A N 1
ATOM 4877 C CA . MET A 1 606 ? 20.312 17.629 13.013 1.00 93.44 606 MET A CA 1
ATOM 4878 C C . MET A 1 606 ? 21.635 17.060 12.506 1.00 93.44 606 MET A C 1
ATOM 4880 O O . MET A 1 606 ? 22.289 16.314 13.225 1.00 93.44 606 MET A O 1
ATOM 4884 N N . LYS A 1 607 ? 22.093 17.470 11.317 1.00 91.62 607 LYS A N 1
ATOM 4885 C CA . LYS A 1 607 ? 23.384 17.032 10.768 1.00 91.62 607 LYS A CA 1
ATOM 4886 C C . LYS A 1 607 ? 24.557 17.414 11.673 1.00 91.62 607 LYS A C 1
ATOM 4888 O O . LYS A 1 607 ? 25.399 16.571 11.972 1.00 91.62 607 LYS A O 1
ATOM 4893 N N . ALA A 1 608 ? 24.592 18.653 12.164 1.00 90.19 608 ALA A N 1
ATOM 4894 C CA . ALA A 1 608 ? 25.634 19.097 13.090 1.00 90.19 608 ALA A CA 1
ATOM 4895 C C . ALA A 1 608 ? 25.645 18.269 14.389 1.00 90.19 608 ALA A C 1
ATOM 4897 O O . ALA A 1 608 ? 26.708 17.845 14.847 1.00 90.19 608 ALA A O 1
ATOM 4898 N N . HIS A 1 609 ? 24.469 17.988 14.956 1.00 91.50 609 HIS A N 1
ATOM 4899 C CA . HIS A 1 609 ? 24.359 17.182 16.166 1.00 91.50 609 HIS A CA 1
ATOM 4900 C C . HIS A 1 609 ? 24.737 15.718 15.932 1.00 91.50 609 HIS A C 1
ATOM 4902 O O . HIS A 1 609 ? 25.533 15.168 16.687 1.00 91.50 609 HIS A O 1
ATOM 4908 N N . LEU A 1 610 ? 24.234 15.099 14.863 1.00 89.06 610 LEU A N 1
ATOM 4909 C CA . LEU A 1 610 ? 24.542 13.714 14.523 1.00 89.06 610 LEU A CA 1
ATOM 4910 C C . LEU A 1 610 ? 26.048 13.514 14.290 1.00 89.06 610 LEU A C 1
ATOM 4912 O O . LEU A 1 610 ? 26.635 12.567 14.814 1.00 89.06 610 LEU A O 1
ATOM 4916 N N . LYS A 1 611 ? 26.702 14.461 13.601 1.00 87.50 611 LYS A N 1
ATOM 4917 C CA . LYS A 1 611 ? 28.164 14.491 13.445 1.00 87.50 611 LYS A CA 1
ATOM 4918 C C . LYS A 1 611 ? 28.880 14.572 14.795 1.00 87.50 611 LYS A C 1
ATOM 4920 O O . LYS A 1 611 ? 29.854 13.850 15.021 1.00 87.50 611 LYS A O 1
ATOM 4925 N N . SER A 1 612 ? 28.389 15.411 15.708 1.00 87.06 612 SER A N 1
ATOM 4926 C CA . SER A 1 612 ? 28.913 15.479 17.076 1.00 87.06 612 SER A CA 1
ATOM 4927 C C . SER A 1 612 ? 28.780 14.138 17.806 1.00 87.06 612 SER A C 1
ATOM 4929 O O . SER A 1 612 ? 29.752 13.696 18.411 1.00 87.06 612 SER A O 1
ATOM 4931 N N . LEU A 1 613 ? 27.624 13.467 17.724 1.00 84.81 613 LEU A N 1
ATOM 4932 C CA . LEU A 1 613 ? 27.400 12.164 18.365 1.00 84.81 613 LEU A CA 1
ATOM 4933 C C . LEU A 1 613 ? 28.375 11.100 17.843 1.00 84.81 613 LEU A C 1
ATOM 4935 O O . LEU A 1 613 ? 29.012 10.413 18.641 1.00 84.81 613 LEU A O 1
ATOM 4939 N N . PHE A 1 614 ? 28.550 10.995 16.521 1.00 80.06 614 PHE A N 1
ATOM 4940 C CA . PHE A 1 614 ? 29.512 10.058 15.926 1.00 80.06 614 PHE A CA 1
ATOM 4941 C C . PHE A 1 614 ? 30.956 10.356 16.339 1.00 80.06 614 PHE A C 1
ATOM 4943 O O . PHE A 1 614 ? 31.718 9.434 16.634 1.00 80.06 614 PHE A O 1
ATOM 4950 N N . THR A 1 615 ? 31.320 11.637 16.432 1.00 77.56 615 THR A N 1
ATOM 4951 C CA . THR A 1 615 ? 32.656 12.052 16.872 1.00 77.56 615 THR A CA 1
ATOM 4952 C C . THR A 1 615 ? 32.901 11.660 18.333 1.00 77.56 615 THR A C 1
ATOM 4954 O O . THR A 1 615 ? 33.922 11.043 18.629 1.00 77.56 615 THR A O 1
ATOM 4957 N N . THR A 1 616 ? 31.958 11.925 19.244 1.00 76.38 616 THR A N 1
ATOM 4958 C CA . THR A 1 616 ? 32.079 11.549 20.668 1.00 76.38 616 THR A CA 1
ATOM 4959 C C . THR A 1 616 ? 32.086 10.032 20.891 1.00 76.38 616 THR A C 1
ATOM 4961 O O . THR A 1 616 ? 32.736 9.548 21.820 1.00 76.38 616 THR A O 1
ATOM 4964 N N . TYR A 1 617 ? 31.395 9.258 20.048 1.00 70.38 617 TYR A N 1
ATOM 4965 C CA . TYR A 1 617 ? 31.471 7.794 20.086 1.00 70.38 617 TYR A CA 1
ATOM 4966 C C . TYR A 1 617 ? 32.844 7.272 19.673 1.00 70.38 617 TYR A C 1
ATOM 4968 O O . TYR A 1 617 ? 33.361 6.357 20.305 1.00 70.38 617 TYR A O 1
ATOM 4976 N N . SER A 1 618 ? 33.460 7.866 18.647 1.00 63.72 618 SER A N 1
ATOM 4977 C CA . SER A 1 618 ? 34.769 7.420 18.154 1.00 63.72 618 SER A CA 1
ATOM 4978 C C . SER A 1 618 ? 35.883 7.485 19.209 1.00 63.72 618 SER A C 1
ATOM 4980 O O . SER A 1 618 ? 36.880 6.773 19.081 1.00 63.72 618 SER A O 1
ATOM 4982 N N . THR A 1 619 ? 35.705 8.296 20.259 1.00 62.19 619 THR A N 1
ATOM 4983 C CA . THR A 1 619 ? 36.676 8.492 21.343 1.00 62.19 619 THR A CA 1
ATOM 4984 C C . THR A 1 619 ? 36.416 7.642 22.593 1.00 62.19 619 THR A C 1
ATOM 4986 O O . THR A 1 619 ? 37.300 7.571 23.441 1.00 62.19 619 THR A O 1
ATOM 4989 N N . ASN A 1 620 ? 35.251 6.990 22.734 1.00 57.38 620 ASN A N 1
ATOM 4990 C CA . ASN A 1 620 ? 34.883 6.198 23.920 1.00 57.38 620 ASN A CA 1
ATOM 4991 C C . ASN A 1 620 ? 34.706 4.715 23.553 1.00 57.38 620 ASN A C 1
ATOM 4993 O O . ASN A 1 620 ? 33.786 4.342 22.832 1.00 57.38 620 ASN A O 1
ATOM 4997 N N . LEU A 1 621 ? 35.626 3.875 24.033 1.00 57.16 621 LEU A N 1
ATOM 4998 C CA . LEU A 1 621 ? 35.849 2.509 23.554 1.00 57.16 621 LEU A CA 1
ATOM 4999 C C . LEU A 1 621 ? 34.965 1.471 24.265 1.00 57.16 621 LEU A C 1
ATOM 5001 O O . LEU A 1 621 ? 34.953 1.395 25.492 1.00 57.16 621 LEU A O 1
ATOM 5005 N N . ALA A 1 622 ? 34.333 0.587 23.490 1.00 53.59 622 ALA A N 1
ATOM 5006 C CA . ALA A 1 622 ? 33.938 -0.748 23.940 1.00 53.59 622 ALA A CA 1
ATOM 5007 C C . ALA A 1 622 ? 34.738 -1.803 23.155 1.00 53.59 622 ALA A C 1
ATOM 5009 O O . ALA A 1 622 ? 35.009 -1.616 21.973 1.00 53.59 622 ALA A O 1
ATOM 5010 N N . ILE A 1 623 ? 35.120 -2.914 23.790 1.00 52.19 623 ILE A N 1
ATOM 5011 C CA . ILE A 1 623 ? 35.803 -4.042 23.133 1.00 52.19 623 ILE A CA 1
ATOM 5012 C C . ILE A 1 623 ? 34.741 -5.096 22.787 1.00 52.19 623 ILE A C 1
ATOM 5014 O O . ILE A 1 623 ? 33.954 -5.486 23.647 1.00 52.19 623 ILE A O 1
ATOM 5018 N N . SER A 1 624 ? 34.670 -5.519 21.522 1.00 58.31 624 SER A N 1
ATOM 5019 C CA . SER A 1 624 ? 33.744 -6.559 21.051 1.00 58.31 624 SER A CA 1
ATOM 5020 C C . SER A 1 624 ? 34.324 -7.282 19.833 1.00 58.31 624 SER A C 1
ATOM 5022 O O . SER A 1 624 ? 34.714 -6.632 18.866 1.00 58.31 624 SER A O 1
ATOM 5024 N N . ASP A 1 625 ? 34.279 -8.617 19.835 1.00 62.81 625 ASP A N 1
ATOM 5025 C CA . ASP A 1 625 ? 34.931 -9.481 18.831 1.00 62.81 625 ASP A CA 1
ATOM 5026 C C . ASP A 1 625 ? 34.104 -9.707 17.549 1.00 62.81 625 ASP A C 1
ATOM 5028 O O . ASP A 1 625 ? 34.506 -10.438 16.651 1.00 62.81 625 ASP A O 1
ATOM 5032 N N . ALA A 1 626 ? 32.931 -9.076 17.431 1.00 64.81 626 ALA A N 1
ATOM 5033 C CA . ALA A 1 626 ? 31.931 -9.374 16.396 1.00 64.81 626 ALA A CA 1
ATOM 5034 C C . ALA A 1 626 ? 32.407 -9.213 14.934 1.00 64.81 626 ALA A C 1
ATOM 5036 O O . ALA A 1 626 ? 31.805 -9.809 14.032 1.00 64.81 626 ALA A O 1
ATOM 5037 N N . PHE A 1 627 ? 33.452 -8.415 14.699 1.00 66.75 627 PHE A N 1
ATOM 5038 C CA . PHE A 1 627 ? 34.032 -8.170 13.376 1.00 66.75 627 PHE A CA 1
ATOM 5039 C C . PHE A 1 627 ? 35.340 -8.925 13.122 1.00 66.75 627 PHE A C 1
ATOM 5041 O O . PHE A 1 627 ? 35.734 -9.015 11.965 1.00 66.75 627 PHE A O 1
ATOM 5048 N N . ILE A 1 628 ? 35.998 -9.459 14.157 1.00 72.75 628 ILE A N 1
ATOM 5049 C CA . ILE A 1 628 ? 37.349 -10.025 14.041 1.00 72.75 628 ILE A CA 1
ATOM 5050 C C . ILE A 1 628 ? 37.358 -11.173 13.021 1.00 72.75 628 ILE A C 1
ATOM 5052 O O . ILE A 1 628 ? 36.458 -12.012 13.002 1.00 72.75 628 ILE A O 1
ATOM 5056 N N . ASP A 1 629 ? 38.364 -11.155 12.147 1.00 69.25 629 ASP A N 1
ATOM 5057 C CA . ASP A 1 629 ? 38.613 -12.106 11.058 1.00 69.25 629 ASP A CA 1
ATOM 5058 C C . ASP A 1 629 ? 37.529 -12.169 9.972 1.00 69.25 629 ASP A C 1
ATOM 5060 O O . ASP A 1 629 ? 37.482 -13.108 9.177 1.00 69.25 629 ASP A O 1
ATOM 5064 N N . LYS A 1 630 ? 36.689 -11.132 9.877 1.00 71.81 630 LYS A N 1
ATOM 5065 C CA . LYS A 1 630 ? 35.745 -10.950 8.768 1.00 71.81 630 LYS A CA 1
ATOM 5066 C C . LYS A 1 630 ? 36.286 -9.955 7.745 1.00 71.81 630 LYS A C 1
ATOM 5068 O O . LYS A 1 630 ? 36.876 -8.933 8.109 1.00 71.81 630 LYS A O 1
ATOM 5073 N N . SER A 1 631 ? 36.018 -10.241 6.472 1.00 71.56 631 SER A N 1
ATOM 5074 C CA . SER A 1 631 ? 36.409 -9.417 5.328 1.00 71.56 631 SER A CA 1
ATOM 5075 C C . SER A 1 631 ? 35.187 -8.961 4.531 1.00 71.56 631 SER A C 1
ATOM 5077 O O . SER A 1 631 ? 34.240 -9.728 4.363 1.00 71.56 631 SER A O 1
ATOM 5079 N N . TYR A 1 632 ? 35.218 -7.725 4.033 1.00 71.00 632 TYR A N 1
ATOM 5080 C CA . TYR A 1 632 ? 34.135 -7.094 3.277 1.00 71.00 632 TYR A CA 1
ATOM 5081 C C . TYR A 1 632 ? 34.690 -6.347 2.058 1.00 71.00 632 TYR A C 1
ATOM 5083 O O . TYR A 1 632 ? 35.830 -5.881 2.079 1.00 71.00 632 TYR A O 1
ATOM 5091 N N . SER A 1 633 ? 33.907 -6.245 0.983 1.00 63.09 633 SER A N 1
ATOM 5092 C CA . SER A 1 633 ? 34.317 -5.545 -0.239 1.00 63.09 633 SER A CA 1
ATOM 5093 C C . SER A 1 633 ? 34.001 -4.051 -0.150 1.00 63.09 633 SER A C 1
ATOM 5095 O O . SER A 1 633 ? 32.839 -3.653 -0.116 1.00 63.09 633 SER A O 1
ATOM 5097 N N . TRP A 1 634 ? 35.029 -3.209 -0.224 1.00 66.19 634 TRP A N 1
ATOM 5098 C CA . TRP A 1 634 ? 34.941 -1.760 -0.069 1.00 66.19 634 TRP A CA 1
ATOM 5099 C C . TRP A 1 634 ? 35.536 -1.030 -1.273 1.00 66.19 634 TRP A C 1
ATOM 5101 O O . TRP A 1 634 ? 36.746 -1.028 -1.467 1.00 66.19 634 TRP A O 1
ATOM 5111 N N . LYS A 1 635 ? 34.700 -0.365 -2.084 1.00 62.47 635 LYS A N 1
ATOM 5112 C CA . LYS A 1 635 ? 35.129 0.473 -3.231 1.00 62.47 635 LYS A CA 1
ATOM 5113 C C . LYS A 1 635 ? 36.139 -0.196 -4.193 1.00 62.47 635 LYS A C 1
ATOM 5115 O O . LYS A 1 635 ? 36.947 0.495 -4.801 1.00 62.47 635 LYS A O 1
ATOM 5120 N N . GLY A 1 636 ? 36.049 -1.516 -4.370 1.00 59.66 636 GLY A N 1
ATOM 5121 C CA . GLY A 1 636 ? 36.963 -2.295 -5.220 1.00 59.66 636 GLY A CA 1
ATOM 5122 C C . GLY A 1 636 ? 38.132 -2.947 -4.473 1.00 59.66 636 GLY A C 1
ATOM 5123 O O . GLY A 1 636 ? 38.822 -3.768 -5.063 1.00 59.66 636 GLY A O 1
ATOM 5124 N N . ASP A 1 637 ? 38.303 -2.648 -3.183 1.00 64.94 637 ASP A N 1
ATOM 5125 C CA . ASP A 1 637 ? 39.247 -3.301 -2.274 1.00 64.94 637 ASP A CA 1
ATOM 5126 C C . ASP A 1 637 ? 38.553 -4.291 -1.325 1.00 64.94 637 ASP A C 1
ATOM 5128 O O . ASP A 1 637 ? 37.325 -4.359 -1.252 1.00 64.94 637 ASP A O 1
ATOM 5132 N N . THR A 1 638 ? 39.346 -5.048 -0.562 1.00 72.88 638 THR A N 1
ATOM 5133 C CA . THR A 1 638 ? 38.871 -5.852 0.574 1.00 72.88 638 THR A CA 1
ATOM 5134 C C . THR A 1 638 ? 39.308 -5.199 1.883 1.00 72.88 638 THR A C 1
ATOM 5136 O O . THR A 1 638 ? 40.502 -5.003 2.090 1.00 72.88 638 THR A O 1
ATOM 5139 N N . ILE A 1 639 ? 38.368 -4.891 2.781 1.00 77.50 639 ILE A N 1
ATOM 5140 C CA . ILE A 1 639 ? 38.644 -4.481 4.166 1.00 77.50 639 ILE A CA 1
ATOM 5141 C C . ILE A 1 639 ? 38.506 -5.694 5.088 1.00 77.50 639 ILE A C 1
ATOM 5143 O O . ILE A 1 639 ? 37.534 -6.436 5.002 1.00 77.50 639 ILE A O 1
ATOM 5147 N N . SER A 1 640 ? 39.467 -5.919 5.977 1.00 80.56 640 SER A N 1
ATOM 5148 C CA . SER A 1 640 ? 39.473 -7.035 6.925 1.00 80.56 640 SER A CA 1
ATOM 5149 C C . SER A 1 640 ? 39.699 -6.522 8.337 1.00 80.56 640 SER A C 1
ATOM 5151 O O . SER A 1 640 ? 40.692 -5.848 8.607 1.00 80.56 640 SER A O 1
ATOM 5153 N N . PHE A 1 641 ? 38.794 -6.850 9.251 1.00 80.38 641 PHE A N 1
ATOM 5154 C CA . PHE A 1 641 ? 38.901 -6.451 10.653 1.00 80.38 641 PHE A CA 1
ATOM 5155 C C . PHE A 1 641 ? 39.778 -7.465 11.392 1.00 80.38 641 PHE A C 1
ATOM 5157 O O . PHE A 1 641 ? 39.441 -8.644 11.478 1.00 80.38 641 PHE A O 1
ATOM 5164 N N . LYS A 1 642 ? 40.926 -7.025 11.902 1.00 81.94 642 LYS A N 1
ATOM 5165 C CA . LYS A 1 642 ? 41.881 -7.848 12.654 1.00 81.94 642 LYS A CA 1
ATOM 5166 C C . LYS A 1 642 ? 41.786 -7.555 14.149 1.00 81.94 642 LYS A C 1
ATOM 5168 O O . LYS A 1 642 ? 41.271 -6.519 14.563 1.00 81.94 642 LYS A O 1
ATOM 5173 N N . ALA A 1 643 ? 42.308 -8.465 14.968 1.00 76.44 643 ALA A N 1
ATOM 5174 C CA . ALA A 1 643 ? 42.419 -8.246 16.407 1.00 76.44 643 ALA A CA 1
ATOM 5175 C C . ALA A 1 643 ? 43.161 -6.929 16.737 1.00 76.44 643 ALA A C 1
ATOM 5177 O O . ALA A 1 643 ? 43.919 -6.398 15.924 1.00 76.44 643 ALA A O 1
ATOM 5178 N N . ASN A 1 644 ? 42.952 -6.412 17.952 1.00 74.44 644 ASN A N 1
ATOM 5179 C CA . ASN A 1 644 ? 43.573 -5.182 18.469 1.00 74.44 644 ASN A CA 1
ATOM 5180 C C . ASN A 1 644 ? 43.201 -3.881 17.724 1.00 74.44 644 ASN A C 1
ATOM 5182 O O . ASN A 1 644 ? 43.935 -2.900 17.809 1.00 74.44 644 ASN A O 1
ATOM 5186 N N . GLY A 1 645 ? 42.062 -3.842 17.021 1.00 75.56 645 GLY A N 1
ATOM 5187 C CA . GLY A 1 645 ? 41.565 -2.612 16.388 1.00 75.56 645 GLY A CA 1
ATOM 5188 C C . GLY A 1 645 ? 42.239 -2.268 15.058 1.00 75.56 645 GLY A C 1
ATOM 5189 O O . GLY A 1 645 ? 42.144 -1.129 14.607 1.00 75.56 645 GLY A O 1
ATOM 5190 N N . VAL A 1 646 ? 42.911 -3.232 14.422 1.00 82.38 646 VAL A N 1
ATOM 5191 C CA . VAL A 1 646 ? 43.574 -3.044 13.124 1.00 82.38 646 VAL A CA 1
ATOM 5192 C C . VAL A 1 646 ? 42.607 -3.366 11.983 1.00 82.38 646 VAL A C 1
ATOM 5194 O O . VAL A 1 646 ? 42.005 -4.435 11.941 1.00 82.38 646 VAL A O 1
ATOM 5197 N N . LEU A 1 647 ? 42.475 -2.452 11.026 1.00 83.88 647 LEU A N 1
ATOM 5198 C CA . LEU A 1 647 ? 41.742 -2.642 9.776 1.00 83.88 647 LEU A CA 1
ATOM 5199 C C . LEU A 1 647 ? 42.745 -2.848 8.636 1.00 83.88 647 LEU A C 1
ATOM 5201 O O . LEU A 1 647 ? 43.517 -1.947 8.317 1.00 83.88 647 LEU A O 1
ATOM 5205 N N . GLN A 1 648 ? 42.741 -4.018 8.008 1.00 83.12 648 GLN A N 1
ATOM 5206 C CA . GLN A 1 648 ? 43.626 -4.339 6.890 1.00 83.12 648 GLN A CA 1
ATOM 5207 C C . GLN A 1 648 ? 42.911 -4.141 5.552 1.00 83.12 648 GLN A C 1
ATOM 5209 O O . GLN A 1 648 ? 41.819 -4.664 5.356 1.00 83.12 648 GLN A O 1
ATOM 5214 N N . MET A 1 649 ? 43.540 -3.422 4.630 1.00 81.38 649 MET A N 1
ATOM 5215 C CA . MET A 1 649 ? 43.139 -3.277 3.230 1.00 81.38 649 MET A CA 1
ATOM 5216 C C . MET A 1 649 ? 44.173 -3.951 2.320 1.00 81.38 649 MET A C 1
ATOM 5218 O O . MET A 1 649 ? 45.260 -4.291 2.784 1.00 81.38 649 MET A O 1
ATOM 5222 N N . ASN A 1 650 ? 43.847 -4.141 1.036 1.00 69.00 650 ASN A N 1
ATOM 5223 C CA . ASN A 1 650 ? 44.706 -4.839 0.066 1.00 69.00 650 ASN A CA 1
ATOM 5224 C C . ASN A 1 650 ? 46.175 -4.361 0.083 1.00 69.00 650 ASN A C 1
ATOM 5226 O O . ASN A 1 650 ? 47.078 -5.192 0.100 1.00 69.00 650 ASN A O 1
ATOM 5230 N N . GLU A 1 651 ? 46.414 -3.044 0.144 1.00 68.75 651 GLU A N 1
ATOM 5231 C CA . GLU A 1 651 ? 47.769 -2.458 0.143 1.00 68.75 651 GLU A CA 1
ATOM 5232 C C . GLU A 1 651 ? 48.084 -1.574 1.367 1.00 68.75 651 GLU A C 1
ATOM 5234 O O . GLU A 1 651 ? 49.185 -1.039 1.480 1.00 68.75 651 GLU A O 1
ATOM 5239 N N . THR A 1 652 ? 47.144 -1.385 2.303 1.00 77.75 652 THR A N 1
ATOM 5240 C CA . THR A 1 652 ? 47.313 -0.456 3.441 1.00 77.75 652 THR A CA 1
ATOM 5241 C C . THR A 1 652 ? 46.704 -0.990 4.736 1.00 77.75 652 THR A C 1
ATOM 5243 O O . THR A 1 652 ? 45.837 -1.859 4.731 1.00 77.75 652 THR A O 1
ATOM 5246 N N . THR A 1 653 ? 47.146 -0.463 5.878 1.00 81.31 653 THR A N 1
ATOM 5247 C CA . THR A 1 653 ? 46.564 -0.754 7.197 1.00 81.31 653 THR A CA 1
ATOM 5248 C C . THR A 1 653 ? 46.074 0.526 7.853 1.00 81.31 653 THR A C 1
ATOM 5250 O O . THR A 1 653 ? 46.744 1.556 7.793 1.00 81.31 653 THR A O 1
ATOM 5253 N N . SER A 1 654 ? 44.933 0.446 8.523 1.00 83.19 654 SER A N 1
ATOM 5254 C CA . SER A 1 654 ? 44.347 1.521 9.314 1.00 83.19 654 SER A CA 1
ATOM 5255 C C . SER A 1 654 ? 43.800 0.983 10.638 1.00 83.19 654 SER A C 1
ATOM 5257 O O . SER A 1 654 ? 44.053 -0.164 10.998 1.00 83.19 654 SER A O 1
ATOM 5259 N N . ASN A 1 655 ? 43.049 1.805 11.369 1.00 82.31 655 ASN A N 1
ATOM 5260 C CA . ASN A 1 655 ? 42.458 1.464 12.656 1.00 82.31 655 ASN A CA 1
ATOM 5261 C C . ASN A 1 655 ? 40.929 1.526 12.612 1.00 82.31 655 ASN A C 1
ATOM 5263 O O . ASN A 1 655 ? 40.338 2.338 11.889 1.00 82.31 655 ASN A O 1
ATOM 5267 N N . TYR A 1 656 ? 40.301 0.709 13.453 1.00 82.19 656 TYR A N 1
ATOM 5268 C CA . TYR A 1 656 ? 38.879 0.778 13.755 1.00 82.19 656 TYR A CA 1
ATOM 5269 C C . TYR A 1 656 ? 38.626 0.778 15.267 1.00 82.19 656 TYR A C 1
ATOM 5271 O O . TYR A 1 656 ? 39.414 0.249 16.049 1.00 82.19 656 TYR A O 1
ATOM 5279 N N . SER A 1 657 ? 37.502 1.357 15.682 1.00 76.75 657 SER A N 1
ATOM 5280 C CA . SER A 1 657 ? 36.991 1.297 17.054 1.00 76.75 657 SER A CA 1
ATOM 5281 C C . SER A 1 657 ? 35.535 0.845 17.059 1.00 76.75 657 SER A C 1
ATOM 5283 O O . SER A 1 657 ? 34.797 1.107 16.120 1.00 76.75 657 SER A O 1
ATOM 5285 N N . MET A 1 658 ? 35.092 0.135 18.093 1.00 76.06 658 MET A N 1
ATOM 5286 C CA . MET A 1 658 ? 33.715 -0.361 18.172 1.00 76.06 658 MET A CA 1
ATOM 5287 C C . MET A 1 658 ? 32.822 0.616 18.946 1.00 76.06 658 MET A C 1
ATOM 5289 O O . MET A 1 658 ? 33.166 1.027 20.051 1.00 76.06 658 MET A O 1
ATOM 5293 N N . ILE A 1 659 ? 31.650 0.931 18.390 1.00 69.06 659 ILE A N 1
ATOM 5294 C CA . ILE A 1 659 ? 30.568 1.685 19.049 1.00 69.06 659 ILE A CA 1
ATOM 5295 C C . ILE A 1 659 ? 29.696 0.744 19.883 1.00 69.06 659 ILE A C 1
ATOM 5297 O O . ILE A 1 659 ? 29.336 1.027 21.021 1.00 69.06 659 ILE A O 1
ATOM 5301 N N . ASN A 1 660 ? 29.311 -0.381 19.288 1.00 69.88 660 ASN A N 1
ATOM 5302 C CA . ASN A 1 660 ? 28.494 -1.418 19.907 1.00 69.88 660 ASN A CA 1
ATOM 5303 C C . ASN A 1 660 ? 28.770 -2.751 19.198 1.00 69.88 660 ASN A C 1
ATOM 5305 O O . ASN A 1 660 ? 29.529 -2.786 18.236 1.00 69.88 660 ASN A O 1
ATOM 5309 N N . LYS A 1 661 ? 28.133 -3.855 19.613 1.00 73.00 661 LYS A N 1
ATOM 5310 C CA . LYS A 1 661 ? 28.360 -5.194 19.024 1.00 73.00 661 LYS A CA 1
ATOM 5311 C C . LYS A 1 661 ? 28.163 -5.278 17.500 1.00 73.00 661 LYS A C 1
ATOM 5313 O O . LYS A 1 661 ? 28.575 -6.263 16.901 1.00 73.00 661 LYS A O 1
ATOM 5318 N N . ARG A 1 662 ? 27.503 -4.296 16.880 1.00 74.50 662 ARG A N 1
ATOM 5319 C CA . ARG A 1 662 ? 27.183 -4.275 15.448 1.00 74.50 662 ARG A CA 1
ATOM 5320 C C . ARG A 1 662 ? 27.800 -3.111 14.696 1.00 74.50 662 ARG A C 1
ATOM 5322 O O . ARG A 1 662 ? 27.659 -3.084 13.489 1.00 74.50 662 ARG A O 1
ATOM 5329 N N . THR A 1 663 ? 28.438 -2.155 15.362 1.00 78.25 663 THR A N 1
ATOM 5330 C CA . THR A 1 663 ? 28.827 -0.890 14.733 1.00 78.25 663 THR A CA 1
ATOM 5331 C C . THR A 1 663 ? 30.259 -0.536 15.090 1.00 78.25 663 THR A C 1
ATOM 5333 O O . THR A 1 663 ? 30.600 -0.513 16.271 1.00 78.25 663 THR A O 1
ATOM 5336 N N . ALA A 1 664 ? 31.072 -0.232 14.085 1.00 80.38 664 ALA A N 1
ATOM 5337 C CA . ALA A 1 664 ? 32.450 0.220 14.208 1.00 80.38 664 ALA A CA 1
ATOM 5338 C C . ALA A 1 664 ? 32.627 1.612 13.587 1.00 80.38 664 ALA A C 1
ATOM 5340 O O . ALA A 1 664 ? 31.902 1.980 12.671 1.00 80.38 664 ALA A O 1
ATOM 5341 N N . VAL A 1 665 ? 33.597 2.384 14.061 1.00 82.19 665 VAL A N 1
ATOM 5342 C CA . VAL A 1 665 ? 34.148 3.547 13.370 1.00 82.19 665 VAL A CA 1
ATOM 5343 C C . VAL A 1 665 ? 35.455 3.112 12.728 1.00 82.19 665 VAL A C 1
ATOM 5345 O O . VAL A 1 665 ? 36.364 2.679 13.429 1.00 82.19 665 VAL A O 1
ATOM 5348 N N . ILE A 1 666 ? 35.566 3.224 11.412 1.00 82.69 666 ILE A N 1
ATOM 5349 C CA . ILE A 1 666 ? 36.788 2.937 10.659 1.00 82.69 666 ILE A CA 1
ATOM 5350 C C . ILE A 1 666 ? 37.404 4.245 10.170 1.00 82.69 666 ILE A C 1
ATOM 5352 O O . ILE A 1 666 ? 36.685 5.165 9.783 1.00 82.69 666 ILE A O 1
ATOM 5356 N N . LYS A 1 667 ? 38.734 4.350 10.167 1.00 79.44 667 LYS A N 1
ATOM 5357 C CA . LYS A 1 667 ? 39.430 5.478 9.529 1.00 79.44 667 LYS A CA 1
ATOM 5358 C C . LYS A 1 667 ? 40.013 5.030 8.200 1.00 79.44 667 LYS A C 1
ATOM 5360 O O . LYS A 1 667 ? 40.699 4.020 8.159 1.00 79.44 667 LYS A O 1
ATOM 5365 N N . ILE A 1 668 ? 39.778 5.761 7.118 1.00 77.06 668 ILE A N 1
ATOM 5366 C CA . ILE A 1 668 ? 40.403 5.496 5.812 1.00 77.06 668 ILE A CA 1
ATOM 5367 C C . ILE A 1 668 ? 40.761 6.846 5.189 1.00 77.06 668 ILE A C 1
ATOM 5369 O O . ILE A 1 668 ? 39.896 7.710 5.072 1.00 77.06 668 ILE A O 1
ATOM 5373 N N . ASN A 1 669 ? 42.024 7.036 4.789 1.00 72.38 669 ASN A N 1
ATOM 5374 C CA . ASN A 1 669 ? 42.505 8.254 4.119 1.00 72.38 669 ASN A CA 1
ATOM 5375 C C . ASN A 1 669 ? 42.104 9.560 4.842 1.00 72.38 669 ASN A C 1
ATOM 5377 O O . ASN A 1 669 ? 41.583 10.480 4.220 1.00 72.38 669 ASN A O 1
ATOM 5381 N N . ASN A 1 670 ? 42.324 9.624 6.162 1.00 72.50 670 ASN A N 1
ATOM 5382 C CA . ASN A 1 670 ? 41.954 10.725 7.074 1.00 72.50 670 ASN A CA 1
ATOM 5383 C C . ASN A 1 670 ? 40.453 10.971 7.314 1.00 72.50 670 ASN A C 1
ATOM 5385 O O . ASN A 1 670 ? 40.127 11.768 8.192 1.00 72.50 670 ASN A O 1
ATOM 5389 N N . ASN A 1 671 ? 39.552 10.246 6.651 1.00 77.00 671 ASN A N 1
ATOM 5390 C CA . ASN A 1 671 ? 38.114 10.334 6.907 1.00 77.00 671 ASN A CA 1
ATOM 5391 C C . ASN A 1 671 ? 37.668 9.229 7.870 1.00 77.00 671 ASN A C 1
ATOM 5393 O O . ASN A 1 671 ? 38.218 8.123 7.867 1.00 77.00 671 ASN A O 1
ATOM 5397 N N . SER A 1 672 ? 36.668 9.528 8.699 1.00 83.56 672 SER A N 1
ATOM 5398 C CA . SER A 1 672 ? 36.068 8.553 9.616 1.00 83.56 672 SER A CA 1
ATOM 5399 C C . SER A 1 672 ? 34.732 8.076 9.063 1.00 83.56 672 SER A C 1
ATOM 5401 O O . SER A 1 672 ? 33.900 8.884 8.652 1.00 83.56 672 SER A O 1
ATOM 5403 N N . PHE A 1 673 ? 34.511 6.768 9.092 1.00 83.25 673 PHE A N 1
ATOM 5404 C CA . PHE A 1 673 ? 33.280 6.160 8.621 1.00 83.25 673 PHE A CA 1
ATOM 5405 C C . PHE A 1 673 ? 32.641 5.303 9.708 1.00 83.25 673 PHE A C 1
ATOM 5407 O O . PHE A 1 673 ? 33.336 4.566 10.400 1.00 83.25 673 PHE A O 1
ATOM 5414 N N . ILE A 1 674 ? 31.320 5.364 9.845 1.00 82.50 674 ILE A N 1
ATOM 5415 C CA . ILE A 1 674 ? 30.554 4.409 10.654 1.00 82.50 674 ILE A CA 1
ATOM 5416 C C . ILE A 1 674 ? 30.268 3.186 9.801 1.00 82.50 674 ILE A C 1
ATOM 5418 O O . ILE A 1 674 ? 29.724 3.343 8.722 1.00 82.50 674 ILE A O 1
ATOM 5422 N N . PHE A 1 675 ? 30.564 1.997 10.299 1.00 80.62 675 PHE A N 1
ATOM 5423 C CA . PHE A 1 675 ? 30.375 0.710 9.649 1.00 80.62 675 PHE A CA 1
ATOM 5424 C C . PHE A 1 675 ? 29.456 -0.163 10.508 1.00 80.62 675 PHE A C 1
ATOM 5426 O O . PHE A 1 675 ? 29.851 -0.566 11.601 1.00 80.62 675 PHE A O 1
ATOM 5433 N N . THR A 1 676 ? 28.222 -0.435 10.070 1.00 77.69 676 THR A N 1
ATOM 5434 C CA . THR A 1 676 ? 27.220 -1.140 10.895 1.00 77.69 676 THR A CA 1
ATOM 5435 C C . THR A 1 676 ? 26.643 -2.396 10.235 1.00 77.69 676 THR A C 1
ATOM 5437 O O . THR A 1 676 ? 26.179 -2.350 9.098 1.00 77.69 676 THR A O 1
ATOM 5440 N N . LEU A 1 677 ? 26.654 -3.523 10.957 1.00 71.31 677 LEU A N 1
ATOM 5441 C CA . LEU A 1 677 ? 26.097 -4.818 10.554 1.00 71.31 677 LEU A CA 1
ATOM 5442 C C . LEU A 1 677 ? 24.608 -4.915 10.874 1.00 71.31 677 LEU A C 1
ATOM 5444 O O . LEU A 1 677 ? 24.165 -4.603 11.980 1.00 71.31 677 LEU A O 1
ATOM 5448 N N . HIS A 1 678 ? 23.840 -5.479 9.943 1.00 60.38 678 HIS A N 1
ATOM 5449 C CA . HIS A 1 678 ? 22.405 -5.675 10.133 1.00 60.38 678 HIS A CA 1
ATOM 5450 C C . HIS A 1 678 ? 22.084 -6.796 11.144 1.00 60.38 678 HIS A C 1
ATOM 5452 O O . HIS A 1 678 ? 21.211 -6.636 12.001 1.00 60.38 678 HIS A O 1
ATOM 5458 N N . ASN A 1 679 ? 22.791 -7.930 11.082 1.00 59.12 679 ASN A N 1
ATOM 5459 C CA . ASN A 1 679 ? 22.651 -9.048 12.018 1.00 59.12 679 ASN A CA 1
ATOM 5460 C C . ASN A 1 679 ? 24.014 -9.727 12.253 1.00 59.12 679 ASN A C 1
ATOM 5462 O O . ASN A 1 679 ? 24.676 -10.134 11.303 1.00 59.12 679 ASN A O 1
ATOM 5466 N N . VAL A 1 680 ? 24.422 -9.868 13.520 1.00 54.47 680 VAL A N 1
ATOM 5467 C CA . VAL A 1 680 ? 25.706 -10.498 13.899 1.00 54.47 680 VAL A CA 1
ATOM 5468 C C . VAL A 1 680 ? 25.716 -11.999 13.584 1.00 54.47 680 VAL A C 1
ATOM 5470 O O . VAL A 1 680 ? 26.768 -12.539 13.252 1.00 54.47 680 VAL A O 1
ATOM 5473 N N . GLU A 1 681 ? 24.550 -12.651 13.650 1.00 47.72 681 GLU A N 1
ATOM 5474 C CA . GLU A 1 681 ? 24.367 -14.100 13.462 1.00 47.72 681 GLU A CA 1
ATOM 5475 C C . GLU A 1 681 ? 24.018 -14.483 12.015 1.00 47.72 681 GLU A C 1
ATOM 5477 O O . GLU A 1 681 ? 24.191 -15.630 11.610 1.00 47.72 681 GLU A O 1
ATOM 5482 N N . LYS A 1 682 ? 23.542 -13.519 11.216 1.00 49.56 682 LYS A N 1
ATOM 5483 C CA . LYS A 1 682 ? 23.238 -13.679 9.785 1.00 49.56 682 LYS A CA 1
ATOM 5484 C C . LYS A 1 682 ? 23.966 -12.591 8.991 1.00 49.56 682 LYS A C 1
ATOM 5486 O O . LYS A 1 682 ? 23.346 -11.586 8.645 1.00 49.56 682 LYS A O 1
ATOM 5491 N N . PRO A 1 683 ? 25.263 -12.771 8.688 1.00 44.28 683 PRO A N 1
ATOM 5492 C CA . PRO A 1 683 ? 26.087 -11.773 7.997 1.00 44.28 683 PRO A CA 1
ATOM 5493 C C . PRO A 1 683 ? 25.688 -11.524 6.525 1.00 44.28 683 PRO A C 1
ATOM 5495 O O . PRO A 1 683 ? 26.414 -10.870 5.787 1.00 44.28 683 PRO A O 1
ATOM 5498 N N . SER A 1 684 ? 24.530 -12.017 6.074 1.00 42.00 684 SER A N 1
ATOM 5499 C CA . SER A 1 684 ? 24.046 -11.961 4.690 1.00 42.00 684 SER A CA 1
ATOM 5500 C C . SER A 1 684 ? 23.478 -10.603 4.263 1.00 42.00 684 SER A C 1
ATOM 5502 O O . SER A 1 684 ? 22.872 -10.501 3.199 1.00 42.00 684 SER A O 1
ATOM 5504 N N . ILE A 1 685 ? 23.641 -9.549 5.058 1.00 50.50 685 ILE A N 1
ATOM 5505 C CA . ILE A 1 685 ? 23.173 -8.211 4.703 1.00 50.50 685 ILE A CA 1
ATOM 5506 C C . ILE A 1 685 ? 24.311 -7.238 4.984 1.00 50.50 685 ILE A C 1
ATOM 5508 O O . ILE A 1 685 ? 24.763 -7.084 6.118 1.00 50.50 685 ILE A O 1
ATOM 5512 N N . LEU A 1 686 ? 24.779 -6.672 3.881 1.00 55.31 686 LEU A N 1
ATOM 5513 C CA . LEU A 1 686 ? 25.740 -5.593 3.729 1.00 55.31 686 LEU A CA 1
ATOM 5514 C C . LEU A 1 686 ? 25.915 -4.670 4.940 1.00 55.31 686 LEU A C 1
ATOM 5516 O O . LEU A 1 686 ? 24.930 -4.186 5.502 1.00 55.31 686 LEU A O 1
ATOM 5520 N N . PRO A 1 687 ? 27.159 -4.347 5.310 1.00 63.41 687 PRO A N 1
ATOM 5521 C CA . PRO A 1 687 ? 27.394 -3.304 6.283 1.00 63.41 687 PRO A CA 1
ATOM 5522 C C . PRO A 1 687 ? 26.996 -1.950 5.678 1.00 63.41 687 PRO A C 1
ATOM 5524 O O . PRO A 1 687 ? 27.360 -1.607 4.551 1.00 63.41 687 PRO A O 1
ATOM 5527 N N . LEU A 1 688 ? 26.223 -1.168 6.429 1.00 72.06 688 LEU A N 1
ATOM 5528 C CA . LEU A 1 688 ? 25.953 0.223 6.077 1.00 72.06 688 LEU A CA 1
ATOM 5529 C C . LEU A 1 688 ? 27.180 1.037 6.473 1.00 72.06 688 LEU A C 1
ATOM 5531 O O . LEU A 1 688 ? 27.558 1.028 7.649 1.00 72.06 688 LEU A O 1
ATOM 5535 N N . CYS A 1 689 ? 27.764 1.750 5.510 1.00 75.50 689 CYS A N 1
ATOM 5536 C CA . CYS A 1 689 ? 28.878 2.633 5.789 1.00 75.50 689 CYS A CA 1
ATOM 5537 C C . CYS A 1 689 ? 28.524 4.101 5.589 1.00 75.50 689 CYS A C 1
ATOM 5539 O O . CYS A 1 689 ? 28.017 4.476 4.536 1.00 75.50 689 CYS A O 1
ATOM 5541 N N . ILE A 1 690 ? 28.815 4.935 6.584 1.00 79.00 690 ILE A N 1
ATOM 5542 C CA . ILE A 1 690 ? 28.428 6.347 6.622 1.00 79.00 690 ILE A CA 1
ATOM 5543 C C . ILE A 1 690 ? 29.690 7.179 6.750 1.00 79.00 690 ILE A C 1
ATOM 5545 O O . ILE A 1 690 ? 30.419 7.030 7.725 1.00 79.00 690 ILE A O 1
ATOM 5549 N N . ASP A 1 691 ? 29.940 8.061 5.794 1.00 82.88 691 ASP A N 1
ATOM 5550 C CA . ASP A 1 691 ? 30.965 9.092 5.922 1.00 82.88 691 ASP A CA 1
ATOM 5551 C C . ASP A 1 691 ? 30.511 10.121 6.967 1.00 82.88 691 ASP A C 1
ATOM 5553 O O . ASP A 1 691 ? 29.492 10.787 6.784 1.00 82.88 691 ASP A O 1
ATOM 5557 N N . ILE A 1 692 ? 31.246 10.240 8.077 1.00 81.69 692 ILE A N 1
ATOM 5558 C CA . ILE A 1 692 ? 30.878 11.122 9.195 1.00 81.69 692 ILE A CA 1
ATOM 5559 C C . ILE A 1 692 ? 30.912 12.601 8.780 1.00 81.69 692 ILE A C 1
ATOM 5561 O O . ILE A 1 692 ? 30.164 13.413 9.331 1.00 81.69 692 ILE A O 1
ATOM 5565 N N . ASP A 1 693 ? 31.752 12.972 7.813 1.00 78.69 693 ASP A N 1
ATOM 5566 C CA . ASP A 1 693 ? 31.937 14.368 7.428 1.00 78.69 693 ASP A CA 1
ATOM 5567 C C . ASP A 1 693 ? 30.840 14.873 6.501 1.00 78.69 693 ASP A C 1
ATOM 5569 O O . ASP A 1 693 ? 30.344 15.987 6.693 1.00 78.69 693 ASP A O 1
ATOM 5573 N N . SER A 1 694 ? 30.441 14.050 5.531 1.00 77.75 694 SER A N 1
ATOM 5574 C CA . SER A 1 694 ? 29.355 14.372 4.602 1.00 77.75 694 SER A CA 1
ATOM 5575 C C . SER A 1 694 ? 27.976 13.907 5.086 1.00 77.75 694 SER A C 1
ATOM 5577 O O . SER A 1 694 ? 26.961 14.381 4.570 1.00 77.75 694 SER A O 1
ATOM 5579 N N . LEU A 1 695 ? 27.931 12.996 6.069 1.00 76.06 695 LEU A N 1
ATOM 5580 C CA . LEU A 1 695 ? 26.743 12.232 6.470 1.00 76.06 695 LEU A CA 1
ATOM 5581 C C . LEU A 1 695 ? 26.053 11.560 5.277 1.00 76.06 695 LEU A C 1
ATOM 5583 O O . LEU A 1 695 ? 24.831 11.429 5.242 1.00 76.06 695 LEU A O 1
ATOM 5587 N N . SER A 1 696 ? 26.850 11.152 4.290 1.00 71.56 696 SER A N 1
ATOM 5588 C CA . SER A 1 696 ? 26.392 10.352 3.162 1.00 71.56 696 SER A CA 1
ATOM 5589 C C . SER A 1 696 ? 26.726 8.889 3.413 1.00 71.56 696 SER A C 1
ATOM 5591 O O . SER A 1 696 ? 27.793 8.555 3.936 1.00 71.56 696 SER A O 1
ATOM 5593 N N . TYR A 1 697 ? 25.795 8.006 3.074 1.00 67.94 697 TYR A N 1
ATOM 5594 C CA . TYR A 1 697 ? 26.032 6.575 3.148 1.00 67.94 697 TYR A CA 1
ATOM 5595 C C . TYR A 1 697 ? 26.457 6.025 1.789 1.00 67.94 697 TYR A C 1
ATOM 5597 O O . TYR A 1 697 ? 26.041 6.492 0.727 1.00 67.94 697 TYR A O 1
ATOM 5605 N N . PHE A 1 698 ? 27.255 4.970 1.843 1.00 63.12 698 PHE A N 1
ATOM 5606 C CA . PHE A 1 698 ? 27.566 4.126 0.709 1.00 63.12 698 PHE A CA 1
ATOM 5607 C C . PHE A 1 698 ? 27.154 2.712 1.087 1.00 63.12 698 PHE A C 1
ATOM 5609 O O . PHE A 1 698 ? 27.595 2.168 2.102 1.00 63.12 698 PHE A O 1
ATOM 5616 N N . LEU A 1 699 ? 26.286 2.124 0.272 1.00 51.38 699 LEU A N 1
ATOM 5617 C CA . LEU A 1 699 ? 26.064 0.693 0.323 1.00 51.38 699 LEU A CA 1
ATOM 5618 C C . LEU A 1 699 ? 27.302 0.026 -0.261 1.00 51.38 699 LEU A C 1
ATOM 5620 O O . LEU A 1 699 ? 27.621 0.236 -1.437 1.00 51.38 699 LEU A O 1
ATOM 5624 N N . GLU A 1 700 ? 27.998 -0.777 0.539 1.00 52.53 700 GLU A N 1
ATOM 5625 C CA . GLU A 1 700 ? 28.898 -1.765 -0.041 1.00 52.53 700 GLU A CA 1
ATOM 5626 C C . GLU A 1 700 ? 28.093 -2.628 -1.029 1.00 52.53 700 GLU A C 1
ATOM 5628 O O . GLU A 1 700 ? 26.908 -2.895 -0.825 1.00 52.53 700 GLU A O 1
ATOM 5633 N N . LYS A 1 701 ? 28.692 -3.029 -2.151 1.00 51.59 701 LYS A N 1
ATOM 5634 C CA . LYS A 1 701 ? 28.020 -3.925 -3.097 1.00 51.59 701 LYS A CA 1
ATOM 5635 C C . LYS A 1 701 ? 28.268 -5.359 -2.651 1.00 51.59 701 LYS A C 1
ATOM 5637 O O . LYS A 1 701 ? 29.352 -5.888 -2.867 1.00 51.59 701 LYS A O 1
ATOM 5642 N N . ARG A 1 702 ? 27.256 -6.002 -2.071 1.00 56.97 702 ARG A N 1
ATOM 5643 C CA . ARG A 1 702 ? 27.236 -7.452 -1.891 1.00 56.97 702 ARG A CA 1
ATOM 5644 C C . ARG A 1 702 ? 26.787 -7.955 -3.230 1.00 56.97 702 ARG A C 1
ATOM 5646 O O . ARG A 1 702 ? 25.667 -7.666 -3.643 1.00 56.97 702 ARG A O 1
ATOM 5653 N N . GLN A 1 703 ? 27.677 -8.646 -3.916 1.00 66.69 703 GLN A N 1
ATOM 5654 C CA . GLN A 1 703 ? 27.279 -9.339 -5.118 1.00 66.69 703 GLN A CA 1
ATOM 5655 C C . GLN A 1 703 ? 26.470 -10.571 -4.701 1.00 66.69 703 GLN A C 1
ATOM 5657 O O . GLN A 1 703 ? 26.992 -11.390 -3.939 1.00 66.69 703 GLN A O 1
ATOM 5662 N N . PRO A 1 704 ? 25.193 -10.680 -5.108 1.00 77.94 704 PRO A N 1
ATOM 5663 C CA . PRO A 1 704 ? 24.444 -11.906 -4.905 1.00 77.94 704 PRO A CA 1
ATOM 5664 C C . PRO A 1 704 ? 25.104 -13.036 -5.686 1.00 77.94 704 PRO A C 1
ATOM 5666 O O . PRO A 1 704 ? 25.698 -12.817 -6.744 1.00 77.94 704 PRO A O 1
ATOM 5669 N N . SER A 1 705 ? 24.992 -14.234 -5.129 1.00 89.75 705 SER A N 1
ATOM 5670 C CA . SER A 1 705 ? 25.581 -15.441 -5.693 1.00 89.75 705 SER A CA 1
ATOM 5671 C C . SER A 1 705 ? 24.513 -16.375 -6.261 1.00 89.75 705 SER A C 1
ATOM 5673 O O . SER A 1 705 ? 23.435 -16.530 -5.677 1.00 89.75 705 SER A O 1
ATOM 5675 N N . PHE A 1 706 ? 24.813 -17.022 -7.386 1.00 95.25 706 PHE A N 1
ATOM 5676 C CA . PHE A 1 706 ? 23.854 -17.825 -8.147 1.00 95.25 706 PHE A CA 1
ATOM 5677 C C . PHE A 1 706 ? 24.334 -19.265 -8.325 1.00 95.25 706 PHE A C 1
ATOM 5679 O O . PHE A 1 706 ? 25.508 -19.508 -8.599 1.00 95.25 706 PHE A O 1
ATOM 5686 N N . ASN A 1 707 ? 23.418 -20.230 -8.205 1.00 97.31 707 ASN A N 1
ATOM 5687 C CA . ASN A 1 707 ? 23.620 -21.594 -8.693 1.00 97.31 707 ASN A CA 1
ATOM 5688 C C . ASN A 1 707 ? 22.635 -21.882 -9.834 1.00 97.31 707 ASN A C 1
ATOM 5690 O O . ASN A 1 707 ? 21.420 -21.900 -9.618 1.00 97.31 707 ASN A O 1
ATOM 5694 N N . ILE A 1 708 ? 23.168 -22.079 -11.040 1.00 97.25 708 ILE A N 1
ATOM 5695 C CA . ILE A 1 708 ? 22.389 -22.313 -12.255 1.00 97.25 708 ILE A CA 1
ATOM 5696 C C . ILE A 1 708 ? 22.294 -23.820 -12.499 1.00 97.25 708 ILE A C 1
ATOM 5698 O O . ILE A 1 708 ? 23.289 -24.451 -12.854 1.00 97.25 708 ILE A O 1
ATOM 5702 N N . LEU A 1 709 ? 21.101 -24.396 -12.335 1.00 97.38 709 LEU A N 1
ATOM 5703 C CA . LEU A 1 709 ? 20.824 -25.803 -12.623 1.00 97.38 709 LEU A CA 1
ATOM 5704 C C . LEU A 1 709 ? 20.406 -25.993 -14.089 1.00 97.38 709 LEU A C 1
ATOM 5706 O O . LEU A 1 709 ? 19.345 -25.521 -14.505 1.00 97.38 709 LEU A O 1
ATOM 5710 N N . LEU A 1 710 ? 21.211 -26.742 -14.842 1.00 96.56 710 LEU A N 1
ATOM 5711 C CA . LEU A 1 710 ? 20.945 -27.167 -16.215 1.00 96.56 710 LEU A CA 1
ATOM 5712 C C . LEU A 1 710 ? 20.603 -28.660 -16.234 1.00 96.56 710 LEU A C 1
ATOM 5714 O O . LEU A 1 710 ? 21.448 -29.501 -15.924 1.00 96.56 710 LEU A O 1
ATOM 5718 N N . ALA A 1 711 ? 19.368 -28.990 -16.608 1.00 94.88 711 ALA A N 1
ATOM 5719 C CA . ALA A 1 711 ? 18.952 -30.364 -16.875 1.00 94.88 711 ALA A CA 1
ATOM 5720 C C . ALA A 1 711 ? 19.077 -30.626 -18.380 1.00 94.88 711 ALA A C 1
ATOM 5722 O O . ALA A 1 711 ? 18.473 -29.915 -19.179 1.00 94.88 711 ALA A O 1
ATOM 5723 N N . THR A 1 712 ? 19.862 -31.626 -18.777 1.00 94.00 712 THR A N 1
ATOM 5724 C CA . THR A 1 712 ? 20.197 -31.859 -20.189 1.00 94.00 712 THR A CA 1
ATOM 5725 C C . THR A 1 712 ? 20.219 -33.343 -20.528 1.00 94.00 712 THR A C 1
ATOM 5727 O O . THR A 1 712 ? 20.420 -34.186 -19.661 1.00 94.00 712 THR A O 1
ATOM 5730 N N . ILE A 1 713 ? 20.048 -33.669 -21.808 1.00 91.56 713 ILE A N 1
ATOM 5731 C CA . ILE A 1 713 ? 20.352 -35.004 -22.356 1.00 91.56 713 ILE A CA 1
ATOM 5732 C C . ILE A 1 713 ? 21.683 -35.029 -23.133 1.00 91.56 713 ILE A C 1
ATOM 5734 O O . ILE A 1 713 ? 22.000 -36.031 -23.770 1.00 91.56 713 ILE A O 1
ATOM 5738 N N . GLY A 1 714 ? 22.452 -33.932 -23.105 1.00 89.06 714 GLY A N 1
ATOM 5739 C CA . GLY A 1 714 ? 23.726 -33.774 -23.812 1.00 89.06 714 GLY A CA 1
ATOM 5740 C C . GLY A 1 714 ? 23.595 -33.305 -25.260 1.00 89.06 714 GLY A C 1
ATOM 5741 O O . GLY A 1 714 ? 24.310 -33.785 -26.136 1.00 89.06 714 GLY A O 1
ATOM 5742 N N . ARG A 1 715 ? 22.667 -32.383 -25.544 1.00 89.00 715 ARG A N 1
ATOM 5743 C CA . ARG A 1 715 ? 22.496 -31.825 -26.897 1.00 89.00 715 ARG A CA 1
ATOM 5744 C C . ARG A 1 715 ? 23.663 -30.902 -27.275 1.00 89.00 715 ARG A C 1
ATOM 5746 O O . ARG A 1 715 ? 24.133 -30.162 -26.414 1.00 89.00 715 ARG A O 1
ATOM 5753 N N . PRO A 1 716 ? 24.047 -30.814 -28.565 1.00 86.44 716 PRO A N 1
ATOM 5754 C CA . PRO A 1 716 ? 25.053 -29.847 -29.019 1.00 86.44 716 PRO A CA 1
ATOM 5755 C C . PRO A 1 716 ? 24.704 -28.383 -28.706 1.00 86.44 716 PRO A C 1
ATOM 5757 O O . PRO A 1 716 ? 25.593 -27.551 -28.543 1.00 86.44 716 PRO A O 1
ATOM 5760 N N . SER A 1 717 ? 23.411 -28.055 -28.587 1.00 87.81 717 SER A N 1
ATOM 5761 C CA . SER A 1 717 ? 22.946 -26.714 -28.216 1.00 87.81 717 SER A CA 1
ATOM 5762 C C . SER A 1 717 ? 23.398 -26.269 -26.822 1.00 87.81 717 SER A C 1
ATOM 5764 O O . SER A 1 717 ? 23.492 -25.064 -26.591 1.00 87.81 717 SER A O 1
ATOM 5766 N N . LEU A 1 718 ? 23.760 -27.207 -25.936 1.00 92.12 718 LEU A N 1
ATOM 5767 C CA . LEU A 1 718 ? 24.243 -26.898 -24.592 1.00 92.12 718 LEU A CA 1
ATOM 5768 C C . LEU A 1 718 ? 25.492 -26.009 -24.628 1.00 92.12 718 LEU A C 1
ATOM 5770 O O . LEU A 1 718 ? 25.609 -25.107 -23.805 1.00 92.12 718 LEU A O 1
ATOM 5774 N N . GLN A 1 719 ? 26.389 -26.181 -25.608 1.00 90.88 719 GLN A N 1
ATOM 5775 C CA . GLN A 1 719 ? 27.597 -25.351 -25.706 1.00 90.88 719 GLN A CA 1
ATOM 5776 C C . GLN A 1 719 ? 27.261 -23.860 -25.868 1.00 90.88 719 GLN A C 1
ATOM 5778 O O . GLN A 1 719 ? 27.916 -23.002 -25.279 1.00 90.88 719 GLN A O 1
ATOM 5783 N N . ARG A 1 720 ? 26.200 -23.534 -26.616 1.00 87.12 720 ARG A N 1
ATOM 5784 C CA . ARG A 1 720 ? 25.727 -22.151 -26.777 1.00 87.12 720 ARG A CA 1
ATOM 5785 C C . ARG A 1 720 ? 25.197 -21.585 -25.459 1.00 87.12 720 ARG A C 1
ATOM 5787 O O . ARG A 1 720 ? 25.497 -20.441 -25.123 1.00 87.12 720 ARG A O 1
ATOM 5794 N N . MET A 1 721 ? 24.443 -22.386 -24.710 1.00 91.06 721 MET A N 1
ATOM 5795 C CA . MET A 1 721 ? 23.964 -22.018 -23.378 1.00 91.06 721 MET A CA 1
ATOM 5796 C C . MET A 1 721 ? 25.138 -21.762 -22.417 1.00 91.06 721 MET A C 1
ATOM 5798 O O . MET A 1 721 ? 25.149 -20.752 -21.714 1.00 91.06 721 MET A O 1
ATOM 5802 N N . LEU A 1 722 ? 26.168 -22.614 -22.443 1.00 92.75 722 LEU A N 1
ATOM 5803 C CA . LEU A 1 722 ? 27.384 -22.447 -21.639 1.00 92.75 722 LEU A CA 1
ATOM 5804 C C . LEU A 1 722 ? 28.141 -21.160 -21.988 1.00 92.75 722 LEU A C 1
ATOM 5806 O O . LEU A 1 722 ? 28.487 -20.401 -21.084 1.00 92.75 722 LEU A O 1
ATOM 5810 N N . TYR A 1 723 ? 28.322 -20.855 -23.275 1.00 87.31 723 TYR A N 1
ATOM 5811 C CA . TYR A 1 723 ? 28.934 -19.591 -23.702 1.00 87.31 723 TYR A CA 1
ATOM 5812 C C . TYR A 1 723 ? 28.110 -18.362 -23.310 1.00 87.31 723 TYR A C 1
ATOM 5814 O O . TYR A 1 723 ? 28.681 -17.316 -23.020 1.00 87.31 723 TYR A O 1
ATOM 5822 N N . SER A 1 724 ? 26.779 -18.475 -23.229 1.00 88.38 724 SER A N 1
ATOM 5823 C CA . SER A 1 724 ? 25.954 -17.375 -22.714 1.00 88.38 724 SER A CA 1
ATOM 5824 C C . SER A 1 724 ? 26.204 -17.086 -21.227 1.00 88.38 724 SER A C 1
ATOM 5826 O O . SER A 1 724 ? 25.950 -15.975 -20.776 1.00 88.38 724 SER A O 1
ATOM 5828 N N . LEU A 1 725 ? 26.731 -18.052 -20.467 1.00 92.19 725 LEU A N 1
ATOM 5829 C CA . LEU A 1 725 ? 27.006 -17.928 -19.034 1.00 92.19 725 LEU A CA 1
ATOM 5830 C C . LEU A 1 725 ? 28.458 -17.543 -18.721 1.00 92.19 725 LEU A C 1
ATOM 5832 O O . LEU A 1 725 ? 28.683 -16.749 -17.808 1.00 92.19 725 LEU A O 1
ATOM 5836 N N . SER A 1 726 ? 29.439 -18.106 -19.434 1.00 87.38 726 SER A N 1
ATOM 5837 C CA . SER A 1 726 ? 30.850 -18.100 -19.011 1.00 87.38 726 SER A CA 1
ATOM 5838 C C . SER A 1 726 ? 31.413 -16.712 -18.706 1.00 87.38 726 SER A C 1
ATOM 5840 O O . SER A 1 726 ? 32.096 -16.534 -17.700 1.00 87.38 726 SER A O 1
ATOM 5842 N N . ASP A 1 727 ? 31.077 -15.725 -19.536 1.00 81.94 727 ASP A N 1
ATOM 5843 C CA . ASP A 1 727 ? 31.624 -14.366 -19.443 1.00 81.94 727 ASP A CA 1
ATOM 5844 C C . ASP A 1 727 ? 30.905 -13.496 -18.398 1.00 81.94 727 ASP A C 1
ATOM 5846 O O . ASP A 1 727 ? 31.357 -12.394 -18.086 1.00 81.94 727 ASP A O 1
ATOM 5850 N N . GLN A 1 728 ? 29.787 -13.983 -17.855 1.00 89.88 728 GLN A N 1
ATOM 5851 C CA . GLN A 1 728 ? 28.912 -13.246 -16.942 1.00 89.88 728 GLN A CA 1
ATOM 5852 C C . GLN A 1 728 ? 29.016 -13.714 -15.479 1.00 89.88 728 GLN A C 1
ATOM 5854 O O . GLN A 1 728 ? 28.686 -12.963 -14.550 1.00 89.88 728 GLN A O 1
ATOM 5859 N N . LEU A 1 729 ? 29.448 -14.958 -15.257 1.00 89.94 729 LEU A N 1
ATOM 5860 C CA . LEU A 1 729 ? 29.530 -15.566 -13.930 1.00 89.94 729 LEU A CA 1
ATOM 5861 C C . LEU A 1 729 ? 30.844 -15.224 -13.218 1.00 89.94 729 LEU A C 1
ATOM 5863 O O . LEU A 1 729 ? 31.930 -15.307 -13.792 1.00 89.94 729 LEU A O 1
ATOM 5867 N N . ASP A 1 730 ? 30.729 -14.878 -11.938 1.00 84.12 730 ASP A N 1
ATOM 5868 C CA . ASP A 1 730 ? 31.855 -14.532 -11.072 1.00 84.12 730 ASP A CA 1
ATOM 5869 C C . ASP A 1 730 ? 32.277 -15.751 -10.229 1.00 84.12 730 ASP A C 1
ATOM 5871 O O . ASP A 1 730 ? 31.489 -16.683 -10.059 1.00 84.12 730 ASP A O 1
ATOM 5875 N N . PRO A 1 731 ? 33.490 -15.781 -9.640 1.00 87.00 731 PRO A N 1
ATOM 5876 C CA . PRO A 1 731 ? 33.960 -16.923 -8.843 1.00 87.00 731 PRO A CA 1
ATOM 5877 C C . PRO A 1 731 ? 33.052 -17.325 -7.667 1.00 87.00 731 PRO A C 1
ATOM 5879 O O . PRO A 1 731 ? 33.135 -18.453 -7.183 1.00 87.00 731 PRO A O 1
ATOM 5882 N N . ILE A 1 732 ? 32.189 -16.413 -7.204 1.00 83.50 732 ILE A N 1
ATOM 5883 C CA . ILE A 1 732 ? 31.197 -16.668 -6.152 1.00 83.50 732 ILE A CA 1
ATOM 5884 C C . ILE A 1 732 ? 30.017 -17.531 -6.637 1.00 83.50 732 ILE A C 1
ATOM 5886 O O . ILE A 1 732 ? 29.299 -18.102 -5.819 1.00 83.50 732 ILE A O 1
ATOM 5890 N N . ASP A 1 733 ? 29.811 -17.660 -7.946 1.00 93.19 733 ASP A N 1
ATOM 5891 C CA . ASP A 1 733 ? 28.702 -18.408 -8.537 1.00 93.19 733 ASP A CA 1
ATOM 5892 C C . ASP A 1 733 ? 29.018 -19.901 -8.691 1.00 93.19 733 ASP A C 1
ATOM 5894 O O . ASP A 1 733 ? 30.088 -20.401 -8.324 1.00 93.19 733 ASP A O 1
ATOM 5898 N N . CYS A 1 734 ? 28.045 -20.647 -9.201 1.00 95.31 734 CYS A N 1
ATOM 5899 C CA . CYS A 1 734 ? 28.202 -22.041 -9.575 1.00 95.31 734 CYS A CA 1
ATOM 5900 C C . CYS A 1 734 ? 27.264 -22.400 -10.733 1.00 95.31 734 CYS A C 1
ATOM 5902 O O . CYS A 1 734 ? 26.125 -21.939 -10.792 1.00 95.31 734 CYS A O 1
ATOM 5904 N N . VAL A 1 735 ? 27.701 -23.303 -11.606 1.00 97.38 735 VAL A N 1
ATOM 5905 C CA . VAL A 1 735 ? 26.820 -23.992 -12.559 1.00 97.38 735 VAL A CA 1
ATOM 5906 C C . VAL A 1 735 ? 26.732 -25.459 -12.173 1.00 97.38 735 VAL A C 1
ATOM 5908 O O . VAL A 1 735 ? 27.747 -26.089 -11.891 1.00 97.38 735 VAL A O 1
ATOM 5911 N N . THR A 1 736 ? 25.521 -26.007 -12.142 1.00 97.62 736 THR A N 1
ATOM 5912 C CA . THR A 1 736 ? 25.270 -27.427 -11.901 1.00 97.62 736 THR A CA 1
ATOM 5913 C C . THR A 1 736 ? 24.624 -28.027 -13.139 1.00 97.62 736 THR A C 1
ATOM 5915 O O . THR A 1 736 ? 23.506 -27.667 -13.491 1.00 97.62 736 THR A O 1
ATOM 5918 N N . ILE A 1 737 ? 25.319 -28.947 -13.798 1.00 96.69 737 ILE A N 1
ATOM 5919 C CA . ILE A 1 737 ? 24.861 -29.617 -15.015 1.00 96.69 737 ILE A CA 1
ATOM 5920 C C . ILE A 1 737 ? 24.524 -31.059 -14.668 1.00 96.69 737 ILE A C 1
ATOM 5922 O O . ILE A 1 737 ? 25.359 -31.780 -14.120 1.00 96.69 737 ILE A O 1
ATOM 5926 N N . VAL A 1 738 ? 23.306 -31.486 -14.990 1.00 95.94 738 VAL A N 1
ATOM 5927 C CA . VAL A 1 738 ? 22.853 -32.855 -14.743 1.00 95.94 738 VAL A CA 1
ATOM 5928 C C . VAL A 1 738 ? 22.384 -33.489 -16.047 1.00 95.94 738 VAL A C 1
ATOM 5930 O O . VAL A 1 738 ? 21.411 -33.039 -16.655 1.00 95.94 738 VAL A O 1
ATOM 5933 N N . PHE A 1 739 ? 23.078 -34.551 -16.450 1.00 94.75 739 PHE A N 1
ATOM 5934 C CA . PHE A 1 739 ? 22.763 -35.354 -17.626 1.00 94.75 739 PHE A CA 1
ATOM 5935 C C . PHE A 1 739 ? 21.720 -36.425 -17.279 1.00 94.75 739 PHE A C 1
ATOM 5937 O O . PHE A 1 739 ? 21.986 -37.309 -16.464 1.00 94.75 739 PHE A O 1
ATOM 5944 N N . ASP A 1 740 ? 20.531 -36.345 -17.879 1.00 93.94 740 ASP A N 1
ATOM 5945 C CA . ASP A 1 740 ? 19.405 -37.256 -17.648 1.00 93.94 740 ASP A CA 1
ATOM 5946 C C . ASP A 1 740 ? 19.532 -38.518 -18.518 1.00 93.94 740 ASP A C 1
ATOM 5948 O O . ASP A 1 740 ? 19.129 -38.535 -19.685 1.00 93.94 740 ASP A O 1
ATOM 5952 N N . ASN A 1 741 ? 20.080 -39.589 -17.931 1.00 89.38 741 ASN A N 1
ATOM 5953 C CA . ASN A 1 741 ? 20.273 -40.902 -18.555 1.00 89.38 741 ASN A CA 1
ATOM 5954 C C . ASN A 1 741 ? 21.221 -40.904 -19.768 1.00 89.38 741 ASN A C 1
ATOM 5956 O O . ASN A 1 741 ? 20.974 -41.575 -20.777 1.00 89.38 741 ASN A O 1
ATOM 5960 N N . THR A 1 742 ? 22.339 -40.187 -19.657 1.00 77.69 742 THR A N 1
ATOM 5961 C CA . THR A 1 742 ? 23.413 -40.201 -20.658 1.00 77.69 742 THR A CA 1
ATOM 5962 C C . THR A 1 742 ? 24.550 -41.115 -20.194 1.00 77.69 742 THR A C 1
ATOM 5964 O O . THR A 1 742 ? 25.191 -40.839 -19.191 1.00 77.69 742 THR A O 1
ATOM 5967 N N . LYS A 1 743 ? 24.821 -42.214 -20.913 1.00 72.88 743 LYS A N 1
ATOM 5968 C CA . LYS A 1 743 ? 25.858 -43.194 -20.517 1.00 72.88 743 LYS A CA 1
ATOM 5969 C C . LYS A 1 743 ? 27.282 -42.623 -20.531 1.00 72.88 743 LYS A C 1
ATOM 5971 O O . LYS A 1 743 ? 28.097 -43.033 -19.714 1.00 72.88 743 LYS A O 1
ATOM 5976 N N . GLU A 1 744 ? 27.558 -41.696 -21.447 1.00 81.00 744 GLU A N 1
ATOM 5977 C CA . GLU A 1 744 ? 28.841 -41.003 -21.596 1.00 81.00 744 GLU A CA 1
ATOM 5978 C C . GLU A 1 744 ? 28.580 -39.509 -21.794 1.00 81.00 744 GLU A C 1
ATOM 5980 O O . GLU A 1 744 ? 27.753 -39.128 -22.621 1.00 81.00 744 GLU A O 1
ATOM 5985 N N . ILE A 1 745 ? 29.256 -38.660 -21.020 1.00 82.75 745 ILE A N 1
ATOM 5986 C CA . ILE A 1 745 ? 29.100 -37.205 -21.101 1.00 82.75 745 ILE A CA 1
ATOM 5987 C C . ILE A 1 745 ? 29.830 -36.707 -22.361 1.00 82.75 745 ILE A C 1
ATOM 5989 O O . ILE A 1 745 ? 31.035 -36.940 -22.466 1.00 82.75 745 ILE A O 1
ATOM 5993 N N . PRO A 1 746 ? 29.144 -36.032 -23.307 1.00 84.62 746 PRO A N 1
ATOM 5994 C CA . PRO A 1 746 ? 29.803 -35.423 -24.458 1.00 84.62 746 PRO A CA 1
ATOM 5995 C C . PRO A 1 746 ? 30.831 -34.369 -24.030 1.00 84.62 746 PRO A C 1
ATOM 5997 O O . PRO A 1 746 ? 30.683 -33.737 -22.983 1.00 84.62 746 PRO A O 1
ATOM 6000 N N . GLU A 1 747 ? 31.858 -34.158 -24.851 1.00 89.00 747 GLU A N 1
ATOM 6001 C CA . GLU A 1 747 ? 32.873 -33.138 -24.592 1.00 89.00 747 GLU A CA 1
ATOM 6002 C C . GLU A 1 747 ? 32.297 -31.730 -24.819 1.00 89.00 747 GLU A C 1
ATOM 6004 O O . GLU A 1 747 ? 31.729 -31.440 -25.874 1.00 89.00 747 GLU A O 1
ATOM 6009 N N . PHE A 1 748 ? 32.444 -30.864 -23.816 1.00 89.94 748 PHE A N 1
ATOM 6010 C CA . PHE A 1 748 ? 32.052 -29.455 -23.852 1.00 89.94 748 PHE A CA 1
ATOM 6011 C C . PHE A 1 748 ? 33.216 -28.588 -23.373 1.00 89.94 748 PHE A C 1
ATOM 6013 O O . PHE A 1 748 ? 34.011 -28.999 -22.525 1.00 89.94 748 PHE A O 1
ATOM 6020 N N . ASP A 1 749 ? 33.299 -27.374 -23.905 1.00 87.31 749 ASP A N 1
ATOM 6021 C CA . ASP A 1 749 ? 34.319 -26.398 -23.542 1.00 87.31 749 ASP A CA 1
ATOM 6022 C C . ASP A 1 749 ? 33.875 -25.577 -22.326 1.00 87.31 749 ASP A C 1
ATOM 6024 O O . ASP A 1 749 ? 32.872 -24.856 -22.369 1.00 87.31 749 ASP A O 1
ATOM 6028 N N . PHE A 1 750 ? 34.660 -25.684 -21.252 1.00 89.19 750 PHE A N 1
ATOM 6029 C CA . PHE A 1 750 ? 34.497 -24.942 -20.001 1.00 89.19 750 PHE A CA 1
ATOM 6030 C C . PHE A 1 750 ? 35.664 -23.984 -19.722 1.00 89.19 750 PHE A C 1
ATOM 6032 O O . PHE A 1 750 ? 35.728 -23.400 -18.643 1.00 89.19 750 PHE A O 1
ATOM 6039 N N . SER A 1 751 ? 36.605 -23.828 -20.658 1.00 85.56 751 SER A N 1
ATOM 6040 C CA . SER A 1 751 ? 37.866 -23.106 -20.431 1.00 85.56 751 SER A CA 1
ATOM 6041 C C . SER A 1 751 ? 37.681 -21.631 -20.055 1.00 85.56 751 SER A C 1
ATOM 6043 O O . SER A 1 751 ? 38.523 -21.061 -19.363 1.00 85.56 751 SER A O 1
ATOM 6045 N N . SER A 1 752 ? 36.563 -21.021 -20.458 1.00 84.31 752 SER A N 1
ATOM 6046 C CA . SER A 1 752 ? 36.202 -19.635 -20.148 1.00 84.31 752 SER A CA 1
ATOM 6047 C C . SER A 1 752 ? 35.518 -19.442 -18.786 1.00 84.31 752 SER A C 1
ATOM 6049 O O . SER A 1 752 ? 35.339 -18.301 -18.355 1.00 84.31 752 SER A O 1
ATOM 6051 N N . PHE A 1 753 ? 35.132 -20.512 -18.079 1.00 87.31 753 PHE A N 1
ATOM 6052 C CA . PHE A 1 753 ? 34.428 -20.394 -16.801 1.00 87.31 753 PHE A CA 1
ATOM 6053 C C . PHE A 1 753 ? 35.360 -19.975 -15.664 1.00 87.31 753 PHE A C 1
ATOM 6055 O O . PHE A 1 753 ? 36.389 -20.591 -15.400 1.00 87.31 753 PHE A O 1
ATOM 6062 N N . ARG A 1 754 ? 34.938 -18.943 -14.929 1.00 86.81 754 ARG A N 1
ATOM 6063 C CA . ARG A 1 754 ? 35.623 -18.453 -13.719 1.00 86.81 754 ARG A CA 1
ATOM 6064 C C . ARG A 1 754 ? 35.043 -19.020 -12.425 1.00 86.81 754 ARG A C 1
ATOM 6066 O O . ARG A 1 754 ? 35.667 -18.911 -11.373 1.00 86.81 754 ARG A O 1
ATOM 6073 N N . CYS A 1 755 ? 33.836 -19.576 -12.498 1.00 89.06 755 CYS A N 1
ATOM 6074 C CA . CYS A 1 755 ? 33.105 -20.129 -11.366 1.00 89.06 755 CYS A CA 1
ATOM 6075 C C . CYS A 1 755 ? 33.181 -21.659 -11.338 1.00 89.06 755 CYS A C 1
ATOM 6077 O O . CYS A 1 755 ? 33.637 -22.304 -12.284 1.00 89.06 755 CYS A O 1
ATOM 6079 N N . LYS A 1 756 ? 32.721 -22.254 -10.236 1.00 93.56 756 LYS A N 1
ATOM 6080 C CA . LYS A 1 756 ? 32.698 -23.709 -10.084 1.00 93.56 756 LYS A CA 1
ATOM 6081 C C . LYS A 1 756 ? 31.649 -24.334 -11.012 1.00 93.56 756 LYS A C 1
ATOM 6083 O O . LYS A 1 756 ? 30.502 -23.890 -11.038 1.00 93.56 756 LYS A O 1
ATOM 6088 N N . VAL A 1 757 ? 32.021 -25.404 -11.714 1.00 95.38 757 VAL A N 1
ATOM 6089 C CA . VAL A 1 757 ? 31.107 -26.203 -12.545 1.00 95.38 757 VAL A CA 1
ATOM 6090 C C . VAL A 1 757 ? 30.990 -27.606 -11.951 1.00 95.38 757 VAL A C 1
ATOM 6092 O O . VAL A 1 757 ? 31.963 -28.354 -11.903 1.00 95.38 757 VAL A O 1
ATOM 6095 N N . ASN A 1 758 ? 29.798 -27.956 -11.472 1.00 95.00 758 ASN A N 1
ATOM 6096 C CA . ASN A 1 758 ? 29.465 -29.288 -10.974 1.00 95.00 758 ASN A CA 1
ATOM 6097 C C . ASN A 1 758 ? 28.784 -30.088 -12.088 1.00 95.00 758 ASN A C 1
ATOM 6099 O O . ASN A 1 758 ? 27.792 -29.627 -12.651 1.00 95.00 758 ASN A O 1
ATOM 6103 N N . ILE A 1 759 ? 29.277 -31.292 -12.378 1.00 93.94 759 ILE A N 1
ATOM 6104 C CA . ILE A 1 759 ? 28.719 -32.165 -13.415 1.00 93.94 759 ILE A CA 1
ATOM 6105 C C . ILE A 1 759 ? 28.257 -33.476 -12.781 1.00 93.94 759 ILE A C 1
ATOM 6107 O O . ILE A 1 759 ? 29.023 -34.143 -12.087 1.00 93.94 759 ILE A O 1
ATOM 6111 N N . PHE A 1 760 ? 27.006 -33.849 -13.040 1.00 93.00 760 PHE A N 1
ATOM 6112 C CA . PHE A 1 760 ? 26.393 -35.081 -12.558 1.00 93.00 760 PHE A CA 1
ATOM 6113 C C . PHE A 1 760 ? 25.763 -35.870 -13.705 1.00 93.00 760 PHE A C 1
ATOM 6115 O O . PHE A 1 760 ? 25.234 -35.299 -14.658 1.00 93.00 760 PHE A O 1
ATOM 6122 N N . CYS A 1 761 ? 25.759 -37.193 -13.568 1.00 92.50 761 CYS A N 1
ATOM 6123 C CA . CYS A 1 761 ? 25.032 -38.095 -14.450 1.00 92.50 761 CYS A CA 1
ATOM 6124 C C . CYS A 1 761 ? 23.948 -38.818 -13.651 1.00 92.50 761 CYS A C 1
ATOM 6126 O O . CYS A 1 761 ? 24.254 -39.533 -12.695 1.00 92.50 761 CYS A O 1
ATOM 6128 N N . GLU A 1 762 ? 22.690 -38.645 -14.045 1.00 93.44 762 GLU A N 1
ATOM 6129 C CA . GLU A 1 762 ? 21.575 -39.396 -13.485 1.00 93.44 762 GLU A CA 1
ATOM 6130 C C . GLU A 1 762 ? 21.438 -40.728 -14.242 1.00 93.44 762 GLU A C 1
ATOM 6132 O O . GLU A 1 762 ? 21.178 -40.718 -15.448 1.00 93.44 762 GLU A O 1
ATOM 6137 N N . PRO A 1 763 ? 21.601 -41.886 -13.575 1.00 88.44 763 PRO A N 1
ATOM 6138 C CA . PRO A 1 763 ? 21.601 -43.186 -14.247 1.00 88.44 763 PRO A CA 1
ATOM 6139 C C . PRO A 1 763 ? 20.214 -43.643 -14.721 1.00 88.44 763 PRO A C 1
ATOM 6141 O O . PRO A 1 763 ? 20.127 -44.590 -15.499 1.00 88.44 763 PRO A O 1
ATOM 6144 N N . VAL A 1 764 ? 19.133 -43.021 -14.239 1.00 89.12 764 VAL A N 1
ATOM 6145 C CA . VAL A 1 764 ? 17.750 -43.383 -14.577 1.00 89.12 764 VAL A CA 1
ATOM 6146 C C . VAL A 1 764 ? 17.070 -42.216 -15.268 1.00 89.12 764 VAL A C 1
ATOM 6148 O O . VAL A 1 764 ? 17.033 -41.119 -14.730 1.00 89.12 764 VAL A O 1
ATOM 6151 N N . LYS A 1 765 ? 16.454 -42.458 -16.428 1.00 91.81 765 LYS A N 1
ATOM 6152 C CA . LYS A 1 765 ? 15.741 -41.407 -17.163 1.00 91.81 765 LYS A CA 1
ATOM 6153 C C . LYS A 1 765 ? 14.555 -40.889 -16.349 1.00 91.81 765 LYS A C 1
ATOM 6155 O O . LYS A 1 765 ? 13.535 -41.573 -16.265 1.00 91.81 765 LYS A O 1
ATOM 6160 N N . LEU A 1 766 ? 14.668 -39.684 -15.794 1.00 92.81 766 LEU A N 1
ATOM 6161 C CA . LEU A 1 766 ? 13.599 -39.052 -15.018 1.00 92.81 766 LEU A CA 1
ATOM 6162 C C . LEU A 1 766 ? 12.618 -38.285 -15.918 1.00 92.81 766 LEU A C 1
ATOM 6164 O O . LEU A 1 766 ? 11.419 -38.284 -15.647 1.00 92.81 766 LEU A O 1
ATOM 6168 N N . GLY A 1 767 ? 13.090 -37.683 -17.015 1.00 88.88 767 GLY A N 1
ATOM 6169 C CA . GLY A 1 767 ? 12.254 -37.118 -18.076 1.00 88.88 767 GLY A CA 1
ATOM 6170 C C . GLY A 1 767 ? 11.508 -35.818 -17.734 1.00 88.88 767 GLY A C 1
ATOM 6171 O O . GLY A 1 767 ? 11.936 -35.015 -16.902 1.00 88.88 767 GLY A O 1
ATOM 6172 N N . TYR A 1 768 ? 10.388 -35.598 -18.442 1.00 90.50 768 TYR A N 1
ATOM 6173 C CA . TYR A 1 768 ? 9.494 -34.430 -18.321 1.00 90.50 768 TYR A CA 1
ATOM 6174 C C . TYR A 1 768 ? 10.191 -33.073 -18.503 1.00 90.50 768 TYR A C 1
ATOM 6176 O O . TYR A 1 768 ? 10.129 -32.226 -17.619 1.00 90.50 768 TYR A O 1
ATOM 6184 N N . TRP A 1 769 ? 10.899 -32.879 -19.623 1.00 89.75 769 TRP A N 1
ATOM 6185 C CA . TRP A 1 769 ? 11.632 -31.633 -19.929 1.00 89.75 769 TRP A CA 1
ATOM 6186 C C . TRP A 1 769 ? 12.544 -31.155 -18.776 1.00 89.75 769 TRP A C 1
ATOM 6188 O O . TRP A 1 769 ? 12.709 -29.964 -18.536 1.00 89.75 769 TRP A O 1
ATOM 6198 N N . GLY A 1 770 ? 13.114 -32.103 -18.019 1.00 91.94 770 GLY A N 1
ATOM 6199 C CA . GLY A 1 770 ? 14.008 -31.834 -16.891 1.00 91.94 770 GLY A CA 1
ATOM 6200 C C . GLY A 1 770 ? 13.317 -31.648 -15.534 1.00 91.94 770 GLY A C 1
ATOM 6201 O O . GLY A 1 770 ? 14.007 -31.499 -14.527 1.00 91.94 770 GLY A O 1
ATOM 6202 N N . HIS A 1 771 ? 11.982 -31.706 -15.442 1.00 94.81 771 HIS A N 1
ATOM 6203 C CA . HIS A 1 771 ? 11.263 -31.562 -14.165 1.00 94.81 771 HIS A CA 1
ATOM 6204 C C . HIS A 1 771 ? 11.668 -32.640 -13.148 1.00 94.81 771 HIS A C 1
ATOM 6206 O O . HIS A 1 771 ? 11.810 -32.358 -11.958 1.00 94.81 771 HIS A O 1
ATOM 6212 N N . GLY A 1 772 ? 11.891 -33.878 -13.607 1.00 94.75 772 GLY A N 1
ATOM 6213 C CA . GLY A 1 772 ? 12.336 -34.976 -12.747 1.00 94.75 772 GLY A CA 1
ATOM 6214 C C . GLY A 1 772 ? 13.688 -34.698 -12.086 1.00 94.75 772 GLY A C 1
ATOM 6215 O O . GLY A 1 772 ? 13.830 -34.842 -10.869 1.00 94.75 772 GLY A O 1
ATOM 6216 N N . ILE A 1 773 ? 14.640 -34.201 -12.876 1.00 96.06 773 ILE A N 1
ATOM 6217 C CA . ILE A 1 773 ? 15.962 -33.772 -12.412 1.00 96.06 773 ILE A CA 1
ATOM 6218 C C . ILE A 1 773 ? 15.834 -32.628 -11.404 1.00 96.06 773 ILE A C 1
ATOM 6220 O O . ILE A 1 773 ? 16.380 -32.719 -10.306 1.00 96.06 773 ILE A O 1
ATOM 6224 N N . ARG A 1 774 ? 15.062 -31.583 -11.722 1.00 95.94 774 ARG A N 1
ATOM 6225 C CA . ARG A 1 774 ? 14.889 -30.411 -10.845 1.00 95.94 774 ARG A CA 1
ATOM 6226 C C . ARG A 1 774 ? 14.283 -30.776 -9.487 1.00 95.94 774 ARG A C 1
ATOM 6228 O O . ARG A 1 774 ? 14.747 -30.271 -8.467 1.00 95.94 774 ARG A O 1
ATOM 6235 N N . ASN A 1 775 ? 13.330 -31.711 -9.447 1.00 95.31 775 ASN A N 1
ATOM 6236 C CA . ASN A 1 775 ? 12.793 -32.243 -8.190 1.00 95.31 775 ASN A CA 1
ATOM 6237 C C . ASN A 1 775 ? 13.863 -32.982 -7.372 1.00 95.31 775 ASN A C 1
ATOM 6239 O O . ASN A 1 775 ? 14.056 -32.665 -6.197 1.00 95.31 775 ASN A O 1
ATOM 6243 N N . LYS A 1 776 ? 14.583 -33.933 -7.986 1.00 95.06 776 LYS A N 1
ATOM 6244 C CA . LYS A 1 776 ? 15.575 -34.772 -7.290 1.00 95.06 776 LYS A CA 1
ATOM 6245 C C . LYS A 1 776 ? 16.764 -33.958 -6.776 1.00 95.06 776 LYS A C 1
ATOM 6247 O O . LYS A 1 776 ? 17.209 -34.160 -5.648 1.00 95.06 776 LYS A O 1
ATOM 6252 N N . TYR A 1 777 ? 17.260 -33.031 -7.589 1.00 94.94 777 TYR A N 1
ATOM 6253 C CA . TYR A 1 777 ? 18.479 -32.283 -7.295 1.00 94.94 777 TYR A CA 1
ATOM 6254 C C . TYR A 1 777 ? 18.242 -31.011 -6.479 1.00 94.94 777 TYR A C 1
ATOM 6256 O O . TYR A 1 777 ? 19.212 -30.458 -5.975 1.00 94.94 777 TYR A O 1
ATOM 6264 N N . SER A 1 778 ? 16.993 -30.583 -6.258 1.00 91.06 778 SER A N 1
ATOM 6265 C CA . SER A 1 778 ? 16.649 -29.388 -5.463 1.00 91.06 778 SER A CA 1
ATOM 6266 C C . SER A 1 778 ? 17.381 -29.285 -4.111 1.00 91.06 778 SER A C 1
ATOM 6268 O O . SER A 1 778 ? 17.824 -28.201 -3.739 1.00 91.06 778 SER A O 1
ATOM 6270 N N . ASN A 1 779 ? 17.551 -30.412 -3.408 1.00 88.62 779 ASN A N 1
ATOM 6271 C CA . ASN A 1 779 ? 18.225 -30.509 -2.106 1.00 88.62 779 ASN A CA 1
ATOM 6272 C C . ASN A 1 779 ? 19.729 -30.831 -2.191 1.00 88.62 779 ASN A C 1
ATOM 6274 O O . ASN A 1 779 ? 20.401 -30.860 -1.163 1.00 88.62 779 ASN A O 1
ATOM 6278 N N . LEU A 1 780 ? 20.240 -31.114 -3.392 1.00 92.25 780 LEU A N 1
ATOM 6279 C CA . LEU A 1 780 ? 21.634 -31.492 -3.653 1.00 92.25 780 LEU A CA 1
ATOM 6280 C C . LEU A 1 780 ? 22.459 -30.334 -4.230 1.00 92.25 780 LEU A C 1
ATOM 6282 O O . LEU A 1 780 ? 23.677 -30.450 -4.351 1.00 92.25 780 LEU A O 1
ATOM 6286 N N . LEU A 1 781 ? 21.805 -29.232 -4.606 1.00 94.12 781 LEU A N 1
ATOM 6287 C CA . LEU A 1 781 ? 22.474 -28.049 -5.129 1.00 94.12 781 LEU A CA 1
ATOM 6288 C C . LEU A 1 781 ? 23.405 -27.436 -4.081 1.00 94.12 781 LEU A C 1
ATOM 6290 O O . LEU A 1 781 ? 23.063 -27.311 -2.906 1.00 94.12 781 LEU A O 1
ATOM 6294 N N . GLU A 1 782 ? 24.576 -26.988 -4.527 1.00 91.56 782 GLU A N 1
ATOM 6295 C CA . GLU A 1 782 ? 25.469 -26.200 -3.686 1.00 91.56 782 GLU A CA 1
ATOM 6296 C C . GLU A 1 782 ? 24.786 -24.889 -3.278 1.00 91.56 782 GLU A C 1
ATOM 6298 O O . GLU A 1 782 ? 24.197 -24.193 -4.114 1.00 91.56 782 GLU A O 1
ATOM 6303 N N . LYS A 1 783 ? 24.866 -24.551 -1.988 1.00 91.81 783 LYS A N 1
ATOM 6304 C CA . LYS A 1 783 ? 24.209 -23.366 -1.442 1.00 91.81 783 LYS A CA 1
ATOM 6305 C C . LYS A 1 783 ? 24.817 -22.089 -2.024 1.00 91.81 783 LYS A C 1
ATOM 6307 O O . LYS A 1 783 ? 26.014 -21.830 -1.888 1.00 91.81 783 LYS A O 1
ATOM 6312 N N . ARG A 1 784 ? 23.947 -21.289 -2.631 1.00 92.06 784 ARG A N 1
ATOM 6313 C CA . ARG A 1 784 ? 24.160 -19.907 -3.076 1.00 92.06 784 ARG A CA 1
ATOM 6314 C C . ARG A 1 784 ? 22.992 -19.056 -2.587 1.00 92.06 784 ARG A C 1
ATOM 6316 O O . ARG A 1 784 ? 22.094 -19.591 -1.938 1.00 92.06 784 ARG A O 1
ATOM 6323 N N . ASP A 1 785 ? 23.004 -17.751 -2.832 1.00 87.62 785 ASP A N 1
ATOM 6324 C CA . ASP A 1 785 ? 21.863 -16.906 -2.457 1.00 87.62 785 ASP A CA 1
ATOM 6325 C C . ASP A 1 785 ? 20.617 -17.312 -3.237 1.00 87.62 785 ASP A C 1
ATOM 6327 O O . ASP A 1 785 ? 19.557 -17.543 -2.646 1.00 87.62 785 ASP A O 1
ATOM 6331 N N . PHE A 1 786 ? 20.783 -17.483 -4.549 1.00 96.44 786 PHE A N 1
ATOM 6332 C CA . PHE A 1 786 ? 19.701 -17.814 -5.459 1.00 96.44 786 PHE A CA 1
ATOM 6333 C C . PHE A 1 786 ? 19.994 -19.077 -6.272 1.00 96.44 786 PHE A C 1
ATOM 6335 O O . PHE A 1 786 ? 21.126 -19.350 -6.672 1.00 96.44 786 PHE A O 1
ATOM 6342 N N . ILE A 1 787 ? 18.932 -19.829 -6.536 1.00 97.38 787 ILE A N 1
ATOM 6343 C CA . ILE A 1 787 ? 18.862 -20.906 -7.512 1.00 97.38 787 ILE A CA 1
ATOM 6344 C C . ILE A 1 787 ? 18.141 -20.376 -8.743 1.00 97.38 787 ILE A C 1
ATOM 6346 O O . ILE A 1 787 ? 17.072 -19.767 -8.640 1.00 97.38 787 ILE A O 1
ATOM 6350 N N . MET A 1 788 ? 18.727 -20.644 -9.901 1.00 96.81 788 MET A N 1
ATOM 6351 C CA . MET A 1 788 ? 18.132 -20.384 -11.204 1.00 96.81 788 MET A CA 1
ATOM 6352 C C . MET A 1 788 ? 18.138 -21.676 -12.010 1.00 96.81 788 MET A C 1
ATOM 6354 O O . MET A 1 788 ? 19.029 -22.511 -11.861 1.00 96.81 788 MET A O 1
ATOM 6358 N N . HIS A 1 789 ? 17.142 -21.846 -12.869 1.00 95.25 789 HIS A N 1
ATOM 6359 C CA . HIS A 1 789 ? 17.010 -23.026 -13.719 1.00 95.25 789 HIS A CA 1
ATOM 6360 C C . HIS A 1 789 ? 17.235 -22.620 -15.172 1.00 95.25 789 HIS A C 1
ATOM 6362 O O . HIS A 1 789 ? 16.865 -21.515 -15.558 1.00 95.25 789 HIS A O 1
ATOM 6368 N N . GLY A 1 790 ? 17.854 -23.491 -15.966 1.00 92.75 790 GLY A N 1
ATOM 6369 C CA . GLY A 1 790 ? 18.067 -23.283 -17.398 1.00 92.75 790 GLY A CA 1
ATOM 6370 C C . GLY A 1 790 ? 17.782 -24.538 -18.215 1.00 92.75 790 GLY A C 1
ATOM 6371 O O . GLY A 1 790 ? 17.887 -25.653 -17.693 1.00 92.75 790 GLY A O 1
ATOM 6372 N N . ASP A 1 791 ? 17.429 -24.331 -19.480 1.00 91.44 791 ASP A N 1
ATOM 6373 C CA . ASP A 1 791 ? 17.255 -25.361 -20.502 1.00 91.44 791 ASP A CA 1
ATOM 6374 C C . ASP A 1 791 ? 18.450 -25.366 -21.476 1.00 91.44 791 ASP A C 1
ATOM 6376 O O . ASP A 1 791 ? 19.176 -24.377 -21.616 1.00 91.44 791 ASP A O 1
ATOM 6380 N N . ASP A 1 792 ? 18.711 -26.517 -22.103 1.00 90.25 792 ASP A N 1
ATOM 6381 C CA . ASP A 1 792 ? 19.927 -26.771 -22.891 1.00 90.25 792 ASP A CA 1
ATOM 6382 C C . ASP A 1 792 ? 19.848 -26.312 -24.360 1.00 90.25 792 ASP A C 1
ATOM 6384 O O . ASP A 1 792 ? 20.818 -26.448 -25.111 1.00 90.25 792 ASP A O 1
ATOM 6388 N N . ASP A 1 793 ? 18.713 -25.758 -24.787 1.00 89.19 793 ASP A N 1
ATOM 6389 C CA . ASP A 1 793 ? 18.476 -25.173 -26.109 1.00 89.19 793 ASP A CA 1
ATOM 6390 C C . ASP A 1 793 ? 18.295 -23.641 -26.096 1.00 89.19 793 ASP A C 1
ATOM 6392 O O . ASP A 1 793 ? 18.140 -23.030 -27.161 1.00 89.19 793 ASP A O 1
ATOM 6396 N N . ASP A 1 794 ? 18.457 -23.014 -24.933 1.00 90.94 794 ASP A N 1
ATOM 6397 C CA . ASP A 1 794 ? 18.174 -21.599 -24.669 1.00 90.94 794 ASP A CA 1
ATOM 6398 C C . ASP A 1 794 ? 19.449 -20.783 -24.352 1.00 90.94 794 ASP A C 1
ATOM 6400 O O . ASP A 1 794 ? 20.569 -21.273 -24.524 1.00 90.94 794 ASP A O 1
ATOM 6404 N N . MET A 1 795 ? 19.305 -19.501 -23.980 1.00 90.00 795 MET A N 1
ATOM 6405 C CA . MET A 1 795 ? 20.428 -18.613 -23.627 1.00 90.00 795 MET A CA 1
ATOM 6406 C C . MET A 1 795 ? 20.058 -17.568 -22.564 1.00 90.00 795 MET A C 1
ATOM 6408 O O . MET A 1 795 ? 18.930 -17.073 -22.527 1.00 90.00 795 MET A O 1
ATOM 6412 N N . TYR A 1 796 ? 21.045 -17.144 -21.771 1.00 90.81 796 TYR A N 1
ATOM 6413 C CA . TYR A 1 796 ? 20.956 -15.922 -20.963 1.00 90.81 796 TYR A CA 1
ATOM 6414 C C . TYR A 1 796 ? 21.402 -14.688 -21.781 1.00 90.81 796 TYR A C 1
ATOM 6416 O O . TYR A 1 796 ? 22.430 -14.759 -22.459 1.00 90.81 796 TYR A O 1
ATOM 6424 N N . PRO A 1 797 ? 20.683 -13.546 -21.724 1.00 85.94 797 PRO A N 1
ATOM 6425 C CA . PRO A 1 797 ? 21.151 -12.274 -22.288 1.00 85.94 797 PRO A CA 1
ATOM 6426 C C . PRO A 1 797 ? 22.523 -11.868 -21.742 1.00 85.94 797 PRO A C 1
ATOM 6428 O O . PRO A 1 797 ? 22.809 -12.137 -20.578 1.00 85.94 797 PRO A O 1
ATOM 6431 N N . SER A 1 798 ? 23.353 -11.190 -22.540 1.00 80.81 798 SER A N 1
ATOM 6432 C CA . SER A 1 798 ? 24.735 -10.825 -22.171 1.00 80.81 798 SER A CA 1
ATOM 6433 C C . SER A 1 798 ? 24.851 -9.818 -21.017 1.00 80.81 798 SER A C 1
ATOM 6435 O O . SER A 1 798 ? 25.926 -9.664 -20.448 1.00 80.81 798 SER A O 1
ATOM 6437 N N . ASP A 1 799 ? 23.770 -9.103 -20.702 1.00 78.25 799 ASP A N 1
ATOM 6438 C CA . ASP A 1 799 ? 23.645 -8.142 -19.600 1.00 78.25 799 ASP A CA 1
ATOM 6439 C C . ASP A 1 799 ? 22.940 -8.735 -18.366 1.00 78.25 799 ASP A C 1
ATOM 6441 O O . ASP A 1 799 ? 22.745 -8.049 -17.361 1.00 78.25 799 ASP A O 1
ATOM 6445 N N . CYS A 1 800 ? 22.540 -10.008 -18.420 1.00 87.62 800 CYS A N 1
ATOM 6446 C CA . CYS A 1 800 ? 21.637 -10.604 -17.444 1.00 87.62 800 CYS A CA 1
ATOM 6447 C C . CYS A 1 800 ? 22.211 -10.588 -16.025 1.00 87.62 800 CYS A C 1
ATOM 6449 O O . CYS A 1 800 ? 21.571 -10.055 -15.119 1.00 87.62 800 CYS A O 1
ATOM 6451 N N . PHE A 1 801 ? 23.414 -11.126 -15.809 1.00 90.62 801 PHE A N 1
ATOM 6452 C CA . PHE A 1 801 ? 23.951 -11.245 -14.447 1.00 90.62 801 PHE A CA 1
ATOM 6453 C C . PHE A 1 801 ? 24.420 -9.907 -13.876 1.00 90.62 801 PHE A C 1
ATOM 6455 O O . PHE A 1 801 ? 24.355 -9.716 -12.664 1.00 90.62 801 PHE A O 1
ATOM 6462 N N . GLU A 1 802 ? 24.802 -8.941 -14.717 1.00 83.25 802 GLU A N 1
ATOM 6463 C CA . GLU A 1 802 ? 25.034 -7.567 -14.261 1.00 83.25 802 GLU A CA 1
ATOM 6464 C C . GLU A 1 802 ? 23.746 -6.972 -13.669 1.00 83.25 802 GLU A C 1
ATOM 6466 O O . GLU A 1 802 ? 23.749 -6.427 -12.559 1.00 83.25 802 GLU A O 1
ATOM 6471 N N . LEU A 1 803 ? 22.627 -7.117 -14.386 1.00 81.06 803 LEU A N 1
ATOM 6472 C CA . LEU A 1 803 ? 21.322 -6.625 -13.951 1.00 81.06 803 LEU A CA 1
ATOM 6473 C C . LEU A 1 803 ? 20.807 -7.378 -12.716 1.00 81.06 803 LEU A C 1
ATOM 6475 O O . LEU A 1 803 ? 20.330 -6.743 -11.772 1.00 81.06 803 LEU A O 1
ATOM 6479 N N . LEU A 1 804 ? 20.966 -8.704 -12.670 1.00 87.75 804 LEU A N 1
ATOM 6480 C CA . LEU A 1 804 ? 20.596 -9.508 -11.503 1.00 87.75 804 LEU A CA 1
ATOM 6481 C C . LEU A 1 804 ? 21.431 -9.129 -10.277 1.00 87.75 804 LEU A C 1
ATOM 6483 O O . LEU A 1 804 ? 20.872 -8.946 -9.200 1.00 87.75 804 LEU A O 1
ATOM 6487 N N . ARG A 1 805 ? 22.748 -8.919 -10.416 1.00 84.44 805 ARG A N 1
ATOM 6488 C CA . ARG A 1 805 ? 23.591 -8.463 -9.296 1.00 84.44 805 ARG A CA 1
ATOM 6489 C C . ARG A 1 805 ? 23.224 -7.069 -8.798 1.00 84.44 805 ARG A C 1
ATOM 6491 O O . ARG A 1 805 ? 23.456 -6.764 -7.630 1.00 84.44 805 ARG A O 1
ATOM 6498 N N . ARG A 1 806 ? 22.650 -6.227 -9.659 1.00 77.81 806 ARG A N 1
ATOM 6499 C CA . ARG A 1 806 ? 22.141 -4.903 -9.285 1.00 77.81 806 ARG A CA 1
ATOM 6500 C C . ARG A 1 806 ? 20.822 -4.983 -8.511 1.00 77.81 806 ARG A C 1
ATOM 6502 O O . ARG A 1 806 ? 20.663 -4.239 -7.546 1.00 77.81 806 ARG A O 1
ATOM 6509 N N . ASP A 1 807 ? 19.901 -5.852 -8.929 1.00 78.44 807 ASP A N 1
ATOM 6510 C CA . ASP A 1 807 ? 18.499 -5.791 -8.488 1.00 78.44 807 ASP A CA 1
ATOM 6511 C C . ASP A 1 807 ? 18.080 -6.924 -7.529 1.00 78.44 807 ASP A C 1
ATOM 6513 O O . ASP A 1 807 ? 17.181 -6.726 -6.707 1.00 78.44 807 ASP A O 1
ATOM 6517 N N . CYS A 1 808 ? 18.738 -8.087 -7.571 1.00 80.81 808 CYS A N 1
ATOM 6518 C CA . CYS A 1 808 ? 18.443 -9.253 -6.730 1.00 80.81 808 CYS A CA 1
ATOM 6519 C C . CYS A 1 808 ? 19.276 -9.252 -5.438 1.00 80.81 808 CYS A C 1
ATOM 6521 O O . CYS A 1 808 ? 20.147 -10.091 -5.236 1.00 80.81 808 CYS A O 1
ATOM 6523 N N . LEU A 1 809 ? 19.028 -8.284 -4.553 1.00 75.88 809 LEU A N 1
ATOM 6524 C CA . LEU A 1 809 ? 19.844 -8.071 -3.346 1.00 75.88 809 LEU A CA 1
ATOM 6525 C C . LEU A 1 809 ? 19.326 -8.794 -2.093 1.00 75.88 809 LEU A C 1
ATOM 6527 O O . LEU A 1 809 ? 20.086 -8.997 -1.145 1.00 75.88 809 LEU A O 1
ATOM 6531 N N . ASN A 1 810 ? 18.039 -9.152 -2.058 1.00 72.31 810 ASN A N 1
ATOM 6532 C CA . ASN A 1 810 ? 17.381 -9.693 -0.873 1.00 72.31 810 ASN A CA 1
ATOM 6533 C C . ASN A 1 810 ? 17.127 -11.210 -1.014 1.00 72.31 810 ASN A C 1
ATOM 6535 O O . ASN A 1 810 ? 16.172 -11.601 -1.683 1.00 72.31 810 ASN A O 1
ATOM 6539 N N . PRO A 1 811 ? 17.912 -12.079 -0.350 1.00 79.81 811 PRO A N 1
ATOM 6540 C CA . PRO A 1 811 ? 17.752 -13.530 -0.448 1.00 79.81 811 PRO A CA 1
ATOM 6541 C C . PRO A 1 811 ? 16.540 -14.073 0.332 1.00 79.81 811 PRO A C 1
ATOM 6543 O O . PRO A 1 811 ? 16.396 -15.282 0.455 1.00 79.81 811 PRO A O 1
ATOM 6546 N N . ASP A 1 812 ? 15.678 -13.223 0.898 1.00 77.06 812 ASP A N 1
ATOM 6547 C CA . ASP A 1 812 ? 14.451 -13.638 1.591 1.00 77.06 812 ASP A CA 1
ATOM 6548 C C . ASP A 1 812 ? 13.182 -13.544 0.716 1.00 77.06 812 ASP A C 1
ATOM 6550 O O . ASP A 1 812 ? 12.116 -14.007 1.137 1.00 77.06 812 ASP A O 1
ATOM 6554 N N . ILE A 1 813 ? 13.269 -12.950 -0.481 1.00 81.00 813 ILE A N 1
ATOM 6555 C CA . ILE A 1 813 ? 12.128 -12.740 -1.388 1.00 81.00 813 ILE A CA 1
ATOM 6556 C C . ILE A 1 813 ? 12.351 -13.404 -2.749 1.00 81.00 813 ILE A C 1
ATOM 6558 O O . ILE A 1 813 ? 13.482 -13.643 -3.166 1.00 81.00 813 ILE A O 1
ATOM 6562 N N . LEU A 1 814 ? 11.255 -13.706 -3.444 1.00 89.81 814 LEU A N 1
ATOM 6563 C CA . LEU A 1 814 ? 11.275 -14.259 -4.795 1.00 89.81 814 LEU A CA 1
ATOM 6564 C C . LEU A 1 814 ? 11.426 -13.138 -5.826 1.00 89.81 814 LEU A C 1
ATOM 6566 O O . LEU A 1 814 ? 10.691 -12.153 -5.780 1.00 89.81 814 LEU A O 1
ATOM 6570 N N . TYR A 1 815 ? 12.309 -13.32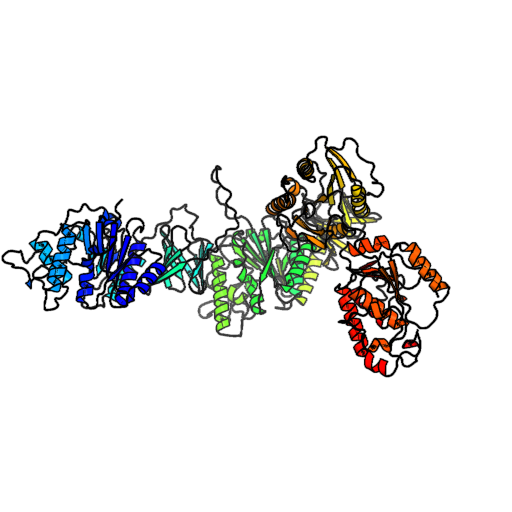0 -6.801 1.00 93.56 815 TYR A N 1
ATOM 6571 C CA . TYR A 1 815 ? 12.376 -12.449 -7.970 1.00 93.56 815 TYR A CA 1
ATOM 6572 C C . TYR A 1 815 ? 11.862 -13.192 -9.200 1.00 93.56 815 TYR A C 1
ATOM 6574 O O . TYR A 1 815 ? 12.185 -14.362 -9.402 1.00 93.56 815 TYR A O 1
ATOM 6582 N N . ILE A 1 816 ? 11.068 -12.503 -10.017 1.00 93.81 816 ILE A N 1
ATOM 6583 C CA . ILE A 1 816 ? 10.490 -13.042 -11.248 1.00 93.81 816 ILE A CA 1
ATOM 6584 C C . ILE A 1 816 ? 10.971 -12.218 -12.439 1.00 93.81 816 ILE A C 1
ATOM 6586 O O . ILE A 1 816 ? 10.693 -11.021 -12.526 1.00 93.81 816 ILE A O 1
ATOM 6590 N N . GLY A 1 817 ? 11.697 -12.862 -13.347 1.00 90.19 817 GLY A N 1
ATOM 6591 C CA . GLY A 1 817 ? 12.192 -12.289 -14.591 1.00 90.19 817 GLY A CA 1
ATOM 6592 C C . GLY A 1 817 ? 11.346 -12.645 -15.815 1.00 90.19 817 GLY A C 1
ATOM 6593 O O . GLY A 1 817 ? 10.546 -13.586 -15.801 1.00 90.19 817 GLY A O 1
ATOM 6594 N N . LYS A 1 818 ? 11.519 -11.855 -16.880 1.00 89.94 818 LYS A N 1
ATOM 6595 C CA . LYS A 1 818 ? 10.813 -12.016 -18.157 1.00 89.94 818 LYS A CA 1
ATOM 6596 C C . LYS A 1 818 ? 11.627 -12.860 -19.126 1.00 89.94 818 LYS A C 1
ATOM 6598 O O . LYS A 1 818 ? 12.839 -12.681 -19.249 1.00 89.94 818 LYS A O 1
ATOM 6603 N N . THR A 1 819 ? 10.949 -13.690 -19.909 1.00 88.88 819 THR A N 1
ATOM 6604 C CA . THR A 1 819 ? 11.604 -14.475 -20.964 1.00 88.88 819 THR A CA 1
ATOM 6605 C C . THR A 1 819 ? 11.105 -14.056 -22.340 1.00 88.88 819 THR A C 1
ATOM 6607 O O . THR A 1 819 ? 9.913 -13.795 -22.511 1.00 88.88 819 THR A O 1
ATOM 6610 N N . LEU A 1 820 ? 12.002 -14.022 -23.325 1.00 85.12 820 LEU A N 1
ATOM 6611 C CA . LEU A 1 820 ? 11.690 -13.661 -24.709 1.00 85.12 820 LEU A CA 1
ATOM 6612 C C . LEU A 1 820 ? 11.786 -14.889 -25.619 1.00 85.12 820 LEU A C 1
ATOM 6614 O O . LEU A 1 820 ? 12.836 -15.521 -25.700 1.00 85.12 820 LEU A O 1
ATOM 6618 N N . GLY A 1 821 ? 10.699 -15.218 -26.314 1.00 81.12 821 GLY A N 1
ATOM 6619 C CA . GLY A 1 821 ? 10.645 -16.312 -27.285 1.00 81.12 821 GLY A CA 1
ATOM 6620 C C . GLY A 1 821 ? 11.043 -15.907 -28.706 1.00 81.12 821 GLY A C 1
ATOM 6621 O O . GLY A 1 821 ? 11.015 -14.733 -29.082 1.00 81.12 821 GLY A O 1
ATOM 6622 N N . THR A 1 822 ? 11.343 -16.904 -29.543 1.00 71.31 822 THR A N 1
ATOM 6623 C CA . THR A 1 822 ? 11.732 -16.728 -30.956 1.00 71.31 822 THR A CA 1
ATOM 6624 C C . THR A 1 822 ? 10.737 -15.977 -31.815 1.00 71.31 822 THR A C 1
ATOM 6626 O O . THR A 1 822 ? 11.145 -15.380 -32.797 1.00 71.31 822 THR A O 1
ATOM 6629 N N . ASN A 1 823 ? 9.450 -15.958 -31.488 1.00 68.19 823 ASN A N 1
ATOM 6630 C CA . ASN A 1 823 ? 8.414 -15.202 -32.198 1.00 68.19 823 ASN A CA 1
ATOM 6631 C C . ASN A 1 823 ? 8.239 -13.768 -31.657 1.00 68.19 823 ASN A C 1
ATOM 6633 O O . ASN A 1 823 ? 7.429 -13.020 -32.189 1.00 68.19 823 ASN A O 1
ATOM 6637 N N . GLY A 1 824 ? 9.027 -13.357 -30.658 1.00 71.31 824 GLY A N 1
ATOM 6638 C CA . GLY A 1 824 ? 8.857 -12.087 -29.947 1.00 71.31 824 GLY A CA 1
ATOM 6639 C C . GLY A 1 824 ? 7.850 -12.158 -28.796 1.00 71.31 824 GLY A C 1
ATOM 6640 O O . GLY A 1 824 ? 7.587 -11.136 -28.169 1.00 71.31 824 GLY A O 1
ATOM 6641 N N . HIS A 1 825 ? 7.298 -13.341 -28.504 1.00 80.00 825 HIS A N 1
ATOM 6642 C CA . HIS A 1 825 ? 6.422 -13.550 -27.356 1.00 80.00 825 HIS A CA 1
ATOM 6643 C C . HIS A 1 825 ? 7.177 -13.303 -26.050 1.00 80.00 825 HIS A C 1
ATOM 6645 O O . HIS A 1 825 ? 8.284 -13.813 -25.861 1.00 80.00 825 HIS A O 1
ATOM 6651 N N . VAL A 1 826 ? 6.557 -12.553 -25.145 1.00 83.50 826 VAL A N 1
ATOM 6652 C CA . VAL A 1 826 ? 7.090 -12.263 -23.816 1.00 83.50 826 VAL A CA 1
ATOM 6653 C C . VAL A 1 826 ? 6.278 -13.035 -22.789 1.00 83.50 826 VAL A C 1
ATOM 6655 O O . VAL A 1 826 ? 5.076 -12.824 -22.660 1.00 83.50 826 VAL A O 1
ATOM 6658 N N . ASN A 1 827 ? 6.940 -13.903 -22.033 1.00 82.75 827 ASN A N 1
ATOM 6659 C CA . ASN A 1 827 ? 6.329 -14.514 -20.857 1.00 82.75 827 ASN A CA 1
ATOM 6660 C C . ASN A 1 827 ? 6.382 -13.517 -19.692 1.00 82.75 827 ASN A C 1
ATOM 6662 O O . ASN A 1 827 ? 7.408 -12.859 -19.489 1.00 82.75 827 ASN A O 1
ATOM 6666 N N . ILE A 1 828 ? 5.295 -13.436 -18.917 1.00 81.62 828 ILE A N 1
ATOM 6667 C CA . ILE A 1 828 ? 5.124 -12.500 -17.790 1.00 81.62 828 ILE A CA 1
ATOM 6668 C C . ILE A 1 828 ? 5.174 -11.030 -18.248 1.00 81.62 828 ILE A C 1
ATOM 6670 O O . ILE A 1 828 ? 5.992 -10.217 -17.811 1.00 81.62 828 ILE A O 1
ATOM 6674 N N . GLU A 1 829 ? 4.275 -10.668 -19.167 1.00 70.62 829 GLU A N 1
ATOM 6675 C CA . GLU A 1 829 ? 4.119 -9.277 -19.614 1.00 70.62 829 GLU A CA 1
ATOM 6676 C C . GLU A 1 829 ? 3.540 -8.376 -18.504 1.00 70.62 829 GLU A C 1
ATOM 6678 O O . GLU A 1 829 ? 3.914 -7.206 -18.380 1.00 70.62 829 GLU A O 1
ATOM 6683 N N . LYS A 1 830 ? 2.668 -8.938 -17.657 1.00 74.56 830 LYS A N 1
ATOM 6684 C CA . LYS A 1 830 ? 2.054 -8.277 -16.497 1.00 74.56 830 LYS A CA 1
ATOM 6685 C C . LYS A 1 830 ? 2.521 -8.936 -15.202 1.00 74.56 830 LYS A C 1
ATOM 6687 O O . LYS A 1 830 ? 2.794 -10.131 -15.177 1.00 74.56 830 LYS A O 1
ATOM 6692 N N . ASN A 1 831 ? 2.573 -8.159 -14.118 1.00 83.56 831 ASN A N 1
ATOM 6693 C CA . ASN A 1 831 ? 2.926 -8.677 -12.797 1.00 83.56 831 ASN A CA 1
ATOM 6694 C C . ASN A 1 831 ? 1.899 -9.731 -12.359 1.00 83.56 831 ASN A C 1
ATOM 6696 O O . ASN A 1 831 ? 0.740 -9.404 -12.101 1.00 83.56 831 ASN A O 1
ATOM 6700 N N . GLY A 1 832 ? 2.339 -10.982 -12.280 1.00 83.44 832 GLY A N 1
ATOM 6701 C CA . GLY A 1 832 ? 1.539 -12.118 -11.843 1.00 83.44 832 GLY A CA 1
ATOM 6702 C C . GLY A 1 832 ? 2.139 -13.433 -12.329 1.00 83.44 832 GLY A C 1
ATOM 6703 O O . GLY A 1 832 ? 2.574 -13.538 -13.473 1.00 83.44 832 GLY A O 1
ATOM 6704 N N . ILE A 1 833 ? 2.155 -14.452 -11.469 1.00 86.31 833 ILE A N 1
ATOM 6705 C CA . ILE A 1 833 ? 2.504 -15.816 -11.876 1.00 86.31 833 ILE A CA 1
ATOM 6706 C C . ILE A 1 833 ? 1.220 -16.546 -12.267 1.00 86.31 833 ILE A C 1
ATOM 6708 O O . ILE A 1 833 ? 0.440 -16.950 -11.395 1.00 86.31 833 ILE A O 1
ATOM 6712 N N . ASN A 1 834 ? 1.026 -16.722 -13.574 1.00 86.00 834 ASN A N 1
ATOM 6713 C CA . ASN A 1 834 ? -0.031 -17.545 -14.156 1.00 86.00 834 ASN A CA 1
ATOM 6714 C C . ASN A 1 834 ? 0.574 -18.809 -14.774 1.00 86.00 834 ASN A C 1
ATOM 6716 O O . ASN A 1 834 ? 1.642 -18.780 -15.390 1.00 86.00 834 ASN A O 1
ATOM 6720 N N . ILE A 1 835 ? -0.118 -19.936 -14.610 1.00 86.44 835 ILE A N 1
ATOM 6721 C CA . ILE A 1 835 ? 0.304 -21.211 -15.196 1.00 86.44 835 ILE A CA 1
ATOM 6722 C C . ILE A 1 835 ? 0.226 -21.095 -16.723 1.00 86.44 835 ILE A C 1
ATOM 6724 O O . ILE A 1 835 ? -0.800 -20.686 -17.258 1.00 86.44 835 ILE A O 1
ATOM 6728 N N . GLY A 1 836 ? 1.314 -21.450 -17.411 1.00 82.50 836 GLY A N 1
ATOM 6729 C CA . GLY A 1 836 ? 1.446 -21.321 -18.867 1.00 82.50 836 GLY A CA 1
ATOM 6730 C C . GLY A 1 836 ? 2.043 -19.991 -19.341 1.00 82.50 836 GLY A C 1
ATOM 6731 O O . GLY A 1 836 ? 2.495 -19.921 -20.478 1.00 82.50 836 GLY A O 1
ATOM 6732 N N . GLU A 1 837 ? 2.109 -18.973 -18.477 1.00 83.81 837 GLU A N 1
ATOM 6733 C CA . GLU A 1 837 ? 2.747 -17.676 -18.771 1.00 83.81 837 GLU A CA 1
ATOM 6734 C C . GLU A 1 837 ? 4.070 -17.480 -18.015 1.00 83.81 837 GLU A C 1
ATOM 6736 O O . GLU A 1 837 ? 4.765 -16.495 -18.247 1.00 83.81 837 GLU A O 1
ATOM 6741 N N . CYS A 1 838 ? 4.415 -18.395 -17.105 1.00 85.75 838 CYS A N 1
ATOM 6742 C CA . CYS A 1 838 ? 5.642 -18.399 -16.312 1.00 85.75 838 CYS A CA 1
ATOM 6743 C C . CYS A 1 838 ? 6.417 -19.688 -16.599 1.00 85.75 838 CYS A C 1
ATOM 6745 O O . CYS A 1 838 ? 5.899 -20.779 -16.352 1.00 85.75 838 CYS A O 1
ATOM 6747 N N . GLY A 1 839 ? 7.622 -19.542 -17.152 1.00 84.31 839 GLY A N 1
ATOM 6748 C CA . GLY A 1 839 ? 8.447 -20.658 -17.608 1.00 84.31 839 GLY A CA 1
ATOM 6749 C C . GLY A 1 839 ? 9.441 -21.143 -16.553 1.00 84.31 839 GLY A C 1
ATOM 6750 O O . GLY A 1 839 ? 9.643 -20.500 -15.519 1.00 84.31 839 GLY A O 1
ATOM 6751 N N . THR A 1 840 ? 10.135 -22.242 -16.854 1.00 86.25 840 THR A N 1
ATOM 6752 C CA . THR A 1 840 ? 11.218 -22.821 -16.035 1.00 86.25 840 THR A CA 1
ATOM 6753 C C . THR A 1 840 ? 12.195 -21.781 -15.475 1.00 86.25 840 THR A C 1
ATOM 6755 O O . THR A 1 840 ? 12.607 -21.861 -14.319 1.00 86.25 840 THR A O 1
ATOM 6758 N N . THR A 1 841 ? 12.563 -20.793 -16.286 1.00 89.25 841 THR A N 1
ATOM 6759 C CA . THR A 1 841 ? 13.677 -19.868 -16.030 1.00 89.25 841 THR A CA 1
ATOM 6760 C C . THR A 1 841 ? 13.239 -18.502 -15.502 1.00 89.25 841 THR A C 1
ATOM 6762 O O . THR A 1 841 ? 14.067 -17.620 -15.266 1.00 89.25 841 THR A O 1
ATOM 6765 N N . SER A 1 842 ? 11.934 -18.314 -15.288 1.00 90.75 842 SER A N 1
ATOM 6766 C CA . SER A 1 842 ? 11.378 -17.058 -14.784 1.00 90.75 842 SER A CA 1
ATOM 6767 C C . SER A 1 842 ? 11.764 -16.786 -13.328 1.00 90.75 842 SER A C 1
ATOM 6769 O O . SER A 1 842 ? 11.858 -15.630 -12.931 1.00 90.75 842 SER A O 1
ATOM 6771 N N . GLY A 1 843 ? 11.992 -17.823 -12.519 1.00 93.31 843 GLY A N 1
ATOM 6772 C CA . GLY A 1 843 ? 12.303 -17.676 -11.098 1.00 93.31 843 GLY A CA 1
ATOM 6773 C C . GLY A 1 843 ? 13.790 -17.455 -10.813 1.00 93.31 843 GLY A C 1
ATOM 6774 O O . GLY A 1 843 ? 14.631 -18.268 -11.196 1.00 93.31 843 GLY A O 1
ATOM 6775 N N . ILE A 1 844 ? 14.099 -16.413 -10.038 1.00 96.62 844 ILE A N 1
ATOM 6776 C CA . ILE A 1 844 ? 15.374 -16.240 -9.334 1.00 96.62 844 ILE A CA 1
ATOM 6777 C C . ILE A 1 844 ? 15.074 -16.438 -7.846 1.00 96.62 844 ILE A C 1
ATOM 6779 O O . ILE A 1 844 ? 14.498 -15.577 -7.173 1.00 96.62 844 ILE A O 1
ATOM 6783 N N . ILE A 1 845 ? 15.364 -17.647 -7.363 1.00 96.62 845 ILE A N 1
ATOM 6784 C CA . ILE A 1 845 ? 14.680 -18.227 -6.203 1.00 96.62 845 ILE A CA 1
ATOM 6785 C C . ILE A 1 845 ? 15.658 -18.370 -5.041 1.00 96.62 845 ILE A C 1
ATOM 6787 O O . ILE A 1 845 ? 16.666 -19.051 -5.207 1.00 96.62 845 ILE A O 1
ATOM 6791 N N . PRO A 1 846 ? 15.375 -17.826 -3.846 1.00 95.19 846 PRO A N 1
ATOM 6792 C CA . PRO A 1 846 ? 16.182 -18.102 -2.666 1.00 95.19 846 PRO A CA 1
ATOM 6793 C C . PRO A 1 846 ? 16.451 -19.590 -2.450 1.00 95.19 846 PRO A C 1
ATOM 6795 O O . PRO A 1 846 ? 15.536 -20.410 -2.556 1.00 95.19 846 PRO A O 1
ATOM 6798 N N . TYR A 1 847 ? 17.681 -19.947 -2.083 1.00 93.12 847 TYR A N 1
ATOM 6799 C CA . TYR A 1 847 ? 18.086 -21.351 -1.930 1.00 93.12 847 TYR A CA 1
ATOM 6800 C C . TYR A 1 847 ? 17.156 -22.182 -1.038 1.00 93.12 847 TYR A C 1
ATOM 6802 O O . TYR A 1 847 ? 16.737 -23.277 -1.411 1.00 93.12 847 TYR A O 1
ATOM 6810 N N . GLU A 1 848 ? 16.794 -21.654 0.133 1.00 91.19 848 GLU A N 1
ATOM 6811 C CA . GLU A 1 848 ? 15.899 -22.359 1.058 1.00 91.19 848 GLU A CA 1
ATOM 6812 C C . GLU A 1 848 ? 14.482 -22.494 0.491 1.00 91.19 848 GLU A C 1
ATOM 6814 O O . GLU A 1 848 ? 13.815 -23.499 0.722 1.00 91.19 848 GLU A O 1
ATOM 6819 N N . LEU A 1 849 ? 14.043 -21.509 -0.294 1.00 91.69 849 LEU A N 1
ATOM 6820 C CA . LEU A 1 849 ? 12.718 -21.493 -0.893 1.00 91.69 849 LEU A CA 1
ATOM 6821 C C . LEU A 1 849 ? 12.611 -22.479 -2.065 1.00 91.69 849 LEU A C 1
ATOM 6823 O O . LEU A 1 849 ? 11.601 -23.168 -2.171 1.00 91.69 849 LEU A O 1
ATOM 6827 N N . ASN A 1 850 ? 13.656 -22.618 -2.889 1.00 94.12 850 ASN A N 1
ATOM 6828 C CA . ASN A 1 850 ? 13.693 -23.557 -4.019 1.00 94.12 850 ASN A CA 1
ATOM 6829 C C . ASN A 1 850 ? 13.385 -25.004 -3.593 1.00 94.12 850 ASN A C 1
ATOM 6831 O O . ASN A 1 850 ? 12.693 -25.729 -4.303 1.00 94.12 850 ASN A O 1
ATOM 6835 N N . LYS A 1 851 ? 13.839 -25.403 -2.400 1.00 92.12 851 LYS A N 1
ATOM 6836 C CA . LYS A 1 851 ? 13.606 -26.737 -1.820 1.00 92.12 851 LYS A CA 1
ATOM 6837 C C . LYS A 1 851 ? 12.149 -26.999 -1.430 1.00 92.12 851 LYS A C 1
ATOM 6839 O O . LYS A 1 851 ? 11.764 -28.140 -1.199 1.00 92.12 851 LYS A O 1
ATOM 6844 N N . CYS A 1 852 ? 11.340 -25.949 -1.321 1.00 90.44 852 CYS A N 1
ATOM 6845 C CA . CYS A 1 852 ? 9.962 -26.040 -0.857 1.00 90.44 852 CYS A CA 1
ATOM 6846 C C . CYS A 1 852 ? 8.948 -26.289 -1.982 1.00 90.44 852 CYS A C 1
ATOM 6848 O O . CYS A 1 852 ? 7.780 -26.535 -1.670 1.00 90.44 852 CYS A O 1
ATOM 6850 N N . GLY A 1 853 ? 9.334 -26.164 -3.253 1.00 89.50 853 GLY A N 1
ATOM 6851 C CA . GLY A 1 853 ? 8.442 -26.363 -4.397 1.00 89.50 853 GLY A CA 1
ATOM 6852 C C . GLY A 1 853 ? 8.613 -27.733 -5.047 1.00 89.50 853 GLY A C 1
ATOM 6853 O O . GLY A 1 853 ? 9.646 -28.384 -4.905 1.00 89.50 853 GLY A O 1
ATOM 6854 N N . THR A 1 854 ? 7.603 -28.170 -5.795 1.00 93.56 854 THR A N 1
ATOM 6855 C CA . THR A 1 854 ? 7.682 -29.386 -6.616 1.00 93.56 854 THR A CA 1
ATOM 6856 C C . THR A 1 854 ? 7.239 -29.097 -8.047 1.00 93.56 854 THR A C 1
ATOM 6858 O O . THR A 1 854 ? 6.177 -28.516 -8.274 1.00 93.56 854 THR A O 1
ATOM 6861 N N . TRP A 1 855 ? 8.058 -29.517 -9.010 1.00 93.50 855 TRP A N 1
ATOM 6862 C CA . TRP A 1 855 ? 7.784 -29.446 -10.442 1.00 93.50 855 TRP A CA 1
ATOM 6863 C C . TRP A 1 855 ? 6.773 -30.524 -10.821 1.00 93.50 855 TRP A C 1
ATOM 6865 O O . TRP A 1 855 ? 7.034 -31.716 -10.641 1.00 93.50 855 TRP A O 1
ATOM 6875 N N . GLY A 1 856 ? 5.614 -30.113 -11.336 1.00 90.94 856 GLY A N 1
ATOM 6876 C CA . GLY A 1 856 ? 4.580 -31.045 -11.786 1.00 90.94 856 GLY A CA 1
ATOM 6877 C C . GLY A 1 856 ? 4.994 -31.761 -13.072 1.00 90.94 856 GLY A C 1
ATOM 6878 O O . GLY A 1 856 ? 5.519 -31.134 -13.985 1.00 90.94 856 GLY A O 1
ATOM 6879 N N . TYR A 1 857 ? 4.738 -33.064 -13.190 1.00 93.12 857 TYR A N 1
ATOM 6880 C CA . TYR A 1 857 ? 5.033 -33.852 -14.399 1.00 93.12 857 TYR A CA 1
ATOM 6881 C C . TYR A 1 857 ? 3.964 -33.683 -15.489 1.00 93.12 857 TYR A C 1
ATOM 6883 O O . TYR A 1 857 ? 3.407 -34.646 -16.008 1.00 93.12 857 TYR A O 1
ATOM 6891 N N . VAL A 1 858 ? 3.651 -32.427 -15.804 1.00 90.00 858 VAL A N 1
ATOM 6892 C CA . VAL A 1 858 ? 2.624 -32.005 -16.761 1.00 90.00 858 VAL A CA 1
ATOM 6893 C C . VAL A 1 858 ? 3.074 -30.734 -17.481 1.00 90.00 858 VAL A C 1
ATOM 6895 O O . VAL A 1 858 ? 3.952 -30.014 -16.998 1.00 90.00 858 VAL A O 1
ATOM 6898 N N . TYR A 1 859 ? 2.455 -30.433 -18.623 1.00 84.69 859 TYR A N 1
ATOM 6899 C CA . TYR A 1 859 ? 2.609 -29.129 -19.270 1.00 84.69 859 TYR A CA 1
ATOM 6900 C C . TYR A 1 859 ? 2.145 -28.006 -18.322 1.00 84.69 859 TYR A C 1
ATOM 6902 O O . TYR A 1 859 ? 1.093 -28.132 -17.696 1.00 84.69 859 TYR A O 1
ATOM 6910 N N . GLY A 1 860 ? 2.939 -26.939 -18.184 1.00 86.44 860 GLY A N 1
ATOM 6911 C CA . GLY A 1 860 ? 2.716 -25.869 -17.199 1.00 86.44 860 GLY A CA 1
ATOM 6912 C C . GLY A 1 860 ? 3.172 -26.201 -15.768 1.00 86.44 860 GLY A C 1
ATOM 6913 O O . GLY A 1 860 ? 2.933 -25.419 -14.845 1.00 86.44 860 GLY A O 1
ATOM 6914 N N . GLY A 1 861 ? 3.817 -27.356 -15.552 1.00 89.69 861 GLY A N 1
ATOM 6915 C CA . GLY A 1 861 ? 4.335 -27.772 -14.243 1.00 89.69 861 GLY A CA 1
ATOM 6916 C C . GLY A 1 861 ? 5.421 -26.851 -13.667 1.00 89.69 861 GLY A C 1
ATOM 6917 O O . GLY A 1 861 ? 5.596 -26.795 -12.450 1.00 89.69 861 GLY A O 1
ATOM 6918 N N . ASP A 1 862 ? 6.100 -26.102 -14.527 1.00 89.44 862 ASP A N 1
ATOM 6919 C CA . ASP A 1 862 ? 7.026 -25.011 -14.227 1.00 89.44 862 ASP A CA 1
ATOM 6920 C C . ASP A 1 862 ? 6.314 -23.774 -13.657 1.00 89.44 862 ASP A C 1
ATOM 6922 O O . ASP A 1 862 ? 6.694 -23.252 -12.604 1.00 89.44 862 ASP A O 1
ATOM 6926 N N . GLY A 1 863 ? 5.207 -23.358 -14.274 1.00 88.81 863 GLY A N 1
ATOM 6927 C CA . GLY A 1 863 ? 4.329 -22.317 -13.739 1.00 88.81 863 GLY A CA 1
ATOM 6928 C C . GLY A 1 863 ? 3.704 -22.723 -12.399 1.00 88.81 863 GLY A C 1
ATOM 6929 O O . GLY A 1 863 ? 3.635 -21.916 -11.471 1.00 88.81 863 GLY A O 1
ATOM 6930 N N . MET A 1 864 ? 3.313 -23.996 -12.253 1.00 92.06 864 MET A N 1
ATOM 6931 C CA . MET A 1 864 ? 2.820 -24.545 -10.981 1.00 92.06 864 MET A CA 1
ATOM 6932 C C . MET A 1 864 ? 3.884 -24.518 -9.881 1.00 92.06 864 MET A C 1
ATOM 6934 O O . MET A 1 864 ? 3.564 -24.204 -8.734 1.00 92.06 864 MET A O 1
ATOM 6938 N N . PHE A 1 865 ? 5.135 -24.856 -10.205 1.00 94.75 865 PHE A N 1
ATOM 6939 C CA . PHE A 1 865 ? 6.251 -24.761 -9.266 1.00 94.75 865 PHE A CA 1
ATOM 6940 C C . PHE A 1 865 ? 6.434 -23.314 -8.802 1.00 94.75 865 PHE A C 1
ATOM 6942 O O . PHE A 1 865 ? 6.368 -23.045 -7.604 1.00 94.75 865 PHE A O 1
ATOM 6949 N N . ASN A 1 866 ? 6.549 -22.365 -9.732 1.00 91.44 866 ASN A N 1
ATOM 6950 C CA . ASN A 1 866 ? 6.706 -20.949 -9.399 1.00 91.44 866 ASN A CA 1
ATOM 6951 C C . ASN A 1 866 ? 5.532 -20.404 -8.559 1.00 91.44 866 ASN A C 1
ATOM 6953 O O . ASN A 1 866 ? 5.754 -19.622 -7.635 1.00 91.44 866 ASN A O 1
ATOM 6957 N N . LYS A 1 867 ? 4.296 -20.873 -8.789 1.00 91.19 867 LYS A N 1
ATOM 6958 C CA . LYS A 1 867 ? 3.130 -20.514 -7.963 1.00 91.19 867 LYS A CA 1
ATOM 6959 C C . LYS A 1 867 ? 3.236 -21.026 -6.522 1.00 91.19 867 LYS A C 1
ATOM 6961 O O . LYS A 1 867 ? 2.871 -20.320 -5.586 1.00 91.19 867 LYS A O 1
ATOM 6966 N N . GLN A 1 868 ? 3.755 -22.238 -6.323 1.00 92.88 868 GLN A N 1
ATOM 6967 C CA . GLN A 1 868 ? 4.006 -22.780 -4.979 1.00 92.88 868 GLN A CA 1
ATOM 6968 C C . GLN A 1 868 ? 5.101 -21.997 -4.250 1.00 92.88 868 GLN A C 1
ATOM 6970 O O . GLN A 1 868 ? 5.003 -21.760 -3.046 1.00 92.88 868 GLN A O 1
ATOM 6975 N N . ILE A 1 869 ? 6.148 -21.608 -4.978 1.00 93.06 869 ILE A N 1
ATOM 6976 C CA . ILE A 1 869 ? 7.244 -20.787 -4.461 1.00 93.06 869 ILE A CA 1
ATOM 6977 C C . ILE A 1 869 ? 6.713 -19.407 -4.039 1.00 93.06 869 ILE A C 1
ATOM 6979 O O . ILE A 1 869 ? 7.008 -18.971 -2.929 1.00 93.06 869 ILE A O 1
ATOM 6983 N N . GLU A 1 870 ? 5.865 -18.765 -4.853 1.00 91.12 870 GLU A N 1
ATOM 6984 C CA . GLU A 1 870 ? 5.200 -17.489 -4.530 1.00 91.12 870 GLU A CA 1
ATOM 6985 C C . GLU A 1 870 ? 4.407 -17.556 -3.218 1.00 91.12 870 GLU A C 1
ATOM 6987 O O . GLU A 1 870 ? 4.571 -16.688 -2.366 1.00 91.12 870 GLU A O 1
ATOM 6992 N N . GLN A 1 871 ? 3.614 -18.612 -3.004 1.00 87.12 871 GLN A N 1
ATOM 6993 C CA . GLN A 1 871 ? 2.815 -18.790 -1.779 1.00 87.12 871 GLN A CA 1
ATOM 6994 C C . GLN A 1 871 ? 3.655 -18.892 -0.497 1.00 87.12 871 GLN A C 1
ATOM 6996 O O . GLN A 1 871 ? 3.140 -18.666 0.597 1.00 87.12 871 GLN A O 1
ATOM 7001 N N . LYS A 1 872 ? 4.929 -19.275 -0.620 1.00 87.38 872 LYS A N 1
ATOM 7002 C CA . LYS A 1 872 ? 5.846 -19.491 0.508 1.00 87.38 872 LYS A CA 1
ATOM 7003 C C . LYS A 1 872 ? 6.884 -18.376 0.657 1.00 87.38 872 LYS A C 1
ATOM 7005 O O . LYS A 1 872 ? 7.588 -18.339 1.666 1.00 87.38 872 LYS A O 1
ATOM 7010 N N . ALA A 1 873 ? 7.015 -17.496 -0.333 1.00 81.25 873 ALA A N 1
ATOM 7011 C CA . ALA A 1 873 ? 7.962 -16.392 -0.305 1.00 81.25 873 ALA A CA 1
ATOM 7012 C C . ALA A 1 873 ? 7.528 -15.323 0.712 1.00 81.25 873 ALA A C 1
ATOM 7014 O O . ALA A 1 873 ? 6.340 -15.063 0.886 1.00 81.25 873 ALA A O 1
ATOM 7015 N N . LYS A 1 874 ? 8.487 -14.636 1.351 1.00 78.62 874 LYS A N 1
ATOM 7016 C CA . LYS A 1 874 ? 8.178 -13.490 2.236 1.00 78.62 874 LYS A CA 1
ATOM 7017 C C . LYS A 1 874 ? 7.786 -12.224 1.465 1.00 78.62 874 LYS A C 1
ATOM 7019 O O . LYS A 1 874 ? 7.333 -11.252 2.059 1.00 78.62 874 LYS A O 1
ATOM 7024 N N . GLY A 1 875 ? 8.007 -12.226 0.155 1.00 74.88 875 GLY A N 1
ATOM 7025 C CA . GLY A 1 875 ? 7.722 -11.136 -0.765 1.00 74.88 875 GLY A CA 1
ATOM 7026 C C . GLY A 1 875 ? 8.092 -11.537 -2.189 1.00 74.88 875 GLY A C 1
ATOM 7027 O O . GLY A 1 875 ? 8.758 -12.555 -2.400 1.00 74.88 875 GLY A O 1
ATOM 7028 N N . ILE A 1 876 ? 7.662 -10.731 -3.157 1.00 86.00 876 ILE A N 1
ATOM 7029 C CA . ILE A 1 876 ? 7.910 -10.953 -4.582 1.00 86.00 876 ILE A CA 1
ATOM 7030 C C . ILE A 1 876 ? 8.295 -9.642 -5.269 1.00 86.00 876 ILE A C 1
ATOM 7032 O O . ILE A 1 876 ? 7.721 -8.593 -4.975 1.00 86.00 876 ILE A O 1
ATOM 7036 N N . GLN A 1 877 ? 9.250 -9.700 -6.194 1.00 85.06 877 GLN A N 1
ATOM 7037 C CA . GLN A 1 877 ? 9.642 -8.572 -7.034 1.00 85.06 877 GLN A CA 1
ATOM 7038 C C . GLN A 1 877 ? 9.708 -8.993 -8.504 1.00 85.06 877 GLN A C 1
ATOM 7040 O O . GLN A 1 877 ? 10.381 -9.956 -8.862 1.00 85.06 877 GLN A O 1
ATOM 7045 N N . TYR A 1 878 ? 9.035 -8.233 -9.366 1.00 86.69 878 TYR A N 1
ATOM 7046 C CA . TYR A 1 878 ? 9.033 -8.451 -10.811 1.00 86.69 878 TYR A CA 1
ATOM 7047 C C . TYR A 1 878 ? 10.112 -7.592 -11.473 1.00 86.69 878 TYR A C 1
ATOM 7049 O O . TYR A 1 878 ? 10.172 -6.379 -11.257 1.00 86.69 878 TYR A O 1
ATOM 7057 N N . LEU A 1 879 ? 10.978 -8.220 -12.266 1.00 84.94 879 LEU A N 1
ATOM 7058 C CA . LEU A 1 879 ? 12.054 -7.548 -12.985 1.00 84.94 879 LEU A CA 1
ATOM 7059 C C . LEU A 1 879 ? 11.518 -6.946 -14.287 1.00 84.94 879 LEU A C 1
ATOM 7061 O O . LEU A 1 879 ? 10.675 -7.518 -14.979 1.00 84.94 879 LEU A O 1
ATOM 7065 N N . SER A 1 880 ? 12.007 -5.758 -14.635 1.00 81.25 880 SER A N 1
ATOM 7066 C CA . SER A 1 880 ? 11.527 -5.021 -15.808 1.00 81.25 880 SER A CA 1
ATOM 7067 C C . SER A 1 880 ? 12.146 -5.488 -17.128 1.00 81.25 880 SER A C 1
ATOM 7069 O O . SER A 1 880 ? 11.634 -5.119 -18.185 1.00 81.25 880 SER A O 1
ATOM 7071 N N . TYR A 1 881 ? 13.200 -6.301 -17.065 1.00 81.44 881 TYR A N 1
ATOM 7072 C CA . TYR A 1 881 ? 14.042 -6.726 -18.1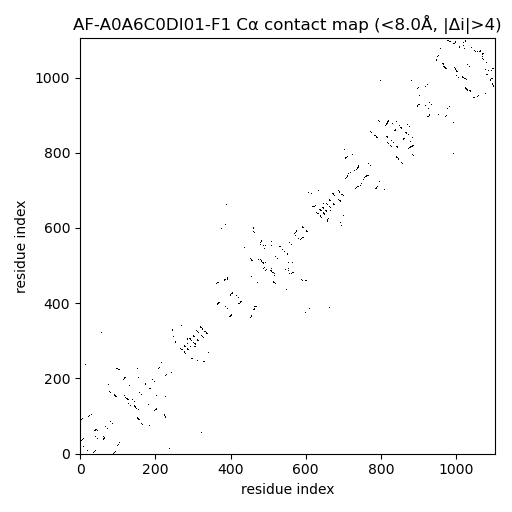80 1.00 81.44 881 TYR A CA 1
ATOM 7073 C C . TYR A 1 881 ? 13.945 -8.227 -18.462 1.00 81.44 881 TYR A C 1
ATOM 7075 O O . TYR A 1 881 ? 13.475 -9.005 -17.628 1.00 81.44 881 TYR A O 1
ATOM 7083 N N . PHE A 1 882 ? 14.423 -8.628 -19.642 1.00 84.81 882 PHE A N 1
ATOM 7084 C CA . PHE A 1 882 ? 14.564 -10.038 -19.990 1.00 84.81 882 PHE A CA 1
ATOM 7085 C C . PHE A 1 882 ? 15.747 -10.663 -19.254 1.00 84.81 882 PHE A C 1
ATOM 7087 O O . PHE A 1 882 ? 16.856 -10.135 -19.310 1.00 84.81 882 PHE A O 1
ATOM 7094 N N . ASN A 1 883 ? 15.516 -11.790 -18.587 1.00 89.00 883 ASN A N 1
ATOM 7095 C CA . ASN A 1 883 ? 16.568 -12.598 -17.971 1.00 89.00 883 ASN A CA 1
ATOM 7096 C C . ASN A 1 883 ? 16.822 -13.901 -18.737 1.00 89.00 883 ASN A C 1
ATOM 7098 O O . ASN A 1 883 ? 17.740 -14.628 -18.382 1.00 89.00 883 ASN A O 1
ATOM 7102 N N . TYR A 1 884 ? 16.022 -14.216 -19.759 1.00 91.31 884 TYR A N 1
ATOM 7103 C CA . TYR A 1 884 ? 16.156 -15.467 -20.499 1.00 91.31 884 TYR A CA 1
ATOM 7104 C C . TYR A 1 884 ? 15.632 -15.377 -21.933 1.00 91.31 884 TYR A C 1
ATOM 7106 O O . TYR A 1 884 ? 14.644 -14.688 -22.199 1.00 91.31 884 TYR A O 1
ATOM 7114 N N . LEU A 1 885 ? 16.266 -16.107 -22.848 1.00 88.06 885 LEU A N 1
ATOM 7115 C CA . LEU A 1 885 ? 15.910 -16.177 -24.264 1.00 88.06 885 LEU A CA 1
ATOM 7116 C C . LEU A 1 885 ? 15.579 -17.621 -24.629 1.00 88.06 885 LEU A C 1
ATOM 7118 O O . LEU A 1 885 ? 16.443 -18.493 -24.547 1.00 88.06 885 LEU A O 1
ATOM 7122 N N . ILE A 1 886 ? 14.343 -17.853 -25.067 1.00 88.56 886 ILE A N 1
ATOM 7123 C CA . ILE A 1 886 ? 13.857 -19.182 -25.435 1.00 88.56 886 ILE A CA 1
ATOM 7124 C C . ILE A 1 886 ? 14.157 -19.421 -26.916 1.00 88.56 886 ILE A C 1
ATOM 7126 O O . ILE A 1 886 ? 13.621 -18.728 -27.787 1.00 88.56 886 ILE A O 1
ATOM 7130 N N . ARG A 1 887 ? 15.004 -20.417 -27.182 1.00 83.56 887 ARG A N 1
ATOM 7131 C CA . ARG A 1 887 ? 15.449 -20.922 -28.488 1.00 83.56 887 ARG A CA 1
ATOM 7132 C C . ARG A 1 887 ? 15.897 -19.850 -29.486 1.00 83.56 887 ARG A C 1
ATOM 7134 O O . ARG A 1 887 ? 15.535 -19.970 -30.652 1.00 83.56 887 ARG A O 1
ATOM 7141 N N . PRO A 1 888 ? 16.650 -18.809 -29.087 1.00 74.19 888 PRO A N 1
ATOM 7142 C CA . PRO A 1 888 ? 16.879 -17.627 -29.918 1.00 74.19 888 PRO A CA 1
ATOM 7143 C C . PRO A 1 888 ? 17.349 -17.986 -31.337 1.00 74.19 888 PRO A C 1
ATOM 7145 O O . PRO A 1 888 ? 18.333 -18.704 -31.516 1.00 74.19 888 PRO A O 1
ATOM 7148 N N . ASP A 1 889 ? 16.634 -17.474 -32.345 1.00 68.00 889 ASP A N 1
ATOM 7149 C CA . ASP A 1 889 ? 17.006 -17.620 -33.752 1.00 68.00 889 ASP A CA 1
ATOM 7150 C C . ASP A 1 889 ? 18.037 -16.546 -34.111 1.00 68.00 889 ASP A C 1
ATOM 7152 O O . ASP A 1 889 ? 17.711 -15.380 -34.345 1.00 68.00 889 ASP A O 1
ATOM 7156 N N . THR A 1 890 ? 19.309 -16.928 -34.148 1.00 58.59 890 THR A N 1
ATOM 7157 C CA . THR A 1 890 ? 20.417 -16.016 -34.464 1.00 58.59 890 THR A CA 1
ATOM 7158 C C . THR A 1 890 ? 20.362 -15.452 -35.893 1.00 58.59 890 THR A C 1
ATOM 7160 O O . THR A 1 890 ? 21.103 -14.514 -36.195 1.00 58.59 890 THR A O 1
ATOM 7163 N N . ALA A 1 891 ? 19.468 -15.951 -36.759 1.00 57.69 891 ALA A N 1
ATOM 7164 C CA . ALA A 1 891 ? 19.248 -15.451 -38.116 1.00 57.69 891 ALA A CA 1
ATOM 7165 C C . ALA A 1 891 ? 18.106 -14.418 -38.234 1.00 57.69 891 ALA A C 1
ATOM 7167 O O . ALA A 1 891 ? 17.901 -13.855 -39.308 1.00 57.69 891 ALA A O 1
ATOM 7168 N N . LYS A 1 892 ? 17.365 -14.133 -37.153 1.00 56.22 892 LYS A N 1
ATOM 7169 C CA . LYS A 1 892 ? 16.068 -13.428 -37.211 1.00 56.22 892 LYS A CA 1
ATOM 7170 C C . LYS A 1 892 ? 16.122 -11.946 -37.629 1.00 56.22 892 LYS A C 1
ATOM 7172 O O . LYS A 1 892 ? 15.094 -11.372 -37.986 1.00 56.22 892 LYS A O 1
ATOM 7177 N N . PHE A 1 893 ? 17.289 -11.305 -37.599 1.00 66.94 893 PHE A N 1
ATOM 7178 C CA . PHE A 1 893 ? 17.457 -9.913 -38.026 1.00 66.94 893 PHE A CA 1
ATOM 7179 C C . PHE A 1 893 ? 18.404 -9.855 -39.219 1.00 66.94 893 PHE A C 1
ATOM 7181 O O . PHE A 1 893 ? 19.461 -10.474 -39.186 1.00 66.94 893 PHE A O 1
ATOM 7188 N N . ASN A 1 894 ? 18.085 -9.047 -40.235 1.00 68.94 894 ASN A N 1
ATOM 7189 C CA . ASN A 1 894 ? 18.874 -8.954 -41.475 1.00 68.94 894 ASN A CA 1
ATOM 7190 C C . ASN A 1 894 ? 20.315 -8.416 -41.290 1.00 68.94 894 ASN A C 1
ATOM 7192 O O . ASN A 1 894 ? 21.002 -8.208 -42.282 1.00 68.94 894 ASN A O 1
ATOM 7196 N N . LYS A 1 895 ? 20.781 -8.182 -40.045 1.00 88.88 895 LYS A N 1
ATOM 7197 C CA . LYS A 1 895 ? 22.110 -7.658 -39.659 1.00 88.88 895 LYS A CA 1
ATOM 7198 C C . LYS A 1 895 ? 22.642 -6.630 -40.672 1.00 88.88 895 LYS A C 1
ATOM 7200 O O . LYS A 1 895 ? 23.776 -6.725 -41.131 1.00 88.88 895 LYS A O 1
ATOM 7205 N N . ASN A 1 896 ? 21.781 -5.682 -41.057 1.00 93.62 896 ASN A N 1
ATOM 7206 C CA . ASN A 1 896 ? 22.072 -4.699 -42.099 1.00 93.62 896 ASN A CA 1
ATOM 7207 C C . ASN A 1 896 ? 22.988 -3.604 -41.552 1.00 93.62 896 ASN A C 1
ATOM 7209 O O . ASN A 1 896 ? 22.684 -3.045 -40.500 1.00 93.62 896 ASN A O 1
ATOM 7213 N N . ILE A 1 897 ? 24.040 -3.247 -42.285 1.00 96.12 897 ILE A N 1
ATOM 7214 C CA . ILE A 1 897 ? 24.872 -2.064 -42.040 1.00 96.12 897 ILE A CA 1
ATOM 7215 C C . ILE A 1 897 ? 24.661 -1.087 -43.195 1.00 96.12 897 ILE A C 1
ATOM 7217 O O . ILE A 1 897 ? 24.972 -1.407 -44.338 1.00 96.12 897 ILE A O 1
ATOM 7221 N N . TYR A 1 898 ? 24.157 0.106 -42.900 1.00 96.50 898 TYR A N 1
ATOM 7222 C CA . TYR A 1 898 ? 23.934 1.165 -43.875 1.00 96.50 898 TYR A CA 1
ATOM 7223 C C . TYR A 1 898 ? 25.143 2.101 -43.968 1.00 96.50 898 TYR A C 1
ATOM 7225 O O . TYR A 1 898 ? 25.658 2.593 -42.959 1.00 96.50 898 TYR A O 1
ATOM 7233 N N . CYS A 1 899 ? 25.550 2.390 -45.201 1.00 95.81 899 CYS A N 1
ATOM 7234 C CA . CYS A 1 899 ? 26.527 3.415 -45.555 1.00 95.81 899 CYS A CA 1
ATOM 7235 C C . CYS A 1 899 ? 25.881 4.413 -46.522 1.00 95.81 899 CYS A C 1
ATOM 7237 O O . CYS A 1 899 ? 25.122 4.008 -47.399 1.00 95.81 899 CYS A O 1
ATOM 7239 N N . PHE A 1 900 ? 26.200 5.704 -46.405 1.00 93.94 900 PHE A N 1
ATOM 7240 C CA . PHE A 1 900 ? 25.585 6.755 -47.228 1.00 93.94 900 PHE A CA 1
ATOM 7241 C C . PHE A 1 900 ? 26.603 7.410 -48.170 1.00 93.94 900 PHE A C 1
ATOM 7243 O O . PHE A 1 900 ? 27.660 7.864 -47.727 1.00 93.94 900 PHE A O 1
ATOM 7250 N N . TRP A 1 901 ? 26.259 7.495 -49.458 1.00 90.00 901 TRP A N 1
ATOM 7251 C CA . TRP A 1 901 ? 26.995 8.245 -50.483 1.00 90.00 901 TRP A CA 1
ATOM 7252 C C . TRP A 1 901 ? 26.012 8.926 -51.451 1.00 90.00 901 TRP A C 1
ATOM 7254 O O . TRP A 1 901 ? 25.790 8.464 -52.569 1.00 90.00 901 TRP A O 1
ATOM 7264 N N . GLY A 1 902 ? 25.372 10.002 -50.983 1.00 76.06 902 GLY A N 1
ATOM 7265 C CA . GLY A 1 902 ? 24.357 10.774 -51.726 1.00 76.06 902 GLY A CA 1
ATOM 7266 C C . GLY A 1 902 ? 24.896 12.008 -52.459 1.00 76.06 902 GLY A C 1
ATOM 7267 O O . GLY A 1 902 ? 24.140 12.914 -52.777 1.00 76.06 902 GLY A O 1
ATOM 7268 N N . GLY A 1 903 ? 26.213 12.101 -52.653 1.00 75.62 903 GLY A N 1
ATOM 7269 C CA . GLY A 1 903 ? 26.822 13.158 -53.457 1.00 75.62 903 GLY A CA 1
ATOM 7270 C C . GLY A 1 903 ? 27.013 12.697 -54.900 1.00 75.62 903 GLY A C 1
ATOM 7271 O O . GLY A 1 903 ? 27.326 11.533 -55.152 1.00 75.62 903 GLY A O 1
ATOM 7272 N N . GLN A 1 904 ? 26.898 13.619 -55.857 1.00 75.81 904 GLN A N 1
ATOM 7273 C CA . GLN A 1 904 ? 27.175 13.347 -57.278 1.00 75.81 904 GLN A CA 1
ATOM 7274 C C . GLN A 1 904 ? 28.683 13.194 -57.570 1.00 75.81 904 GLN A C 1
ATOM 7276 O O . GLN A 1 904 ? 29.093 12.888 -58.690 1.00 75.81 904 GLN A O 1
ATOM 7281 N N . ASN A 1 905 ? 29.540 13.407 -56.566 1.00 81.81 905 ASN A N 1
ATOM 7282 C CA . ASN A 1 905 ? 30.978 13.221 -56.675 1.00 81.81 905 ASN A CA 1
ATOM 7283 C C . ASN A 1 905 ? 31.371 11.736 -56.620 1.00 81.81 905 ASN A C 1
ATOM 7285 O O . ASN A 1 905 ? 30.825 10.935 -55.857 1.00 81.81 905 ASN A O 1
ATOM 7289 N N . LYS A 1 906 ? 32.405 11.381 -57.387 1.00 85.50 906 LYS A N 1
ATOM 7290 C CA . LYS A 1 906 ? 32.972 10.031 -57.373 1.00 85.50 906 LYS A CA 1
ATOM 7291 C C . LYS A 1 906 ? 33.612 9.718 -56.013 1.00 85.50 906 LYS A C 1
ATOM 7293 O O . LYS A 1 906 ? 34.281 10.570 -55.424 1.00 85.50 906 LYS A O 1
ATOM 7298 N N . MET A 1 907 ? 33.423 8.487 -55.540 1.00 89.50 907 MET A N 1
ATOM 7299 C CA . MET A 1 907 ? 34.107 7.949 -54.364 1.00 89.50 907 MET A CA 1
ATOM 7300 C C . MET A 1 907 ? 35.620 7.849 -54.612 1.00 89.50 907 MET A C 1
ATOM 7302 O O . MET A 1 907 ? 36.062 7.561 -55.725 1.00 89.50 907 MET A O 1
ATOM 7306 N N . SER A 1 908 ? 36.438 8.136 -53.596 1.00 90.69 908 SER A N 1
ATOM 7307 C CA . SER A 1 908 ? 37.888 7.944 -53.701 1.00 90.69 908 SER A CA 1
ATOM 7308 C C . SER A 1 908 ? 38.231 6.454 -53.708 1.00 90.69 908 SER A C 1
ATOM 7310 O O . SER A 1 908 ? 37.501 5.641 -53.137 1.00 90.69 908 SER A O 1
ATOM 7312 N N . LYS A 1 909 ? 39.378 6.089 -54.300 1.00 92.19 909 LYS A N 1
ATOM 7313 C CA . LYS A 1 909 ? 39.856 4.694 -54.307 1.00 92.19 909 LYS A CA 1
ATOM 7314 C C . LYS A 1 909 ? 39.920 4.107 -52.894 1.00 92.19 909 LYS A C 1
ATOM 7316 O O . LYS A 1 909 ? 39.485 2.983 -52.675 1.00 92.19 909 LYS A O 1
ATOM 7321 N N . GLN A 1 910 ? 40.382 4.899 -51.926 1.00 93.31 910 GLN A N 1
ATOM 7322 C CA . GLN A 1 910 ? 40.509 4.453 -50.542 1.00 93.31 910 GLN A CA 1
ATOM 7323 C C . GLN A 1 910 ? 39.151 4.158 -49.890 1.00 93.31 910 GLN A C 1
ATOM 7325 O O . GLN A 1 910 ? 39.016 3.189 -49.143 1.00 93.31 910 GLN A O 1
ATOM 7330 N N . ARG A 1 911 ? 38.121 4.963 -50.182 1.00 92.81 911 ARG A N 1
ATOM 7331 C CA . ARG A 1 911 ? 36.752 4.724 -49.703 1.00 92.81 911 ARG A CA 1
ATOM 7332 C C . ARG A 1 911 ? 36.123 3.498 -50.375 1.00 92.81 911 ARG A C 1
ATOM 7334 O O . ARG A 1 911 ? 35.481 2.714 -49.683 1.00 92.81 911 ARG A O 1
ATOM 7341 N N . GLU A 1 912 ? 36.359 3.284 -51.671 1.00 94.31 912 GLU A N 1
ATOM 7342 C CA . GLU A 1 912 ? 35.903 2.074 -52.376 1.00 94.31 912 GLU A CA 1
ATOM 7343 C C . GLU A 1 912 ? 36.522 0.799 -51.775 1.00 94.31 912 GLU A C 1
ATOM 7345 O O . GLU A 1 912 ? 35.820 -0.186 -51.545 1.00 94.31 912 GLU A O 1
ATOM 7350 N N . GLU A 1 913 ? 37.822 0.818 -51.468 1.00 94.88 913 GLU A N 1
ATOM 7351 C CA . GLU A 1 913 ? 38.509 -0.287 -50.785 1.00 94.88 913 GLU A CA 1
ATOM 7352 C C . GLU A 1 913 ? 37.952 -0.530 -49.378 1.00 94.88 913 GLU A C 1
ATOM 7354 O O . GLU A 1 913 ? 37.677 -1.670 -49.007 1.00 94.88 913 GLU A O 1
ATOM 7359 N N . ASN A 1 914 ? 37.714 0.533 -48.609 1.00 95.31 914 ASN A N 1
ATOM 7360 C CA . ASN A 1 914 ? 37.145 0.423 -47.267 1.00 95.31 914 ASN A CA 1
ATOM 7361 C C . ASN A 1 914 ? 35.725 -0.165 -47.275 1.00 95.31 914 ASN A C 1
ATOM 7363 O O . ASN A 1 914 ? 35.390 -0.951 -46.391 1.00 95.31 914 ASN A O 1
ATOM 7367 N N . LEU A 1 915 ? 34.902 0.159 -48.280 1.00 95.62 915 LEU A N 1
ATOM 7368 C CA . LEU A 1 915 ? 33.570 -0.432 -48.438 1.00 95.62 915 LEU A CA 1
ATOM 7369 C C . LEU A 1 915 ? 33.638 -1.943 -48.722 1.00 95.62 915 LEU A C 1
ATOM 7371 O O . LEU A 1 915 ? 32.839 -2.711 -48.177 1.00 95.62 915 LEU A O 1
ATOM 7375 N N . LYS A 1 916 ? 34.613 -2.386 -49.529 1.00 95.12 916 LYS A N 1
ATOM 7376 C CA . LYS A 1 916 ? 34.866 -3.819 -49.769 1.00 95.12 916 LYS A CA 1
ATOM 7377 C C . LYS A 1 916 ? 35.277 -4.527 -48.482 1.00 95.12 916 LYS A C 1
ATOM 7379 O O . LYS A 1 916 ? 34.640 -5.505 -48.107 1.00 95.12 916 LYS A O 1
ATOM 7384 N N . LYS A 1 917 ? 36.244 -3.968 -47.744 1.00 94.81 917 LYS A N 1
ATOM 7385 C CA . LYS A 1 917 ? 36.669 -4.504 -46.440 1.00 94.81 917 LYS A CA 1
ATOM 7386 C C . LYS A 1 917 ? 35.507 -4.600 -45.446 1.00 94.81 917 LYS A C 1
ATOM 7388 O O . LYS A 1 917 ? 35.384 -5.596 -44.740 1.00 94.81 917 LYS A O 1
ATOM 7393 N N . LEU A 1 918 ? 34.629 -3.594 -45.396 1.00 94.00 918 LEU A N 1
ATOM 7394 C CA . LEU A 1 918 ? 33.434 -3.630 -44.548 1.00 94.00 918 LEU A CA 1
ATOM 7395 C C . LEU A 1 918 ? 32.509 -4.799 -44.921 1.00 94.00 918 LEU A C 1
ATOM 7397 O O . LEU A 1 918 ? 31.999 -5.483 -44.037 1.00 94.00 918 LEU A O 1
ATOM 7401 N N . THR A 1 919 ? 32.336 -5.059 -46.217 1.00 93.12 919 THR A N 1
ATOM 7402 C CA . THR A 1 919 ? 31.518 -6.170 -46.730 1.00 93.12 919 THR A CA 1
ATOM 7403 C C . THR A 1 919 ? 32.131 -7.534 -46.399 1.00 93.12 919 THR A C 1
ATOM 7405 O O . THR A 1 919 ? 31.416 -8.444 -45.995 1.00 93.12 919 THR A O 1
ATOM 7408 N N . GLU A 1 920 ? 33.452 -7.670 -46.512 1.00 92.56 920 GLU A N 1
ATOM 7409 C CA . GLU A 1 920 ? 34.164 -8.937 -46.300 1.00 92.56 920 GLU A CA 1
ATOM 7410 C C . GLU A 1 920 ? 34.313 -9.307 -44.816 1.00 92.56 920 GLU A C 1
ATOM 7412 O O . GLU A 1 920 ? 34.154 -10.471 -44.451 1.00 92.56 920 GLU A O 1
ATOM 7417 N N . TYR A 1 921 ? 34.597 -8.332 -43.945 1.00 90.94 921 TYR A N 1
ATOM 7418 C CA . TYR A 1 921 ? 34.995 -8.611 -42.558 1.00 90.94 921 TYR A CA 1
ATOM 7419 C C . TYR A 1 921 ? 33.896 -8.402 -41.515 1.00 90.94 921 TYR A C 1
ATOM 7421 O O . TYR A 1 921 ? 34.004 -8.933 -40.409 1.00 90.94 921 TYR A O 1
ATOM 7429 N N . SER A 1 922 ? 32.831 -7.652 -41.821 1.00 88.38 922 SER A N 1
ATOM 7430 C CA . SER A 1 922 ? 31.790 -7.354 -40.823 1.00 88.38 922 SER A CA 1
ATOM 7431 C C . SER A 1 922 ? 30.951 -8.577 -40.434 1.00 88.38 922 SER A C 1
ATOM 7433 O O . SER A 1 922 ? 30.407 -8.607 -39.331 1.00 88.38 922 SER A O 1
ATOM 7435 N N . GLY A 1 923 ? 30.845 -9.597 -41.293 1.00 86.88 923 GLY A N 1
ATOM 7436 C CA . GLY A 1 923 ? 29.917 -10.719 -41.086 1.00 86.88 923 GLY A CA 1
ATOM 7437 C C . GLY A 1 923 ? 28.439 -10.302 -41.144 1.00 86.88 923 GLY A C 1
ATOM 7438 O O . GLY A 1 923 ? 27.585 -10.973 -40.569 1.00 86.88 923 GLY A O 1
ATOM 7439 N N . CYS A 1 924 ? 28.152 -9.172 -41.795 1.00 90.81 924 CYS A N 1
ATOM 7440 C CA . CYS A 1 924 ? 26.856 -8.503 -41.845 1.00 90.81 924 CYS A CA 1
ATOM 7441 C C . CYS A 1 924 ? 26.478 -8.150 -43.293 1.00 90.81 924 CYS A C 1
ATOM 7443 O O . CYS A 1 924 ? 27.330 -8.116 -44.179 1.00 90.81 924 CYS A O 1
ATOM 7445 N N . ASN A 1 925 ? 25.201 -7.847 -43.537 1.00 93.12 925 ASN A N 1
ATOM 7446 C CA . ASN A 1 925 ? 24.743 -7.398 -44.851 1.00 93.12 925 ASN A CA 1
ATOM 7447 C C . ASN A 1 925 ? 25.014 -5.894 -45.025 1.00 93.12 925 ASN A C 1
ATOM 7449 O O . ASN A 1 925 ? 24.336 -5.067 -44.415 1.00 93.12 925 ASN A O 1
ATOM 7453 N N . VAL A 1 926 ? 26.004 -5.521 -45.835 1.00 95.56 926 VAL A N 1
ATOM 7454 C CA . VAL A 1 926 ? 26.383 -4.113 -46.046 1.00 95.56 926 VAL A CA 1
ATOM 7455 C C . VAL A 1 926 ? 25.596 -3.510 -47.209 1.00 95.56 926 VAL A C 1
ATOM 7457 O O . VAL A 1 926 ? 25.632 -4.011 -48.330 1.00 95.56 926 VAL A O 1
ATOM 7460 N N . ILE A 1 927 ? 24.901 -2.403 -46.946 1.00 95.75 927 ILE A N 1
ATOM 7461 C CA . ILE A 1 927 ? 24.029 -1.703 -47.890 1.00 95.75 927 ILE A CA 1
ATOM 7462 C C . ILE A 1 927 ? 24.562 -0.285 -48.105 1.00 95.75 927 ILE A C 1
ATOM 7464 O O . ILE A 1 927 ? 24.518 0.555 -47.205 1.00 95.75 927 ILE A O 1
ATOM 7468 N N . LEU A 1 928 ? 25.024 0.002 -49.323 1.00 95.81 928 LEU A N 1
ATOM 7469 C CA . LEU A 1 928 ? 25.354 1.360 -49.749 1.00 95.81 928 LEU A CA 1
ATOM 7470 C C . LEU A 1 928 ? 24.101 2.050 -50.300 1.00 95.81 928 LEU A C 1
ATOM 7472 O O . LEU A 1 928 ? 23.574 1.649 -51.337 1.00 95.81 928 LEU A O 1
ATOM 7476 N N . VAL A 1 929 ? 23.660 3.109 -49.629 1.00 94.69 929 VAL A N 1
ATOM 7477 C CA . VAL A 1 929 ? 22.555 3.964 -50.069 1.00 94.69 929 VAL A CA 1
ATOM 7478 C C . VAL A 1 929 ? 23.120 5.170 -50.821 1.00 94.69 929 VAL A C 1
ATOM 7480 O O . VAL A 1 929 ? 23.982 5.901 -50.326 1.00 94.69 929 VAL A O 1
ATOM 7483 N N . THR A 1 930 ? 22.611 5.365 -52.030 1.00 92.19 930 THR A N 1
ATOM 7484 C CA . THR A 1 930 ? 22.970 6.412 -52.998 1.00 92.19 930 THR A CA 1
ATOM 7485 C C . THR A 1 930 ? 21.709 7.132 -53.466 1.00 92.19 930 THR A C 1
ATOM 7487 O O . THR A 1 930 ? 20.612 6.607 -53.281 1.00 92.19 930 THR A O 1
ATOM 7490 N N . ASP A 1 931 ? 21.834 8.271 -54.151 1.00 87.25 931 ASP A N 1
ATOM 7491 C CA . ASP A 1 931 ? 20.674 8.986 -54.717 1.00 87.25 931 ASP A CA 1
ATOM 7492 C C . ASP A 1 931 ? 19.789 8.082 -55.596 1.00 87.25 931 ASP A C 1
ATOM 7494 O O . ASP A 1 931 ? 18.566 8.167 -55.545 1.00 87.25 931 ASP A O 1
ATOM 7498 N N . ALA A 1 932 ? 20.391 7.139 -56.331 1.00 87.75 932 ALA A N 1
ATOM 7499 C CA . ALA A 1 932 ? 19.674 6.191 -57.188 1.00 87.75 932 ALA A CA 1
ATOM 7500 C C . ALA A 1 932 ? 18.887 5.109 -56.420 1.00 87.75 932 ALA A C 1
ATOM 7502 O O . ALA A 1 932 ? 18.039 4.429 -56.995 1.00 87.75 932 ALA A O 1
ATOM 7503 N N . THR A 1 933 ? 19.194 4.889 -55.140 1.00 91.62 933 THR A N 1
ATOM 7504 C CA . THR A 1 933 ? 18.547 3.862 -54.301 1.00 91.62 933 THR A CA 1
ATOM 7505 C C . THR A 1 933 ? 17.730 4.453 -53.159 1.00 91.62 933 THR A C 1
ATOM 7507 O O . THR A 1 933 ? 16.948 3.732 -52.541 1.00 91.62 933 THR A O 1
ATOM 7510 N N . LEU A 1 934 ? 17.872 5.756 -52.912 1.00 90.25 934 LEU A N 1
ATOM 7511 C CA . LEU A 1 934 ? 17.304 6.467 -51.778 1.00 90.25 934 LEU A CA 1
ATOM 7512 C C . LEU A 1 934 ? 15.774 6.413 -51.724 1.00 90.25 934 LEU A C 1
ATOM 7514 O O . LEU A 1 934 ? 15.217 6.240 -50.643 1.00 90.25 934 LEU A O 1
ATOM 7518 N N . GLU A 1 935 ? 15.102 6.502 -52.873 1.00 89.81 935 GLU A N 1
ATOM 7519 C CA . GLU A 1 935 ? 13.634 6.505 -52.967 1.00 89.81 935 GLU A CA 1
ATOM 7520 C C . GLU A 1 935 ? 12.997 5.262 -52.322 1.00 89.81 935 GLU A C 1
ATOM 7522 O O . GLU A 1 935 ? 11.930 5.347 -51.722 1.00 89.81 935 GLU A O 1
ATOM 7527 N N . LYS A 1 936 ? 13.702 4.121 -52.330 1.00 92.44 936 LYS A N 1
ATOM 7528 C CA . LYS A 1 936 ? 13.248 2.863 -51.709 1.00 92.44 936 LYS A CA 1
ATOM 7529 C C . LYS A 1 936 ? 13.135 2.935 -50.186 1.00 92.44 936 LYS A C 1
ATOM 7531 O O . LYS A 1 936 ? 12.527 2.053 -49.587 1.00 92.44 936 LYS A O 1
ATOM 7536 N N . TYR A 1 937 ? 13.762 3.935 -49.571 1.00 92.38 937 TYR A N 1
ATOM 7537 C CA . TYR A 1 937 ? 13.836 4.089 -48.123 1.00 92.38 937 TYR A CA 1
ATOM 7538 C C . TYR A 1 937 ? 12.971 5.239 -47.596 1.00 92.38 937 TYR A C 1
ATOM 7540 O O . TYR A 1 937 ? 12.933 5.456 -46.383 1.00 92.38 937 TYR A O 1
ATOM 7548 N N . ILE A 1 938 ? 12.259 5.957 -48.467 1.00 92.75 938 ILE A N 1
ATOM 7549 C CA . ILE A 1 938 ? 11.335 7.018 -48.064 1.00 92.75 938 ILE A CA 1
ATOM 7550 C C . ILE A 1 938 ? 9.991 6.380 -47.717 1.00 92.75 938 ILE A C 1
ATOM 7552 O O . ILE A 1 938 ? 9.331 5.790 -48.570 1.00 92.75 938 ILE A O 1
ATOM 7556 N N . LEU A 1 939 ? 9.577 6.496 -46.456 1.00 91.00 939 LEU A N 1
ATOM 7557 C CA . LEU A 1 939 ? 8.266 6.014 -46.030 1.00 91.00 939 LEU A CA 1
ATOM 7558 C C . LEU A 1 939 ? 7.170 7.019 -46.431 1.00 91.00 939 LEU A C 1
ATOM 7560 O O . LEU A 1 939 ? 7.333 8.205 -46.139 1.00 91.00 939 LEU A O 1
ATOM 7564 N N . PRO A 1 940 ? 6.038 6.579 -47.023 1.00 88.62 940 PRO A N 1
ATOM 7565 C CA . PRO A 1 940 ? 4.960 7.478 -47.454 1.00 88.62 940 PRO A CA 1
ATOM 7566 C C . PRO A 1 940 ? 4.424 8.390 -46.342 1.00 88.62 940 PRO A C 1
ATOM 7568 O O . PRO A 1 940 ? 4.237 9.583 -46.562 1.00 88.62 940 PRO A O 1
ATOM 7571 N N . ASP A 1 941 ? 4.248 7.847 -45.135 1.00 91.00 941 ASP A N 1
ATOM 7572 C CA . ASP A 1 941 ? 3.729 8.589 -43.976 1.00 91.00 941 ASP A CA 1
ATOM 7573 C C . ASP A 1 941 ? 4.808 9.415 -43.252 1.00 91.00 941 ASP A C 1
ATOM 7575 O O . ASP A 1 941 ? 4.513 10.207 -42.353 1.00 91.00 941 ASP A O 1
ATOM 7579 N N . HIS A 1 942 ? 6.077 9.239 -43.630 1.00 91.25 942 HIS A N 1
ATOM 7580 C CA . HIS A 1 942 ? 7.223 9.925 -43.038 1.00 91.25 942 HIS A CA 1
ATOM 7581 C C . HIS A 1 942 ? 8.201 10.395 -44.127 1.00 91.25 942 HIS A C 1
ATOM 7583 O O . HIS A 1 942 ? 9.338 9.904 -44.184 1.00 91.25 942 HIS A O 1
ATOM 7589 N N . PRO A 1 943 ? 7.780 11.337 -44.996 1.00 94.69 943 PRO A N 1
ATOM 7590 C CA . PRO A 1 943 ? 8.660 11.914 -46.002 1.00 94.69 943 PRO A CA 1
ATOM 7591 C C . PRO A 1 943 ? 9.813 12.675 -45.341 1.00 94.69 943 PRO A C 1
ATOM 7593 O O . PRO A 1 943 ? 9.769 13.022 -44.156 1.00 94.69 943 PRO A O 1
ATOM 7596 N N . PHE A 1 944 ? 10.859 12.962 -46.115 1.00 95.25 944 PHE A N 1
ATOM 7597 C CA . PHE A 1 944 ? 11.943 13.800 -45.616 1.00 95.25 944 PHE A CA 1
ATOM 7598 C C . PHE A 1 944 ? 11.452 15.204 -45.274 1.00 95.25 944 PHE A C 1
ATOM 7600 O O . PHE A 1 944 ? 10.566 15.764 -45.918 1.00 95.25 944 PHE A O 1
ATOM 7607 N N . HIS A 1 945 ? 12.073 15.771 -44.245 1.00 96.88 945 HIS A N 1
ATOM 7608 C CA . HIS A 1 945 ? 11.814 17.132 -43.807 1.00 96.88 945 HIS A CA 1
ATOM 7609 C C . HIS A 1 945 ? 12.103 18.126 -44.941 1.00 96.88 945 HIS A C 1
ATOM 7611 O O . HIS A 1 945 ? 13.088 17.963 -45.658 1.00 96.88 945 HIS A O 1
ATOM 7617 N N . GLU A 1 946 ? 11.318 19.199 -45.067 1.00 96.69 946 GLU A N 1
ATOM 7618 C CA . GLU A 1 946 ? 11.449 20.175 -46.164 1.00 96.69 946 GLU A CA 1
ATOM 7619 C C . GLU A 1 946 ? 12.873 20.749 -46.290 1.00 96.69 946 GLU A C 1
ATOM 7621 O O . GLU A 1 946 ? 13.388 20.934 -47.394 1.00 96.69 946 GLU A O 1
ATOM 7626 N N . ALA A 1 947 ? 13.535 20.968 -45.150 1.00 97.12 947 ALA A N 1
ATOM 7627 C CA . ALA A 1 947 ? 14.910 21.463 -45.077 1.00 97.12 947 ALA A CA 1
ATOM 7628 C C . ALA A 1 947 ? 15.956 20.540 -45.732 1.00 97.12 947 ALA A C 1
ATOM 7630 O O . ALA A 1 947 ? 17.039 21.010 -46.072 1.00 97.12 947 ALA A O 1
ATOM 7631 N N . TYR A 1 948 ? 15.653 19.246 -45.903 1.00 95.44 948 TYR A N 1
ATOM 7632 C CA . TYR A 1 948 ? 16.589 18.225 -46.387 1.00 95.44 948 TYR A CA 1
ATOM 7633 C C . TYR A 1 948 ? 17.255 18.612 -47.718 1.00 95.44 948 TYR A C 1
ATOM 7635 O O . TYR A 1 948 ? 18.458 18.423 -47.892 1.00 95.44 948 TYR A O 1
ATOM 7643 N N . GLN A 1 949 ? 16.493 19.218 -48.633 1.00 94.00 949 GLN A N 1
ATOM 7644 C CA . GLN A 1 949 ? 16.978 19.623 -49.957 1.00 94.00 949 GLN A CA 1
ATOM 7645 C C . GLN A 1 949 ? 18.051 20.729 -49.917 1.00 94.00 949 GLN A C 1
ATOM 7647 O O . GLN A 1 949 ? 18.803 20.880 -50.875 1.00 94.00 949 GLN A O 1
ATOM 7652 N N . TYR A 1 950 ? 18.133 21.489 -48.820 1.00 96.50 950 TYR A N 1
ATOM 7653 C CA . TYR A 1 950 ? 19.066 22.609 -48.658 1.00 96.50 950 TYR A CA 1
ATOM 7654 C C . TYR A 1 950 ? 20.351 22.225 -47.906 1.00 96.50 950 TYR A C 1
ATOM 7656 O O . TYR A 1 950 ? 21.246 23.061 -47.766 1.00 96.50 950 TYR A O 1
ATOM 7664 N N . LEU A 1 951 ? 20.442 20.988 -47.403 1.00 96.00 951 LEU A N 1
ATOM 7665 C CA . LEU A 1 951 ? 21.579 20.498 -46.621 1.00 96.00 951 LEU A CA 1
ATOM 7666 C C . LEU A 1 951 ? 22.790 20.168 -47.509 1.00 96.00 951 LEU A C 1
ATOM 7668 O O . LEU A 1 951 ? 22.625 19.698 -48.637 1.00 96.00 951 LEU A O 1
ATOM 7672 N N . SER A 1 952 ? 24.013 20.325 -46.983 1.00 94.06 952 SER A N 1
ATOM 7673 C CA . SER A 1 952 ? 25.206 19.759 -47.637 1.00 94.06 952 SER A CA 1
ATOM 7674 C C . SER A 1 952 ? 25.187 18.230 -47.571 1.00 94.06 952 SER A C 1
ATOM 7676 O O . SER A 1 952 ? 24.521 17.645 -46.714 1.00 94.06 952 SER A O 1
ATOM 7678 N N . ASP A 1 953 ? 25.964 17.561 -48.422 1.00 91.31 953 ASP A N 1
ATOM 7679 C CA . ASP A 1 953 ? 26.020 16.093 -48.448 1.00 91.31 953 ASP A CA 1
ATOM 7680 C C . ASP A 1 953 ? 26.503 15.496 -47.114 1.00 91.31 953 ASP A C 1
ATOM 7682 O O . ASP A 1 953 ? 26.026 14.438 -46.695 1.00 91.31 953 ASP A O 1
ATOM 7686 N N . THR A 1 954 ? 27.373 16.210 -46.388 1.00 90.44 954 THR A N 1
ATOM 7687 C CA . THR A 1 954 ? 27.755 15.852 -45.011 1.00 90.44 954 THR A CA 1
ATOM 7688 C C . THR A 1 954 ? 26.541 15.850 -44.077 1.00 90.44 954 THR A C 1
ATOM 7690 O O . THR A 1 954 ? 26.299 14.859 -43.388 1.00 90.44 954 THR A O 1
ATOM 7693 N N . GLN A 1 955 ? 25.727 16.911 -44.080 1.00 94.19 955 GLN A N 1
ATOM 7694 C CA . GLN A 1 955 ? 24.559 16.983 -43.192 1.00 94.19 955 GLN A CA 1
ATOM 7695 C C . GLN A 1 955 ? 23.383 16.116 -43.666 1.00 94.19 955 GLN A C 1
ATOM 7697 O O . GLN A 1 955 ? 22.610 15.648 -42.834 1.00 94.19 955 GLN A O 1
ATOM 7702 N N . LYS A 1 956 ? 23.265 15.815 -44.966 1.00 94.12 956 LYS A N 1
ATOM 7703 C CA . LYS A 1 956 ? 22.340 14.780 -45.461 1.00 94.12 956 LYS A CA 1
ATOM 7704 C C . LYS A 1 956 ? 22.703 13.402 -44.908 1.00 94.12 956 LYS A C 1
ATOM 7706 O O . LYS A 1 956 ? 21.813 12.655 -44.516 1.00 94.12 956 LYS A O 1
ATOM 7711 N N . SER A 1 957 ? 23.996 13.077 -44.824 1.00 92.50 957 SER A N 1
ATOM 7712 C CA . SER A 1 957 ? 24.457 11.842 -44.175 1.00 92.50 957 SER A CA 1
ATOM 7713 C C . SER A 1 957 ? 24.072 11.813 -42.692 1.00 92.50 957 SER A C 1
ATOM 7715 O O . SER A 1 957 ? 23.503 10.826 -42.231 1.00 92.50 957 SER A O 1
ATOM 7717 N N . ASP A 1 958 ? 24.279 12.915 -41.959 1.00 94.94 958 ASP A N 1
ATOM 7718 C CA . ASP A 1 958 ? 23.840 13.035 -40.560 1.00 94.94 958 ASP A CA 1
ATOM 7719 C C . ASP A 1 958 ? 22.320 12.858 -40.400 1.00 94.94 958 ASP A C 1
ATOM 7721 O O . ASP A 1 958 ? 21.870 12.164 -39.486 1.00 94.94 958 ASP A O 1
ATOM 7725 N N . TYR A 1 959 ? 21.532 13.437 -41.312 1.00 96.12 959 TYR A N 1
ATOM 7726 C CA . TYR A 1 959 ? 20.080 13.267 -41.359 1.00 96.12 959 TYR A CA 1
ATOM 7727 C C . TYR A 1 959 ? 19.691 11.794 -41.545 1.00 96.12 959 TYR A C 1
ATOM 7729 O O . TYR A 1 959 ? 18.859 11.262 -40.806 1.00 96.12 959 TYR A O 1
ATOM 7737 N N . PHE A 1 960 ? 20.328 11.102 -42.494 1.00 95.31 960 PHE A N 1
ATOM 7738 C CA . PHE A 1 960 ? 20.037 9.699 -42.773 1.00 95.31 960 PHE A CA 1
ATOM 7739 C C . PHE A 1 960 ? 20.405 8.763 -41.640 1.00 95.31 960 PHE A C 1
ATOM 7741 O O . PHE A 1 960 ? 19.653 7.828 -41.386 1.00 95.31 960 PHE A O 1
ATOM 7748 N N . ARG A 1 961 ? 21.499 9.023 -40.920 1.00 94.06 961 ARG A N 1
ATOM 7749 C CA . ARG A 1 961 ? 21.841 8.262 -39.710 1.00 94.06 961 ARG A CA 1
ATOM 7750 C C . ARG A 1 961 ? 20.652 8.223 -38.756 1.00 94.06 961 ARG A C 1
ATOM 7752 O O . ARG A 1 961 ? 20.211 7.147 -38.368 1.00 94.06 961 ARG A O 1
ATOM 7759 N N . ILE A 1 962 ? 20.088 9.388 -38.445 1.00 96.56 962 ILE A N 1
ATOM 7760 C CA . ILE A 1 962 ? 18.977 9.520 -37.499 1.00 96.56 962 ILE A CA 1
ATOM 7761 C C . ILE A 1 962 ? 17.677 8.938 -38.081 1.00 96.56 962 ILE A C 1
ATOM 7763 O O . ILE A 1 962 ? 16.972 8.203 -37.388 1.00 96.56 962 ILE A O 1
ATOM 7767 N N . TYR A 1 963 ? 17.375 9.206 -39.356 1.00 96.56 963 TYR A N 1
ATOM 7768 C CA . TYR A 1 963 ? 16.190 8.666 -40.034 1.00 96.56 963 TYR A CA 1
ATOM 7769 C C . TYR A 1 963 ? 16.212 7.129 -40.087 1.00 96.56 963 TYR A C 1
ATOM 7771 O O . TYR A 1 963 ? 15.238 6.473 -39.714 1.00 96.56 963 TYR A O 1
ATOM 7779 N N . PHE A 1 964 ? 17.338 6.529 -40.480 1.00 95.38 964 PHE A N 1
ATOM 7780 C CA . PHE A 1 964 ? 17.465 5.076 -40.567 1.00 95.38 964 PHE A CA 1
ATOM 7781 C C . PHE A 1 964 ? 17.439 4.418 -39.194 1.00 95.38 964 PHE A C 1
ATOM 7783 O O . PHE A 1 964 ? 16.747 3.416 -39.041 1.00 95.38 964 PHE A O 1
ATOM 7790 N N . MET A 1 965 ? 18.083 5.003 -38.176 1.00 93.44 965 MET A N 1
ATOM 7791 C CA . MET A 1 965 ? 17.926 4.533 -36.795 1.00 93.44 965 MET A CA 1
ATOM 7792 C C . MET A 1 965 ? 16.454 4.472 -36.398 1.00 93.44 965 MET A C 1
ATOM 7794 O O . MET A 1 965 ? 16.030 3.482 -35.813 1.00 93.44 965 MET A O 1
ATOM 7798 N N . LYS A 1 966 ? 15.678 5.517 -36.716 1.00 94.94 966 LYS A N 1
ATOM 7799 C CA . LYS A 1 966 ? 14.264 5.640 -36.348 1.00 94.94 966 LYS A CA 1
ATOM 7800 C C . LYS A 1 966 ? 13.391 4.593 -37.020 1.00 94.94 966 LYS A C 1
ATOM 7802 O O . LYS A 1 966 ? 12.634 3.920 -36.319 1.00 94.94 966 LYS A O 1
ATOM 7807 N N . PHE A 1 967 ? 13.508 4.454 -38.334 1.00 94.00 967 PHE A N 1
ATOM 7808 C CA . PHE A 1 967 ? 12.537 3.701 -39.124 1.00 94.00 967 PHE A CA 1
ATOM 7809 C C . PHE A 1 967 ? 12.989 2.292 -39.510 1.00 94.00 967 PHE A C 1
ATOM 7811 O O . PHE A 1 967 ? 12.151 1.401 -39.610 1.00 94.00 967 PHE A O 1
ATOM 7818 N N . TYR A 1 968 ? 14.293 2.065 -39.666 1.00 91.50 968 TYR A N 1
ATOM 7819 C CA . TYR A 1 968 ? 14.843 0.779 -40.109 1.00 91.50 968 TYR A CA 1
ATOM 7820 C C . TYR A 1 968 ? 15.662 0.069 -39.025 1.00 91.50 968 TYR A C 1
ATOM 7822 O O . TYR A 1 968 ? 15.740 -1.159 -39.019 1.00 91.50 968 TYR A O 1
ATOM 7830 N N . GLY A 1 969 ? 16.265 0.821 -38.100 1.00 92.50 969 GLY A N 1
ATOM 7831 C CA . GLY A 1 969 ? 17.266 0.303 -37.174 1.00 92.50 969 GLY A CA 1
ATOM 7832 C C . GLY A 1 969 ? 18.492 -0.239 -37.913 1.00 92.50 969 GLY A C 1
ATOM 7833 O O . GLY A 1 969 ? 18.790 0.158 -39.037 1.00 92.50 969 GLY A O 1
ATOM 7834 N N . GLY A 1 970 ? 19.202 -1.170 -37.282 1.00 93.19 970 GLY A N 1
ATOM 7835 C CA . GLY A 1 970 ? 20.395 -1.794 -37.852 1.00 93.19 970 GLY A CA 1
ATOM 7836 C C . GLY A 1 970 ? 21.674 -0.998 -37.593 1.00 93.19 970 GLY A C 1
ATOM 7837 O O . GLY A 1 970 ? 21.719 -0.134 -36.721 1.00 93.19 970 GLY A O 1
ATOM 7838 N N . GLY A 1 971 ? 22.736 -1.353 -38.307 1.00 94.69 971 GLY A N 1
ATOM 7839 C CA . GLY A 1 971 ? 24.047 -0.720 -38.230 1.00 94.69 971 GLY A CA 1
ATOM 7840 C C . GLY A 1 971 ? 24.147 0.510 -39.125 1.00 94.69 971 GLY A C 1
ATOM 7841 O O . GLY A 1 971 ? 23.596 0.535 -40.218 1.00 94.69 971 GLY A O 1
ATOM 7842 N N . TYR A 1 972 ? 24.909 1.502 -38.691 1.00 96.06 972 TYR A N 1
ATOM 7843 C CA . TYR A 1 972 ? 25.420 2.598 -39.499 1.00 96.06 972 TYR A CA 1
ATOM 7844 C C . TYR A 1 972 ? 26.946 2.586 -39.432 1.00 96.06 972 TYR A C 1
ATOM 7846 O O . TYR A 1 972 ? 27.507 2.426 -38.346 1.00 96.06 972 TYR A O 1
ATOM 7854 N N . SER A 1 973 ? 27.607 2.811 -40.568 1.00 94.94 973 SER A N 1
ATOM 7855 C CA . SER A 1 973 ? 29.050 3.036 -40.612 1.00 94.94 973 SER A CA 1
ATOM 7856 C C . SER A 1 973 ? 29.423 4.133 -41.601 1.00 94.94 973 SER A C 1
ATOM 7858 O O . SER A 1 973 ? 29.010 4.111 -42.763 1.00 94.94 973 SER A O 1
ATOM 7860 N N . ASP A 1 974 ? 30.314 5.033 -41.180 1.00 92.75 974 ASP A N 1
ATOM 7861 C CA . ASP A 1 974 ? 31.187 5.739 -42.116 1.00 92.75 974 ASP A CA 1
ATOM 7862 C C . ASP A 1 974 ? 31.920 4.713 -42.999 1.00 92.75 974 ASP A C 1
ATOM 7864 O O . ASP A 1 974 ? 32.284 3.631 -42.538 1.00 92.75 974 ASP A O 1
ATOM 7868 N N . ILE A 1 975 ? 32.219 5.069 -44.251 1.00 93.75 975 ILE A N 1
ATOM 7869 C CA . ILE A 1 975 ? 32.970 4.193 -45.166 1.00 93.75 975 ILE A CA 1
ATOM 7870 C C . ILE A 1 975 ? 34.459 4.160 -44.766 1.00 93.75 975 ILE A C 1
ATOM 7872 O O . ILE A 1 975 ? 35.290 4.881 -45.320 1.00 93.75 975 ILE A O 1
ATOM 7876 N N . LYS A 1 976 ? 34.792 3.393 -43.734 1.00 93.94 976 LYS A N 1
ATOM 7877 C CA . LYS A 1 976 ? 36.130 3.228 -43.152 1.00 93.94 976 LYS A CA 1
ATOM 7878 C C . LYS A 1 976 ? 36.408 1.738 -42.977 1.00 93.94 976 LYS A C 1
ATOM 7880 O O . LYS A 1 976 ? 35.478 0.938 -42.939 1.00 93.94 976 LYS A O 1
ATOM 7885 N N . GLU A 1 977 ? 37.679 1.366 -42.882 1.00 92.56 977 GLU A N 1
ATOM 7886 C CA . GLU A 1 977 ? 38.053 -0.023 -42.614 1.00 92.56 977 GLU A CA 1
ATOM 7887 C C . GLU A 1 977 ? 37.500 -0.473 -41.246 1.00 92.56 977 GLU A C 1
ATOM 7889 O O . GLU A 1 977 ? 37.698 0.241 -40.250 1.00 92.56 977 GLU A O 1
ATOM 7894 N N . PRO A 1 978 ? 36.769 -1.606 -41.179 1.00 91.19 978 PRO A N 1
ATOM 7895 C CA . PRO A 1 978 ? 36.179 -2.081 -39.932 1.00 91.19 978 PRO A CA 1
ATOM 7896 C C . PRO A 1 978 ? 37.257 -2.550 -38.953 1.00 91.19 978 PRO A C 1
ATOM 7898 O O . PRO A 1 978 ? 38.244 -3.162 -39.347 1.00 91.19 978 PRO A O 1
ATOM 7901 N N . GLY A 1 979 ? 37.024 -2.344 -37.655 1.00 88.06 979 GLY A N 1
ATOM 7902 C CA . GLY A 1 979 ? 37.896 -2.879 -36.602 1.00 88.06 979 GLY A CA 1
ATOM 7903 C C . GLY A 1 979 ? 37.749 -4.390 -36.355 1.00 88.06 979 GLY A C 1
ATOM 7904 O O . GLY A 1 979 ? 38.460 -4.932 -35.516 1.00 88.06 979 GLY A O 1
ATOM 7905 N N . GLY A 1 980 ? 36.811 -5.063 -37.032 1.00 89.69 980 GLY A N 1
ATOM 7906 C CA . GLY A 1 980 ? 36.512 -6.488 -36.871 1.00 89.69 980 GLY A CA 1
ATOM 7907 C C . GLY A 1 980 ? 35.080 -6.843 -37.287 1.00 89.69 980 GLY A C 1
ATOM 7908 O O . GLY A 1 980 ? 34.365 -6.013 -37.852 1.00 89.69 980 GLY A O 1
ATOM 7909 N N . SER A 1 981 ? 34.655 -8.072 -36.978 1.00 91.25 981 SER A N 1
ATOM 7910 C CA . SER A 1 981 ? 33.283 -8.541 -37.227 1.00 91.25 981 SER A CA 1
ATOM 7911 C C . SER A 1 981 ? 32.263 -7.844 -36.321 1.00 91.25 981 SER A C 1
ATOM 7913 O O . SER A 1 981 ? 32.512 -7.619 -35.138 1.00 91.25 981 SER A O 1
ATOM 7915 N N . TRP A 1 982 ? 31.097 -7.514 -36.877 1.00 93.00 982 TRP A N 1
ATOM 7916 C CA . TRP A 1 982 ? 29.966 -6.883 -36.192 1.00 93.00 982 TRP A CA 1
ATOM 7917 C C . TRP A 1 982 ? 28.883 -7.891 -35.785 1.00 93.00 982 TRP A C 1
ATOM 7919 O O . TRP A 1 982 ? 28.019 -7.563 -34.972 1.00 93.00 982 TRP A O 1
ATOM 7929 N N . ALA A 1 983 ? 28.927 -9.121 -36.310 1.00 85.50 983 ALA A N 1
ATOM 7930 C CA . ALA A 1 983 ? 27.849 -10.103 -36.183 1.00 85.50 983 ALA A CA 1
ATOM 7931 C C . ALA A 1 983 ? 27.446 -10.395 -34.727 1.00 85.50 983 ALA A C 1
ATOM 7933 O O . ALA A 1 983 ? 26.250 -10.437 -34.434 1.00 85.50 983 ALA A O 1
ATOM 7934 N N . LYS A 1 984 ? 28.429 -10.532 -33.824 1.00 83.44 984 LYS A N 1
ATOM 7935 C CA . LYS A 1 984 ? 28.200 -10.728 -32.383 1.00 83.44 984 LYS A CA 1
ATOM 7936 C C . LYS A 1 984 ? 27.529 -9.512 -31.740 1.00 83.44 984 LYS A C 1
ATOM 7938 O O . LYS A 1 984 ? 26.635 -9.670 -30.926 1.00 83.44 984 LYS A O 1
ATOM 7943 N N . TYR A 1 985 ? 27.916 -8.298 -32.126 1.00 89.25 985 TYR A N 1
ATOM 7944 C CA . TYR A 1 985 ? 27.401 -7.061 -31.528 1.00 89.25 985 TYR A CA 1
ATOM 7945 C C . TYR A 1 985 ? 25.950 -6.769 -31.925 1.00 89.25 985 TYR A C 1
ATOM 7947 O O . TYR A 1 985 ? 25.217 -6.133 -31.168 1.00 89.25 985 TYR A O 1
ATOM 7955 N N . PHE A 1 986 ? 25.512 -7.261 -33.089 1.00 88.69 986 PHE A N 1
ATOM 7956 C CA . PHE A 1 986 ? 24.087 -7.322 -33.412 1.00 88.69 986 PHE A CA 1
ATOM 7957 C C . PHE A 1 986 ? 23.343 -8.219 -32.428 1.00 88.69 986 PHE A C 1
ATOM 7959 O O . PHE A 1 986 ? 22.321 -7.796 -31.898 1.00 88.69 986 PHE A O 1
ATOM 7966 N N . ASP A 1 987 ? 23.860 -9.416 -32.159 1.00 81.06 987 ASP A N 1
ATOM 7967 C CA . ASP A 1 987 ? 23.227 -10.341 -31.219 1.00 81.06 987 ASP A CA 1
ATOM 7968 C C . ASP A 1 987 ? 23.223 -9.743 -29.801 1.00 81.06 987 ASP A C 1
ATOM 7970 O O . ASP A 1 987 ? 22.159 -9.641 -29.192 1.00 81.06 987 ASP A O 1
ATOM 7974 N N . ASP A 1 988 ? 24.361 -9.221 -29.328 1.00 82.62 988 ASP A N 1
ATOM 7975 C CA . ASP A 1 988 ? 24.485 -8.543 -28.030 1.00 82.62 988 ASP A CA 1
ATOM 7976 C C . ASP A 1 988 ? 23.463 -7.403 -27.887 1.00 82.62 988 ASP A C 1
ATOM 7978 O O . ASP A 1 988 ? 22.813 -7.264 -26.852 1.00 82.62 988 ASP A O 1
ATOM 7982 N N . LEU A 1 989 ? 23.273 -6.577 -28.924 1.00 87.69 989 LEU A N 1
ATOM 7983 C CA . LEU A 1 989 ? 22.291 -5.497 -28.875 1.00 87.69 989 LEU A CA 1
ATOM 7984 C C . LEU A 1 989 ? 20.856 -6.031 -28.916 1.00 87.69 989 LEU A C 1
ATOM 7986 O O . LEU A 1 989 ? 20.033 -5.645 -28.086 1.00 87.69 989 LEU A O 1
ATOM 7990 N N . TYR A 1 990 ? 20.516 -6.864 -29.900 1.00 82.69 990 TYR A N 1
ATOM 7991 C CA . TYR A 1 990 ? 19.132 -7.279 -30.142 1.00 82.69 990 TYR A CA 1
ATOM 7992 C C . TYR A 1 990 ? 18.578 -8.175 -29.035 1.00 82.69 990 TYR A C 1
ATOM 7994 O O . TYR A 1 990 ? 17.378 -8.109 -28.765 1.00 82.69 990 TYR A O 1
ATOM 8002 N N . TYR A 1 991 ? 19.448 -8.907 -28.340 1.00 76.25 991 TYR A N 1
ATOM 8003 C CA . TYR A 1 991 ? 19.085 -9.780 -27.229 1.00 76.25 991 TYR A CA 1
ATOM 8004 C C . TYR A 1 991 ? 19.257 -9.172 -25.832 1.00 76.25 991 TYR A C 1
ATOM 8006 O O . TYR A 1 991 ? 18.915 -9.827 -24.852 1.00 76.25 991 TYR A O 1
ATOM 8014 N N . SER A 1 992 ? 19.727 -7.929 -25.722 1.00 79.38 992 SER A N 1
ATOM 8015 C CA . SER A 1 992 ? 19.820 -7.198 -24.449 1.00 79.38 992 SER A CA 1
ATOM 8016 C C . SER A 1 992 ? 18.739 -6.123 -24.306 1.00 79.38 992 SER A C 1
ATOM 8018 O O . SER A 1 992 ? 17.935 -5.880 -25.212 1.00 79.38 992 SER A O 1
ATOM 8020 N N . ASN A 1 993 ? 18.735 -5.417 -23.173 1.00 81.00 993 ASN A N 1
ATOM 8021 C CA . ASN A 1 993 ? 17.828 -4.285 -22.931 1.00 81.00 993 ASN A CA 1
ATOM 8022 C C . ASN A 1 993 ? 18.389 -2.941 -23.431 1.00 81.00 993 ASN A C 1
ATOM 8024 O O . ASN A 1 993 ? 17.759 -1.892 -23.257 1.00 81.00 993 ASN A O 1
ATOM 8028 N N . TYR A 1 994 ? 19.561 -2.964 -24.068 1.00 89.81 994 TYR A N 1
ATOM 8029 C CA . TYR A 1 994 ? 20.172 -1.799 -24.694 1.00 89.81 994 TYR A CA 1
ATOM 8030 C C . TYR A 1 994 ? 19.453 -1.425 -25.995 1.00 89.81 994 TYR A C 1
ATOM 8032 O O . TYR A 1 994 ? 18.767 -2.236 -26.630 1.00 89.81 994 TYR A O 1
ATOM 8040 N N . TRP A 1 995 ? 19.586 -0.158 -26.381 1.00 93.94 995 TRP A N 1
ATOM 8041 C CA . TRP A 1 995 ? 18.928 0.418 -27.557 1.00 93.94 995 TRP A CA 1
ATOM 8042 C C . TRP A 1 995 ? 19.911 0.753 -28.668 1.00 93.94 995 TRP A C 1
ATOM 8044 O O . TRP A 1 995 ? 19.549 0.691 -29.843 1.00 93.94 995 TRP A O 1
ATOM 8054 N N . ILE A 1 996 ? 21.149 1.075 -28.293 1.00 95.56 996 ILE A N 1
ATOM 8055 C CA . ILE A 1 996 ? 22.249 1.360 -29.211 1.00 95.56 996 ILE A CA 1
ATOM 8056 C C . ILE A 1 996 ? 23.494 0.599 -28.759 1.00 95.56 996 ILE A C 1
ATOM 8058 O O . ILE A 1 996 ? 23.763 0.516 -27.564 1.00 95.56 996 ILE A O 1
ATOM 8062 N N . CYS A 1 997 ? 24.268 0.087 -29.713 1.00 95.62 997 CYS A N 1
ATOM 8063 C CA . CYS A 1 997 ? 25.631 -0.394 -29.522 1.00 95.62 997 CYS A CA 1
ATOM 8064 C C . CYS A 1 997 ? 26.585 0.445 -30.378 1.00 95.62 997 CYS A C 1
ATOM 8066 O O . CYS A 1 997 ? 26.471 0.438 -31.596 1.00 95.62 997 CYS A O 1
ATOM 8068 N N . ALA A 1 998 ? 27.518 1.171 -29.772 1.00 95.50 998 ALA A N 1
ATOM 8069 C CA . ALA A 1 998 ? 28.385 2.127 -30.459 1.00 95.50 998 ALA A CA 1
ATOM 8070 C C . ALA A 1 998 ? 29.863 1.914 -30.113 1.00 95.50 998 ALA A C 1
ATOM 8072 O O . ALA A 1 998 ? 30.199 1.276 -29.113 1.00 95.50 998 ALA A O 1
ATOM 8073 N N . CYS A 1 999 ? 30.759 2.456 -30.940 1.00 93.00 999 CYS A N 1
ATOM 8074 C CA . CYS A 1 999 ? 32.187 2.455 -30.629 1.00 93.00 999 CYS A CA 1
ATOM 8075 C C . CYS A 1 999 ? 32.499 3.466 -29.519 1.00 93.00 999 CYS A C 1
ATOM 8077 O O . CYS A 1 999 ? 31.811 4.474 -29.386 1.00 93.00 999 CYS A O 1
ATOM 8079 N N . LYS A 1 1000 ? 33.560 3.251 -28.740 1.00 90.62 1000 LYS A N 1
ATOM 8080 C CA . LYS A 1 1000 ? 33.961 4.185 -27.676 1.00 90.62 1000 LYS A CA 1
ATOM 8081 C C . LYS A 1 1000 ? 34.542 5.486 -28.231 1.00 90.62 1000 LYS A C 1
ATOM 8083 O O . LYS A 1 1000 ? 35.392 5.425 -29.124 1.00 90.62 1000 LYS A O 1
ATOM 8088 N N . GLU A 1 1001 ? 34.154 6.633 -27.666 1.00 90.94 1001 GLU A N 1
ATOM 8089 C CA . GLU A 1 1001 ? 34.872 7.894 -27.891 1.00 90.94 1001 GLU A CA 1
ATOM 8090 C C . GLU A 1 1001 ? 36.140 8.003 -27.043 1.00 90.94 1001 GLU A C 1
ATOM 8092 O O . GLU A 1 1001 ? 36.177 7.583 -25.885 1.00 90.94 1001 GLU A O 1
ATOM 8097 N N . ILE A 1 1002 ? 37.206 8.545 -27.640 1.00 88.88 1002 ILE A N 1
ATOM 8098 C CA . ILE A 1 1002 ? 38.565 8.498 -27.073 1.00 88.88 1002 ILE A CA 1
ATOM 8099 C C . ILE A 1 1002 ? 39.111 9.873 -26.698 1.00 88.88 1002 ILE A C 1
ATOM 8101 O O . ILE A 1 1002 ? 40.028 9.949 -25.880 1.00 88.88 1002 ILE A O 1
ATOM 8105 N N . HIS A 1 1003 ? 38.557 10.953 -27.256 1.00 90.88 1003 HIS A N 1
ATOM 8106 C CA . HIS A 1 1003 ? 38.993 12.306 -26.951 1.00 90.88 1003 HIS A CA 1
ATOM 8107 C C . HIS A 1 1003 ? 37.814 13.256 -26.721 1.00 90.88 1003 HIS A C 1
ATOM 8109 O O . HIS A 1 1003 ? 36.756 13.143 -27.336 1.00 90.88 1003 HIS A O 1
ATOM 8115 N N . LYS A 1 1004 ? 38.014 14.261 -25.861 1.00 90.44 1004 LYS A N 1
ATOM 8116 C CA . LYS A 1 1004 ? 37.015 15.309 -25.574 1.00 90.44 1004 LYS A CA 1
ATOM 8117 C C . LYS A 1 1004 ? 36.576 16.090 -26.820 1.00 90.44 1004 LYS A C 1
ATOM 8119 O O . LYS A 1 1004 ? 35.470 16.626 -26.852 1.00 90.44 1004 LYS A O 1
ATOM 8124 N N . ASP A 1 1005 ? 37.445 16.162 -27.826 1.00 88.62 1005 ASP A N 1
ATOM 8125 C CA . ASP A 1 1005 ? 37.201 16.923 -29.053 1.00 88.62 1005 ASP A CA 1
ATOM 8126 C C . ASP A 1 1005 ? 36.313 16.165 -30.048 1.00 88.62 1005 ASP A C 1
ATOM 8128 O O . ASP A 1 1005 ? 35.665 16.808 -30.875 1.00 88.62 1005 ASP A O 1
ATOM 8132 N N . ASP A 1 1006 ? 36.189 14.841 -29.890 1.00 87.31 1006 ASP A N 1
ATOM 8133 C CA . ASP A 1 1006 ? 35.286 13.994 -30.680 1.00 87.31 1006 ASP A CA 1
ATOM 8134 C C . ASP A 1 1006 ? 33.805 14.282 -30.348 1.00 87.31 1006 ASP A C 1
ATOM 8136 O O . ASP A 1 1006 ? 32.890 13.971 -31.114 1.00 87.31 1006 ASP A O 1
ATOM 8140 N N . ILE A 1 1007 ? 33.539 14.945 -29.215 1.00 92.31 1007 ILE A N 1
ATOM 8141 C CA . ILE A 1 1007 ? 32.184 15.249 -28.761 1.00 92.31 1007 ILE A CA 1
ATOM 8142 C C . ILE A 1 1007 ? 31.621 16.481 -29.480 1.00 92.31 1007 ILE A C 1
ATOM 8144 O O . ILE A 1 1007 ? 32.040 17.625 -29.267 1.00 92.31 1007 ILE A O 1
ATOM 8148 N N . GLY A 1 1008 ? 30.606 16.237 -30.314 1.00 87.81 1008 GLY A N 1
ATOM 8149 C CA . GLY A 1 1008 ? 29.814 17.275 -30.984 1.00 87.81 1008 GLY A CA 1
ATOM 8150 C C . GLY A 1 1008 ? 29.033 18.194 -30.029 1.00 87.81 1008 GLY A C 1
ATOM 8151 O O . GLY A 1 1008 ? 28.991 19.401 -30.249 1.00 87.81 1008 GLY A O 1
ATOM 8152 N N . TRP A 1 1009 ? 28.457 17.673 -28.934 1.00 92.12 1009 TRP A N 1
ATOM 8153 C CA . TRP A 1 1009 ? 27.751 18.496 -27.938 1.00 92.12 1009 TRP A CA 1
ATOM 8154 C C . TRP A 1 1009 ? 28.714 19.003 -26.860 1.00 92.12 1009 TRP A C 1
ATOM 8156 O O . TRP A 1 1009 ? 28.959 18.331 -25.857 1.00 92.12 1009 TRP A O 1
ATOM 8166 N N . LYS A 1 1010 ? 29.264 20.204 -27.063 1.00 91.06 1010 LYS A N 1
ATOM 8167 C CA . LYS A 1 1010 ? 30.362 20.751 -26.245 1.00 91.06 1010 LYS A CA 1
ATOM 8168 C C . LYS A 1 1010 ? 30.134 20.795 -24.724 1.00 91.06 1010 LYS A C 1
ATOM 8170 O O . LYS A 1 1010 ? 31.101 20.563 -23.999 1.00 91.06 1010 LYS A O 1
ATOM 8175 N N . PRO A 1 1011 ? 28.909 20.984 -24.194 1.00 93.75 1011 PRO A N 1
ATOM 8176 C CA . PRO A 1 1011 ? 28.664 20.841 -22.756 1.00 93.75 1011 PRO A CA 1
ATOM 8177 C C . PRO A 1 1011 ? 29.061 19.476 -22.165 1.00 93.75 1011 PRO A C 1
ATOM 8179 O O . PRO A 1 1011 ? 29.274 19.376 -20.959 1.00 93.75 1011 PRO A O 1
ATOM 8182 N N . TYR A 1 1012 ? 29.176 18.427 -22.989 1.00 92.06 1012 TYR A N 1
ATOM 8183 C CA . TYR A 1 1012 ? 29.521 17.065 -22.567 1.00 92.06 1012 TYR A CA 1
ATOM 8184 C C . TYR A 1 1012 ? 30.930 16.621 -22.984 1.00 92.06 1012 TYR A C 1
ATOM 8186 O O . TYR A 1 1012 ? 31.260 15.449 -22.829 1.00 92.06 1012 TYR A O 1
ATOM 8194 N N . SER A 1 1013 ? 31.804 17.523 -23.445 1.00 91.00 1013 SER A N 1
ATOM 8195 C CA . SER A 1 1013 ? 33.163 17.158 -23.882 1.00 91.00 1013 SER A CA 1
ATOM 8196 C C . SER A 1 1013 ? 33.988 16.444 -22.802 1.00 91.00 1013 SER A C 1
ATOM 8198 O O . SER A 1 1013 ? 34.738 15.520 -23.098 1.00 91.00 1013 SER A O 1
ATOM 8200 N N . THR A 1 1014 ? 33.830 16.805 -21.523 1.00 91.12 1014 THR A N 1
ATOM 8201 C CA . THR A 1 1014 ? 34.521 16.134 -20.399 1.00 91.12 1014 THR A CA 1
ATOM 8202 C C . THR A 1 1014 ? 33.945 14.755 -20.061 1.00 91.12 1014 THR A C 1
ATOM 8204 O O . THR A 1 1014 ? 34.510 14.036 -19.240 1.00 91.12 1014 THR A O 1
ATOM 8207 N N . LYS A 1 1015 ? 32.830 14.376 -20.693 1.00 91.06 1015 LYS A N 1
ATOM 8208 C CA . LYS A 1 1015 ? 32.103 13.115 -20.506 1.00 91.06 1015 LYS A CA 1
ATOM 8209 C C . LYS A 1 1015 ? 32.308 12.137 -21.663 1.00 91.06 1015 LYS A C 1
ATOM 8211 O O . LYS A 1 1015 ? 31.562 11.172 -21.774 1.00 91.06 1015 LYS A O 1
ATOM 8216 N N . PHE A 1 1016 ? 33.320 12.358 -22.506 1.00 89.62 1016 PHE A N 1
ATOM 8217 C CA . PHE A 1 1016 ? 33.560 11.559 -23.713 1.00 89.62 1016 PHE A CA 1
ATOM 8218 C C . PHE A 1 1016 ? 33.657 10.046 -23.447 1.00 89.62 1016 PHE A C 1
ATOM 8220 O O . PHE A 1 1016 ? 33.110 9.257 -24.204 1.00 89.62 1016 PHE A O 1
ATOM 8227 N N . ASN A 1 1017 ? 34.249 9.641 -22.318 1.00 87.75 1017 ASN A N 1
ATOM 8228 C CA . ASN A 1 1017 ? 34.366 8.232 -21.922 1.00 87.75 1017 ASN A CA 1
ATOM 8229 C C . ASN A 1 1017 ? 33.023 7.534 -21.630 1.00 87.75 1017 ASN A C 1
ATOM 8231 O O . ASN A 1 1017 ? 33.002 6.313 -21.494 1.00 87.75 1017 ASN A O 1
ATOM 8235 N N . GLU A 1 1018 ? 31.930 8.288 -21.494 1.00 89.62 1018 GLU A N 1
ATOM 8236 C CA . GLU A 1 1018 ? 30.576 7.786 -21.226 1.00 89.62 1018 GLU A CA 1
ATOM 8237 C C . GLU A 1 1018 ? 29.691 7.780 -22.488 1.00 89.62 1018 GLU A C 1
ATOM 8239 O O . GLU A 1 1018 ? 28.500 7.478 -22.400 1.00 89.62 1018 GLU A O 1
ATOM 8244 N N . LEU A 1 1019 ? 30.240 8.159 -23.648 1.00 90.06 1019 LEU A N 1
ATOM 8245 C CA . LEU A 1 1019 ? 29.497 8.338 -24.892 1.00 90.06 1019 LEU A CA 1
ATOM 8246 C C . LEU A 1 1019 ? 29.993 7.390 -25.986 1.00 90.06 1019 LEU A C 1
ATOM 824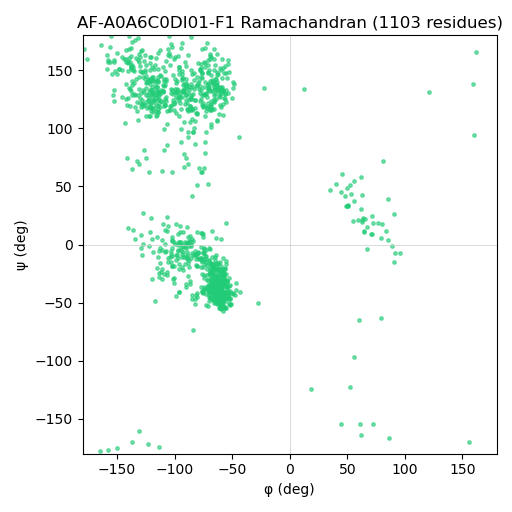8 O O . LEU A 1 1019 ? 31.188 7.135 -26.144 1.00 90.06 1019 LEU A O 1
ATOM 8252 N N . GLY A 1 1020 ? 29.031 6.868 -26.746 1.00 90.88 1020 GLY A N 1
ATOM 8253 C CA . GLY A 1 1020 ? 29.292 6.152 -27.986 1.00 90.88 1020 GLY A CA 1
ATOM 8254 C C . GLY A 1 1020 ? 29.586 7.125 -29.122 1.00 90.88 1020 GLY A C 1
ATOM 8255 O O . GLY A 1 1020 ? 29.079 8.243 -29.114 1.00 90.88 1020 GLY A O 1
ATOM 8256 N N . GLY A 1 1021 ? 30.376 6.696 -30.099 1.00 90.50 1021 GLY A N 1
ATOM 8257 C CA . GLY A 1 1021 ? 30.776 7.535 -31.216 1.00 90.50 1021 GLY A CA 1
ATOM 8258 C C . GLY A 1 1021 ? 29.723 7.660 -32.306 1.00 90.50 1021 GLY A C 1
ATOM 8259 O O . GLY A 1 1021 ? 28.860 6.801 -32.480 1.00 90.50 1021 GLY A O 1
ATOM 8260 N N . THR A 1 1022 ? 29.814 8.756 -33.056 1.00 91.00 1022 THR A N 1
ATOM 8261 C CA . THR A 1 1022 ? 28.852 9.122 -34.116 1.00 91.00 1022 THR A CA 1
ATOM 8262 C C . THR A 1 1022 ? 29.152 8.485 -35.474 1.00 91.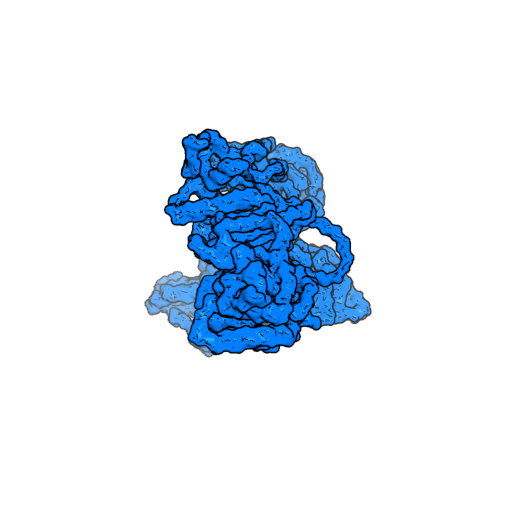00 1022 THR A C 1
ATOM 8264 O O . THR A 1 1022 ? 28.326 8.550 -36.384 1.00 91.00 1022 THR A O 1
ATOM 8267 N N . ASN A 1 1023 ? 30.334 7.881 -35.623 1.00 89.44 1023 ASN A N 1
ATOM 8268 C CA . ASN A 1 1023 ? 30.829 7.357 -36.897 1.00 89.44 1023 ASN A CA 1
ATOM 8269 C C . ASN A 1 1023 ? 30.402 5.908 -37.185 1.00 89.44 1023 ASN A C 1
ATOM 8271 O O . ASN A 1 1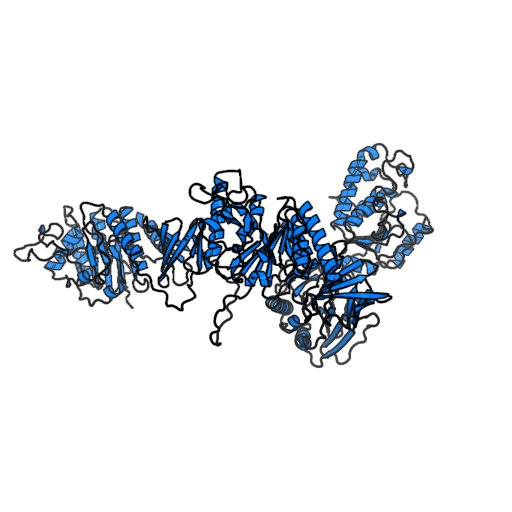023 ? 30.308 5.541 -38.354 1.00 89.44 1023 ASN A O 1
ATOM 8275 N N . THR A 1 1024 ? 30.147 5.101 -36.151 1.00 92.50 1024 THR A N 1
ATOM 8276 C CA . THR A 1 1024 ? 29.733 3.697 -36.271 1.00 92.50 1024 THR A CA 1
ATOM 8277 C C . THR A 1 1024 ? 28.914 3.268 -35.060 1.00 92.50 1024 THR A C 1
ATOM 8279 O O . THR A 1 1024 ? 29.400 3.347 -33.926 1.00 92.50 1024 THR A O 1
ATOM 8282 N N . PHE A 1 1025 ? 27.696 2.784 -35.288 1.00 96.19 1025 PHE A N 1
ATOM 8283 C CA . PHE A 1 1025 ? 26.824 2.255 -34.237 1.00 96.19 1025 PHE A CA 1
ATOM 8284 C C . PHE A 1 1025 ? 25.751 1.326 -34.817 1.00 96.19 1025 PHE A C 1
ATOM 8286 O O . PHE A 1 1025 ? 25.459 1.364 -36.005 1.00 96.19 1025 PHE A O 1
ATOM 8293 N N . ILE A 1 1026 ? 25.130 0.513 -33.969 1.00 96.06 1026 ILE A N 1
ATOM 8294 C CA . ILE A 1 1026 ? 23.961 -0.323 -34.252 1.00 96.06 1026 ILE A CA 1
ATOM 8295 C C . ILE A 1 1026 ? 22.813 0.200 -33.390 1.00 96.06 1026 ILE A C 1
ATOM 8297 O O . ILE A 1 1026 ? 23.021 0.472 -32.211 1.00 96.06 1026 ILE A O 1
ATOM 8301 N N . ALA A 1 1027 ? 21.611 0.347 -33.944 1.00 95.50 1027 ALA A N 1
ATOM 8302 C CA . ALA A 1 1027 ? 20.441 0.842 -33.226 1.00 95.50 1027 ALA A CA 1
ATOM 8303 C C . ALA A 1 1027 ? 19.213 -0.056 -33.426 1.00 95.50 1027 ALA A C 1
ATOM 8305 O O . ALA A 1 1027 ? 18.968 -0.574 -34.518 1.00 95.50 1027 ALA A O 1
ATOM 8306 N N . LYS A 1 1028 ? 18.401 -0.190 -32.374 1.00 93.31 1028 LYS A N 1
ATOM 8307 C CA . LYS A 1 1028 ? 17.028 -0.700 -32.479 1.00 93.31 1028 LYS A CA 1
ATOM 8308 C C . LYS A 1 1028 ? 16.094 0.431 -32.935 1.00 93.31 1028 LYS A C 1
ATOM 8310 O O . LYS A 1 1028 ? 16.193 1.538 -32.389 1.00 93.31 1028 LYS A O 1
ATOM 8315 N N . PRO A 1 1029 ? 15.167 0.172 -33.873 1.00 92.06 1029 PRO A N 1
ATOM 8316 C CA . PRO A 1 1029 ? 14.217 1.184 -34.310 1.00 92.06 1029 PRO A CA 1
ATOM 8317 C C . PRO A 1 1029 ? 13.181 1.494 -33.231 1.00 92.06 1029 PRO A C 1
ATOM 8319 O O . PRO A 1 1029 ? 12.936 0.691 -32.331 1.00 92.06 1029 PRO A O 1
ATOM 8322 N N . ASN A 1 1030 ? 12.556 2.668 -33.338 1.00 91.25 1030 ASN A N 1
ATOM 8323 C CA . ASN A 1 1030 ? 11.433 3.102 -32.495 1.00 91.25 1030 ASN A CA 1
ATOM 8324 C C . ASN A 1 1030 ? 11.657 3.083 -30.966 1.00 91.25 1030 ASN A C 1
ATOM 8326 O O . ASN A 1 1030 ? 10.690 3.118 -30.203 1.00 91.25 1030 ASN A O 1
ATOM 8330 N N . THR A 1 1031 ? 12.904 3.086 -30.492 1.00 94.00 1031 THR A N 1
ATOM 8331 C CA . THR A 1 1031 ? 13.203 3.220 -29.055 1.00 94.00 1031 THR A CA 1
ATOM 8332 C C . THR A 1 1031 ? 12.994 4.662 -28.570 1.00 94.00 1031 THR A C 1
ATOM 8334 O O . THR A 1 1031 ? 13.083 5.590 -29.377 1.00 94.00 1031 THR A O 1
ATOM 8337 N N . PRO A 1 1032 ? 12.762 4.904 -27.262 1.00 96.88 1032 PRO A N 1
ATOM 8338 C CA . PRO A 1 1032 ? 12.595 6.261 -26.731 1.00 96.88 1032 PRO A CA 1
ATOM 8339 C C . PRO A 1 1032 ? 13.744 7.212 -27.090 1.00 96.88 1032 PRO A C 1
ATOM 8341 O O . PRO A 1 1032 ? 13.493 8.335 -27.519 1.00 96.88 1032 PRO A O 1
ATOM 8344 N N . LEU A 1 1033 ? 14.994 6.739 -26.994 1.00 97.00 1033 LEU A N 1
ATOM 8345 C CA . LEU A 1 1033 ? 16.185 7.499 -27.390 1.00 97.00 1033 LEU A CA 1
ATOM 8346 C C . LEU A 1 1033 ? 16.111 7.911 -28.858 1.00 97.00 1033 LEU A C 1
ATOM 8348 O O . LEU A 1 1033 ? 16.288 9.082 -29.176 1.00 97.00 1033 LEU A O 1
ATOM 8352 N N . VAL A 1 1034 ? 15.836 6.961 -29.751 1.00 96.25 1034 VAL A N 1
ATOM 8353 C CA . VAL A 1 1034 ? 15.819 7.223 -31.192 1.00 96.25 1034 VAL A CA 1
ATOM 8354 C C . VAL A 1 1034 ? 14.635 8.110 -31.590 1.00 96.25 1034 VAL A C 1
ATOM 8356 O O . VAL A 1 1034 ? 14.779 8.968 -32.455 1.00 96.25 1034 VAL A O 1
ATOM 8359 N N . ASN A 1 1035 ? 13.484 7.959 -30.931 1.00 96.88 1035 ASN A N 1
ATOM 8360 C CA . ASN A 1 1035 ? 12.321 8.825 -31.131 1.00 96.88 1035 ASN A CA 1
ATOM 8361 C C . ASN A 1 1035 ? 12.626 10.268 -30.722 1.00 96.88 1035 ASN A C 1
ATOM 8363 O O . ASN A 1 1035 ? 12.325 11.188 -31.474 1.00 96.88 1035 ASN A O 1
ATOM 8367 N N . GLU A 1 1036 ? 13.253 10.464 -29.560 1.00 97.94 1036 GLU A N 1
ATOM 8368 C CA . GLU A 1 1036 ? 13.659 11.793 -29.101 1.00 97.94 1036 GLU A CA 1
ATOM 8369 C C . GLU A 1 1036 ? 14.732 12.400 -30.006 1.00 97.94 1036 GLU A C 1
ATOM 8371 O O . GLU A 1 1036 ? 14.623 13.565 -30.372 1.00 97.94 1036 GLU A O 1
ATOM 8376 N N . LEU A 1 1037 ? 15.725 11.609 -30.421 1.00 97.44 1037 LEU A N 1
ATOM 8377 C CA . LEU A 1 1037 ? 16.761 12.054 -31.351 1.00 97.44 1037 LEU A CA 1
ATOM 8378 C C . LEU A 1 1037 ? 16.170 12.501 -32.693 1.00 97.44 1037 LEU A C 1
ATOM 8380 O O . LEU A 1 1037 ? 16.564 13.541 -33.220 1.00 97.44 1037 LEU A O 1
ATOM 8384 N N . TYR A 1 1038 ? 15.207 11.745 -33.224 1.00 97.88 1038 TYR A N 1
ATOM 8385 C CA . TYR A 1 1038 ? 14.485 12.114 -34.436 1.00 97.88 1038 TYR A CA 1
ATOM 8386 C C . TYR A 1 1038 ? 13.693 13.413 -34.247 1.00 97.88 1038 TYR A C 1
ATOM 8388 O O . TYR A 1 1038 ? 13.844 14.331 -35.047 1.00 97.88 1038 TYR A O 1
ATOM 8396 N N . SER A 1 1039 ? 12.915 13.540 -33.169 1.00 97.69 1039 SER A N 1
ATOM 8397 C CA . SER A 1 1039 ? 12.149 14.761 -32.879 1.00 97.69 1039 SER A CA 1
ATOM 8398 C C . SER A 1 1039 ? 13.040 15.993 -32.695 1.00 97.69 1039 SER A C 1
ATOM 8400 O O . SER A 1 1039 ? 12.734 17.051 -33.233 1.00 97.69 1039 SER A O 1
ATOM 8402 N N . GLU A 1 1040 ? 14.166 15.859 -31.990 1.00 97.56 1040 GLU A N 1
ATOM 8403 C CA . GLU A 1 1040 ? 15.153 16.932 -31.815 1.00 97.56 1040 GLU A CA 1
ATOM 8404 C C . GLU A 1 1040 ? 15.764 17.360 -33.155 1.00 97.56 1040 GLU A C 1
ATOM 8406 O O . GLU A 1 1040 ? 15.945 18.554 -33.387 1.00 97.56 1040 GLU A O 1
ATOM 8411 N N . MET A 1 1041 ? 16.036 16.414 -34.062 1.00 97.81 1041 MET A N 1
ATOM 8412 C CA . MET A 1 1041 ? 16.479 16.731 -35.421 1.00 97.81 1041 MET A CA 1
ATOM 8413 C C . MET A 1 1041 ? 15.403 17.495 -36.199 1.00 97.81 1041 MET A C 1
ATOM 8415 O O . MET A 1 1041 ? 15.731 18.491 -36.839 1.00 97.81 1041 MET A O 1
ATOM 8419 N N . ILE A 1 1042 ? 14.136 17.066 -36.137 1.00 97.88 1042 ILE A N 1
ATOM 8420 C CA . ILE A 1 1042 ? 13.024 17.771 -36.793 1.00 97.88 1042 ILE A CA 1
ATOM 8421 C C . ILE A 1 1042 ? 12.907 19.199 -36.256 1.00 97.88 1042 ILE A C 1
ATOM 8423 O O . ILE A 1 1042 ? 13.008 20.140 -37.032 1.00 97.88 1042 ILE A O 1
ATOM 8427 N N . THR A 1 1043 ? 12.845 19.382 -34.935 1.00 97.88 1043 THR A N 1
ATOM 8428 C CA . THR A 1 1043 ? 12.786 20.718 -34.317 1.00 97.88 1043 THR A CA 1
ATOM 8429 C C . THR A 1 1043 ? 14.003 21.578 -34.664 1.00 97.88 1043 THR A C 1
ATOM 8431 O O . THR A 1 1043 ? 13.879 22.781 -34.894 1.00 97.88 1043 THR A O 1
ATOM 8434 N N . TYR A 1 1044 ? 15.201 20.991 -34.715 1.00 97.69 1044 TYR A N 1
ATOM 8435 C CA . TYR A 1 1044 ? 16.403 21.706 -35.138 1.00 97.69 1044 TYR A CA 1
ATOM 8436 C C . TYR A 1 1044 ? 16.285 22.209 -36.583 1.00 97.69 1044 TYR A C 1
ATOM 8438 O O . TYR A 1 1044 ? 16.650 23.350 -36.866 1.00 97.69 1044 TYR A O 1
ATOM 8446 N N . LEU A 1 1045 ? 15.745 21.384 -37.484 1.00 97.81 1045 LEU A N 1
ATOM 8447 C CA . LEU A 1 1045 ? 15.552 21.740 -38.886 1.00 97.81 1045 LEU A CA 1
ATOM 8448 C C . LEU A 1 1045 ? 14.393 22.715 -39.103 1.00 97.81 1045 LEU A C 1
ATOM 8450 O O . LEU A 1 1045 ? 14.549 23.608 -39.929 1.00 97.81 1045 LEU A O 1
ATOM 8454 N N . ASP A 1 1046 ? 13.296 22.613 -38.350 1.00 97.81 1046 ASP A N 1
ATOM 8455 C CA . ASP A 1 1046 ? 12.207 23.600 -38.348 1.00 97.81 1046 ASP A CA 1
ATOM 8456 C C . ASP A 1 1046 ? 12.755 24.996 -38.030 1.00 97.81 1046 ASP A C 1
ATOM 8458 O O . ASP A 1 1046 ? 12.541 25.956 -38.772 1.00 97.81 1046 ASP A O 1
ATOM 8462 N N . ASN A 1 1047 ? 13.566 25.090 -36.971 1.00 97.38 1047 ASN A N 1
ATOM 8463 C CA . ASN A 1 1047 ? 14.189 26.344 -36.547 1.00 97.38 1047 ASN A CA 1
ATOM 8464 C C . ASN A 1 1047 ? 15.190 26.899 -37.572 1.00 97.38 1047 ASN A C 1
ATOM 8466 O O . ASN A 1 1047 ? 15.442 28.101 -37.597 1.00 97.38 1047 ASN A O 1
ATOM 8470 N N . LYS A 1 1048 ? 15.776 26.037 -38.412 1.00 96.88 1048 LYS A N 1
ATOM 8471 C CA . LYS A 1 1048 ? 16.767 26.416 -39.430 1.00 96.88 1048 LYS A CA 1
ATOM 8472 C C . LYS A 1 1048 ? 16.183 26.574 -40.829 1.00 96.88 1048 LYS A C 1
ATOM 8474 O O . LYS A 1 1048 ? 16.876 27.079 -41.709 1.00 96.88 1048 LYS A O 1
ATOM 8479 N N . LEU A 1 1049 ? 14.926 26.193 -41.047 1.00 97.62 1049 LEU A N 1
ATOM 8480 C CA . LEU A 1 1049 ? 14.319 26.095 -42.373 1.00 97.62 1049 LEU A CA 1
ATOM 8481 C C . LEU A 1 1049 ? 14.342 27.426 -43.134 1.00 97.62 1049 LEU A C 1
ATOM 8483 O O . LEU A 1 1049 ? 14.728 27.455 -44.302 1.00 97.62 1049 LEU A O 1
ATOM 8487 N N . LEU A 1 1050 ? 13.961 28.528 -42.480 1.00 96.69 1050 LEU A N 1
ATOM 8488 C CA . LEU A 1 1050 ? 13.958 29.855 -43.108 1.00 96.69 1050 LEU A CA 1
ATOM 8489 C C . LEU A 1 1050 ? 15.374 30.306 -43.492 1.00 96.69 1050 LEU A C 1
ATOM 8491 O O . LEU A 1 1050 ? 15.586 30.787 -44.602 1.00 96.69 1050 LEU A O 1
ATOM 8495 N N . GLU A 1 1051 ? 16.352 30.104 -42.607 1.00 96.94 1051 GLU A N 1
ATOM 8496 C CA . GLU A 1 1051 ? 17.753 30.450 -42.871 1.00 96.94 1051 GLU A CA 1
ATOM 8497 C C . GLU A 1 1051 ? 18.346 29.593 -43.999 1.00 96.94 1051 GLU A C 1
ATOM 8499 O O . GLU A 1 1051 ? 19.076 30.114 -44.840 1.00 96.94 1051 GLU A O 1
ATOM 8504 N N . LEU A 1 1052 ? 18.003 28.302 -44.051 1.00 97.38 1052 LEU A N 1
ATOM 8505 C CA . LEU A 1 1052 ? 18.454 27.360 -45.080 1.00 97.38 1052 LEU A CA 1
ATOM 8506 C C . LEU A 1 1052 ? 17.860 27.659 -46.457 1.00 97.38 1052 LEU A C 1
ATOM 8508 O O . LEU A 1 1052 ? 18.548 27.497 -47.459 1.00 97.38 1052 LEU A O 1
ATOM 8512 N N . LYS A 1 1053 ? 16.608 28.128 -46.520 1.00 96.75 1053 LYS A N 1
ATOM 8513 C CA . LYS A 1 1053 ? 15.997 28.602 -47.772 1.00 96.75 1053 LYS A CA 1
ATOM 8514 C C . LYS A 1 1053 ? 16.726 29.823 -48.333 1.00 96.75 1053 LYS A C 1
ATOM 8516 O O . LYS A 1 1053 ? 16.872 29.940 -49.545 1.00 96.75 1053 LYS A O 1
ATOM 8521 N N . LEU A 1 1054 ? 17.173 30.725 -47.456 1.00 96.38 1054 LEU A N 1
ATOM 8522 C CA . LEU A 1 1054 ? 17.920 31.925 -47.842 1.00 96.38 1054 LEU A CA 1
ATOM 8523 C C . LEU A 1 1054 ? 19.383 31.617 -48.183 1.00 96.38 1054 LEU A C 1
ATOM 8525 O O . LEU A 1 1054 ? 19.941 32.226 -49.092 1.00 96.38 1054 LEU A O 1
ATOM 8529 N N . ASN A 1 1055 ? 19.994 30.676 -47.465 1.00 96.31 1055 ASN A N 1
ATOM 8530 C CA . ASN A 1 1055 ? 21.403 30.320 -47.591 1.00 96.31 1055 ASN A CA 1
ATOM 8531 C C . ASN A 1 1055 ? 21.571 28.791 -47.668 1.00 96.31 1055 ASN A C 1
ATOM 8533 O O . ASN A 1 1055 ? 22.035 28.180 -46.699 1.00 96.31 1055 ASN A O 1
ATOM 8537 N N . PRO A 1 1056 ? 21.191 28.151 -48.790 1.00 96.56 1056 PRO A N 1
ATOM 8538 C CA . PRO A 1 1056 ? 21.376 26.714 -48.969 1.00 96.56 1056 PRO A CA 1
ATOM 8539 C C . PRO A 1 1056 ? 22.861 26.363 -49.114 1.00 96.56 1056 PRO A C 1
ATOM 8541 O O . PRO A 1 1056 ? 23.683 27.218 -49.459 1.00 96.56 1056 PRO A O 1
ATOM 8544 N N . ALA A 1 1057 ? 23.210 25.098 -48.872 1.00 95.00 1057 ALA A N 1
ATOM 8545 C CA . ALA A 1 1057 ? 24.586 24.628 -49.003 1.00 95.00 1057 ALA A CA 1
ATOM 8546 C C . ALA A 1 1057 ? 25.135 24.856 -50.423 1.00 95.00 1057 ALA A C 1
ATOM 8548 O O . ALA A 1 1057 ? 24.505 24.496 -51.418 1.00 95.00 1057 ALA A O 1
ATOM 8549 N N . LYS A 1 1058 ? 26.347 25.414 -50.517 1.00 92.38 1058 LYS A N 1
ATOM 8550 C CA . LYS A 1 1058 ? 27.041 25.690 -51.791 1.00 92.38 1058 LYS A CA 1
ATOM 8551 C C . LYS A 1 1058 ? 27.976 24.564 -52.231 1.00 92.38 1058 LYS A C 1
ATOM 8553 O O . LYS A 1 1058 ? 28.515 24.602 -53.334 1.00 92.38 1058 LYS A O 1
ATOM 8558 N N . GLY A 1 1059 ? 28.195 23.572 -51.373 1.00 89.38 1059 GLY A N 1
ATOM 8559 C CA . GLY A 1 1059 ? 29.069 22.438 -51.647 1.00 89.38 1059 GLY A CA 1
ATOM 8560 C C . GLY A 1 1059 ? 28.850 21.270 -50.680 1.00 89.38 1059 GLY A C 1
ATOM 8561 O O . GLY A 1 1059 ? 28.145 21.413 -49.682 1.00 89.38 1059 GLY A O 1
ATOM 8562 N N . PRO A 1 1060 ? 29.478 20.110 -50.942 1.00 88.31 1060 PRO A N 1
ATOM 8563 C CA . PRO A 1 1060 ? 29.229 18.857 -50.213 1.00 88.31 1060 PRO A CA 1
ATOM 8564 C C . PRO A 1 1060 ? 29.669 18.878 -48.735 1.00 88.31 1060 PRO A C 1
ATOM 8566 O O . PRO A 1 1060 ? 29.210 18.069 -47.928 1.00 88.31 1060 PRO A O 1
ATOM 8569 N N . GLN A 1 1061 ? 30.568 19.795 -48.373 1.00 91.06 1061 GLN A N 1
ATOM 8570 C CA . GLN A 1 1061 ? 31.106 19.975 -47.017 1.00 91.06 1061 GLN A CA 1
ATOM 8571 C C . GLN A 1 1061 ? 30.811 21.378 -46.468 1.00 91.06 1061 GLN A C 1
ATOM 8573 O O . GLN A 1 1061 ? 31.542 21.873 -45.612 1.00 91.06 1061 GLN A O 1
ATOM 8578 N N . ASP A 1 1062 ? 29.786 22.054 -47.000 1.00 93.81 1062 ASP A N 1
ATOM 8579 C CA . ASP A 1 1062 ? 29.440 23.390 -46.530 1.00 93.81 1062 ASP A CA 1
ATOM 8580 C C . ASP A 1 1062 ? 28.962 23.354 -45.070 1.00 93.81 1062 ASP A C 1
ATOM 8582 O O . ASP A 1 1062 ? 28.186 22.484 -44.658 1.00 93.8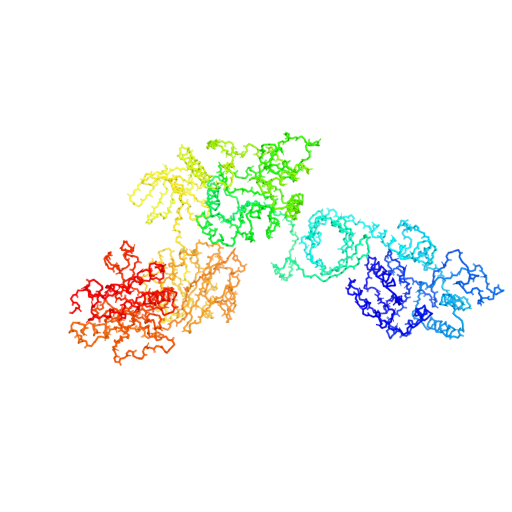1 1062 ASP A O 1
ATOM 8586 N N . CYS A 1 1063 ? 29.471 24.282 -44.271 1.00 95.19 1063 CYS A N 1
ATOM 8587 C CA . CYS A 1 1063 ? 29.140 24.432 -42.863 1.00 95.19 1063 CYS A CA 1
ATOM 8588 C C . CYS A 1 1063 ? 29.330 25.898 -42.454 1.00 95.19 1063 CYS A C 1
ATOM 8590 O O . CYS A 1 1063 ? 30.045 26.652 -43.118 1.00 95.19 1063 CYS A O 1
ATOM 8592 N N . SER A 1 1064 ? 28.693 26.322 -41.365 1.00 94.06 1064 SER A N 1
ATOM 8593 C CA . SER A 1 1064 ? 28.727 27.722 -40.917 1.00 94.06 1064 SER A CA 1
ATOM 8594 C C . SER A 1 1064 ? 30.144 28.253 -40.665 1.00 94.06 1064 SER A C 1
ATOM 8596 O O . SER A 1 1064 ? 30.428 29.428 -40.884 1.00 94.06 1064 SER A O 1
ATOM 8598 N N . GLU A 1 1065 ? 31.060 27.367 -40.277 1.00 94.50 1065 GLU A N 1
ATOM 8599 C CA . GLU A 1 1065 ? 32.470 27.641 -40.019 1.00 94.50 1065 GLU A CA 1
ATOM 8600 C C . GLU A 1 1065 ? 33.242 28.019 -41.292 1.00 94.50 1065 GLU A C 1
ATOM 8602 O O . GLU A 1 1065 ? 34.280 28.670 -41.199 1.00 94.50 1065 GLU A O 1
ATOM 8607 N N . ASN A 1 1066 ? 32.723 27.682 -42.480 1.00 92.31 1066 ASN A N 1
ATOM 8608 C CA . ASN A 1 1066 ? 33.317 28.069 -43.761 1.00 92.31 1066 ASN A CA 1
ATOM 8609 C C . ASN A 1 1066 ? 33.043 29.541 -44.124 1.00 92.31 1066 ASN A C 1
ATOM 8611 O O . ASN A 1 1066 ? 33.615 30.046 -45.089 1.00 92.31 1066 ASN A O 1
ATOM 8615 N N . GLY A 1 1067 ? 32.144 30.231 -43.406 1.00 88.00 1067 GLY A N 1
ATOM 8616 C CA . GLY A 1 1067 ? 31.813 31.640 -43.654 1.00 88.00 1067 GLY A CA 1
ATOM 8617 C C . GLY A 1 1067 ? 30.985 31.898 -44.922 1.00 88.00 1067 GLY A C 1
ATOM 8618 O O . GLY A 1 1067 ? 30.937 33.025 -45.408 1.00 88.00 1067 GLY A O 1
ATOM 8619 N N . THR A 1 1068 ? 30.317 30.881 -45.475 1.00 89.38 1068 THR A N 1
ATOM 8620 C CA . THR A 1 1068 ? 29.550 30.957 -46.738 1.00 89.38 1068 THR A CA 1
ATOM 8621 C C . THR A 1 1068 ? 28.156 31.582 -46.602 1.00 89.38 1068 THR A C 1
ATOM 8623 O O . THR A 1 1068 ? 27.490 31.800 -47.623 1.00 89.38 1068 THR A O 1
ATOM 8626 N N . GLY A 1 1069 ? 27.722 31.855 -45.366 1.00 90.56 1069 GLY A N 1
ATOM 8627 C CA . GLY A 1 1069 ? 26.352 32.229 -44.997 1.00 90.56 1069 GLY A CA 1
ATOM 8628 C C . GLY A 1 1069 ? 25.461 31.036 -44.627 1.00 90.56 1069 GLY A C 1
ATOM 8629 O O . GLY A 1 1069 ? 24.348 31.239 -44.151 1.00 90.56 1069 GLY A O 1
ATOM 8630 N N . TYR A 1 1070 ? 25.939 29.801 -44.814 1.00 96.75 1070 TYR A N 1
ATOM 8631 C CA . TYR A 1 1070 ? 25.198 28.585 -44.486 1.00 96.75 1070 TYR A CA 1
ATOM 8632 C C . TYR A 1 1070 ? 24.957 28.450 -42.963 1.00 96.75 1070 TYR A C 1
ATOM 8634 O O . TYR A 1 1070 ? 25.894 28.622 -42.179 1.00 96.75 1070 TYR A O 1
ATOM 8642 N N . PRO A 1 1071 ? 23.728 28.140 -42.505 1.00 95.38 1071 PRO A N 1
ATOM 8643 C CA . PRO A 1 1071 ? 23.341 28.331 -41.103 1.00 95.38 1071 PRO A CA 1
ATOM 8644 C C . PRO A 1 1071 ? 23.590 27.134 -40.171 1.00 95.38 1071 PRO A C 1
ATOM 8646 O O . PRO A 1 1071 ? 23.298 27.235 -38.972 1.00 95.38 1071 PRO A O 1
ATOM 8649 N N . ILE A 1 1072 ? 24.067 25.999 -40.698 1.00 96.44 1072 ILE A N 1
ATOM 8650 C CA . ILE A 1 1072 ? 24.324 24.772 -39.930 1.00 96.44 1072 ILE A CA 1
ATOM 8651 C C . ILE A 1 1072 ? 25.832 24.558 -39.770 1.00 96.44 1072 ILE A C 1
ATOM 8653 O O . ILE A 1 1072 ? 26.584 24.536 -40.740 1.00 96.44 1072 ILE A O 1
ATOM 8657 N N . GLU A 1 1073 ? 26.265 24.375 -38.527 1.00 94.62 1073 GLU A N 1
ATOM 8658 C CA . GLU A 1 1073 ? 27.650 24.061 -38.153 1.00 94.62 1073 GLU A CA 1
ATOM 8659 C C . GLU A 1 1073 ? 28.081 22.644 -38.572 1.00 94.62 1073 GLU A C 1
ATOM 8661 O O . GLU A 1 1073 ? 27.237 21.789 -38.854 1.00 94.62 1073 GLU A O 1
ATOM 8666 N N . TRP A 1 1074 ? 29.388 22.360 -38.591 1.00 92.38 1074 TRP A N 1
ATOM 8667 C CA . TRP A 1 1074 ? 29.939 21.081 -39.067 1.00 92.38 1074 TRP A CA 1
ATOM 8668 C C . TRP A 1 1074 ? 29.299 19.874 -38.369 1.00 92.38 1074 TRP A C 1
ATOM 8670 O O . TRP A 1 1074 ? 28.940 18.895 -39.015 1.00 92.38 1074 TRP A O 1
ATOM 8680 N N . VAL A 1 1075 ? 29.097 19.971 -37.052 1.00 91.81 1075 VAL A N 1
ATOM 8681 C CA . VAL A 1 1075 ? 28.444 18.938 -36.230 1.00 91.81 1075 VAL A CA 1
ATOM 8682 C C . VAL A 1 1075 ? 26.966 19.236 -35.946 1.00 91.81 1075 VAL A C 1
ATOM 8684 O O . VAL A 1 1075 ? 26.401 18.677 -35.011 1.00 91.81 1075 VAL A O 1
ATOM 8687 N N . GLY A 1 1076 ? 26.322 20.130 -36.697 1.00 92.00 1076 GLY A N 1
ATOM 8688 C CA . GLY A 1 1076 ? 25.066 20.764 -36.286 1.00 92.00 1076 GLY A CA 1
ATOM 8689 C C . GLY A 1 1076 ? 23.892 19.816 -36.064 1.00 92.00 1076 GLY A C 1
ATOM 8690 O O . GLY A 1 1076 ? 23.199 19.950 -35.057 1.00 92.00 1076 GLY A O 1
ATOM 8691 N N . ILE A 1 1077 ? 23.706 18.831 -36.946 1.00 95.38 1077 ILE A N 1
ATOM 8692 C CA . ILE A 1 1077 ? 22.680 17.791 -36.780 1.00 95.38 1077 ILE A CA 1
ATOM 8693 C C . ILE A 1 1077 ? 23.199 16.694 -35.846 1.00 95.38 1077 ILE A C 1
ATOM 8695 O O . ILE A 1 1077 ? 22.563 16.359 -34.846 1.00 95.38 1077 ILE A O 1
ATOM 8699 N N . ILE A 1 1078 ? 24.391 16.157 -36.118 1.00 93.19 1078 ILE A N 1
ATOM 8700 C CA . ILE A 1 1078 ? 24.902 14.989 -35.393 1.00 93.19 1078 ILE A CA 1
ATOM 8701 C C . ILE A 1 1078 ? 25.259 15.267 -33.926 1.00 93.19 1078 ILE A C 1
ATOM 8703 O O . ILE A 1 1078 ? 25.262 14.344 -33.117 1.00 93.19 1078 ILE A O 1
ATOM 8707 N N . LYS A 1 1079 ? 25.485 16.519 -33.504 1.00 94.00 1079 LYS A N 1
ATOM 8708 C CA . LYS A 1 1079 ? 25.686 16.852 -32.078 1.00 94.00 1079 LYS A CA 1
ATOM 8709 C C . LYS A 1 1079 ? 24.490 16.467 -31.210 1.00 94.00 1079 LYS A C 1
ATOM 8711 O O . LYS A 1 1079 ? 24.671 16.193 -30.022 1.00 94.00 1079 LYS A O 1
ATOM 8716 N N . LEU A 1 1080 ? 23.288 16.424 -31.792 1.00 96.12 1080 LEU A N 1
ATOM 8717 C CA . LEU A 1 1080 ? 22.071 15.997 -31.106 1.00 96.12 1080 LEU A CA 1
ATOM 8718 C C . LEU A 1 1080 ? 22.187 14.542 -30.636 1.00 96.12 1080 LEU A C 1
ATOM 8720 O O . LEU A 1 1080 ? 21.695 14.222 -29.557 1.00 96.12 1080 LEU A O 1
ATOM 8724 N N . TYR A 1 1081 ? 22.925 13.698 -31.369 1.00 95.44 1081 TYR A N 1
ATOM 8725 C CA . TYR A 1 1081 ? 23.221 12.326 -30.958 1.00 95.44 1081 TYR A CA 1
ATOM 8726 C C . TYR A 1 1081 ? 23.893 12.307 -29.587 1.00 95.44 1081 TYR A C 1
ATOM 8728 O O . TYR A 1 1081 ? 23.359 11.707 -28.667 1.00 95.44 1081 TYR A O 1
ATOM 8736 N N . HIS A 1 1082 ? 24.988 13.045 -29.378 1.00 94.81 1082 HIS A N 1
ATOM 8737 C CA . HIS A 1 1082 ? 25.651 13.085 -28.067 1.00 94.81 1082 HIS A CA 1
ATOM 8738 C C . HIS A 1 1082 ? 24.770 13.680 -26.963 1.00 94.81 1082 HIS A C 1
ATOM 8740 O O . HIS A 1 1082 ? 24.798 13.188 -25.834 1.00 94.81 1082 HIS A O 1
ATOM 8746 N N . LYS A 1 1083 ? 23.972 14.711 -27.279 1.00 94.75 1083 LYS A N 1
ATOM 8747 C CA . LYS A 1 1083 ? 23.025 15.315 -26.329 1.00 94.75 1083 LYS A CA 1
ATOM 8748 C C . LYS A 1 1083 ? 22.029 14.268 -25.813 1.00 94.75 1083 LYS A C 1
ATOM 8750 O O . LYS A 1 1083 ? 21.889 14.089 -24.604 1.00 94.75 1083 LYS A O 1
ATOM 8755 N N . VAL A 1 1084 ? 21.372 13.561 -26.730 1.00 96.31 1084 VAL A N 1
ATOM 8756 C CA . VAL A 1 1084 ? 20.330 12.576 -26.414 1.00 96.31 1084 VAL A CA 1
ATOM 8757 C C . VAL A 1 1084 ? 20.944 11.285 -25.861 1.00 96.31 1084 VAL A C 1
ATOM 8759 O O . VAL A 1 1084 ? 20.470 10.753 -24.859 1.00 96.31 1084 VAL A O 1
ATOM 8762 N N . CYS A 1 1085 ? 22.060 10.815 -26.417 1.00 94.12 1085 CYS A N 1
ATOM 8763 C CA . CYS A 1 1085 ? 22.780 9.648 -25.914 1.00 94.12 1085 CYS A CA 1
ATOM 8764 C C . CYS A 1 1085 ? 23.253 9.831 -24.473 1.00 94.12 1085 CYS A C 1
ATOM 8766 O O . CYS A 1 1085 ? 23.144 8.892 -23.694 1.00 94.12 1085 CYS A O 1
ATOM 8768 N N . TYR A 1 1086 ? 23.704 11.025 -24.071 1.00 94.00 1086 TYR A N 1
ATOM 8769 C CA . TYR A 1 1086 ? 24.076 11.267 -22.675 1.00 94.00 1086 TYR A CA 1
ATOM 8770 C C . TYR A 1 1086 ? 22.880 11.118 -21.722 1.00 94.00 1086 TYR A C 1
ATOM 8772 O O . TYR A 1 1086 ? 23.006 10.510 -20.656 1.00 94.00 1086 TYR A O 1
ATOM 8780 N N . LYS A 1 1087 ? 21.703 11.624 -22.123 1.00 94.75 1087 LYS A N 1
ATOM 8781 C CA . LYS A 1 1087 ? 20.446 11.476 -21.370 1.00 94.75 1087 LYS A CA 1
ATOM 8782 C C . LYS A 1 1087 ? 20.088 10.001 -21.168 1.00 94.75 1087 LYS A C 1
ATOM 8784 O O . LYS A 1 1087 ? 19.673 9.617 -20.077 1.00 94.75 1087 LYS A O 1
ATOM 8789 N N . TYR A 1 1088 ? 20.316 9.173 -22.186 1.00 94.75 1088 TYR A N 1
ATOM 8790 C CA . TYR A 1 1088 ? 19.999 7.744 -22.190 1.00 94.75 1088 TYR A CA 1
ATOM 8791 C C . TYR A 1 1088 ? 21.222 6.827 -22.061 1.00 94.75 1088 TYR A C 1
ATOM 8793 O O . TYR A 1 1088 ? 21.148 5.661 -22.435 1.00 94.75 1088 TYR A O 1
ATOM 8801 N N . LYS A 1 1089 ? 22.341 7.300 -21.499 1.00 93.12 1089 LYS A N 1
ATOM 8802 C CA . LYS A 1 1089 ? 23.625 6.568 -21.499 1.00 93.12 1089 LYS A CA 1
ATOM 8803 C C . LYS A 1 1089 ? 23.575 5.168 -20.878 1.00 93.12 1089 LYS A C 1
ATOM 8805 O O . LYS A 1 1089 ? 24.358 4.305 -21.243 1.00 93.12 1089 LYS A O 1
ATOM 8810 N N . LYS A 1 1090 ? 22.612 4.915 -19.984 1.00 89.94 1090 LYS A N 1
ATOM 8811 C CA . LYS A 1 1090 ? 22.358 3.589 -19.388 1.00 89.94 1090 LYS A CA 1
ATOM 8812 C C . LYS A 1 1090 ? 21.780 2.561 -20.374 1.00 89.94 1090 LYS A C 1
ATOM 8814 O O . LYS A 1 1090 ? 21.754 1.383 -20.051 1.00 89.94 1090 LYS A O 1
ATOM 8819 N N . HIS A 1 1091 ? 21.314 3.004 -21.540 1.00 91.62 1091 HIS A N 1
ATOM 8820 C CA . HIS A 1 1091 ? 20.754 2.181 -22.615 1.00 91.62 1091 HIS A CA 1
ATOM 8821 C C . HIS A 1 1091 ? 21.674 2.118 -23.843 1.00 91.62 1091 HIS A C 1
ATOM 8823 O O . HIS A 1 1091 ? 21.232 1.717 -24.923 1.00 91.62 1091 HIS A O 1
ATOM 8829 N N . ILE A 1 1092 ? 22.956 2.465 -23.682 1.00 93.31 1092 ILE A N 1
ATOM 8830 C CA . ILE A 1 1092 ? 23.964 2.395 -24.743 1.00 93.31 1092 ILE A CA 1
ATOM 8831 C C . ILE A 1 1092 ? 25.068 1.409 -24.355 1.00 93.31 1092 ILE A C 1
ATOM 8833 O O . ILE A 1 1092 ? 25.707 1.558 -23.317 1.00 93.31 1092 ILE A O 1
ATOM 8837 N N . LEU A 1 1093 ? 25.305 0.426 -25.220 1.00 92.81 1093 LEU A N 1
ATOM 8838 C CA . LEU A 1 1093 ? 26.433 -0.495 -25.155 1.00 92.81 1093 LEU A CA 1
ATOM 8839 C C . LEU A 1 1093 ? 27.633 0.154 -25.867 1.00 92.81 1093 LEU A C 1
ATOM 8841 O O . LEU A 1 1093 ? 27.518 0.559 -27.022 1.00 92.81 1093 LEU A O 1
ATOM 8845 N N . ILE A 1 1094 ? 28.784 0.274 -25.201 1.00 93.00 1094 ILE A N 1
ATOM 8846 C CA . ILE A 1 1094 ? 29.993 0.891 -25.780 1.00 93.00 1094 ILE A CA 1
ATOM 8847 C C . ILE A 1 1094 ? 31.062 -0.184 -26.011 1.00 93.00 1094 ILE A C 1
ATOM 8849 O O . ILE A 1 1094 ? 32.114 -0.197 -25.373 1.00 93.00 1094 ILE A O 1
ATOM 8853 N N . THR A 1 1095 ? 30.752 -1.137 -26.886 1.00 92.25 1095 THR A N 1
ATOM 8854 C CA . THR A 1 1095 ? 31.601 -2.315 -27.142 1.00 92.25 1095 THR A CA 1
ATOM 8855 C C . THR A 1 1095 ? 31.904 -2.536 -28.620 1.00 92.25 1095 THR A C 1
ATOM 8857 O O . THR A 1 1095 ? 32.760 -3.363 -28.932 1.00 92.25 1095 THR A O 1
ATOM 8860 N N . LEU A 1 1096 ? 31.255 -1.797 -29.529 1.00 93.75 1096 LEU A N 1
ATOM 8861 C CA . LEU A 1 1096 ? 31.443 -1.985 -30.966 1.00 93.75 1096 LEU A CA 1
ATOM 8862 C C . LEU A 1 1096 ? 32.899 -1.666 -31.367 1.00 93.75 1096 LEU A C 1
ATOM 8864 O O . LEU A 1 1096 ? 33.435 -0.645 -30.915 1.00 93.75 1096 LEU A O 1
ATOM 8868 N N . PRO A 1 1097 ? 33.543 -2.473 -32.231 1.00 91.94 1097 PRO A N 1
ATOM 8869 C CA . PRO A 1 1097 ? 34.910 -2.221 -32.669 1.00 91.94 1097 PRO A CA 1
ATOM 8870 C C . PRO A 1 1097 ? 35.017 -0.872 -33.382 1.00 91.94 1097 PRO A C 1
ATOM 8872 O O . PRO A 1 1097 ? 34.254 -0.584 -34.306 1.00 91.94 1097 PRO A O 1
ATOM 8875 N N . ARG A 1 1098 ? 35.977 -0.039 -32.967 1.00 89.94 1098 ARG A N 1
ATOM 8876 C CA . ARG A 1 1098 ? 36.215 1.267 -33.599 1.00 89.94 1098 ARG A CA 1
ATOM 8877 C C . ARG A 1 1098 ? 36.806 1.053 -35.003 1.00 89.94 1098 ARG A C 1
ATOM 8879 O O . ARG A 1 1098 ? 37.715 0.235 -35.143 1.00 89.94 1098 ARG A O 1
ATOM 8886 N N . PRO A 1 1099 ? 36.331 1.770 -36.035 1.00 91.12 1099 PRO A N 1
ATOM 8887 C CA . PRO A 1 1099 ? 36.930 1.702 -37.365 1.00 91.12 1099 PRO A CA 1
ATOM 8888 C C . PRO A 1 1099 ? 38.320 2.350 -37.385 1.00 91.12 1099 PRO A C 1
ATOM 8890 O O . PRO A 1 1099 ? 38.651 3.181 -36.534 1.00 91.12 1099 PRO A O 1
ATOM 8893 N N . VAL A 1 1100 ? 39.115 2.036 -38.407 1.00 90.19 1100 VAL A N 1
ATOM 8894 C CA . VAL A 1 1100 ? 40.399 2.709 -38.644 1.00 90.19 1100 VAL A CA 1
ATOM 8895 C C . VAL A 1 1100 ? 40.137 4.163 -39.056 1.00 90.19 1100 VAL A C 1
ATOM 8897 O O . VAL A 1 1100 ? 39.440 4.442 -40.034 1.00 90.19 1100 VAL A O 1
ATOM 8900 N N . ILE A 1 1101 ? 40.674 5.111 -38.281 1.00 84.81 1101 ILE A N 1
ATOM 8901 C CA . ILE A 1 1101 ? 40.444 6.560 -38.462 1.00 84.81 1101 ILE A CA 1
ATOM 8902 C C . ILE A 1 1101 ? 41.613 7.296 -39.134 1.00 84.81 1101 ILE A C 1
ATOM 8904 O O . ILE A 1 1101 ? 41.563 8.515 -39.288 1.00 84.81 1101 ILE A O 1
ATOM 8908 N N . THR A 1 1102 ? 42.651 6.578 -39.555 1.00 82.81 1102 THR A N 1
ATOM 8909 C CA . THR A 1 1102 ? 43.815 7.111 -40.273 1.00 82.81 1102 THR A CA 1
ATOM 8910 C C . THR A 1 1102 ? 43.709 6.817 -41.771 1.00 82.81 1102 THR A C 1
ATOM 8912 O O . THR A 1 1102 ? 43.156 5.798 -42.164 1.00 82.81 1102 THR A O 1
ATOM 8915 N N . ASN A 1 1103 ? 44.209 7.735 -42.608 1.00 81.25 1103 ASN A N 1
ATOM 8916 C CA . ASN A 1 1103 ? 44.344 7.581 -44.067 1.00 81.25 1103 ASN A CA 1
ATOM 8917 C C . ASN A 1 1103 ? 43.124 6.964 -44.795 1.00 81.25 1103 ASN A C 1
ATOM 8919 O O . ASN A 1 1103 ? 43.266 6.064 -45.612 1.00 81.25 1103 ASN A O 1
ATOM 8923 N N . TYR A 1 1104 ? 41.911 7.419 -44.470 1.00 79.62 1104 TYR A N 1
ATOM 8924 C CA . TYR A 1 1104 ? 40.659 6.831 -44.974 1.00 79.62 1104 TYR A CA 1
ATOM 8925 C C . TYR A 1 1104 ? 39.999 7.632 -46.110 1.00 79.62 1104 TYR A C 1
ATOM 8927 O O . TYR A 1 1104 ? 38.921 7.251 -46.573 1.00 79.62 1104 TYR A O 1
ATOM 8935 N N . ARG A 1 1105 ? 40.567 8.788 -46.476 1.00 76.56 1105 ARG A N 1
ATOM 8936 C CA . ARG A 1 1105 ? 39.982 9.731 -47.439 1.00 76.56 1105 ARG A CA 1
ATOM 8937 C C . ARG A 1 1105 ? 40.472 9.480 -48.849 1.00 76.56 1105 ARG A C 1
ATOM 8939 O O . ARG A 1 1105 ? 41.666 9.178 -49.016 1.00 76.56 1105 ARG A O 1
#

pLDDT: mean 84.47, std 13.66, range [23.81, 98.44]

Foldseek 3Di:
DQAAEEEEEQEDDVLSVLLLLQAVLLQLVAEDLVRYAYEYEYAPVCVVVVVVSCQFSVHDYHYDHDDQPDPLSSLLSQLVLVPPPCLVSHFKYKYAYSQKGFQHYPVVVVVDDDDQFKAFAFDPPAFCCDLLQQVVPDDCVPPPRRHTQGDPRIIIHTPDPSSNVLSVVLVVVSVPDPDDGDSSVSNSNNVSCRVVVRYDPNPLNQAEAEDADDDADQPPDPGYGMYHHDHYDDDPSSVSSLVNSLNSVVPLAADPPPPPPQCLVQAQWWWDDVPWIWHQHPPQWIDIPQAIKGKGDRDNFWMWIAGPNWIKIWGADPVRQKIWIATSVPRDIGIDGTPTPDDPPPDDDDDDDDDDDDDDQAAAEEEEEADEDDCLLVLLLLLAVQLCQPAADDDPSYAYEYEYAPVCVVVVVVSCQQSVHRYHYDHDDDPDPLCSLLVVLCCVVDPCSSSHFKYKYAYSLKGFQHHCVLVVVLEDDQAKEFAWDFFCCDLLAQVVPDDCVPDPRRHIWGDPRITIGTPDPVVNVLSVVLVVVLVVVVVPDPDATDSNSNNSSNVSRVVVVRYDHPSCHQQEAECDPDQPDEHPRSHGMYGDCPPPPDSPVSSVSSLVNQLRRVVVLQPDADDECLQAQDWAQDPNWIWHQHPPQWIDIPPDIFGWGASDNFWIWTDDPNWIKIWGAPDSVCSLAFTWIAGSVVRRIDTRQDQFEEEEEEEEQQDPLLLVQLVLPLVQHAQRYEYEYEHAQHPDHDDHDPPSHRYYYHYYYDNHRLDLQCLRVLLVCLVVTDATLWYFYDYRLWYFANCQSVVCSVPVSDSQFKEFAWEAEQVRDIQCPDPDLDQPSGARGRIRHGSVLSNQFHQDSDRSSSSVRVVRSNVVGPYYHYDPWHGIYHNHDLVSDQLEEEEEDADPDDDDPLLVVLLVLCCPFQQHHYDYDYPVRVVVLADPVHGDDPLLVQAALLVVRLLVLLSCLAPPFHKYAYSFRFLGYCSVVVVSQVRGQAFKEAAQFDALVQQLQNVCSVVSRLDGHLHIMTGDYPDPLSVVLNVVLNVLCVVCVVQSVVQGAPHNQDAVVVVSSRDAHNCRSVNSRRVSCVVVSVRYHHDGTDGDPPPRD

Secondary structure (DSSP, 8-state):
-PEEEEEEE--SSHHHHHHHHHHHHHHHHHS-GGGEEEEEEE-HHHHHHHHHHHHHTT---EEEE----SHHHHHHGGGGGGGSTTGGGEEEEEEE-TTEEE-S-SHHHHHS---SSBEEEEEEEEETTSGGGTTTT--TTTS-TTSEEEEEEEEEEES-HHHHHHHHHHHHHHHH-SS--TTHHHHHHHHHHHHTT-BPPS-GGGTEEE--SSSPPPS-STT-SEEE----SSS-HHHHHHHHHHHHHHHS--PPPPTT----TTTT-EEEETTEEEEEEGGGEEEETTEEEEEEEEETTEEEEEETTEEEEEEE-TTSSEEEEEETTT--EEEEE---B----S--------PPPPPPPP-EEEEEEEE-S-HHHHHHHHHHHHHHHHHSPP-TTEEEEEEE-GGGHHHHHHHHHHHT--EEEEE----SHHHHHTGGGGGGGSTTGGGEEEEEEE-SSEEE-S-THHHHHT--SSSEEEEEEEETTSGGGTTTT--TTTS-TT-EEEEEEEEEEES-HHHHHHHHHHHHHHHHHHTT-S---TTTTHHHHHHHHHHTT-EE-STTTTTEEE-SSSPPPPTTSS-SEEE---STT-HHHHHHHHHHHHHHHHHHHHTS-B---TTTT-EEEETTEEEEEEGGGEEE-SS-EEEEEEEETTEEEEEETTEEEEEE-S-SS---S--EEEETTTTEEEE------EEEEEEES--TTHHHHHHHHHTT--TT-EEEEEEES-SSPPP---TT--SEEEEEEESS---GGGHHHHHHHTTTSPP-SEEEEE-TT-B--TTHHHHHHHH---TTSEEEEEEEETTS-EE--SSS--TTTS-TTSEEEEHHHHTT----SSTTHHHHHHHHHHHH-S-EEEEEEEEEEES--TTSS--EEEEEE-SSSPPPHHHHHHHHHHHHHSSSEEEEEEHHHHGGG-BTTBPPPGGGGGS-HHHHHHHHHHHHHHHT-EEEE-SS--SS--HHHHHHHHTSS-SEEEEEP-SGGG-SSGGGGGGGGGSEEEEEEEE-TT-HHHHHHHHHHHHHHHHHHHHHHHS--SSTT--GGGTSS--S-TTTTTHHHHHHHHHTGGGEE--SPPPP-SS--

Organism: NCBI:txid1070528

Nearest PDB structures (foldseek):
  3v0m-assembly1_B  TM=6.589E-01  e=4.457E-08  Homo sapiens
  3i0i-assembly1_X-2  TM=6.655E-01  e=3.994E-08  Homo sapiens
  3u0x-assembly1_A  TM=6.609E-01  e=1.196E-07  Homo sapiens
  4ayj-assembly1_A  TM=6.668E-01  e=1.263E-06  Bacteroides ovatus
  2vxm-assembly1_A  TM=6.761E-01  e=9.600E-06  Bos taurus

InterPro domains:
  IPR002495 Glycosyl transferase, family 8 [PF01501] (70-194)
  IPR002495 Glycosyl transferase, family 8 [PF01501] (439-602)
  IPR029044 Nucleotide-diphospho-sugar transferases [G3DSA:3.90.550.10] (10-239)
  IPR029044 Nucleotide-diphospho-sugar transferases [G3DSA:3.90.550.10] (366-621)
  IPR029044 Nucleotide-diphospho-sugar transferases [SSF53448] (11-194)
  IPR029044 Nucleotide-diphospho-sugar transferases [SSF53448] (369-605)
  IPR029044 Nucleotide-diphospho-sugar transferases [SSF53448] (708-888)
  IPR050587 GNT1/Glycosyltransferase 8 [PTHR11183] (75-194)

Sequence (1105 aa):
MNTNLIYCSAFINNDALDFLKSFLFTIKLYSSLDTFDILVITSSDFLHKIESISKQLDMPLKTMVLDCNSLDKVVLSRLQIFSYDSISRYSKILYLDTDILVHNNIQPIFELHLEDKLYAVNEPHTTLESIHHGGSLFDFSKVNKTTPGVNAGALLFNNSDTIKNLFKKILDHASKLGKSMVSVDQVLLNYYCITEKLFGPNILGNHIFLSNKELPVSPIGKKYIMNHMYGGNRLPKKQRIMYHLQHLLDAFPICRPKKNDTSDKMVFKRYTWGSGSIVFDKDGVLVTTWGRGRYVCLNDNVYRASWASINHTIIFNNDLTKYTSICNSNVLIDGGVIDTVHTDTIPVSSLSSVKPISYNVGNKMLVYFCVFHNTTYFDLLEQLLLSLKVFSVYNENIEYLVFVSDSLVARAHLLINALQFPLHIKVFNFQSQHEAGCARLHIFEYEFINNYSKILYMDTDILIQGDIMKIFDCLKEDKLYAKNEYTVYGSGHGGLFFDFTKIDKNIVTLNSGVLLFNNSPKIRALFYDINLHIKQLKAKTSLLPLCMDQPFIVYHSIINNMCELTSLSNLIFLSENNAPPPLFSPYIISHFITPIGNPWNKLGRMKAHLKSLFTTYSTNLAISDAFIDKSYSWKGDTISFKANGVLQMNETTSNYSMINKRTAVIKINNNSFIFTLHNVEKPSILPLCIDIDSLSYFLEKRQPSFNILLATIGRPSLQRMLYSLSDQLDPIDCVTIVFDNTKEIPEFDFSSFRCKVNIFCEPVKLGYWGHGIRNKYSNLLEKRDFIMHGDDDDMYPSDCFELLRRDCLNPDILYIGKTLGTNGHVNIEKNGINIGECGTTSGIIPYELNKCGTWGYVYGGDGMFNKQIEQKAKGIQYLSYFNYLIRPDTAKFNKNIYCFWGGQNKMSKQREENLKKLTEYSGCNVILVTDATLEKYILPDHPFHEAYQYLSDTQKSDYFRIYFMKFYGGGYSDIKEPGGSWAKYFDDLYYSNYWICACKEIHKDDIGWKPYSTKFNELGGTNTFIAKPNTPLVNELYSEMITYLDNKLLELKLNPAKGPQDCSENGTGYPIEWVGIIKLYHKVCYKYKKHILITLPRPVITNYR

Mean predicted aligned error: 20.56 Å

Solvent-accessible surface area (backbone atoms only — not comparable to full-atom values): 60941 Å² total; per-residue (Å²): 132,68,44,33,35,38,34,35,63,48,61,99,51,71,65,42,51,53,30,37,50,53,21,53,50,26,40,65,73,39,34,76,71,90,70,44,49,42,36,41,36,28,31,77,91,44,47,69,57,53,54,48,50,25,59,34,59,74,42,86,65,44,76,44,76,48,95,54,93,43,73,69,48,52,62,43,48,74,57,49,56,82,74,43,91,68,47,86,51,36,45,40,40,34,41,40,44,37,61,31,40,41,78,34,56,57,66,66,67,79,68,56,91,74,64,98,31,44,28,35,28,62,40,84,99,50,24,26,63,36,72,68,23,25,29,89,76,59,60,60,94,82,42,70,52,78,43,64,19,49,40,72,52,38,39,40,33,54,69,44,70,67,57,50,51,50,35,48,52,43,53,57,51,59,74,68,53,93,63,95,56,72,57,52,52,28,15,43,49,42,49,52,27,61,78,70,64,33,55,48,72,60,62,51,44,56,34,41,42,82,44,62,71,92,71,71,81,72,87,84,64,94,63,52,29,31,40,34,63,48,82,65,94,85,64,62,62,66,60,55,54,53,51,43,51,40,50,49,65,70,64,55,65,69,50,76,75,64,98,78,71,88,69,62,89,51,53,74,38,45,39,72,46,92,98,40,36,43,27,34,39,68,94,40,32,25,47,38,75,82,36,64,28,38,38,44,63,32,50,101,47,32,34,41,35,32,40,77,92,44,43,31,47,35,39,41,46,99,85,64,48,34,41,29,36,30,33,56,88,76,65,52,71,44,44,50,82,47,75,70,60,60,94,73,91,68,84,87,76,83,85,83,90,78,82,92,77,84,90,73,84,45,90,27,31,37,38,38,35,69,44,59,97,54,67,56,46,52,58,25,36,51,52,20,52,50,27,37,64,73,40,23,74,91,51,94,49,55,45,36,38,38,39,27,31,74,91,45,49,68,57,49,52,51,49,30,65,62,64,69,47,82,63,46,80,44,77,48,90,65,92,42,74,63,54,50,58,39,46,76,65,51,56,84,75,43,92,65,48,85,51,30,44,37,40,34,43,41,50,36,58,30,38,39,64,30,51,59,64,65,60,64,68,56,68,83,61,84,30,43,34,21,34,60,42,72,32,35,57,39,60,52,34,17,28,87,76,58,59,67,93,82,40,72,56,76,43,71,33,62,40,73,54,40,38,36,32,44,70,40,68,66,44,57,40,57,43,50,56,38,54,49,51,52,55,56,47,58,77,74,39,92,82,73,59,55,69,62,41,40,17,43,55,40,46,57,26,58,80,66,71,32,60,41,47,66,78,43,41,68,34,50,41,79,25,61,89,60,84,69,80,63,81,92,50,79,42,29,35,44,33,44,67,37,64,75,94,39,52,68,65,34,41,55,52,50,52,55,49,52,40,49,44,55,54,59,40,71,74,51,84,52,91,69,72,76,50,53,82,41,72,47,59,50,98,91,40,46,41,29,32,39,76,94,40,35,30,39,40,84,91,50,76,40,44,40,45,33,69,50,78,46,30,31,36,37,48,56,96,92,42,51,27,41,41,31,48,76,37,92,92,52,74,86,44,60,47,42,31,29,36,52,86,78,70,46,72,47,68,45,75,64,72,56,26,41,24,37,40,33,42,32,71,70,57,84,47,33,58,57,25,48,62,37,40,28,87,58,48,47,65,77,26,33,39,38,40,36,27,48,46,44,95,68,82,72,93,74,89,61,87,70,49,59,35,50,76,47,79,47,69,39,88,60,74,58,49,67,97,33,31,40,50,54,51,70,41,46,83,70,57,75,89,38,44,25,37,33,42,49,58,41,64,25,35,43,28,82,56,28,54,64,50,42,42,71,69,55,71,60,63,68,32,35,35,38,37,19,34,39,37,68,87,70,49,60,35,50,83,55,97,65,84,43,71,73,42,32,53,69,55,23,44,45,25,17,44,77,50,53,55,76,37,59,51,44,94,51,93,42,12,42,13,49,17,53,44,50,38,56,77,69,38,82,42,77,46,77,51,96,51,65,49,32,31,42,55,66,58,91,74,79,61,82,53,38,32,41,29,79,53,69,54,96,66,82,80,45,72,50,28,55,51,15,45,50,47,34,47,72,48,19,70,39,44,65,43,80,40,28,71,93,53,44,72,84,72,57,43,89,96,57,60,82,61,84,50,58,84,34,46,14,46,55,54,44,45,42,50,44,55,45,50,38,29,33,76,70,21,37,30,40,37,59,63,29,37,58,56,50,65,45,49,65,56,51,51,53,33,75,57,34,89,41,46,32,30,10,11,66,36,88,46,46,82,76,40,58,32,64,97,47,18,94,45,23,86,67,38,56,36,93,56,36,36,34,30,51,46,71,36,72,64,38,48,50,43,41,51,51,48,49,55,53,40,64,74,39,34,68,52,27,74,78,25,44,47,88,40,58,79,51,20,35,86,74,68,79,67,25,77,48,44,87,47,56,67,54,15,46,51,52,55,45,44,58,78,44,36,93,33,49,42,66,73,40,66,56,54,52,87,66,94,44,108